Protein 8R4V (pdb70)

GO terms:
  GO:0005515 protein binding (F, IPI)
  GO:0004674 protein serine/threonine kinase activity (F, IDA)
  GO:0005737 cytoplasm (C, EXP)
  GO:0106310 protein serine kinase activity (F, EXP)
  GO:1904263 positive regulation of TORC1 signaling (P, IMP)
  GO:1904515 positive regulation of TORC2 signaling (P, IMP)
  GO:0000287 magnesium ion binding (F, IDA)
  GO:0005524 ATP binding (F, IDA)
  GO:0006468 protein phosphorylation (P, IDA)

B-factor: mean 41.08, std 14.3, range [10.78, 119.15]

InterPro domains:
  IPR000719 Protein kinase domain [PF00069] (66-317)
  IPR000719 Protein kinase domain [PS50011] (66-317)
  IPR000719 Protein kinase domain [SM00220] (66-317)
  IPR008271 Serine/threonine-protein kinase, active site [PS00108] (184-196)
  IPR011009 Protein kinase-like domain superfamily [SSF56112] (63-751)
  IPR015940 Ubiquitin-associated domain [PS50030] (344-384)
  IPR017441 Protein kinase, ATP binding site [PS00107] (72-95)
  IPR034672 Salt-Inducible kinase, catalytic domain [cd14071] (65-317)
  IPR057380 Protein kinase SIK1/2/3, UBA domain [PF23312] (348-385)

Structure (mmCIF, N/CA/C/O backbone):
data_8R4V
#
_entry.id   8R4V
#
_cell.length_a   104.251
_cell.length_b   104.251
_cell.length_c   95.618
_cell.angle_alpha   90.000
_cell.angle_beta   90.000
_cell.angle_gamma   120.000
#
_symmetry.space_group_name_H-M   'P 31'
#
loop_
_entity.id
_entity.type
_entity.pdbx_description
1 polymer 'Serine/threonine-protein kinase SIK3'
2 non-polymer 1-(2,4-dimethoxyphenyl)-3-(2,6-dimethylphenyl)-1-[6-[[4-(4-methylpiperazin-1-yl)phenyl]amino]pyrimidin-4-yl]urea
3 water water
#
loop_
_atom_site.group_PDB
_atom_site.id
_atom_site.type_symbol
_atom_site.label_atom_id
_atom_site.label_alt_id
_atom_site.label_comp_id
_atom_site.label_asym_id
_atom_site.label_entity_id
_atom_site.label_seq_id
_atom_site.pdbx_PDB_ins_code
_atom_site.Cartn_x
_atom_site.Cartn_y
_atom_site.Cartn_z
_atom_site.occupancy
_atom_site.B_iso_or_equiv
_atom_site.auth_seq_id
_atom_site.auth_comp_id
_atom_site.auth_asym_id
_atom_site.auth_atom_id
_atom_site.pdbx_PDB_model_num
ATOM 1 N N . ARG A 1 5 ? -2.093 -74.842 -16.240 1.000 55.535 62 ARG A N 1
ATOM 2 C CA . ARG A 1 5 ? -2.908 -74.141 -17.270 1.000 57.789 62 ARG A CA 1
ATOM 3 C C . ARG A 1 5 ? -4.388 -74.332 -16.951 1.000 58.157 62 ARG A C 1
ATOM 4 O O . ARG A 1 5 ? -4.806 -75.417 -16.556 1.000 61.863 62 ARG A O 1
ATOM 12 N N . ILE A 1 6 ? -5.170 -73.261 -17.113 1.000 59.395 63 ILE A N 1
ATOM 13 C CA . ILE A 1 6 ? -6.575 -73.243 -16.725 1.000 57.593 63 ILE A CA 1
ATOM 14 C C . ILE A 1 6 ? -7.323 -72.417 -17.763 1.000 54.964 63 ILE A C 1
ATOM 15 O O . ILE A 1 6 ? -7.283 -71.190 -17.730 1.000 57.672 63 ILE A O 1
ATOM 20 N N . GLY A 1 7 ? -8.027 -73.109 -18.662 1.000 52.929 64 GLY A N 1
ATOM 21 C CA . GLY A 1 7 ? -8.654 -72.458 -19.798 1.000 51.851 64 GLY A CA 1
ATOM 22 C C . GLY A 1 7 ? -7.588 -71.825 -20.685 1.000 47.674 64 GLY A C 1
ATOM 23 O O . GLY A 1 7 ? -6.697 -72.526 -21.153 1.000 45.673 64 GLY A O 1
ATOM 24 N N . TYR A 1 8 ? -7.652 -70.497 -20.833 1.000 46.395 65 TYR A N 1
ATOM 25 C CA . TYR A 1 8 ? -6.730 -69.740 -21.663 1.000 47.150 65 TYR A CA 1
ATOM 26 C C . TYR A 1 8 ? -5.560 -69.187 -20.842 1.000 44.572 65 TYR A C 1
ATOM 27 O O . TYR A 1 8 ? -4.803 -68.369 -21.352 1.000 44.794 65 TYR A O 1
ATOM 36 N N . TYR A 1 9 ? -5.386 -69.659 -19.600 1.000 42.938 66 TYR A N 1
ATOM 37 C CA . TYR A 1 9 ? -4.407 -69.070 -18.698 1.000 39.337 66 TYR A CA 1
ATOM 38 C C . TYR A 1 9 ? -3.293 -70.068 -18.395 1.000 37.770 66 TYR A C 1
ATOM 39 O O . TYR A 1 9 ? -3.565 -71.234 -18.130 1.000 35.943 66 TYR A O 1
ATOM 48 N N . GLU A 1 10 ? -2.045 -69.585 -18.410 1.000 40.134 67 GLU A N 1
ATOM 49 C CA . GLU A 1 10 ? -0.917 -70.351 -17.904 1.000 44.588 67 GLU A CA 1
ATOM 50 C C . GLU A 1 10 ? -0.459 -69.757 -16.573 1.000 42.571 67 GLU A C 1
ATOM 51 O O . GLU A 1 10 ? -0.002 -68.616 -16.535 1.000 40.636 67 GLU A O 1
ATOM 57 N N . ILE A 1 11 ? -0.551 -70.553 -15.500 1.000 45.249 68 ILE A N 1
ATOM 58 C CA . ILE A 1 11 ? -0.153 -70.133 -14.163 1.000 45.226 68 ILE A CA 1
ATOM 59 C C . ILE A 1 11 ? 1.370 -70.184 -14.036 1.000 47.638 68 ILE A C 1
ATOM 60 O O . ILE A 1 11 ? 2.000 -71.128 -14.501 1.000 44.611 68 ILE A O 1
ATOM 62 N N . ASP A 1 12 ? 1.961 -69.165 -13.395 1.000 51.235 69 ASP A N 1
ATOM 63 C CA . ASP A 1 12 ? 3.412 -69.041 -13.353 1.000 55.061 69 ASP A CA 1
ATOM 64 C C . ASP A 1 12 ? 3.928 -68.486 -12.022 1.000 54.663 69 ASP A C 1
ATOM 65 O O . ASP A 1 12 ? 5.087 -68.082 -11.953 1.000 59.872 69 ASP A O 1
ATOM 70 N N . ARG A 1 13 ? 3.100 -68.464 -10.969 1.000 48.134 70 ARG A N 1
ATOM 71 C CA . ARG A 1 13 ? 3.543 -68.005 -9.661 1.000 44.277 70 ARG A CA 1
ATOM 72 C C . ARG A 1 13 ? 2.365 -68.029 -8.695 1.000 41.181 70 ARG A C 1
ATOM 73 O O . ARG A 1 13 ? 1.247 -67.732 -9.102 1.000 38.759 70 ARG A O 1
ATOM 81 N N . THR A 1 14 ? 2.646 -68.368 -7.429 1.000 38.556 71 THR A N 1
ATOM 82 C CA . THR A 1 14 ? 1.691 -68.266 -6.336 1.000 36.261 71 THR A CA 1
ATOM 83 C C . THR A 1 14 ? 2.092 -67.088 -5.451 1.000 33.815 71 THR A C 1
ATOM 84 O O . THR A 1 14 ? 3.199 -67.070 -4.913 1.000 31.808 71 THR A O 1
ATOM 88 N N . ILE A 1 15 ? 1.187 -66.113 -5.302 1.000 33.309 72 ILE A N 1
ATOM 89 C CA . ILE A 1 15 ? 1.508 -64.856 -4.639 1.000 32.957 72 ILE A CA 1
ATOM 90 C C . ILE A 1 15 ? 0.656 -64.648 -3.385 1.000 34.504 72 ILE A C 1
ATOM 91 O O . ILE A 1 15 ? 0.935 -63.736 -2.608 1.000 35.884 72 ILE A O 1
ATOM 96 N N . GLY A 1 16 ? -0.383 -65.471 -3.205 1.000 34.872 73 GLY A N 1
ATOM 97 C CA . GLY A 1 16 ? -1.324 -65.303 -2.108 1.000 37.325 73 GLY A CA 1
ATOM 98 C C . GLY A 1 16 ? -1.809 -66.649 -1.584 1.000 38.629 73 GLY A C 1
ATOM 99 O O . GLY A 1 16 ? -1.982 -67.582 -2.361 1.000 37.878 73 GLY A O 1
ATOM 100 N N . LYS A 1 17 ? -2.024 -66.732 -0.268 1.000 39.589 74 LYS A N 1
ATOM 101 C CA . LYS A 1 17 ? -2.521 -67.938 0.378 1.000 44.747 74 LYS A CA 1
ATOM 102 C C . LYS A 1 17 ? -3.204 -67.537 1.682 1.000 47.596 74 LYS A C 1
ATOM 103 O O . LYS A 1 17 ? -2.535 -67.238 2.672 1.000 50.547 74 LYS A O 1
ATOM 105 N N . GLY A 1 18 ? -4.537 -67.491 1.660 1.000 54.280 75 GLY A N 1
ATOM 106 C CA . GLY A 1 18 ? -5.298 -67.101 2.835 1.000 64.338 75 GLY A CA 1
ATOM 107 C C . GLY A 1 18 ? -6.798 -67.234 2.606 1.000 68.532 75 GLY A C 1
ATOM 108 O O . GLY A 1 18 ? -7.245 -67.219 1.463 1.000 73.583 75 GLY A O 1
ATOM 109 N N . ASN A 1 19 ? -7.552 -67.285 3.713 1.000 73.857 76 ASN A N 1
ATOM 110 C CA . ASN A 1 19 ? -8.956 -67.674 3.710 1.000 76.786 76 ASN A CA 1
ATOM 111 C C . ASN A 1 19 ? -9.058 -69.092 3.138 1.000 71.337 76 ASN A C 1
ATOM 112 O O . ASN A 1 19 ? -8.300 -69.977 3.537 1.000 69.121 76 ASN A O 1
ATOM 117 N N . PHE A 1 20 ? -10.006 -69.320 2.224 1.000 68.565 77 PHE A N 1
ATOM 118 C CA . PHE A 1 20 ? -10.138 -70.598 1.543 1.000 68.778 77 PHE A CA 1
ATOM 119 C C . PHE A 1 20 ? -9.658 -70.462 0.097 1.000 64.181 77 PHE A C 1
ATOM 120 O O . PHE A 1 20 ? -10.226 -71.074 -0.811 1.000 62.998 77 PHE A O 1
ATOM 122 N N . ALA A 1 21 ? -8.595 -69.667 -0.107 1.000 54.362 78 ALA A N 1
ATOM 123 C CA . ALA A 1 21 ? -8.208 -69.221 -1.439 1.000 52.635 78 ALA A CA 1
ATOM 124 C C . ALA A 1 21 ? -6.690 -69.216 -1.597 1.000 50.068 78 ALA A C 1
ATOM 125 O O . ALA A 1 21 ? -5.949 -69.046 -0.624 1.000 44.970 78 ALA A O 1
ATOM 127 N N . VAL A 1 22 ? -6.268 -69.385 -2.859 1.000 50.078 79 VAL A N 1
ATOM 128 C CA . VAL A 1 22 ? -4.898 -69.174 -3.290 1.000 45.855 79 VAL A CA 1
ATOM 129 C C . VAL A 1 22 ? -4.931 -68.299 -4.542 1.000 40.549 79 VAL A C 1
ATOM 130 O O . VAL A 1 22 ? -5.749 -68.497 -5.438 1.000 39.771 79 VAL A O 1
ATOM 134 N N . VAL A 1 23 ? -4.032 -67.310 -4.577 1.000 37.475 80 VAL A N 1
ATOM 135 C CA . VAL A 1 23 ? -3.900 -66.411 -5.708 1.000 37.989 80 VAL A CA 1
ATOM 136 C C . VAL A 1 23 ? -2.591 -66.718 -6.434 1.000 37.326 80 VAL A C 1
ATOM 137 O O . VAL A 1 23 ? -1.558 -66.958 -5.807 1.000 37.268 80 VAL A O 1
ATOM 141 N N . LYS A 1 24 ? -2.667 -66.691 -7.768 1.000 36.892 81 LYS A N 1
ATOM 142 C CA . LYS A 1 24 ? -1.541 -66.996 -8.633 1.000 36.679 81 LYS A CA 1
ATOM 143 C C . LYS A 1 24 ? -1.408 -65.914 -9.698 1.000 36.335 81 LYS A C 1
ATOM 144 O O . LYS A 1 24 ? -2.386 -65.264 -10.068 1.000 37.144 81 LYS A O 1
ATOM 150 N N . ARG A 1 25 ? -0.178 -65.709 -10.171 1.000 35.242 82 ARG A N 1
ATOM 151 C CA . ARG A 1 25 ? 0.007 -64.954 -11.392 1.000 36.364 82 ARG A CA 1
ATOM 152 C C . ARG A 1 25 ? -0.135 -65.918 -12.562 1.000 35.634 82 ARG A C 1
ATOM 153 O O . ARG A 1 25 ? 0.274 -67.072 -12.456 1.000 35.562 82 ARG A O 1
ATOM 161 N N . ALA A 1 26 ? -0.757 -65.426 -13.644 1.000 36.180 83 ALA A N 1
ATOM 162 C CA . ALA A 1 26 ? -0.941 -66.172 -14.876 1.000 32.930 83 ALA A CA 1
ATOM 163 C C . ALA A 1 26 ? -0.776 -65.234 -16.067 1.000 33.379 83 ALA A C 1
ATOM 164 O O . ALA A 1 26 ? -0.797 -64.018 -15.905 1.000 31.576 83 ALA A O 1
ATOM 166 N N . THR A 1 27 ? -0.594 -65.846 -17.243 1.000 33.687 84 THR A N 1
ATOM 167 C CA . THR A 1 27 ? -0.531 -65.174 -18.527 1.000 33.463 84 THR A CA 1
ATOM 168 C C . THR A 1 27 ? -1.721 -65.640 -19.363 1.000 32.881 84 THR A C 1
ATOM 169 O O . THR A 1 27 ? -1.936 -66.848 -19.470 1.000 32.107 84 THR A O 1
ATOM 173 N N . HIS A 1 28 ? -2.500 -64.696 -19.915 1.000 31.586 85 HIS A N 1
ATOM 174 C CA . HIS A 1 28 ? -3.514 -65.047 -20.894 1.000 34.083 85 HIS A CA 1
ATOM 175 C C . HIS A 1 28 ? -2.809 -65.438 -22.190 1.000 37.170 85 HIS A C 1
ATOM 176 O O . HIS A 1 28 ? -2.013 -64.674 -22.734 1.000 38.908 85 HIS A O 1
ATOM 183 N N . LEU A 1 29 ? -3.119 -66.649 -22.664 1.000 39.960 86 LEU A N 1
ATOM 184 C CA . LEU A 1 29 ? -2.336 -67.288 -23.701 1.000 42.189 86 LEU A CA 1
ATOM 185 C C . LEU A 1 29 ? -2.676 -66.701 -25.064 1.000 42.193 86 LEU A C 1
ATOM 186 O O . LEU A 1 29 ? -1.961 -66.985 -26.019 1.000 42.375 86 LEU A O 1
ATOM 191 N N . VAL A 1 30 ? -3.729 -65.873 -25.146 1.000 42.991 87 VAL A N 1
ATOM 192 C CA . VAL A 1 30 ? -4.069 -65.207 -26.396 1.000 41.086 87 VAL A CA 1
ATOM 193 C C . VAL A 1 30 ? -3.560 -63.762 -26.385 1.000 39.918 87 VAL A C 1
ATOM 194 O O . VAL A 1 30 ? -2.870 -63.356 -27.321 1.000 35.429 87 VAL A O 1
ATOM 198 N N . THR A 1 31 ? -3.899 -62.989 -25.336 1.000 37.189 88 THR A N 1
ATOM 199 C CA . THR A 1 31 ? -3.673 -61.547 -25.326 1.000 35.552 88 THR A CA 1
ATOM 200 C C . THR A 1 31 ? -2.305 -61.216 -24.734 1.000 33.422 88 THR A C 1
ATOM 201 O O . THR A 1 31 ? -1.846 -60.077 -24.865 1.000 29.916 88 THR A O 1
ATOM 205 N N . LYS A 1 32 ? -1.701 -62.189 -24.033 1.000 33.726 89 LYS A N 1
ATOM 206 C CA . LYS A 1 32 ? -0.379 -62.064 -23.426 1.000 34.499 89 LYS A CA 1
ATOM 207 C C . LYS A 1 32 ? -0.433 -61.292 -22.106 1.000 32.980 89 LYS A C 1
ATOM 208 O O . LYS A 1 32 ? 0.600 -61.078 -21.473 1.000 31.281 89 LYS A O 1
ATOM 214 N N . ALA A 1 33 ? -1.629 -60.881 -21.672 1.000 32.275 90 ALA A N 1
ATOM 215 C CA . ALA A 1 33 ? -1.778 -60.076 -20.475 1.000 33.441 90 ALA A CA 1
ATOM 216 C C . ALA A 1 33 ? -1.416 -60.893 -19.235 1.000 33.641 90 ALA A C 1
ATOM 217 O O . ALA A 1 33 ? -1.734 -62.074 -19.133 1.000 36.163 90 ALA A O 1
ATOM 219 N N . LYS A 1 34 ? -0.733 -60.243 -18.286 1.000 36.243 91 LYS A N 1
ATOM 220 C CA . LYS A 1 34 ? -0.550 -60.787 -16.951 1.000 35.002 91 LYS A CA 1
ATOM 221 C C . LYS A 1 34 ? -1.824 -60.538 -16.140 1.000 35.485 91 LYS A C 1
ATOM 222 O O . LYS A 1 34 ? -2.415 -59.455 -16.182 1.000 32.797 91 LYS A O 1
ATOM 228 N N . VAL A 1 35 ? -2.247 -61.574 -15.408 1.000 35.073 92 VAL A N 1
ATOM 229 C CA . VAL A 1 35 ? -3.436 -61.509 -14.579 1.000 34.971 92 VAL A CA 1
ATOM 230 C C . VAL A 1 35 ? -3.127 -62.158 -13.237 1.000 34.521 92 VAL A C 1
ATOM 231 O O . VAL A 1 35 ? -2.133 -62.871 -13.107 1.000 38.360 92 VAL A O 1
ATOM 235 N N . ALA A 1 36 ? -3.981 -61.864 -12.253 1.000 34.159 93 ALA A N 1
ATOM 236 C CA . ALA A 1 36 ? -4.065 -62.596 -11.000 1.000 32.448 93 ALA A CA 1
ATOM 237 C C . ALA A 1 36 ? -5.298 -63.491 -11.061 1.000 31.598 93 ALA A C 1
ATOM 238 O O . ALA A 1 36 ? -6.354 -63.051 -11.502 1.000 32.345 93 ALA A O 1
ATOM 240 N N . ILE A 1 37 ? -5.140 -64.752 -10.654 1.000 33.581 94 ILE A N 1
ATOM 241 C CA . ILE A 1 37 ? -6.254 -65.681 -10.538 1.000 34.188 94 ILE A CA 1
ATOM 242 C C . ILE A 1 37 ? -6.383 -66.109 -9.078 1.000 34.534 94 ILE A C 1
ATOM 243 O O . ILE A 1 37 ? -5.438 -66.649 -8.503 1.000 34.240 94 ILE A O 1
ATOM 248 N N . LYS A 1 38 ? -7.555 -65.853 -8.484 1.000 34.770 95 LYS A N 1
ATOM 249 C CA . LYS A 1 38 ? -7.876 -66.358 -7.158 1.000 33.053 95 LYS A CA 1
ATOM 250 C C . LYS A 1 38 ? -8.720 -67.623 -7.297 1.000 34.548 95 LYS A C 1
ATOM 251 O O . LYS A 1 38 ? -9.734 -67.634 -8.004 1.000 32.705 95 LYS A O 1
ATOM 257 N N . ILE A 1 39 ? -8.268 -68.686 -6.624 1.000 37.038 96 ILE A N 1
ATOM 258 C CA . ILE A 1 39 ? -8.840 -70.012 -6.754 1.000 40.463 96 ILE A CA 1
ATOM 259 C C . ILE A 1 39 ? -9.464 -70.358 -5.406 1.000 42.560 96 ILE A C 1
ATOM 260 O O . ILE A 1 39 ? -8.756 -70.407 -4.403 1.000 41.513 96 ILE A O 1
ATOM 265 N N . ILE A 1 40 ? -10.789 -70.545 -5.391 1.000 44.470 97 ILE A N 1
ATOM 266 C CA . ILE A 1 40 ? -11.543 -70.732 -4.163 1.000 46.265 97 ILE A CA 1
ATOM 267 C C . ILE A 1 40 ? -12.149 -72.131 -4.208 1.000 47.975 97 ILE A C 1
ATOM 268 O O . ILE A 1 40 ? -12.834 -72.473 -5.174 1.000 46.502 97 ILE A O 1
ATOM 273 N N . ASP A 1 41 ? -11.856 -72.934 -3.177 1.000 51.279 98 ASP A N 1
ATOM 274 C CA . ASP A 1 41 ? -12.452 -74.251 -3.027 1.000 55.235 98 ASP A CA 1
ATOM 275 C C . ASP A 1 41 ? -13.773 -74.083 -2.284 1.000 55.891 98 ASP A C 1
ATOM 276 O O . ASP A 1 41 ? -13.785 -73.646 -1.133 1.000 50.501 98 ASP A O 1
ATOM 281 N N . LYS A 1 42 ? -14.876 -74.408 -2.969 1.000 56.432 99 LYS A N 1
ATOM 282 C CA . LYS A 1 42 ? -16.221 -74.245 -2.430 1.000 57.851 99 LYS A CA 1
ATOM 283 C C . LYS A 1 42 ? -16.532 -75.356 -1.427 1.000 61.129 99 LYS A C 1
ATOM 284 O O . LYS A 1 42 ? -17.436 -75.211 -0.608 1.000 60.628 99 LYS A O 1
ATOM 290 N N . THR A 1 43 ? -15.773 -76.456 -1.492 1.000 66.148 100 THR A N 1
ATOM 291 C CA . THR A 1 43 ? -15.934 -77.571 -0.570 1.000 73.035 100 THR A CA 1
ATOM 292 C C . THR A 1 43 ? -15.364 -77.230 0.809 1.000 79.493 100 THR A C 1
ATOM 293 O O . THR A 1 43 ? -15.554 -77.993 1.752 1.000 85.708 100 THR A O 1
ATOM 297 N N . GLN A 1 44 ? -14.649 -76.104 0.922 1.000 87.604 101 GLN A N 1
ATOM 298 C CA . GLN A 1 44 ? -14.243 -75.567 2.214 1.000 93.020 101 GLN A CA 1
ATOM 299 C C . GLN A 1 44 ? -15.282 -74.570 2.733 1.000 93.014 101 GLN A C 1
ATOM 300 O O . GLN A 1 44 ? -15.352 -74.316 3.932 1.000 99.166 101 GLN A O 1
ATOM 306 N N . LEU A 1 45 ? -16.084 -74.008 1.823 1.000 91.057 102 LEU A N 1
ATOM 307 C CA . LEU A 1 45 ? -16.831 -72.792 2.095 1.000 93.078 102 LEU A CA 1
ATOM 308 C C . LEU A 1 45 ? -18.121 -73.112 2.840 1.000 94.661 102 LEU A C 1
ATOM 309 O O . LEU A 1 45 ? -18.827 -74.065 2.511 1.000 89.804 102 LEU A O 1
ATOM 311 N N . ASP A 1 46 ? -18.417 -72.258 3.826 1.000 98.433 103 ASP A N 1
ATOM 312 C CA . ASP A 1 46 ? -19.679 -72.271 4.545 1.000 103.641 103 ASP A CA 1
ATOM 313 C C . ASP A 1 46 ? -20.748 -71.614 3.673 1.000 106.157 103 ASP A C 1
ATOM 314 O O . ASP A 1 46 ? -20.435 -71.039 2.633 1.000 114.897 103 ASP A O 1
ATOM 319 N N . GLU A 1 47 ? -22.011 -71.716 4.106 1.000 104.826 104 GLU A N 1
ATOM 320 C CA . GLU A 1 47 ? -23.151 -71.325 3.292 1.000 102.332 104 GLU A CA 1
ATOM 321 C C . GLU A 1 47 ? -23.172 -69.808 3.123 1.000 101.132 104 GLU A C 1
ATOM 322 O O . GLU A 1 47 ? -23.425 -69.318 2.024 1.000 99.669 104 GLU A O 1
ATOM 324 N N . GLU A 1 48 ? -22.908 -69.077 4.213 1.000 96.560 105 GLU A N 1
ATOM 325 C CA . GLU A 1 48 ? -22.977 -67.625 4.211 1.000 91.966 105 GLU A CA 1
ATOM 326 C C . GLU A 1 48 ? -21.728 -67.049 3.549 1.000 85.355 105 GLU A C 1
ATOM 327 O O . GLU A 1 48 ? -21.752 -65.915 3.079 1.000 86.187 105 GLU A O 1
ATOM 329 N N . ASN A 1 49 ? -20.629 -67.818 3.590 1.000 79.024 106 ASN A N 1
ATOM 330 C CA . ASN A 1 49 ? -19.375 -67.425 2.966 1.000 74.617 106 ASN A CA 1
ATOM 331 C C . ASN A 1 49 ? -19.529 -67.437 1.446 1.000 70.594 106 ASN A C 1
ATOM 332 O O . ASN A 1 49 ? -18.914 -66.632 0.758 1.000 68.718 106 ASN A O 1
ATOM 334 N N . LEU A 1 50 ? -20.352 -68.358 0.935 1.000 69.658 107 LEU A N 1
ATOM 335 C CA . LEU A 1 50 ? -20.656 -68.438 -0.485 1.000 70.395 107 LEU A CA 1
ATOM 336 C C . LEU A 1 50 ? -21.516 -67.248 -0.903 1.000 68.579 107 LEU A C 1
ATOM 337 O O . LEU A 1 50 ? -21.360 -66.734 -2.009 1.000 61.569 107 LEU A O 1
ATOM 342 N N . LYS A 1 51 ? -22.431 -66.834 -0.017 1.000 66.015 108 LYS A N 1
ATOM 343 C CA . LYS A 1 51 ? -23.295 -65.690 -0.272 1.000 68.013 108 LYS A CA 1
ATOM 344 C C . LYS A 1 51 ? -22.468 -64.403 -0.206 1.000 64.592 108 LYS A C 1
ATOM 345 O O . LYS A 1 51 ? -22.808 -63.413 -0.860 1.000 60.075 108 LYS A O 1
ATOM 351 N N . LYS A 1 52 ? -21.377 -64.430 0.578 1.000 61.036 109 LYS A N 1
ATOM 352 C CA . LYS A 1 52 ? -20.453 -63.309 0.686 1.000 58.474 109 LYS A CA 1
ATOM 353 C C . LYS A 1 52 ? -19.652 -63.166 -0.609 1.000 53.458 109 LYS A C 1
ATOM 354 O O . LYS A 1 52 ? -19.651 -62.096 -1.211 1.000 50.543 109 LYS A O 1
ATOM 360 N N . ILE A 1 53 ? -18.973 -64.250 -1.014 1.000 49.896 110 ILE A N 1
ATOM 361 C CA . ILE A 1 53 ? -18.156 -64.271 -2.219 1.000 49.215 110 ILE A CA 1
ATOM 362 C C . ILE A 1 53 ? -19.013 -63.834 -3.404 1.000 50.418 110 ILE A C 1
ATOM 363 O O . ILE A 1 53 ? -18.528 -63.128 -4.279 1.000 48.768 110 ILE A O 1
ATOM 368 N N . PHE A 1 54 ? -20.286 -64.246 -3.422 1.000 55.091 111 PHE A N 1
ATOM 369 C CA . PHE A 1 54 ? -21.183 -63.914 -4.517 1.000 56.690 111 PHE A CA 1
ATOM 370 C C . PHE A 1 54 ? -21.438 -62.404 -4.567 1.000 56.457 111 PHE A C 1
ATOM 371 O O . PHE A 1 54 ? -21.524 -61.835 -5.654 1.000 57.887 111 PHE A O 1
ATOM 379 N N . ARG A 1 55 ? -21.566 -61.755 -3.400 1.000 55.862 112 ARG A N 1
ATOM 380 C CA . ARG A 1 55 ? -21.785 -60.314 -3.362 1.000 55.081 112 ARG A CA 1
ATOM 381 C C . ARG A 1 55 ? -20.498 -59.557 -3.708 1.000 48.806 112 ARG A C 1
ATOM 382 O O . ARG A 1 55 ? -20.551 -58.541 -4.386 1.000 42.825 112 ARG A O 1
ATOM 390 N N . GLU A 1 56 ? -19.355 -60.033 -3.204 1.000 44.699 113 GLU A N 1
ATOM 391 C CA . GLU A 1 56 ? -18.050 -59.474 -3.520 1.000 43.595 113 GLU A CA 1
ATOM 392 C C . GLU A 1 56 ? -17.871 -59.380 -5.035 1.000 44.341 113 GLU A C 1
ATOM 393 O O . GLU A 1 56 ? -17.516 -58.323 -5.555 1.000 46.699 113 GLU A O 1
ATOM 399 N N . VAL A 1 57 ? -18.151 -60.493 -5.726 1.000 43.315 114 VAL A N 1
ATOM 400 C CA . VAL A 1 57 ? -17.927 -60.618 -7.157 1.000 46.612 114 VAL A CA 1
ATOM 401 C C . VAL A 1 57 ? -18.854 -59.672 -7.914 1.000 46.997 114 VAL A C 1
ATOM 402 O O . VAL A 1 57 ? -18.416 -59.025 -8.860 1.000 47.204 114 VAL A O 1
ATOM 406 N N . GLN A 1 58 ? -20.116 -59.587 -7.468 1.000 43.678 115 GLN A N 1
ATOM 407 C CA . GLN A 1 58 ? -21.119 -58.712 -8.056 1.000 43.284 115 GLN A CA 1
ATOM 408 C C . GLN A 1 58 ? -20.691 -57.247 -7.945 1.000 39.045 115 GLN A C 1
ATOM 409 O O . GLN A 1 58 ? -20.895 -56.477 -8.876 1.000 37.807 115 GLN A O 1
ATOM 415 N N . ILE A 1 59 ? -20.096 -56.862 -6.809 1.000 37.829 116 ILE A N 1
ATOM 416 C CA . ILE A 1 59 ? -19.643 -55.488 -6.598 1.000 36.195 116 ILE A CA 1
ATOM 417 C C . ILE A 1 59 ? -18.442 -55.164 -7.495 1.000 34.411 116 ILE A C 1
ATOM 418 O O . ILE A 1 59 ? -18.401 -54.090 -8.105 1.000 32.919 116 ILE A O 1
ATOM 423 N N . MET A 1 60 ? -17.482 -56.095 -7.591 1.000 33.845 117 MET A N 1
ATOM 424 C CA . MET A 1 60 ? -16.300 -55.916 -8.426 1.000 34.205 117 MET A CA 1
ATOM 425 C C . MET A 1 60 ? -16.677 -55.686 -9.892 1.000 34.960 117 MET A C 1
ATOM 426 O O . MET A 1 60 ? -15.970 -54.962 -10.597 1.000 34.342 117 MET A O 1
ATOM 431 N N . LYS A 1 61 ? -17.780 -56.311 -10.345 1.000 36.503 118 LYS A N 1
ATOM 432 C CA . LYS A 1 61 ? -18.252 -56.187 -11.718 1.000 36.991 118 LYS A CA 1
ATOM 433 C C . LYS A 1 61 ? -18.800 -54.793 -11.985 1.000 36.589 118 LYS A C 1
ATOM 434 O O . LYS A 1 61 ? -18.799 -54.351 -13.126 1.000 37.015 118 LYS A O 1
ATOM 440 N N . MET A 1 62 ? -19.273 -54.118 -10.939 1.000 36.923 119 MET A N 1
ATOM 441 C CA . MET A 1 62 ? -19.801 -52.769 -11.064 1.000 39.179 119 MET A CA 1
ATOM 442 C C . MET A 1 62 ? -18.681 -51.731 -11.196 1.000 40.543 119 MET A C 1
ATOM 443 O O . MET A 1 62 ? -18.959 -50.578 -11.523 1.000 43.223 119 MET A O 1
ATOM 448 N N . LEU A 1 63 ? -17.421 -52.122 -10.958 1.000 39.053 120 LEU A N 1
ATOM 449 C CA . LEU A 1 63 ? -16.364 -51.138 -10.772 1.000 38.979 120 LEU A CA 1
ATOM 450 C C . LEU A 1 63 ? -15.283 -51.290 -11.833 1.000 36.448 120 LEU A C 1
ATOM 451 O O . LEU A 1 63 ? -14.448 -52.192 -11.733 1.000 38.926 120 LEU A O 1
ATOM 456 N N . SER A 1 64 ? -15.338 -50.401 -12.836 1.000 35.852 121 SER A N 1
ATOM 457 C CA . SER A 1 64 ? -14.268 -50.180 -13.796 1.000 35.564 121 SER A CA 1
ATOM 458 C C . SER A 1 64 ? -13.662 -48.805 -13.554 1.000 34.751 121 SER A C 1
ATOM 459 O O . SER A 1 64 ? -14.311 -47.802 -13.823 1.000 35.706 121 SER A O 1
ATOM 462 N N . HIS A 1 65 ? -12.413 -48.765 -13.083 1.000 31.282 122 HIS A N 1
ATOM 463 C CA . HIS A 1 65 ? -11.789 -47.508 -12.709 1.000 29.091 122 HIS A CA 1
ATOM 464 C C . HIS A 1 65 ? -10.275 -47.696 -12.707 1.000 29.607 122 HIS A C 1
ATOM 465 O O . HIS A 1 65 ? -9.783 -48.807 -12.467 1.000 28.570 122 HIS A O 1
ATOM 472 N N . PRO A 1 66 ? -9.496 -46.640 -13.042 1.000 28.306 123 PRO A N 1
ATOM 473 C CA . PRO A 1 66 ? -8.035 -46.734 -13.040 1.000 27.829 123 PRO A CA 1
ATOM 474 C C . PRO A 1 66 ? -7.352 -47.097 -11.726 1.000 28.507 123 PRO A C 1
ATOM 475 O O . PRO A 1 66 ? -6.259 -47.658 -11.772 1.000 28.864 123 PRO A O 1
ATOM 479 N N . HIS A 1 67 ? -7.980 -46.788 -10.577 1.000 28.000 124 HIS A N 1
ATOM 480 C CA . HIS A 1 67 ? -7.400 -47.067 -9.275 1.000 28.408 124 HIS A CA 1
ATOM 481 C C . HIS A 1 67 ? -8.227 -48.087 -8.501 1.000 28.950 124 HIS A C 1
ATOM 482 O O . HIS A 1 67 ? -8.195 -48.089 -7.283 1.000 29.041 124 HIS A O 1
ATOM 489 N N . ILE A 1 68 ? -8.878 -49.002 -9.228 1.000 30.683 125 ILE A N 1
ATOM 490 C CA . ILE A 1 68 ? -9.588 -50.141 -8.664 1.000 29.218 125 ILE A CA 1
ATOM 491 C C . ILE A 1 68 ? -9.194 -51.368 -9.479 1.000 30.199 125 ILE A C 1
ATOM 492 O O . ILE A 1 68 ? -9.214 -51.313 -10.699 1.000 28.875 125 ILE A O 1
ATOM 497 N N . ILE A 1 69 ? -8.826 -52.470 -8.817 1.000 33.038 126 ILE A N 1
ATOM 498 C CA . ILE A 1 69 ? -8.493 -53.688 -9.539 1.000 32.805 126 ILE A CA 1
ATOM 499 C C . ILE A 1 69 ? -9.674 -54.091 -10.423 1.000 34.234 126 ILE A C 1
ATOM 500 O O . ILE A 1 69 ? -10.813 -54.095 -9.965 1.000 35.710 126 ILE A O 1
ATOM 505 N N . ARG A 1 70 ? -9.361 -54.444 -11.679 1.000 31.982 127 ARG A N 1
ATOM 506 C CA . ARG A 1 70 ? -10.360 -54.759 -12.689 1.000 32.222 127 ARG A CA 1
ATOM 507 C C . ARG A 1 70 ? -10.561 -56.273 -12.788 1.000 28.739 127 ARG A C 1
ATOM 508 O O . ARG A 1 70 ? -9.612 -57.019 -13.003 1.000 22.015 127 ARG A O 1
ATOM 516 N N . LEU A 1 71 ? -11.813 -56.714 -12.647 1.000 28.821 128 LEU A N 1
ATOM 517 C CA . LEU A 1 71 ? -12.172 -58.111 -12.849 1.000 30.989 128 LEU A CA 1
ATOM 518 C C . LEU A 1 71 ? -12.421 -58.375 -14.333 1.000 32.984 128 LEU A C 1
ATOM 519 O O . LEU A 1 71 ? -13.130 -57.619 -14.991 1.000 31.443 128 LEU A O 1
ATOM 524 N N . TYR A 1 72 ? -11.845 -59.471 -14.843 1.000 34.095 129 TYR A N 1
ATOM 525 C CA . TYR A 1 72 ? -11.893 -59.802 -16.260 1.000 34.829 129 TYR A CA 1
ATOM 526 C C . TYR A 1 72 ? -12.699 -61.074 -16.528 1.000 38.026 129 TYR A C 1
ATOM 527 O O . TYR A 1 72 ? -13.332 -61.183 -17.581 1.000 37.415 129 TYR A O 1
ATOM 536 N N . GLN A 1 73 ? -12.679 -62.035 -15.593 1.000 38.546 130 GLN A N 1
ATOM 537 C CA . GLN A 1 73 ? -13.318 -63.309 -15.855 1.000 38.175 130 GLN A CA 1
ATOM 538 C C . GLN A 1 73 ? -13.648 -64.053 -14.568 1.000 39.200 130 GLN A C 1
ATOM 539 O O . GLN A 1 73 ? -12.885 -64.035 -13.607 1.000 37.096 130 GLN A O 1
ATOM 545 N N . VAL A 1 74 ? -14.793 -64.736 -14.614 1.000 40.692 131 VAL A N 1
ATOM 546 C CA . VAL A 1 74 ? -15.207 -65.696 -13.608 1.000 43.503 131 VAL A CA 1
ATOM 547 C C . VAL A 1 74 ? -15.291 -67.063 -14.287 1.000 45.084 131 VAL A C 1
ATOM 548 O O . VAL A 1 74 ? -15.951 -67.221 -15.317 1.000 44.486 131 VAL A O 1
ATOM 552 N N . MET A 1 75 ? -14.596 -68.046 -13.719 1.000 46.542 132 MET A N 1
ATOM 553 C CA . MET A 1 75 ? -14.768 -69.432 -14.119 1.000 50.503 132 MET A CA 1
ATOM 554 C C . MET A 1 75 ? -15.258 -70.195 -12.893 1.000 52.368 132 MET A C 1
ATOM 555 O O . MET A 1 75 ? -14.812 -69.925 -11.778 1.000 52.619 132 MET A O 1
ATOM 560 N N . GLU A 1 76 ? -16.201 -71.118 -13.092 1.000 56.289 133 GLU A N 1
ATOM 561 C CA . GLU A 1 76 ? -16.791 -71.845 -11.977 1.000 59.755 133 GLU A CA 1
ATOM 562 C C . GLU A 1 76 ? -16.889 -73.324 -12.349 1.000 60.756 133 GLU A C 1
ATOM 563 O O . GLU A 1 76 ? -17.368 -73.661 -13.432 1.000 62.664 133 GLU A O 1
ATOM 569 N N . THR A 1 77 ? -16.393 -74.192 -11.459 1.000 62.322 134 THR A N 1
ATOM 570 C CA . THR A 1 77 ? -16.622 -75.624 -11.559 1.000 65.574 134 THR A CA 1
ATOM 571 C C . THR A 1 77 ? -17.460 -76.050 -10.355 1.000 71.131 134 THR A C 1
ATOM 572 O O . THR A 1 77 ? -17.755 -75.230 -9.485 1.000 76.340 134 THR A O 1
ATOM 576 N N . GLU A 1 78 ? -17.862 -77.328 -10.323 1.000 72.399 135 GLU A N 1
ATOM 577 C CA . GLU A 1 78 ? -18.638 -77.860 -9.212 1.000 72.835 135 GLU A CA 1
ATOM 578 C C . GLU A 1 78 ? -17.874 -77.643 -7.906 1.000 70.326 135 GLU A C 1
ATOM 579 O O . GLU A 1 78 ? -18.475 -77.320 -6.882 1.000 72.815 135 GLU A O 1
ATOM 581 N N . ARG A 1 79 ? -16.545 -77.797 -7.974 1.000 66.123 136 ARG A N 1
ATOM 582 C CA . ARG A 1 79 ? -15.683 -77.749 -6.807 1.000 66.064 136 ARG A CA 1
ATOM 583 C C . ARG A 1 79 ? -15.119 -76.341 -6.591 1.000 67.256 136 ARG A C 1
ATOM 584 O O . ARG A 1 79 ? -15.056 -75.888 -5.446 1.000 71.011 136 ARG A O 1
ATOM 592 N N . MET A 1 80 ? -14.717 -75.651 -7.676 1.000 62.956 137 MET A N 1
ATOM 593 C CA . MET A 1 80 ? -13.831 -74.493 -7.572 1.000 58.166 137 MET A CA 1
ATOM 594 C C . MET A 1 80 ? -14.454 -73.242 -8.199 1.000 52.344 137 MET A C 1
ATOM 595 O O . MET A 1 80 ? -15.202 -73.350 -9.172 1.000 53.133 137 MET A O 1
ATOM 600 N N . ILE A 1 81 ? -14.100 -72.066 -7.645 1.000 48.852 138 ILE A N 1
ATOM 601 C CA . ILE A 1 81 ? -14.331 -70.756 -8.253 1.000 45.304 138 ILE A CA 1
ATOM 602 C C . ILE A 1 81 ? -12.988 -70.131 -8.636 1.000 42.900 138 ILE A C 1
ATOM 603 O O . ILE A 1 81 ? -12.052 -70.171 -7.838 1.000 40.255 138 ILE A O 1
ATOM 608 N N . TYR A 1 82 ? -12.913 -69.522 -9.835 1.000 38.631 139 TYR A N 1
ATOM 609 C CA . TYR A 1 82 ? -11.719 -68.839 -10.310 1.000 36.846 139 TYR A CA 1
ATOM 610 C C . TYR A 1 82 ? -12.033 -67.385 -10.666 1.000 35.494 139 TYR A C 1
ATOM 611 O O . TYR A 1 82 ? -12.881 -67.136 -11.518 1.000 35.080 139 TYR A O 1
ATOM 620 N N . LEU A 1 83 ? -11.346 -66.424 -10.025 1.000 35.065 140 LEU A N 1
ATOM 621 C CA . LEU A 1 83 ? -11.553 -65.006 -10.299 1.000 33.544 140 LEU A CA 1
ATOM 622 C C . LEU A 1 83 ? -10.303 -64.403 -10.934 1.000 31.486 140 LEU A C 1
ATOM 623 O O . LEU A 1 83 ? -9.260 -64.363 -10.296 1.000 29.309 140 LEU A O 1
ATOM 628 N N . VAL A 1 84 ? -10.424 -63.958 -12.194 1.000 31.346 141 VAL A N 1
ATOM 629 C CA . VAL A 1 84 ? -9.303 -63.436 -12.962 1.000 30.454 141 VAL A CA 1
ATOM 630 C C . VAL A 1 84 ? -9.336 -61.910 -12.950 1.000 28.151 141 VAL A C 1
ATOM 631 O O . VAL A 1 84 ? -10.307 -61.313 -13.397 1.000 28.887 141 VAL A O 1
ATOM 635 N N . THR A 1 85 ? -8.264 -61.271 -12.473 1.000 29.751 142 THR A N 1
ATOM 636 C CA . THR A 1 85 ? -8.243 -59.817 -12.364 1.000 29.543 142 THR A CA 1
ATOM 637 C C . THR A 1 85 ? -6.966 -59.259 -12.985 1.000 27.838 142 THR A C 1
ATOM 638 O O . THR A 1 85 ? -5.992 -59.975 -13.198 1.000 26.732 142 THR A O 1
ATOM 642 N N . GLU A 1 86 ? -6.986 -57.947 -13.213 1.000 27.734 143 GLU A N 1
ATOM 643 C CA . GLU A 1 86 ? -5.805 -57.145 -13.487 1.000 27.463 143 GLU A CA 1
ATOM 644 C C . GLU A 1 86 ? -4.720 -57.408 -12.445 1.000 25.554 143 GLU A C 1
ATOM 645 O O . GLU A 1 86 ? -5.017 -57.523 -11.249 1.000 26.299 143 GLU A O 1
ATOM 651 N N . TYR A 1 87 ? -3.465 -57.517 -12.904 1.000 23.609 144 TYR A N 1
ATOM 652 C CA . TYR A 1 87 ? -2.336 -57.792 -12.037 1.000 22.046 144 TYR A CA 1
ATOM 653 C C . TYR A 1 87 ? -1.668 -56.474 -11.679 1.000 22.586 144 TYR A C 1
ATOM 654 O O . TYR A 1 87 ? -1.364 -55.660 -12.564 1.000 22.269 144 TYR A O 1
ATOM 663 N N . ALA A 1 88 ? -1.426 -56.282 -10.378 1.000 22.040 145 ALA A N 1
ATOM 664 C CA . ALA A 1 88 ? -0.757 -55.099 -9.878 1.000 22.741 145 ALA A CA 1
ATOM 665 C C . ALA A 1 88 ? 0.691 -55.454 -9.570 1.000 23.312 145 ALA A C 1
ATOM 666 O O . ALA A 1 88 ? 0.986 -56.085 -8.559 1.000 24.476 145 ALA A O 1
ATOM 668 N N . SER A 1 89 ? 1.596 -55.025 -10.448 1.000 25.972 146 SER A N 1
ATOM 669 C CA . SER A 1 89 ? 2.944 -55.553 -10.483 1.000 29.246 146 SER A CA 1
ATOM 670 C C . SER A 1 89 ? 3.823 -54.878 -9.433 1.000 30.547 146 SER A C 1
ATOM 671 O O . SER A 1 89 ? 5.002 -55.182 -9.324 1.000 35.394 146 SER A O 1
ATOM 674 N N . GLY A 1 90 ? 3.243 -53.977 -8.637 1.000 29.539 147 GLY A N 1
ATOM 675 C CA . GLY A 1 90 ? 3.983 -53.285 -7.599 1.000 32.485 147 GLY A CA 1
ATOM 676 C C . GLY A 1 90 ? 3.820 -53.966 -6.240 1.000 30.685 147 GLY A C 1
ATOM 677 O O . GLY A 1 90 ? 4.568 -53.696 -5.313 1.000 34.327 147 GLY A O 1
ATOM 678 N N . GLY A 1 91 ? 2.830 -54.848 -6.129 1.000 29.352 148 GLY A N 1
ATOM 679 C CA . GLY A 1 91 ? 2.580 -55.550 -4.887 1.000 29.526 148 GLY A CA 1
ATOM 680 C C . GLY A 1 91 ? 1.668 -54.757 -3.958 1.000 29.199 148 GLY A C 1
ATOM 681 O O . GLY A 1 91 ? 0.859 -53.964 -4.421 1.000 29.184 148 GLY A O 1
ATOM 682 N N . GLU A 1 92 ? 1.803 -55.027 -2.658 1.000 31.955 149 GLU A N 1
ATOM 683 C CA . GLU A 1 92 ? 0.995 -54.408 -1.623 1.000 33.920 149 GLU A CA 1
ATOM 684 C C . GLU A 1 92 ? 1.760 -53.271 -0.971 1.000 35.715 149 GLU A C 1
ATOM 685 O O . GLU A 1 92 ? 2.985 -53.311 -0.898 1.000 36.765 149 GLU A O 1
ATOM 691 N N . ILE A 1 93 ? 1.003 -52.304 -0.446 1.000 36.992 150 ILE A N 1
ATOM 692 C CA . ILE A 1 93 ? 1.567 -51.171 0.264 1.000 37.235 150 ILE A CA 1
ATOM 693 C C . ILE A 1 93 ? 2.310 -51.632 1.518 1.000 37.222 150 ILE A C 1
ATOM 694 O O . ILE A 1 93 ? 3.294 -51.003 1.895 1.000 33.857 150 ILE A O 1
ATOM 699 N N . PHE A 1 94 ? 1.837 -52.703 2.170 1.000 38.045 151 PHE A N 1
ATOM 700 C CA . PHE A 1 94 ? 2.508 -53.244 3.340 1.000 38.227 151 PHE A CA 1
ATOM 701 C C . PHE A 1 94 ? 4.004 -53.429 3.083 1.000 37.511 151 PHE A C 1
ATOM 702 O O . PHE A 1 94 ? 4.828 -53.043 3.909 1.000 37.523 151 PHE A O 1
ATOM 710 N N . ASP A 1 95 ? 4.338 -54.063 1.958 1.000 39.405 152 ASP A N 1
ATOM 711 C CA . ASP A 1 95 ? 5.705 -54.489 1.693 1.000 39.116 152 ASP A CA 1
ATOM 712 C C . ASP A 1 95 ? 6.573 -53.267 1.378 1.000 40.661 152 ASP A C 1
ATOM 713 O O . ASP A 1 95 ? 7.780 -53.266 1.641 1.000 43.302 152 ASP A O 1
ATOM 718 N N . HIS A 1 96 ? 5.928 -52.233 0.820 1.000 37.523 153 HIS A N 1
ATOM 719 C CA . HIS A 1 96 ? 6.557 -50.975 0.466 1.000 37.432 153 HIS A CA 1
ATOM 720 C C . HIS A 1 96 ? 6.899 -50.194 1.729 1.000 37.580 153 HIS A C 1
ATOM 721 O O . HIS A 1 96 ? 7.931 -49.525 1.774 1.000 39.693 153 HIS A O 1
ATOM 728 N N . LEU A 1 97 ? 6.021 -50.269 2.743 1.000 37.051 154 LEU A N 1
ATOM 729 C CA . LEU A 1 97 ? 6.255 -49.603 4.019 1.000 36.405 154 LEU A CA 1
ATOM 730 C C . LEU A 1 97 ? 7.321 -50.345 4.818 1.000 36.263 154 LEU A C 1
ATOM 731 O O . LEU A 1 97 ? 8.108 -49.705 5.504 1.000 36.320 154 LEU A O 1
ATOM 736 N N . VAL A 1 98 ? 7.313 -51.687 4.782 1.000 36.983 155 VAL A N 1
ATOM 737 C CA . VAL A 1 98 ? 8.358 -52.469 5.437 1.000 38.347 155 VAL A CA 1
ATOM 738 C C . VAL A 1 98 ? 9.707 -52.113 4.811 1.000 38.924 155 VAL A C 1
ATOM 739 O O . VAL A 1 98 ? 10.691 -51.956 5.529 1.000 38.339 155 VAL A O 1
ATOM 743 N N . ALA A 1 99 ? 9.735 -51.968 3.481 1.000 40.368 156 ALA A N 1
ATOM 744 C CA . ALA A 1 99 ? 10.968 -51.723 2.754 1.000 42.319 156 ALA A CA 1
ATOM 745 C C . ALA A 1 99 ? 11.480 -50.300 2.983 1.000 44.914 156 ALA A C 1
ATOM 746 O O . ALA A 1 99 ? 12.668 -50.113 3.220 1.000 49.085 156 ALA A O 1
ATOM 748 N N . HIS A 1 100 ? 10.604 -49.292 2.904 1.000 45.900 157 HIS A N 1
ATOM 749 C CA . HIS A 1 100 ? 11.057 -47.912 2.776 1.000 48.883 157 HIS A CA 1
ATOM 750 C C . HIS A 1 100 ? 10.551 -46.997 3.891 1.000 48.358 157 HIS A C 1
ATOM 751 O O . HIS A 1 100 ? 10.961 -45.839 3.950 1.000 48.388 157 HIS A O 1
ATOM 758 N N . GLY A 1 101 ? 9.665 -47.492 4.762 1.000 47.566 158 GLY A N 1
ATOM 759 C CA . GLY A 1 101 ? 9.198 -46.724 5.902 1.000 47.250 158 GLY A CA 1
ATOM 760 C C . GLY A 1 101 ? 8.143 -45.694 5.515 1.000 44.871 158 GLY A C 1
ATOM 761 O O . GLY A 1 101 ? 7.589 -45.751 4.422 1.000 41.823 158 GLY A O 1
ATOM 762 N N . ARG A 1 102 ? 7.887 -44.751 6.431 1.000 44.801 159 ARG A N 1
ATOM 763 C CA . ARG A 1 102 ? 6.841 -43.753 6.257 1.000 45.787 159 ARG A CA 1
ATOM 764 C C . ARG A 1 102 ? 7.134 -42.936 5.003 1.000 44.543 159 ARG A C 1
ATOM 765 O O . ARG A 1 102 ? 8.296 -42.717 4.668 1.000 47.196 159 ARG A O 1
ATOM 773 N N . MET A 1 103 ? 6.065 -42.525 4.305 1.000 44.630 160 MET A N 1
ATOM 774 C CA . MET A 1 103 ? 6.180 -41.871 3.015 1.000 45.744 160 MET A CA 1
ATOM 775 C C . MET A 1 103 ? 6.346 -40.370 3.244 1.000 48.741 160 MET A C 1
ATOM 776 O O . MET A 1 103 ? 5.768 -39.817 4.179 1.000 53.202 160 MET A O 1
ATOM 781 N N . ALA A 1 104 ? 7.131 -39.718 2.381 1.000 49.904 161 ALA A N 1
ATOM 782 C CA . ALA A 1 104 ? 7.110 -38.269 2.286 1.000 51.126 161 ALA A CA 1
ATOM 783 C C . ALA A 1 104 ? 5.727 -37.831 1.813 1.000 53.399 161 ALA A C 1
ATOM 784 O O . ALA A 1 104 ? 5.084 -38.536 1.037 1.000 56.993 161 ALA A O 1
ATOM 786 N N . GLU A 1 105 ? 5.287 -36.659 2.282 1.000 52.435 162 GLU A N 1
ATOM 787 C CA . GLU A 1 105 ? 3.947 -36.176 2.009 1.000 50.485 162 GLU A CA 1
ATOM 788 C C . GLU A 1 105 ? 3.744 -35.998 0.505 1.000 49.045 162 GLU A C 1
ATOM 789 O O . GLU A 1 105 ? 2.615 -36.090 0.025 1.000 49.517 162 GLU A O 1
ATOM 795 N N . LYS A 1 106 ? 4.835 -35.735 -0.226 1.000 46.654 163 LYS A N 1
ATOM 796 C CA . LYS A 1 106 ? 4.792 -35.659 -1.677 1.000 44.918 163 LYS A CA 1
ATOM 797 C C . LYS A 1 106 ? 4.317 -37.001 -2.227 1.000 43.771 163 LYS A C 1
ATOM 798 O O . LYS A 1 106 ? 3.425 -37.038 -3.068 1.000 41.069 163 LYS A O 1
ATOM 800 N N . GLU A 1 107 ? 4.905 -38.097 -1.727 1.000 43.665 164 GLU A N 1
ATOM 801 C CA . GLU A 1 107 ? 4.506 -39.431 -2.137 1.000 43.064 164 GLU A CA 1
ATOM 802 C C . GLU A 1 107 ? 3.112 -39.729 -1.590 1.000 41.992 164 GLU A C 1
ATOM 803 O O . GLU A 1 107 ? 2.288 -40.286 -2.297 1.000 42.120 164 GLU A O 1
ATOM 809 N N . ALA A 1 108 ? 2.843 -39.346 -0.338 1.000 40.136 165 ALA A N 1
ATOM 810 C CA . ALA A 1 108 ? 1.582 -39.688 0.300 1.000 39.764 165 ALA A CA 1
ATOM 811 C C . ALA A 1 108 ? 0.411 -39.014 -0.404 1.000 39.367 165 ALA A C 1
ATOM 812 O O . ALA A 1 108 ? -0.660 -39.607 -0.484 1.000 36.496 165 ALA A O 1
ATOM 814 N N . ARG A 1 109 ? 0.633 -37.807 -0.937 1.000 43.169 166 ARG A N 1
ATOM 815 C CA . ARG A 1 109 ? -0.417 -37.021 -1.563 1.000 45.797 166 ARG A CA 1
ATOM 816 C C . ARG A 1 109 ? -0.813 -37.637 -2.902 1.000 47.292 166 ARG A C 1
ATOM 817 O O . ARG A 1 109 ? -1.994 -37.719 -3.218 1.000 46.957 166 ARG A O 1
ATOM 825 N N . ARG A 1 110 ? 0.189 -38.033 -3.698 1.000 51.457 167 ARG A N 1
ATOM 826 C CA . ARG A 1 110 ? -0.036 -38.714 -4.965 1.000 52.068 167 ARG A CA 1
ATOM 827 C C . ARG A 1 110 ? -0.943 -39.923 -4.743 1.000 48.345 167 ARG A C 1
ATOM 828 O O . ARG A 1 110 ? -1.956 -40.072 -5.420 1.000 44.518 167 ARG A O 1
ATOM 836 N N . LYS A 1 111 ? -0.578 -40.771 -3.772 1.000 46.753 168 LYS A N 1
ATOM 837 C CA . LYS A 1 111 ? -1.243 -42.047 -3.571 1.000 43.605 168 LYS A CA 1
ATOM 838 C C . LYS A 1 111 ? -2.625 -41.833 -2.962 1.000 41.139 168 LYS A C 1
ATOM 839 O O . LYS A 1 111 ? -3.586 -42.469 -3.379 1.000 42.543 168 LYS A O 1
ATOM 845 N N . PHE A 1 112 ? -2.723 -40.920 -1.992 1.000 38.111 169 PHE A N 1
ATOM 846 C CA . PHE A 1 112 ? -3.980 -40.642 -1.316 1.000 35.383 169 PHE A CA 1
ATOM 847 C C . PHE A 1 112 ? -4.991 -40.018 -2.281 1.000 36.156 169 PHE A C 1
ATOM 848 O O . PHE A 1 112 ? -6.184 -40.302 -2.213 1.000 37.190 169 PHE A O 1
ATOM 856 N N . LYS A 1 113 ? -4.524 -39.155 -3.180 1.000 35.550 170 LYS A N 1
ATOM 857 C CA . LYS A 1 113 ? -5.396 -38.594 -4.200 1.000 34.700 170 LYS A CA 1
ATOM 858 C C . LYS A 1 113 ? -5.972 -39.697 -5.085 1.000 31.411 170 LYS A C 1
ATOM 859 O O . LYS A 1 113 ? -7.130 -39.627 -5.490 1.000 29.162 170 LYS A O 1
ATOM 865 N N . GLN A 1 114 ? -5.162 -40.719 -5.379 1.000 30.508 171 GLN A N 1
ATOM 866 C CA . GLN A 1 114 ? -5.581 -41.868 -6.167 1.000 29.952 171 GLN A CA 1
ATOM 867 C C . GLN A 1 114 ? -6.579 -42.727 -5.393 1.000 31.241 171 GLN A C 1
ATOM 868 O O . GLN A 1 114 ? -7.575 -43.164 -5.971 1.000 34.059 171 GLN A O 1
ATOM 874 N N . ILE A 1 115 ? -6.311 -42.959 -4.098 1.000 30.940 172 ILE A N 1
ATOM 875 C CA . ILE A 1 115 ? -7.226 -43.683 -3.223 1.000 30.279 172 ILE A CA 1
ATOM 876 C C . ILE A 1 115 ? -8.576 -42.968 -3.215 1.000 32.541 172 ILE A C 1
ATOM 877 O O . ILE A 1 115 ? -9.618 -43.601 -3.341 1.000 36.655 172 ILE A O 1
ATOM 882 N N . VAL A 1 116 ? -8.557 -41.645 -3.046 1.000 35.459 173 VAL A N 1
ATOM 883 C CA . VAL A 1 116 ? -9.771 -40.851 -2.931 1.000 36.106 173 VAL A CA 1
ATOM 884 C C . VAL A 1 116 ? -10.600 -40.938 -4.212 1.000 34.965 173 VAL A C 1
ATOM 885 O O . VAL A 1 116 ? -11.821 -41.076 -4.119 1.000 35.909 173 VAL A O 1
ATOM 889 N N . THR A 1 117 ? -9.940 -40.856 -5.383 1.000 35.788 174 THR A N 1
ATOM 890 C CA . THR A 1 117 ? -10.620 -41.005 -6.668 1.000 35.203 174 THR A CA 1
ATOM 891 C C . THR A 1 117 ? -11.379 -42.329 -6.726 1.000 32.761 174 THR A C 1
ATOM 892 O O . THR A 1 117 ? -12.526 -42.358 -7.158 1.000 35.068 174 THR A O 1
ATOM 896 N N . ALA A 1 118 ? -10.734 -43.413 -6.297 1.000 29.278 175 ALA A N 1
ATOM 897 C CA . ALA A 1 118 ? -11.326 -44.737 -6.348 1.000 28.586 175 ALA A CA 1
ATOM 898 C C . ALA A 1 118 ? -12.527 -44.837 -5.406 1.000 27.923 175 ALA A C 1
ATOM 899 O O . ALA A 1 118 ? -13.571 -45.345 -5.800 1.000 25.704 175 ALA A O 1
ATOM 901 N N . VAL A 1 119 ? -12.387 -44.329 -4.170 1.000 28.823 176 VAL A N 1
ATOM 902 C CA . VAL A 1 119 ? -13.441 -44.435 -3.171 1.000 29.381 176 VAL A CA 1
ATOM 903 C C . VAL A 1 119 ? -14.624 -43.548 -3.568 1.000 32.739 176 VAL A C 1
ATOM 904 O O . VAL A 1 119 ? -15.782 -43.937 -3.367 1.000 31.542 176 VAL A O 1
ATOM 908 N N . TYR A 1 120 ? -14.318 -42.351 -4.096 1.000 33.599 177 TYR A N 1
ATOM 909 C CA . TYR A 1 120 ? -15.333 -41.412 -4.544 1.000 36.475 177 TYR A CA 1
ATOM 910 C C . TYR A 1 120 ? -16.188 -42.042 -5.641 1.000 38.996 177 TYR A C 1
ATOM 911 O O . TYR A 1 120 ? -17.389 -41.815 -5.692 1.000 45.048 177 TYR A O 1
ATOM 920 N N . PHE A 1 121 ? -15.542 -42.813 -6.526 1.000 37.214 178 PHE A N 1
ATOM 921 C CA . PHE A 1 121 ? -16.195 -43.522 -7.614 1.000 38.010 178 PHE A CA 1
ATOM 922 C C . PHE A 1 121 ? -17.109 -44.622 -7.083 1.000 38.631 178 PHE A C 1
ATOM 923 O O . PHE A 1 121 ? -18.216 -44.797 -7.579 1.000 39.987 178 PHE A O 1
ATOM 931 N N . CYS A 1 122 ? -16.642 -45.378 -6.084 1.000 41.240 179 CYS A N 1
ATOM 932 C CA . CYS A 1 122 ? -17.496 -46.351 -5.416 1.000 39.578 179 CYS A CA 1
ATOM 933 C C . CYS A 1 122 ? -18.766 -45.668 -4.911 1.000 38.958 179 CYS A C 1
ATOM 934 O O . CYS A 1 122 ? -19.872 -46.137 -5.169 1.000 37.890 179 CYS A O 1
ATOM 937 N N . HIS A 1 123 ? -18.605 -44.557 -4.182 1.000 38.292 180 HIS A N 1
ATOM 938 C CA . HIS A 1 123 ? -19.751 -43.876 -3.600 1.000 37.688 180 HIS A CA 1
ATOM 939 C C . HIS A 1 123 ? -20.711 -43.401 -4.698 1.000 39.383 180 HIS A C 1
ATOM 940 O O . HIS A 1 123 ? -21.918 -43.553 -4.555 1.000 43.793 180 HIS A O 1
ATOM 947 N N . SER A 1 124 ? -20.166 -42.907 -5.820 1.000 40.721 181 SER A N 1
ATOM 948 C CA . SER A 1 124 ? -20.952 -42.449 -6.959 1.000 39.574 181 SER A CA 1
ATOM 949 C C . SER A 1 124 ? -21.757 -43.589 -7.592 1.000 41.219 181 SER A C 1
ATOM 950 O O . SER A 1 124 ? -22.745 -43.338 -8.281 1.000 42.291 181 SER A O 1
ATOM 953 N N . ARG A 1 125 ? -21.292 -44.833 -7.413 1.000 44.119 182 ARG A N 1
ATOM 954 C CA . ARG A 1 125 ? -22.016 -46.012 -7.859 1.000 44.792 182 ARG A CA 1
ATOM 955 C C . ARG A 1 125 ? -22.712 -46.683 -6.674 1.000 47.030 182 ARG A C 1
ATOM 956 O O . ARG A 1 125 ? -23.015 -47.871 -6.749 1.000 52.005 182 ARG A O 1
ATOM 964 N N . ASN A 1 126 ? -22.949 -45.940 -5.581 1.000 47.354 183 ASN A N 1
ATOM 965 C CA . ASN A 1 126 ? -23.707 -46.438 -4.437 1.000 48.139 183 ASN A CA 1
ATOM 966 C C . ASN A 1 126 ? -23.041 -47.683 -3.848 1.000 44.568 183 ASN A C 1
ATOM 967 O O . ASN A 1 126 ? -23.736 -48.597 -3.420 1.000 40.585 183 ASN A O 1
ATOM 972 N N . ILE A 1 127 ? -21.697 -47.708 -3.825 1.000 42.917 184 ILE A N 1
ATOM 973 C CA . ILE A 1 127 ? -20.944 -48.771 -3.172 1.000 42.700 184 ILE A CA 1
ATOM 974 C C . ILE A 1 127 ? -20.122 -48.154 -2.042 1.000 41.731 184 ILE A C 1
ATOM 975 O O . ILE A 1 127 ? -19.485 -47.122 -2.236 1.000 43.106 184 ILE A O 1
ATOM 980 N N . VAL A 1 128 ? -20.190 -48.777 -0.859 1.000 43.289 185 VAL A N 1
ATOM 981 C CA . VAL A 1 128 ? -19.284 -48.495 0.243 1.000 38.171 185 VAL A CA 1
ATOM 982 C C . VAL A 1 128 ? -18.340 -49.687 0.404 1.000 36.598 185 VAL A C 1
ATOM 983 O O . VAL A 1 128 ? -18.764 -50.835 0.340 1.000 33.132 185 VAL A O 1
ATOM 987 N N . HIS A 1 129 ? -17.051 -49.399 0.611 1.000 34.824 186 HIS A N 1
ATOM 988 C CA . HIS A 1 129 ? -16.016 -50.416 0.729 1.000 33.066 186 HIS A CA 1
ATOM 989 C C . HIS A 1 129 ? -16.073 -51.070 2.110 1.000 32.944 186 HIS A C 1
ATOM 990 O O . HIS A 1 129 ? -16.088 -52.297 2.205 1.000 30.964 186 HIS A O 1
ATOM 997 N N . ARG A 1 130 ? -16.055 -50.228 3.160 1.000 33.519 187 ARG A N 1
ATOM 998 C CA . ARG A 1 130 ? -16.262 -50.592 4.558 1.000 36.335 187 ARG A CA 1
ATOM 999 C C . ARG A 1 130 ? -15.106 -51.417 5.131 1.000 36.901 187 ARG A C 1
ATOM 1000 O O . ARG A 1 130 ? -15.245 -52.015 6.199 1.000 35.845 187 ARG A O 1
ATOM 1008 N N . ASP A 1 131 ? -13.955 -51.410 4.459 1.000 35.870 188 ASP A N 1
ATOM 1009 C CA . ASP A 1 131 ? -12.797 -52.144 4.939 1.000 35.090 188 ASP A CA 1
ATOM 1010 C C . ASP A 1 131 ? -11.515 -51.535 4.380 1.000 33.207 188 ASP A C 1
ATOM 1011 O O . ASP A 1 131 ? -10.564 -52.259 4.121 1.000 32.322 188 ASP A O 1
ATOM 1016 N N . LEU A 1 132 ? -11.484 -50.211 4.197 1.000 32.383 189 LEU A N 1
ATOM 1017 C CA . LEU A 1 132 ? -10.307 -49.564 3.641 1.000 32.090 189 LEU A CA 1
ATOM 1018 C C . LEU A 1 132 ? -9.175 -49.699 4.652 1.000 32.731 189 LEU A C 1
ATOM 1019 O O . LEU A 1 132 ? -9.338 -49.295 5.799 1.000 38.898 189 LEU A O 1
ATOM 1024 N N . LYS A 1 133 ? -8.068 -50.332 4.239 1.000 34.314 190 LYS A N 1
ATOM 1025 C CA . LYS A 1 133 ? -6.855 -50.397 5.037 1.000 33.808 190 LYS A CA 1
ATOM 1026 C C . LYS A 1 133 ? -5.647 -50.087 4.155 1.000 32.162 190 LYS A C 1
ATOM 1027 O O . LYS A 1 133 ? -5.649 -50.424 2.982 1.000 32.792 190 LYS A O 1
ATOM 1033 N N . ALA A 1 134 ? -4.606 -49.474 4.728 1.000 32.393 191 ALA A N 1
ATOM 1034 C CA . ALA A 1 134 ? -3.401 -49.146 3.982 1.000 35.222 191 ALA A CA 1
ATOM 1035 C C . ALA A 1 134 ? -2.759 -50.406 3.414 1.000 36.941 191 ALA A C 1
ATOM 1036 O O . ALA A 1 134 ? -2.436 -50.477 2.235 1.000 38.515 191 ALA A O 1
ATOM 1038 N N . GLU A 1 135 ? -2.577 -51.395 4.285 1.000 40.220 192 GLU A N 1
ATOM 1039 C CA . GLU A 1 135 ? -1.622 -52.462 4.046 1.000 40.351 192 GLU A CA 1
ATOM 1040 C C . GLU A 1 135 ? -2.014 -53.270 2.814 1.000 39.991 192 GLU A C 1
ATOM 1041 O O . GLU A 1 135 ? -1.107 -53.755 2.136 1.000 38.951 192 GLU A O 1
ATOM 1043 N N . ASN A 1 136 ? -3.333 -53.375 2.544 1.000 40.830 193 ASN A N 1
ATOM 1044 C CA . ASN A 1 136 ? -3.917 -54.256 1.538 1.000 40.331 193 ASN A CA 1
ATOM 1045 C C . ASN A 1 136 ? -4.065 -53.554 0.181 1.000 36.656 193 ASN A C 1
ATOM 1046 O O . ASN A 1 136 ? -4.491 -54.188 -0.783 1.000 39.639 193 ASN A O 1
ATOM 1051 N N . LEU A 1 137 ? -3.767 -52.244 0.112 1.000 33.122 194 LEU A N 1
ATOM 1052 C CA . LEU A 1 137 ? -3.819 -51.518 -1.147 1.000 30.578 194 LEU A CA 1
ATOM 1053 C C . LEU A 1 137 ? -2.765 -52.087 -2.090 1.000 29.152 194 LEU A C 1
ATOM 1054 O O . LEU A 1 137 ? -1.659 -52.387 -1.654 1.000 26.600 194 LEU A O 1
ATOM 1059 N N . LEU A 1 138 ? -3.121 -52.191 -3.376 1.000 30.582 195 LEU A N 1
ATOM 1060 C CA . LEU A 1 138 ? -2.240 -52.735 -4.394 1.000 31.079 195 LEU A CA 1
ATOM 1061 C C . LEU A 1 138 ? -1.604 -51.591 -5.170 1.000 30.707 195 LEU A C 1
ATOM 1062 O O . LEU A 1 138 ? -2.112 -50.478 -5.141 1.000 28.888 195 LEU A O 1
ATOM 1067 N N . LEU A 1 139 ? -0.467 -51.888 -5.816 1.000 29.731 196 LEU A N 1
ATOM 1068 C CA . LEU A 1 139 ? 0.311 -50.910 -6.560 1.000 30.432 196 LEU A CA 1
ATOM 1069 C C . LEU A 1 139 ? 0.629 -51.466 -7.940 1.000 29.952 196 LEU A C 1
ATOM 1070 O O . LEU A 1 139 ? 1.047 -52.606 -8.041 1.000 33.376 196 LEU A O 1
ATOM 1075 N N . ASP A 1 140 ? 0.480 -50.659 -8.990 1.000 30.675 197 ASP A N 1
ATOM 1076 C CA . ASP A 1 140 ? 0.850 -51.083 -10.336 1.000 30.708 197 ASP A CA 1
ATOM 1077 C C . ASP A 1 140 ? 2.345 -50.851 -10.544 1.000 30.701 197 ASP A C 1
ATOM 1078 O O . ASP A 1 140 ? 3.035 -50.467 -9.609 1.000 28.716 197 ASP A O 1
ATOM 1083 N N . ALA A 1 141 ? 2.837 -51.067 -11.779 1.000 34.959 198 ALA A N 1
ATOM 1084 C CA . ALA A 1 141 ? 4.265 -51.047 -12.075 1.000 34.590 198 ALA A CA 1
ATOM 1085 C C . ALA A 1 141 ? 4.928 -49.711 -11.717 1.000 35.843 198 ALA A C 1
ATOM 1086 O O . ALA A 1 141 ? 6.132 -49.673 -11.476 1.000 39.292 198 ALA A O 1
ATOM 1088 N N . ASN A 1 142 ? 4.153 -48.615 -11.684 1.000 35.534 199 ASN A N 1
ATOM 1089 C CA . ASN A 1 142 ? 4.674 -47.300 -11.349 1.000 35.884 199 ASN A CA 1
ATOM 1090 C C . ASN A 1 142 ? 4.298 -46.898 -9.928 1.000 34.029 199 ASN A C 1
ATOM 1091 O O . ASN A 1 142 ? 4.426 -45.729 -9.569 1.000 33.963 199 ASN A O 1
ATOM 1096 N N . LEU A 1 143 ? 3.878 -47.883 -9.125 1.000 32.136 200 LEU A N 1
ATOM 1097 C CA . LEU A 1 143 ? 3.447 -47.700 -7.744 1.000 32.659 200 LEU A CA 1
ATOM 1098 C C . LEU A 1 143 ? 2.239 -46.771 -7.690 1.000 32.781 200 LEU A C 1
ATOM 1099 O O . LEU A 1 143 ? 2.089 -46.005 -6.743 1.000 35.848 200 LEU A O 1
ATOM 1104 N N . ASN A 1 144 ? 1.366 -46.891 -8.695 1.000 31.990 201 ASN A N 1
ATOM 1105 C CA . ASN A 1 144 ? 0.055 -46.264 -8.701 1.000 32.591 201 ASN A CA 1
ATOM 1106 C C . ASN A 1 144 ? -0.945 -47.201 -8.027 1.000 30.362 201 ASN A C 1
ATOM 1107 O O . ASN A 1 144 ? -0.905 -48.408 -8.233 1.000 31.071 201 ASN A O 1
ATOM 1112 N N . ILE A 1 145 ? -1.876 -46.602 -7.291 1.000 29.168 202 ILE A N 1
ATOM 1113 C CA . ILE A 1 145 ? -2.802 -47.311 -6.415 1.000 30.300 202 ILE A CA 1
ATOM 1114 C C . ILE A 1 145 ? -3.839 -48.082 -7.228 1.000 28.853 202 ILE A C 1
ATOM 1115 O O . ILE A 1 145 ? -4.363 -47.568 -8.219 1.000 27.747 202 ILE A O 1
ATOM 1120 N N . LYS A 1 146 ? -4.131 -49.300 -6.752 1.000 27.359 203 LYS A N 1
ATOM 1121 C CA . LYS A 1 146 ? -5.345 -50.031 -7.082 1.000 28.521 203 LYS A CA 1
ATOM 1122 C C . LYS A 1 146 ? -5.971 -50.579 -5.804 1.000 27.593 203 LYS A C 1
ATOM 1123 O O . LYS A 1 146 ? -5.320 -51.309 -5.071 1.000 26.834 203 LYS A O 1
ATOM 1129 N N . ILE A 1 147 ? -7.232 -50.217 -5.567 1.000 28.774 20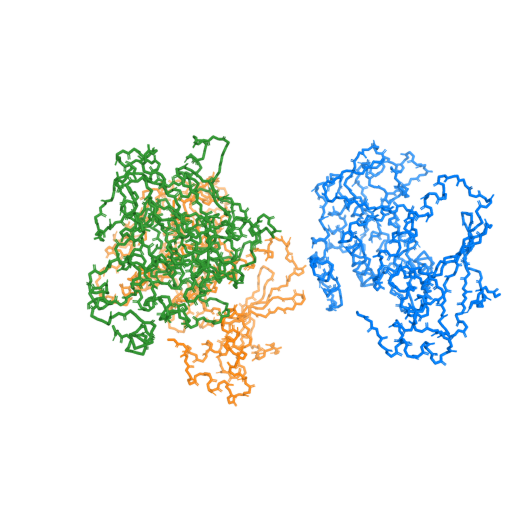4 ILE A N 1
ATOM 1130 C CA . ILE A 1 147 ? -7.975 -50.664 -4.399 1.000 29.744 204 ILE A CA 1
ATOM 1131 C C . ILE A 1 147 ? -8.565 -52.036 -4.714 1.000 30.898 204 ILE A C 1
ATOM 1132 O O . ILE A 1 147 ? -9.126 -52.212 -5.800 1.000 28.947 204 ILE A O 1
ATOM 1137 N N . ALA A 1 148 ? -8.448 -52.955 -3.727 1.000 31.106 205 ALA A N 1
ATOM 1138 C CA . ALA A 1 148 ? -8.923 -54.324 -3.812 1.000 32.410 205 ALA A CA 1
ATOM 1139 C C . ALA A 1 148 ? -9.691 -54.690 -2.535 1.000 33.337 205 ALA A C 1
ATOM 1140 O O . ALA A 1 148 ? -10.202 -53.835 -1.822 1.000 32.952 205 ALA A O 1
ATOM 1142 N N . ASP A 1 149 ? -9.703 -55.987 -2.191 1.000 35.545 206 ASP A N 1
ATOM 1143 C CA . ASP A 1 149 ? -10.655 -56.595 -1.270 1.000 36.699 206 ASP A CA 1
ATOM 1144 C C . ASP A 1 149 ? -11.917 -55.749 -1.115 1.000 36.808 206 ASP A C 1
ATOM 1145 O O . ASP A 1 149 ? -11.969 -54.810 -0.313 1.000 39.161 206 ASP A O 1
ATOM 1150 N N . PHE A 1 150 ? -12.968 -56.204 -1.815 1.000 34.807 207 PHE A N 1
ATOM 1151 C CA . PHE A 1 150 ? -14.323 -55.702 -1.687 1.000 33.115 207 PHE A CA 1
ATOM 1152 C C . PHE A 1 150 ? -15.189 -56.717 -0.949 1.000 34.864 207 PHE A C 1
ATOM 1153 O O . PHE A 1 150 ? -16.406 -56.708 -1.094 1.000 38.977 207 PHE A O 1
ATOM 1161 N N . GLY A 1 151 ? -14.563 -57.516 -0.081 1.000 38.410 208 GLY A N 1
ATOM 1162 C CA . GLY A 1 151 ? -15.228 -58.603 0.618 1.000 40.675 208 GLY A CA 1
ATOM 1163 C C . GLY A 1 151 ? -16.199 -58.122 1.698 1.000 43.726 208 GLY A C 1
ATOM 1164 O O . GLY A 1 151 ? -17.066 -58.893 2.116 1.000 46.807 208 GLY A O 1
ATOM 1165 N N . PHE A 1 152 ? -16.043 -56.863 2.147 1.000 45.418 209 PHE A N 1
ATOM 1166 C CA . PHE A 1 152 ? -16.908 -56.262 3.153 1.000 42.975 209 PHE A CA 1
ATOM 1167 C C . PHE A 1 152 ? -17.785 -55.156 2.575 1.000 40.269 209 PHE A C 1
ATOM 1168 O O . PHE A 1 152 ? -18.524 -54.509 3.314 1.000 36.152 209 PHE A O 1
ATOM 1176 N N . SER A 1 153 ? -17.713 -54.972 1.255 1.000 39.007 210 SER A N 1
ATOM 1177 C CA . SER A 1 153 ? -18.394 -53.887 0.575 1.000 42.141 210 SER A CA 1
ATOM 1178 C C . SER A 1 153 ? -19.875 -54.213 0.434 1.000 42.117 210 SER A C 1
ATOM 1179 O O . SER A 1 153 ? -20.287 -55.357 0.617 1.000 44.099 210 SER A O 1
ATOM 1182 N N . ASN A 1 154 ? -20.662 -53.192 0.088 1.000 43.230 211 ASN A N 1
ATOM 1183 C CA . ASN A 1 154 ? -22.096 -53.356 -0.053 1.000 45.978 211 ASN A CA 1
ATOM 1184 C C . ASN A 1 154 ? -22.655 -52.182 -0.849 1.000 44.294 211 ASN A C 1
ATOM 1185 O O . ASN A 1 154 ? -22.017 -51.147 -0.968 1.000 40.560 211 ASN A O 1
ATOM 1190 N N . LEU A 1 155 ? -23.851 -52.372 -1.405 1.000 47.055 212 LEU A N 1
ATOM 1191 C CA . LEU A 1 155 ? -24.633 -51.281 -1.960 1.000 45.058 212 LEU A CA 1
ATOM 1192 C C . LEU A 1 155 ? -25.212 -50.467 -0.810 1.000 44.096 212 LEU A C 1
ATOM 1193 O O . LEU A 1 155 ? -25.525 -51.022 0.236 1.000 48.213 212 LEU A O 1
ATOM 1195 N N . PHE A 1 156 ? -25.309 -49.147 -0.988 1.000 44.044 213 PHE A N 1
ATOM 1196 C CA . PHE A 1 156 ? -26.003 -48.304 -0.028 1.000 43.849 213 PHE A CA 1
ATOM 1197 C C . PHE A 1 156 ? -26.935 -47.352 -0.779 1.000 48.503 213 PHE A C 1
ATOM 1198 O O . PHE A 1 156 ? -26.664 -46.998 -1.927 1.000 50.425 213 PHE A O 1
ATOM 1206 N N . THR A 1 157 ? -28.039 -46.986 -0.117 1.000 54.466 214 THR A N 1
ATOM 1207 C CA . THR A 1 157 ? -28.893 -45.897 -0.554 1.000 56.803 214 THR A CA 1
ATOM 1208 C C . THR A 1 157 ? -28.504 -44.653 0.241 1.000 55.941 214 THR A C 1
ATOM 1209 O O . THR A 1 157 ? -28.547 -44.674 1.471 1.000 57.154 214 THR A O 1
ATOM 1213 N N . PRO A 1 158 ? -28.096 -43.540 -0.415 1.000 52.922 215 PRO A N 1
ATOM 1214 C CA . PRO A 1 158 ? -27.770 -42.299 0.291 1.000 52.481 215 PRO A CA 1
ATOM 1215 C C . PRO A 1 158 ? -28.863 -41.887 1.275 1.000 51.267 215 PRO A C 1
ATOM 1216 O O . PRO A 1 158 ? -30.016 -41.707 0.880 1.000 53.472 215 PRO A O 1
ATOM 1220 N N . GLY A 1 159 ? -28.485 -41.762 2.552 1.000 50.107 216 GLY A N 1
ATOM 1221 C CA . GLY A 1 159 ? -29.422 -41.458 3.621 1.000 52.945 216 GLY A CA 1
ATOM 1222 C C . GLY A 1 159 ? -29.781 -42.697 4.445 1.000 52.692 216 GLY A C 1
ATOM 1223 O O . GLY A 1 159 ? -30.046 -42.589 5.637 1.000 52.014 216 GLY A O 1
ATOM 1224 N N . GLN A 1 160 ? -29.805 -43.870 3.801 1.000 55.125 217 GLN A N 1
ATOM 1225 C CA . GLN A 1 160 ? -30.112 -45.101 4.503 1.000 54.999 217 GLN A CA 1
ATOM 1226 C C . GLN A 1 160 ? -28.966 -45.427 5.455 1.000 52.521 217 GLN A C 1
ATOM 1227 O O . GLN A 1 160 ? -27.814 -45.072 5.206 1.000 54.920 217 GLN A O 1
ATOM 1229 N N . LEU A 1 161 ? -29.323 -46.084 6.564 1.000 52.483 218 LEU A N 1
ATOM 1230 C CA . LEU A 1 161 ? -28.364 -46.591 7.527 1.000 51.683 218 LEU A CA 1
ATOM 1231 C C . LEU A 1 161 ? -28.077 -48.055 7.225 1.000 51.163 218 LEU A C 1
ATOM 1232 O O . LEU A 1 161 ? -28.970 -48.786 6.817 1.000 53.792 218 LEU A O 1
ATOM 1237 N N . LEU A 1 162 ? -26.814 -48.450 7.421 1.000 51.383 219 LEU A N 1
ATOM 1238 C CA . LEU A 1 162 ? -26.378 -49.832 7.309 1.000 50.322 219 LEU A CA 1
ATOM 1239 C C . LEU A 1 162 ? -26.299 -50.399 8.722 1.000 52.218 219 LEU A C 1
ATOM 1240 O O . LEU A 1 162 ? -26.256 -49.646 9.697 1.000 54.353 219 LEU A O 1
ATOM 1245 N N . LYS A 1 163 ? -26.303 -51.732 8.813 1.000 54.414 220 LYS A N 1
ATOM 1246 C CA . LYS A 1 163 ? -26.403 -52.412 10.091 1.000 55.199 220 LYS A CA 1
ATOM 1247 C C . LYS A 1 163 ? -25.588 -53.703 10.078 1.000 56.064 220 LYS A C 1
ATOM 1248 O O . LYS A 1 163 ? -25.986 -54.671 10.727 1.000 57.625 220 LYS A O 1
ATOM 1261 N N . TRP A 1 165 ? -21.708 -54.754 11.156 1.000 52.053 222 TRP A N 1
ATOM 1262 C CA . TRP A 1 165 ? -20.510 -54.218 11.788 1.000 50.154 222 TRP A CA 1
ATOM 1263 C C . TRP A 1 165 ? -19.317 -54.997 11.256 1.000 49.359 222 TRP A C 1
ATOM 1264 O O . TRP A 1 165 ? -19.211 -56.186 11.524 1.000 47.510 222 TRP A O 1
ATOM 1266 N N . CYS A 1 166 ? -18.440 -54.339 10.477 1.000 51.575 223 CYS A N 1
ATOM 1267 C CA . CYS A 1 166 ? -17.430 -55.062 9.730 1.000 53.280 223 CYS A CA 1
ATOM 1268 C C . CYS A 1 166 ? -16.141 -54.253 9.603 1.000 54.369 223 CYS A C 1
ATOM 1269 O O . CYS A 1 166 ? -16.054 -53.079 9.982 1.000 48.479 223 CYS A O 1
ATOM 1272 N N . GLY A 1 167 ? -15.110 -54.949 9.094 1.000 56.923 224 GLY A N 1
ATOM 1273 C CA . GLY A 1 167 ? -13.805 -54.366 8.833 1.000 59.810 224 GLY A CA 1
ATOM 1274 C C . GLY A 1 167 ? -12.819 -54.618 9.970 1.000 56.604 224 GLY A C 1
ATOM 1275 O O . GLY A 1 167 ? -13.117 -55.349 10.915 1.000 61.182 224 GLY A O 1
ATOM 1276 N N . SER A 1 168 ? -11.636 -54.012 9.840 1.000 49.429 225 SER A N 1
ATOM 1277 C CA . SER A 1 168 ? -10.540 -54.249 10.760 1.000 46.939 225 SER A CA 1
ATOM 1278 C C . SER A 1 168 ? -10.587 -53.204 11.865 1.000 41.600 225 SER A C 1
ATOM 1279 O O . SER A 1 168 ? -10.693 -52.019 11.580 1.000 39.875 225 SER A O 1
ATOM 1282 N N . PRO A 1 169 ? -10.536 -53.606 13.153 1.000 40.389 226 PRO A N 1
ATOM 1283 C CA . PRO A 1 169 ? -10.671 -52.659 14.260 1.000 38.182 226 PRO A CA 1
ATOM 1284 C C . PRO A 1 169 ? -9.806 -51.400 14.180 1.000 36.483 226 PRO A C 1
ATOM 1285 O O . PRO A 1 169 ? -10.290 -50.318 14.499 1.000 36.538 226 PRO A O 1
ATOM 1289 N N . PRO A 1 170 ? -8.522 -51.454 13.745 1.000 36.272 227 PRO A N 1
ATOM 1290 C CA . PRO A 1 170 ? -7.699 -50.241 13.672 1.000 33.392 227 PRO A CA 1
ATOM 1291 C C . PRO A 1 170 ? -8.226 -49.146 12.744 1.000 32.900 227 PRO A C 1
ATOM 1292 O O . PRO A 1 170 ? -7.899 -47.971 12.952 1.000 30.058 227 PRO A O 1
ATOM 1296 N N . TYR A 1 171 ? -9.055 -49.544 11.752 1.000 31.357 228 TYR A N 1
ATOM 1297 C CA . TYR A 1 171 ? -9.605 -48.651 10.753 1.000 31.310 228 TYR A CA 1
ATOM 1298 C C . TYR A 1 171 ? -11.095 -48.380 10.980 1.000 34.038 228 TYR A C 1
ATOM 1299 O O . TYR A 1 171 ? -11.687 -47.575 10.263 1.000 39.448 228 TYR A O 1
ATOM 1308 N N . ALA A 1 172 ? -11.708 -49.039 11.965 1.000 34.078 229 ALA A N 1
ATOM 1309 C CA . ALA A 1 172 ? -13.154 -48.999 12.122 1.000 34.870 229 ALA A CA 1
ATOM 1310 C C . ALA A 1 172 ? -13.569 -47.748 12.900 1.000 35.423 229 ALA A C 1
ATOM 1311 O O . ALA A 1 172 ? -12.967 -47.414 13.924 1.000 33.861 229 ALA A O 1
ATOM 1313 N N . ALA A 1 173 ? -14.612 -47.073 12.394 1.000 34.073 230 ALA A N 1
ATOM 1314 C CA . ALA A 1 173 ? -15.137 -45.854 12.986 1.000 34.747 230 ALA A CA 1
ATOM 1315 C C . ALA A 1 173 ? -15.756 -46.175 14.344 1.000 36.565 230 ALA A C 1
ATOM 1316 O O . ALA A 1 173 ? -16.207 -47.297 14.576 1.000 37.323 230 ALA A O 1
ATOM 1318 N N . PRO A 1 174 ? -15.796 -45.210 15.290 1.000 37.225 231 PRO A N 1
ATOM 1319 C CA . PRO A 1 174 ? -16.262 -45.494 16.648 1.000 37.701 231 PRO A CA 1
ATOM 1320 C C . PRO A 1 174 ? -17.663 -46.109 16.690 1.000 38.875 231 PRO A C 1
ATOM 1321 O O . PRO A 1 174 ? -17.936 -47.005 17.484 1.000 42.988 231 PRO A O 1
ATOM 1325 N N . GLU A 1 175 ? -18.553 -45.640 15.815 1.000 41.190 232 GLU A N 1
ATOM 1326 C CA . GLU A 1 175 ? -19.944 -46.060 15.820 1.000 40.446 232 GLU A CA 1
ATOM 1327 C C . GLU A 1 175 ? -20.079 -47.530 15.420 1.000 43.486 232 GLU A C 1
ATOM 1328 O O . GLU A 1 175 ? -21.132 -48.120 15.652 1.000 42.454 232 GLU A O 1
ATOM 1334 N N . LEU A 1 176 ? -19.038 -48.106 14.796 1.000 44.010 233 LEU A N 1
ATOM 1335 C CA . LEU A 1 176 ? -19.033 -49.517 14.435 1.000 43.649 233 LEU A CA 1
ATOM 1336 C C . LEU A 1 176 ? -18.723 -50.365 15.670 1.000 45.035 233 LEU A C 1
ATOM 1337 O O . LEU A 1 176 ? -19.318 -51.428 15.858 1.000 46.971 233 LEU A O 1
ATOM 1342 N N . PHE A 1 177 ? -17.775 -49.889 16.489 1.000 44.969 234 PHE A N 1
ATOM 1343 C CA . PHE A 1 177 ? -17.451 -50.492 17.774 1.000 47.524 234 PHE A CA 1
ATOM 1344 C C . PHE A 1 177 ? -18.671 -50.470 18.691 1.000 49.642 234 PHE A C 1
ATOM 1345 O O . PHE A 1 177 ? -18.893 -51.422 19.435 1.000 51.939 234 PHE A O 1
ATOM 1353 N N . GLU A 1 178 ? -19.440 -49.370 18.626 1.000 52.967 235 GLU A N 1
ATOM 1354 C CA . GLU A 1 178 ? -20.568 -49.129 19.514 1.000 52.502 235 GLU A CA 1
ATOM 1355 C C . GLU A 1 178 ? -21.796 -49.919 19.068 1.000 53.523 235 GLU A C 1
ATOM 1356 O O . GLU A 1 178 ? -22.772 -49.977 19.810 1.000 57.569 235 GLU A O 1
ATOM 1362 N N . GLY A 1 179 ? -21.752 -50.502 17.861 1.000 51.640 236 GLY A N 1
ATOM 1363 C CA . GLY A 1 179 ? -22.836 -51.337 17.370 1.000 48.849 236 GLY A CA 1
ATOM 1364 C C . GLY A 1 179 ? -24.022 -50.507 16.885 1.000 48.220 236 GLY A C 1
ATOM 1365 O O . GLY A 1 179 ? -25.156 -50.982 16.870 1.000 47.385 236 GLY A O 1
ATOM 1366 N N . LYS A 1 180 ? -23.740 -49.270 16.452 1.000 47.869 237 LYS A N 1
ATOM 1367 C CA . LYS A 1 180 ? -24.767 -48.372 15.952 1.000 48.166 237 LYS A CA 1
ATOM 1368 C C . LYS A 1 180 ? -25.007 -48.649 14.473 1.000 49.624 237 LYS A C 1
ATOM 1369 O O . LYS A 1 180 ? -24.127 -49.158 13.776 1.000 52.716 237 LYS A O 1
ATOM 1375 N N . GLU A 1 181 ? -26.228 -48.331 14.026 1.000 49.307 238 GLU A N 1
ATOM 1376 C CA . GLU A 1 181 ? -26.536 -48.195 12.613 1.000 49.075 238 GLU A CA 1
ATOM 1377 C C . GLU A 1 181 ? -25.782 -46.971 12.096 1.000 45.311 238 GLU A C 1
ATOM 1378 O O . GLU A 1 181 ? -25.621 -45.987 12.817 1.000 44.242 238 GLU A O 1
ATOM 1380 N N . TYR A 1 182 ? -25.296 -47.043 10.856 1.000 43.661 239 TYR A N 1
ATOM 1381 C CA . TYR A 1 182 ? -24.269 -46.110 10.424 1.000 41.369 239 TYR A CA 1
ATOM 1382 C C . TYR A 1 182 ? -24.493 -45.681 8.979 1.000 41.680 239 TYR A C 1
ATOM 1383 O O . TYR A 1 182 ? -25.057 -46.416 8.175 1.000 40.983 239 TYR A O 1
ATOM 1392 N N . ASP A 1 183 ? -24.058 -44.455 8.688 1.000 42.752 240 ASP A N 1
ATOM 1393 C CA . ASP A 1 183 ? -23.907 -43.956 7.334 1.000 45.255 240 ASP A CA 1
ATOM 1394 C C . ASP A 1 183 ? -22.700 -44.639 6.690 1.000 44.552 240 ASP A C 1
ATOM 1395 O O . ASP A 1 183 ? -21.614 -44.623 7.259 1.000 41.501 240 ASP A O 1
ATOM 1400 N N . GLY A 1 184 ? -22.906 -45.231 5.508 1.000 41.397 241 GLY A N 1
ATOM 1401 C CA . GLY A 1 184 ? -21.864 -45.966 4.810 1.000 41.314 241 GLY A CA 1
ATOM 1402 C C . GLY A 1 184 ? -20.640 -45.106 4.500 1.000 40.969 241 GLY A C 1
ATOM 1403 O O . GLY A 1 184 ? -19.541 -45.413 4.947 1.000 44.113 241 GLY A O 1
ATOM 1404 N N . PRO A 1 185 ? -20.778 -44.033 3.690 1.000 40.510 242 PRO A N 1
ATOM 1405 C CA . PRO A 1 185 ? -19.654 -43.151 3.350 1.000 41.027 242 PRO A CA 1
ATOM 1406 C C . PRO A 1 185 ? -18.847 -42.568 4.509 1.000 43.874 242 PRO A C 1
ATOM 1407 O O . PRO A 1 185 ? -17.634 -42.399 4.409 1.000 47.222 242 PRO A O 1
ATOM 1411 N N . LYS A 1 186 ? -19.530 -42.253 5.611 1.000 45.270 243 LYS A N 1
ATOM 1412 C CA . LYS A 1 186 ? -18.874 -41.623 6.746 1.000 44.546 243 LYS A CA 1
ATOM 1413 C C . LYS A 1 186 ? -17.956 -42.628 7.430 1.000 42.650 243 LYS A C 1
ATOM 1414 O O . LYS A 1 186 ? -16.939 -42.248 7.994 1.000 43.966 243 LYS A O 1
ATOM 1420 N N . VAL A 1 187 ? -18.306 -43.911 7.338 1.000 41.728 244 VAL A N 1
ATOM 1421 C CA . VAL A 1 187 ? -17.457 -44.997 7.802 1.000 41.647 244 VAL A CA 1
ATOM 1422 C C . VAL A 1 187 ? -16.191 -45.065 6.949 1.000 39.075 244 VAL A C 1
ATOM 1423 O O . VAL A 1 187 ? -15.092 -45.228 7.484 1.000 36.861 244 VAL A O 1
ATOM 1427 N N . ASP A 1 188 ? -16.356 -44.967 5.623 1.000 35.690 245 ASP A N 1
ATOM 1428 C CA . ASP A 1 188 ? -15.236 -44.985 4.693 1.000 33.666 245 ASP A CA 1
ATOM 1429 C C . ASP A 1 188 ? -14.346 -43.758 4.895 1.000 33.868 245 ASP A C 1
ATOM 1430 O O . ASP A 1 188 ? -13.133 -43.849 4.770 1.000 34.887 245 ASP A O 1
ATOM 1435 N N . ILE A 1 189 ? -14.948 -42.604 5.192 1.000 34.111 246 ILE A N 1
ATOM 1436 C CA . ILE A 1 189 ? -14.178 -41.387 5.416 1.000 34.945 246 ILE A CA 1
ATOM 1437 C C . ILE A 1 189 ? -13.340 -41.487 6.694 1.000 34.827 246 ILE A C 1
ATOM 1438 O O . ILE A 1 189 ? -12.206 -41.011 6.710 1.000 39.546 246 ILE A O 1
ATOM 1443 N N . TRP A 1 190 ? -13.867 -42.120 7.749 1.000 33.448 247 TRP A N 1
ATOM 1444 C CA . TRP A 1 190 ? -13.071 -42.417 8.931 1.000 32.218 247 TRP A CA 1
ATOM 1445 C C . TRP A 1 190 ? -11.878 -43.308 8.571 1.000 32.160 247 TRP A C 1
ATOM 1446 O O . TRP A 1 190 ? -10.746 -42.992 8.939 1.000 29.781 247 TRP A O 1
ATOM 1457 N N . SER A 1 191 ? -12.128 -44.403 7.840 1.000 31.198 248 SER A N 1
ATOM 1458 C CA . SER A 1 191 ? -11.077 -45.347 7.480 1.000 31.727 248 SER A CA 1
ATOM 1459 C C . SER A 1 191 ? -9.975 -44.653 6.676 1.000 33.877 248 SER A C 1
ATOM 1460 O O . SER A 1 191 ? -8.787 -44.917 6.898 1.000 35.228 248 SER A O 1
ATOM 1463 N N . LEU A 1 192 ? -10.378 -43.725 5.788 1.000 33.138 249 LEU A N 1
ATOM 1464 C CA . LEU A 1 192 ? -9.474 -42.936 4.961 1.000 32.152 249 LEU A CA 1
ATOM 1465 C C . LEU A 1 192 ? -8.542 -42.077 5.812 1.000 33.564 249 LEU A C 1
ATOM 1466 O O . LEU A 1 192 ? -7.414 -41.784 5.397 1.000 36.533 249 LEU A O 1
ATOM 1471 N N . GLY A 1 193 ? -9.042 -41.638 6.969 1.000 35.204 250 GLY A N 1
ATOM 1472 C CA . GLY A 1 193 ? -8.266 -40.827 7.888 1.000 34.159 250 GLY A CA 1
ATOM 1473 C C . GLY A 1 193 ? -7.120 -41.621 8.501 1.000 35.153 250 GLY A C 1
ATOM 1474 O O . GLY A 1 193 ? -6.024 -41.095 8.667 1.000 31.807 250 GLY A O 1
ATOM 1475 N N . VAL A 1 194 ? -7.400 -42.893 8.808 1.000 35.574 251 VAL A N 1
ATOM 1476 C CA . VAL A 1 194 ? -6.417 -43.790 9.392 1.000 37.759 251 VAL A CA 1
ATOM 1477 C C . VAL A 1 194 ? -5.412 -44.230 8.334 1.000 39.065 251 VAL A C 1
ATOM 1478 O O . VAL A 1 194 ? -4.215 -44.319 8.624 1.000 43.898 251 VAL A O 1
ATOM 1482 N N . VAL A 1 195 ? -5.901 -44.498 7.119 1.000 38.548 252 VAL A N 1
ATOM 1483 C CA . VAL A 1 195 ? -5.030 -44.832 6.004 1.000 36.140 252 VAL A CA 1
ATOM 1484 C C . VAL A 1 195 ? -4.086 -43.667 5.689 1.000 35.011 252 VAL A C 1
ATOM 1485 O O . VAL A 1 195 ? -2.904 -43.911 5.463 1.000 34.714 252 VAL A O 1
ATOM 1489 N N . LEU A 1 196 ? -4.581 -42.416 5.689 1.000 34.612 253 LEU A N 1
ATOM 1490 C CA . LEU A 1 196 ? -3.709 -41.282 5.396 1.000 36.065 253 LEU A CA 1
ATOM 1491 C C . LEU A 1 196 ? -2.639 -41.158 6.480 1.000 36.018 253 LEU A C 1
ATOM 1492 O O . LEU A 1 196 ? -1.467 -40.903 6.183 1.000 36.385 253 LEU A O 1
ATOM 1497 N N . TYR A 1 197 ? -3.054 -41.356 7.732 1.000 36.864 254 TYR A N 1
ATOM 1498 C CA . TYR A 1 197 ? -2.156 -41.248 8.867 1.000 37.074 254 TYR A CA 1
ATOM 1499 C C . TYR A 1 197 ? -1.048 -42.290 8.740 1.000 39.070 254 TYR A C 1
ATOM 1500 O O . TYR A 1 197 ? 0.125 -41.975 8.935 1.000 45.782 254 TYR A O 1
ATOM 1509 N N . VAL A 1 198 ? -1.426 -43.524 8.390 1.000 38.917 255 VAL A N 1
ATOM 1510 C CA . VAL A 1 198 ? -0.488 -44.631 8.291 1.000 36.434 255 VAL A CA 1
ATOM 1511 C C . VAL A 1 198 ? 0.542 -44.349 7.193 1.000 40.905 255 VAL A C 1
ATOM 1512 O O . VAL A 1 198 ? 1.733 -44.626 7.360 1.000 43.369 255 VAL A O 1
ATOM 1516 N N . LEU A 1 199 ? 0.074 -43.811 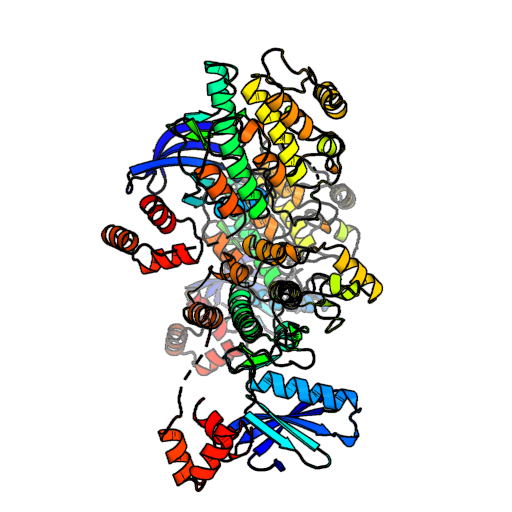6.061 1.000 42.304 256 LEU A N 1
ATOM 1517 C CA . LEU A 1 199 ? 0.934 -43.568 4.918 1.000 42.839 256 LEU A CA 1
ATOM 1518 C C . LEU A 1 199 ? 2.015 -42.558 5.284 1.000 44.098 256 LEU A C 1
ATOM 1519 O O . LEU A 1 199 ? 3.181 -42.766 4.954 1.000 43.673 256 LEU A O 1
ATOM 1524 N N . VAL A 1 200 ? 1.615 -41.471 5.962 1.000 45.784 257 VAL A N 1
ATOM 1525 C CA . VAL A 1 200 ? 2.525 -40.386 6.298 1.000 44.240 257 VAL A CA 1
ATOM 1526 C C . VAL A 1 200 ? 3.352 -40.714 7.546 1.000 46.434 257 VAL A C 1
ATOM 1527 O O . VAL A 1 200 ? 4.484 -40.239 7.658 1.000 44.924 257 VAL A O 1
ATOM 1531 N N . CYS A 1 201 ? 2.793 -41.487 8.490 1.000 46.200 258 CYS A N 1
ATOM 1532 C CA . CYS A 1 201 ? 3.434 -41.711 9.781 1.000 45.783 258 CYS A CA 1
ATOM 1533 C C . CYS A 1 201 ? 4.091 -43.085 9.875 1.000 45.283 258 CYS A C 1
ATOM 1534 O O . CYS A 1 201 ? 4.935 -43.295 10.748 1.000 42.875 258 CYS A O 1
ATOM 1537 N N . GLY A 1 202 ? 3.661 -44.030 9.032 1.000 38.600 259 GLY A N 1
ATOM 1538 C CA . GLY A 1 202 ? 4.158 -45.391 9.117 1.000 38.525 259 GLY A CA 1
ATOM 1539 C C . GLY A 1 202 ? 3.734 -46.085 10.407 1.000 40.793 259 GLY A C 1
ATOM 1540 O O . GLY A 1 202 ? 4.367 -47.042 10.844 1.000 44.301 259 GLY A O 1
ATOM 1541 N N . ALA A 1 203 ? 2.637 -45.623 11.011 1.000 43.487 260 ALA A N 1
ATOM 1542 C CA . ALA A 1 203 ? 2.124 -46.234 12.226 1.000 42.514 260 ALA A CA 1
ATOM 1543 C C . ALA A 1 203 ? 0.652 -45.872 12.379 1.000 42.284 260 ALA A C 1
ATOM 1544 O O . ALA A 1 203 ? 0.186 -44.944 11.735 1.000 40.620 260 ALA A O 1
ATOM 1546 N N . LEU A 1 204 ? -0.056 -46.613 13.236 1.000 44.835 261 LEU A N 1
ATOM 1547 C CA . LEU A 1 204 ? -1.483 -46.435 13.448 1.000 45.099 261 LEU A CA 1
ATOM 1548 C C . LEU A 1 204 ? -1.746 -45.277 14.405 1.000 44.917 261 LEU A C 1
ATOM 1549 O O . LEU A 1 204 ? -0.991 -45.080 15.360 1.000 47.854 261 LEU A O 1
ATOM 1554 N N . PRO A 1 205 ? -2.840 -44.502 14.196 1.000 44.022 262 PRO A N 1
ATOM 1555 C CA . PRO A 1 205 ? -3.260 -43.470 15.151 1.000 41.806 262 PRO A CA 1
ATOM 1556 C C . PRO A 1 205 ? -3.891 -44.036 16.422 1.000 40.430 262 PRO A C 1
ATOM 1557 O O . PRO A 1 205 ? -3.783 -43.438 17.490 1.000 39.512 262 PRO A O 1
ATOM 1561 N N . PHE A 1 206 ? -4.573 -45.176 16.280 1.000 37.837 263 PHE A N 1
ATOM 1562 C CA . PHE A 1 206 ? -5.208 -45.864 17.384 1.000 38.687 263 PHE A CA 1
ATOM 1563 C C . PHE A 1 206 ? -4.704 -47.301 17.425 1.000 41.665 263 PHE A C 1
ATOM 1564 O O . PHE A 1 206 ? -4.862 -48.048 16.467 1.000 35.627 263 PHE A O 1
ATOM 1572 N N . ASP A 1 207 ? -4.122 -47.688 18.565 1.000 42.990 264 ASP A N 1
ATOM 1573 C CA . ASP A 1 207 ? -3.525 -49.005 18.704 1.000 44.990 264 ASP A CA 1
ATOM 1574 C C . ASP A 1 207 ? -3.561 -49.374 20.181 1.000 45.726 264 ASP A C 1
ATOM 1575 O O . ASP A 1 207 ? -3.936 -48.553 21.015 1.000 46.908 264 ASP A O 1
ATOM 1580 N N . GLY A 1 208 ? -3.191 -50.619 20.495 1.000 45.279 265 GLY A N 1
ATOM 1581 C CA . GLY A 1 208 ? -3.363 -51.142 21.839 1.000 43.689 265 GLY A CA 1
ATOM 1582 C C . GLY A 1 208 ? -2.960 -52.610 21.893 1.000 44.461 265 GLY A C 1
ATOM 1583 O O . GLY A 1 208 ? -3.004 -53.292 20.871 1.000 44.503 265 GLY A O 1
ATOM 1584 N N . SER A 1 209 ? -2.595 -53.073 23.094 1.000 43.434 266 SER A N 1
ATOM 1585 C CA . SER A 1 209 ? -2.078 -54.417 23.296 1.000 44.654 266 SER A CA 1
ATOM 1586 C C . SER A 1 209 ? -3.202 -55.450 23.271 1.000 42.267 266 SER A C 1
ATOM 1587 O O . SER A 1 209 ? -2.957 -56.636 23.067 1.000 41.224 266 SER A O 1
ATOM 1590 N N . THR A 1 210 ? -4.429 -54.981 23.490 1.000 42.736 267 THR A N 1
ATOM 1591 C CA . THR A 1 210 ? -5.625 -55.795 23.347 1.000 42.948 267 THR A CA 1
ATOM 1592 C C . THR A 1 210 ? -6.649 -55.020 22.520 1.000 39.629 267 THR A C 1
ATOM 1593 O O . THR A 1 210 ? -6.511 -53.810 22.347 1.000 37.091 267 THR A O 1
ATOM 1597 N N . LEU A 1 211 ? -7.697 -55.716 22.059 1.000 38.779 268 LEU A N 1
ATOM 1598 C CA . LEU A 1 211 ? -8.773 -55.087 21.308 1.000 40.006 268 LEU A CA 1
ATOM 1599 C C . LEU A 1 211 ? -9.565 -54.148 22.222 1.000 38.681 268 LEU A C 1
ATOM 1600 O O . LEU A 1 211 ? -10.089 -53.143 21.753 1.000 38.508 268 LEU A O 1
ATOM 1605 N N . GLN A 1 212 ? -9.661 -54.482 23.515 1.000 39.664 269 GLN A N 1
ATOM 1606 C CA . GLN A 1 212 ? -10.371 -53.649 24.472 1.000 40.405 269 GLN A CA 1
ATOM 1607 C C . GLN A 1 212 ? -9.660 -52.302 24.594 1.000 42.099 269 GLN A C 1
ATOM 1608 O O . GLN A 1 212 ? -10.313 -51.256 24.588 1.000 43.450 269 GLN A O 1
ATOM 1614 N N . ASN A 1 213 ? -8.322 -52.330 24.691 1.000 43.488 270 ASN A N 1
ATOM 1615 C CA . ASN A 1 213 ? -7.517 -51.120 24.769 1.000 43.766 270 ASN A CA 1
ATOM 1616 C C . ASN A 1 213 ? -7.706 -50.276 23.511 1.000 44.818 270 ASN A C 1
ATOM 1617 O O . ASN A 1 213 ? -7.913 -49.063 23.593 1.000 48.611 270 ASN A O 1
ATOM 1622 N N . LEU A 1 214 ? -7.602 -50.933 22.347 1.000 42.521 271 LEU A N 1
ATOM 1623 C CA . LEU A 1 214 ? -7.727 -50.281 21.055 1.000 41.147 271 LEU A CA 1
ATOM 1624 C C . LEU A 1 214 ? -9.092 -49.605 20.954 1.000 40.738 271 LEU A C 1
ATOM 1625 O O . LEU A 1 214 ? -9.181 -48.454 20.543 1.000 37.094 271 LEU A O 1
ATOM 1630 N N . ARG A 1 215 ? -10.146 -50.338 21.324 1.000 43.028 272 ARG A N 1
ATOM 1631 C CA . ARG A 1 215 ? -11.509 -49.830 21.289 1.000 46.172 272 ARG A CA 1
ATOM 1632 C C . ARG A 1 215 ? -11.596 -48.511 22.061 1.000 45.971 272 ARG A C 1
ATOM 1633 O O . ARG A 1 215 ? -12.178 -47.548 21.577 1.000 43.399 272 ARG A O 1
ATOM 1641 N N . ALA A 1 216 ? -11.001 -48.466 23.259 1.000 45.805 273 ALA A N 1
ATOM 1642 C CA . ALA A 1 216 ? -11.060 -47.275 24.092 1.000 45.723 273 ALA A CA 1
ATOM 1643 C C . ALA A 1 216 ? -10.325 -46.107 23.428 1.000 46.784 273 ALA A C 1
ATOM 1644 O O . ALA A 1 216 ? -10.772 -44.961 23.509 1.000 47.271 273 ALA A O 1
ATOM 1646 N N . ARG A 1 217 ? -9.200 -46.413 22.771 1.000 45.320 274 ARG A N 1
ATOM 1647 C CA . ARG A 1 217 ? -8.431 -45.430 22.023 1.000 45.162 274 ARG A CA 1
ATOM 1648 C C . ARG A 1 217 ? -9.273 -44.775 20.925 1.000 45.135 274 ARG A C 1
ATOM 1649 O O . ARG A 1 217 ? -9.210 -43.560 20.750 1.000 47.350 274 ARG A O 1
ATOM 1657 N N . VAL A 1 218 ? -10.038 -45.576 20.166 1.000 42.372 275 VAL A N 1
ATOM 1658 C CA . VAL A 1 218 ? -10.808 -45.062 19.037 1.000 41.476 275 VAL A CA 1
ATOM 1659 C C . VAL A 1 218 ? -11.923 -44.146 19.547 1.000 45.714 275 VAL A C 1
ATOM 1660 O O . VAL A 1 218 ? -12.111 -43.043 19.033 1.000 47.226 275 VAL A O 1
ATOM 1664 N N . LEU A 1 219 ? -12.634 -44.596 20.590 1.000 48.706 276 LEU A N 1
ATOM 1665 C CA . LEU A 1 219 ? -13.772 -43.865 21.120 1.000 49.321 276 LEU A CA 1
ATOM 1666 C C . LEU A 1 219 ? -13.317 -42.546 21.741 1.000 50.848 276 LEU A C 1
ATOM 1667 O O . LEU A 1 219 ? -14.085 -41.588 21.758 1.000 51.619 276 LEU A O 1
ATOM 1672 N N . SER A 1 220 ? -12.074 -42.506 22.237 1.000 50.958 277 SER A N 1
ATOM 1673 C CA . SER A 1 220 ? -11.489 -41.292 22.790 1.000 51.497 277 SER A CA 1
ATOM 1674 C C . SER A 1 220 ? -11.327 -40.231 21.705 1.000 49.838 277 SER A C 1
ATOM 1675 O O . SER A 1 220 ? -11.529 -39.049 21.959 1.000 54.210 277 SER A O 1
ATOM 1678 N N . GLY A 1 221 ? -10.908 -40.666 20.512 1.000 51.144 278 GLY A N 1
ATOM 1679 C CA . GLY A 1 221 ? -10.737 -39.776 19.376 1.000 48.416 278 GLY A CA 1
ATOM 1680 C C . GLY A 1 221 ? -9.452 -38.950 19.450 1.000 46.934 278 GLY A C 1
ATOM 1681 O O . GLY A 1 221 ? -9.291 -38.001 18.688 1.000 45.079 278 GLY A O 1
ATOM 1682 N N . LYS A 1 222 ? -8.544 -39.312 20.369 1.000 45.407 279 LYS A N 1
ATOM 1683 C CA . LYS A 1 222 ? -7.277 -38.612 20.520 1.000 46.277 279 LYS A CA 1
ATOM 1684 C C . LYS A 1 222 ? -6.177 -39.445 19.863 1.000 45.951 279 LYS A C 1
ATOM 1685 O O . LYS A 1 222 ? -6.160 -40.670 19.981 1.000 49.408 279 LYS A O 1
ATOM 1687 N N . PHE A 1 223 ? -5.273 -38.755 19.158 1.000 44.841 280 PHE A N 1
ATOM 1688 C CA . PHE A 1 223 ? -4.108 -39.375 18.548 1.000 45.323 280 PHE A CA 1
ATOM 1689 C C . PHE A 1 223 ? -2.971 -38.356 18.463 1.000 47.045 280 PHE A C 1
ATOM 1690 O O . PHE A 1 223 ? -3.190 -37.152 18.571 1.000 48.755 280 PHE A O 1
ATOM 1698 N N . ARG A 1 224 ? -1.756 -38.871 18.260 1.000 51.917 281 ARG A N 1
ATOM 1699 C CA . ARG A 1 224 ? -0.543 -38.072 18.265 1.000 55.846 281 ARG A CA 1
ATOM 1700 C C . ARG A 1 224 ? -0.255 -37.558 16.858 1.000 52.652 281 ARG A C 1
ATOM 1701 O O . ARG A 1 224 ? -0.233 -38.318 15.902 1.000 53.606 281 ARG A O 1
ATOM 1709 N N . ILE A 1 225 ? -0.003 -36.256 16.752 1.000 52.916 282 ILE A N 1
ATOM 1710 C CA . ILE A 1 225 ? 0.537 -35.685 15.535 1.000 54.525 282 ILE A CA 1
ATOM 1711 C C . ILE A 1 225 ? 2.057 -35.659 15.663 1.000 54.920 282 ILE A C 1
ATOM 1712 O O . ILE A 1 225 ? 2.587 -34.954 16.509 1.000 57.764 282 ILE A O 1
ATOM 1717 N N . PRO A 1 226 ? 2.811 -36.439 14.857 1.000 59.692 283 PRO A N 1
ATOM 1718 C CA . PRO A 1 226 ? 4.272 -36.430 14.930 1.000 61.569 283 PRO A CA 1
ATOM 1719 C C . PRO A 1 226 ? 4.855 -35.110 14.437 1.000 62.140 283 PRO A C 1
ATOM 1720 O O . PRO A 1 226 ? 4.227 -34.414 13.641 1.000 62.948 283 PRO A O 1
ATOM 1724 N N . PHE A 1 227 ? 6.069 -34.796 14.910 1.000 67.475 284 PHE A N 1
ATOM 1725 C CA . PHE A 1 227 ? 6.694 -33.502 14.673 1.000 71.853 284 PHE A CA 1
ATOM 1726 C C . PHE A 1 227 ? 6.858 -33.246 13.176 1.000 68.695 284 PHE A C 1
ATOM 1727 O O . PHE A 1 227 ? 6.815 -32.099 12.733 1.000 67.233 284 PHE A O 1
ATOM 1735 N N . PHE A 1 228 ? 7.030 -34.333 12.414 1.000 67.683 285 PHE A N 1
ATOM 1736 C CA . PHE A 1 228 ? 7.335 -34.266 10.994 1.000 64.718 285 PHE A CA 1
ATOM 1737 C C . PHE A 1 228 ? 6.084 -33.999 10.151 1.000 63.449 285 PHE A C 1
ATOM 1738 O O . PHE A 1 228 ? 6.218 -33.688 8.969 1.000 61.220 285 PHE A O 1
ATOM 1746 N N . MET A 1 229 ? 4.884 -34.118 10.743 1.000 61.308 286 MET A N 1
ATOM 1747 C CA . MET A 1 229 ? 3.644 -33.975 9.989 1.000 61.057 286 MET A CA 1
ATOM 1748 C C . MET A 1 229 ? 3.311 -32.490 9.819 1.000 62.643 286 MET A C 1
ATOM 1749 O O . MET A 1 229 ? 3.297 -31.741 10.795 1.000 68.370 286 MET A O 1
ATOM 1754 N N . SER A 1 230 ? 3.024 -32.085 8.571 1.000 60.603 287 SER A N 1
ATOM 1755 C CA . SER A 1 230 ? 2.727 -30.700 8.234 1.000 58.497 287 SER A CA 1
ATOM 1756 C C . SER A 1 230 ? 1.404 -30.279 8.867 1.000 57.331 287 SER A C 1
ATOM 1757 O O . SER A 1 230 ? 0.593 -31.115 9.256 1.000 53.386 287 SER A O 1
ATOM 1760 N N . THR A 1 231 ? 1.192 -28.964 8.960 1.000 61.135 288 THR A N 1
ATOM 1761 C CA . THR A 1 231 ? -0.007 -28.415 9.568 1.000 62.916 288 THR A CA 1
ATOM 1762 C C . THR A 1 231 ? -1.229 -28.765 8.723 1.000 63.656 288 THR A C 1
ATOM 1763 O O . THR A 1 231 ? -2.301 -29.027 9.265 1.000 63.062 288 THR A O 1
ATOM 1767 N N . GLU A 1 232 ? -1.051 -28.773 7.397 1.000 64.660 289 GLU A N 1
ATOM 1768 C CA . GLU A 1 232 ? -2.137 -28.975 6.448 1.000 62.698 289 GLU A CA 1
ATOM 1769 C C . GLU A 1 232 ? -2.579 -30.441 6.462 1.000 54.709 289 GLU A C 1
ATOM 1770 O O . GLU A 1 232 ? -3.767 -30.745 6.421 1.000 50.280 289 GLU A O 1
ATOM 1776 N N . CYS A 1 233 ? -1.602 -31.349 6.494 1.000 52.607 290 CYS A N 1
ATOM 1777 C CA . CYS A 1 233 ? -1.855 -32.778 6.588 1.000 50.925 290 CYS A CA 1
ATOM 1778 C C . CYS A 1 233 ? -2.579 -33.098 7.894 1.000 49.332 290 CYS A C 1
ATOM 1779 O O . CYS A 1 233 ? -3.560 -33.840 7.886 1.000 51.561 290 CYS A O 1
ATOM 1782 N N . GLU A 1 234 ? -2.084 -32.522 9.005 1.000 48.179 291 GLU A N 1
ATOM 1783 C CA . GLU A 1 234 ? -2.681 -32.672 10.322 1.000 44.865 291 GLU A CA 1
ATOM 1784 C C . GLU A 1 234 ? -4.154 -32.276 10.288 1.000 45.604 291 GLU A C 1
ATOM 1785 O O . GLU A 1 234 ? -5.003 -32.937 10.887 1.000 45.590 291 GLU A O 1
ATOM 1791 N N . HIS A 1 235 ? -4.427 -31.153 9.624 1.000 47.926 292 HIS A N 1
ATOM 1792 C CA . HIS A 1 235 ? -5.757 -30.575 9.565 1.000 50.814 292 HIS A CA 1
ATOM 1793 C C . HIS A 1 235 ? -6.707 -31.507 8.813 1.000 51.302 292 HIS A C 1
ATOM 1794 O O . HIS A 1 235 ? -7.854 -31.675 9.231 1.000 53.975 292 HIS A O 1
ATOM 1801 N N . LEU A 1 236 ? -6.221 -32.106 7.713 1.000 53.027 293 LEU A N 1
ATOM 1802 C CA . LEU A 1 236 ? -7.039 -32.988 6.893 1.000 47.750 293 LEU A CA 1
ATOM 1803 C C . LEU A 1 236 ? -7.498 -34.179 7.732 1.000 44.643 293 LEU A C 1
ATOM 1804 O O . LEU A 1 236 ? -8.696 -34.444 7.828 1.000 45.901 293 LEU A O 1
ATOM 1809 N N . ILE A 1 237 ? -6.528 -34.850 8.364 1.000 43.982 294 ILE A N 1
ATOM 1810 C CA . ILE A 1 237 ? -6.751 -36.058 9.142 1.000 42.623 294 ILE A CA 1
ATOM 1811 C C . ILE A 1 237 ? -7.688 -35.763 10.309 1.000 45.738 294 ILE A C 1
ATOM 1812 O O . ILE A 1 237 ? -8.576 -36.563 10.605 1.000 44.866 294 ILE A O 1
ATOM 1817 N N . ARG A 1 238 ? -7.474 -34.620 10.978 1.000 45.697 295 ARG A N 1
ATOM 1818 C CA . ARG A 1 238 ? -8.282 -34.243 12.128 1.000 46.472 295 ARG A CA 1
ATOM 1819 C C . ARG A 1 238 ? -9.714 -33.931 11.694 1.000 44.898 295 ARG A C 1
ATOM 1820 O O . ARG A 1 238 ? -10.622 -33.986 12.514 1.000 48.171 295 ARG A O 1
ATOM 1822 N N . HIS A 1 239 ? -9.927 -33.623 10.411 1.000 49.641 296 HIS A N 1
ATOM 1823 C CA . HIS A 1 239 ? -11.266 -33.332 9.917 1.000 48.685 296 HIS A CA 1
ATOM 1824 C C . HIS A 1 239 ? -11.942 -34.574 9.336 1.000 45.555 296 HIS A C 1
ATOM 1825 O O . HIS A 1 239 ? -13.121 -34.525 8.995 1.000 43.289 296 HIS A O 1
ATOM 1832 N N . MET A 1 240 ? -11.204 -35.690 9.289 1.000 42.517 297 MET A N 1
ATOM 1833 C CA . MET A 1 240 ? -11.739 -36.981 8.883 1.000 41.340 297 MET A CA 1
ATOM 1834 C C . MET A 1 240 ? -11.988 -37.858 10.115 1.000 40.682 297 MET A C 1
ATOM 1835 O O . MET A 1 240 ? -13.013 -38.529 10.209 1.000 40.262 297 MET A O 1
ATOM 1840 N N . LEU A 1 241 ? -11.030 -37.853 11.053 1.000 42.119 298 LEU A N 1
ATOM 1841 C CA . LEU A 1 241 ? -11.110 -38.632 12.281 1.000 40.723 298 LEU A CA 1
ATOM 1842 C C . LEU A 1 241 ? -11.850 -37.848 13.366 1.000 40.758 298 LEU A C 1
ATOM 1843 O O . LEU A 1 241 ? -11.271 -37.535 14.405 1.000 39.423 298 LEU A O 1
ATOM 1848 N N . VAL A 1 242 ? -13.135 -37.557 13.106 1.000 43.470 299 VAL A N 1
ATOM 1849 C CA . VAL A 1 242 ? -14.020 -36.866 14.038 1.000 42.343 299 VAL A CA 1
ATOM 1850 C C . VAL A 1 242 ? -15.045 -37.877 14.553 1.000 42.569 299 VAL A C 1
ATOM 1851 O O . VAL A 1 242 ? -15.572 -38.661 13.769 1.000 41.133 299 VAL A O 1
ATOM 1855 N N . LEU A 1 243 ? -15.340 -37.842 15.860 1.000 40.962 300 LEU A N 1
ATOM 1856 C CA . LEU A 1 243 ? -16.181 -38.858 16.478 1.000 43.298 300 LEU A CA 1
ATOM 1857 C C . LEU A 1 243 ? -17.611 -38.776 15.942 1.000 42.890 300 LEU A C 1
ATOM 1858 O O . LEU A 1 243 ? -18.184 -39.806 15.590 1.000 38.484 300 LEU A O 1
ATOM 1863 N N . ASP A 1 244 ? -18.190 -37.567 15.892 1.000 44.602 301 ASP A N 1
ATOM 1864 C CA . ASP A 1 244 ? -19.502 -37.372 15.289 1.000 46.025 301 ASP A CA 1
ATOM 1865 C C . ASP A 1 244 ? -19.386 -37.590 13.781 1.000 46.991 301 ASP A C 1
ATOM 1866 O O . ASP A 1 244 ? -18.684 -36.844 13.095 1.000 51.558 301 ASP A O 1
ATOM 1871 N N . PRO A 1 245 ? -20.082 -38.599 13.209 1.000 47.227 302 PRO A N 1
ATOM 1872 C CA . PRO A 1 245 ? -20.044 -38.831 11.766 1.000 47.018 302 PRO A CA 1
ATOM 1873 C C . PRO A 1 245 ? -20.427 -37.599 10.953 1.000 49.005 302 PRO A C 1
ATOM 1874 O O . PRO A 1 245 ? -20.004 -37.453 9.813 1.000 50.682 302 PRO A O 1
ATOM 1878 N N . ASN A 1 246 ? -21.259 -36.738 11.546 1.000 53.179 303 ASN A N 1
ATOM 1879 C CA . ASN A 1 246 ? -21.877 -35.622 10.847 1.000 55.213 303 ASN A CA 1
ATOM 1880 C C . ASN A 1 246 ? -20.910 -34.445 10.758 1.000 52.064 303 ASN A C 1
ATOM 1881 O O . ASN A 1 246 ? -21.124 -33.561 9.938 1.000 49.258 303 ASN A O 1
ATOM 1886 N N . LYS A 1 247 ? -19.849 -34.451 11.577 1.000 52.012 304 LYS A N 1
ATOM 1887 C CA . LYS A 1 247 ? -18.842 -33.397 11.560 1.000 54.779 304 LYS A CA 1
ATOM 1888 C C . LYS A 1 247 ? -17.594 -33.813 10.775 1.000 52.847 304 LYS A C 1
ATOM 1889 O O . LYS A 1 247 ? -16.606 -33.075 10.754 1.000 55.008 304 LYS A O 1
ATOM 1895 N N . ARG A 1 248 ? -17.638 -34.977 10.111 1.000 50.282 305 ARG A N 1
ATOM 1896 C CA . ARG A 1 248 ? -16.557 -35.410 9.239 1.000 44.571 305 ARG A CA 1
ATOM 1897 C C . ARG A 1 248 ? -16.692 -34.716 7.886 1.000 43.379 305 ARG A C 1
ATOM 1898 O O . ARG A 1 248 ? -17.798 -34.405 7.456 1.000 43.284 305 ARG A O 1
ATOM 1906 N N . LEU A 1 249 ? -15.556 -34.476 7.219 1.000 41.577 306 LEU A N 1
ATOM 1907 C CA . LEU A 1 249 ? -15.559 -33.970 5.855 1.000 42.019 306 LEU A CA 1
ATOM 1908 C C . LEU A 1 249 ? -16.340 -34.914 4.944 1.000 42.240 306 LEU A C 1
ATOM 1909 O O . LEU A 1 249 ? -16.303 -36.133 5.111 1.000 40.490 306 LEU A O 1
ATOM 1914 N N . SER A 1 250 ? -17.041 -34.316 3.970 1.000 45.297 307 SER A N 1
ATOM 1915 C CA . SER A 1 250 ? -17.560 -35.023 2.811 1.000 44.790 307 SER A CA 1
ATOM 1916 C C . SER A 1 250 ? -16.401 -35.408 1.894 1.000 43.539 307 SER A C 1
ATOM 1917 O O . SER A 1 250 ? -15.287 -34.909 2.045 1.000 45.027 307 SER A O 1
ATOM 1920 N N . MET A 1 251 ? -16.701 -36.257 0.908 1.000 41.350 308 MET A N 1
ATOM 1921 C CA . MET A 1 251 ? -15.743 -36.605 -0.125 1.000 41.153 308 MET A CA 1
ATOM 1922 C C . MET A 1 251 ? -15.441 -35.372 -0.977 1.000 41.606 308 MET A C 1
ATOM 1923 O O . MET A 1 251 ? -14.294 -35.156 -1.372 1.000 44.230 308 MET A O 1
ATOM 1928 N N . GLU A 1 252 ? -16.473 -34.554 -1.223 1.000 43.054 309 GLU A N 1
ATOM 1929 C CA . GLU A 1 252 ? -16.333 -33.336 -2.007 1.000 44.319 309 GLU A CA 1
ATOM 1930 C C . GLU A 1 252 ? -15.392 -32.358 -1.301 1.000 44.699 309 GLU A C 1
ATOM 1931 O O . GLU A 1 252 ? -14.598 -31.692 -1.958 1.000 45.700 309 GLU A O 1
ATOM 1937 N N . GLN A 1 253 ? -15.486 -32.278 0.035 1.000 44.887 310 GLN A N 1
ATOM 1938 C CA . GLN A 1 253 ? -14.662 -31.375 0.825 1.000 43.870 310 GLN A CA 1
ATOM 1939 C C . GLN A 1 253 ? -13.225 -31.891 0.891 1.000 42.550 310 GLN A C 1
ATOM 1940 O O . GLN A 1 253 ? -12.279 -31.105 0.863 1.000 43.495 310 GLN A O 1
ATOM 1946 N N . ILE A 1 254 ? -13.071 -33.217 0.970 1.000 41.124 311 ILE A N 1
ATOM 1947 C CA . ILE A 1 254 ? -11.759 -33.850 1.004 1.000 41.471 311 ILE A CA 1
ATOM 1948 C C . ILE A 1 254 ? -10.966 -33.539 -0.267 1.000 42.551 311 ILE A C 1
ATOM 1949 O O . ILE A 1 254 ? -9.762 -33.300 -0.202 1.000 43.272 311 ILE A O 1
ATOM 1954 N N . CYS A 1 255 ? -11.629 -33.577 -1.427 1.000 44.159 312 CYS A N 1
ATOM 1955 C CA . CYS A 1 255 ? -10.962 -33.316 -2.692 1.000 46.284 312 CYS A CA 1
ATOM 1956 C C . CYS A 1 255 ? -10.493 -31.858 -2.770 1.000 49.463 312 CYS A C 1
ATOM 1957 O O . CYS A 1 255 ? -9.526 -31.559 -3.479 1.000 46.906 312 CYS A O 1
ATOM 1960 N N . LYS A 1 256 ? -11.156 -30.970 -2.008 1.000 53.047 313 LYS A N 1
ATOM 1961 C CA . LYS A 1 256 ? -10.929 -29.533 -2.071 1.000 53.968 313 LYS A CA 1
ATOM 1962 C C . LYS A 1 256 ? -9.914 -29.058 -1.026 1.000 56.166 313 LYS A C 1
ATOM 1963 O O . LYS A 1 256 ? -9.523 -27.891 -1.045 1.000 55.944 313 LYS A O 1
ATOM 1969 N N . HIS A 1 257 ? -9.493 -29.939 -0.109 1.000 56.732 314 HIS A N 1
ATOM 1970 C CA . HIS A 1 257 ? -8.640 -29.527 0.995 1.000 51.624 314 HIS A CA 1
ATOM 1971 C C . HIS A 1 257 ? -7.332 -28.943 0.471 1.000 52.939 314 HIS A C 1
ATOM 1972 O O . HIS A 1 257 ? -6.891 -29.308 -0.612 1.000 53.607 314 HIS A O 1
ATOM 1979 N N . LYS A 1 258 ? -6.720 -28.046 1.260 1.000 55.288 315 LYS A N 1
ATOM 1980 C CA . LYS A 1 258 ? -5.517 -27.317 0.879 1.000 56.942 315 LYS A CA 1
ATOM 1981 C C . LYS A 1 258 ? -4.295 -28.231 0.801 1.000 58.539 315 LYS A C 1
ATOM 1982 O O . LYS A 1 258 ? -3.346 -27.907 0.093 1.000 63.367 315 LYS A O 1
ATOM 1984 N N . TRP A 1 259 ? -4.303 -29.352 1.533 1.000 60.930 316 TRP A N 1
ATOM 1985 C CA . TRP A 1 259 ? -3.231 -30.338 1.444 1.000 62.632 316 TRP A CA 1
ATOM 1986 C C . TRP A 1 259 ? -3.222 -31.021 0.075 1.000 64.876 316 TRP A C 1
ATOM 1987 O O . TRP A 1 259 ? -2.166 -31.352 -0.463 1.000 67.172 316 TRP A O 1
ATOM 1998 N N . MET A 1 260 ? -4.418 -31.233 -0.473 1.000 63.158 317 MET A N 1
ATOM 1999 C CA . MET A 1 260 ? -4.586 -31.823 -1.790 1.000 62.187 317 MET A CA 1
ATOM 2000 C C . MET A 1 260 ? -4.045 -30.876 -2.861 1.000 66.574 317 MET A C 1
ATOM 2001 O O . MET A 1 260 ? -3.358 -31.312 -3.780 1.000 65.780 317 MET A O 1
ATOM 2006 N N . LYS A 1 261 ? -4.342 -29.580 -2.696 1.000 74.963 318 LYS A N 1
ATOM 2007 C CA . LYS A 1 261 ? -4.143 -28.561 -3.711 1.000 78.863 318 LYS A CA 1
ATOM 2008 C C . LYS A 1 261 ? -2.676 -28.137 -3.803 1.000 78.699 318 LYS A C 1
ATOM 2009 O O . LYS A 1 261 ? -2.207 -27.879 -4.910 1.000 78.108 318 LYS A O 1
ATOM 2011 N N . LEU A 1 262 ? -1.937 -28.085 -2.685 1.000 78.588 319 LEU A N 1
ATOM 2012 C CA . LEU A 1 262 ? -0.522 -27.730 -2.791 1.000 81.755 319 LEU A CA 1
ATOM 2013 C C . LEU A 1 262 ? 0.209 -28.831 -3.568 1.000 91.318 319 LEU A C 1
ATOM 2014 O O . LEU A 1 262 ? -0.320 -29.930 -3.754 1.000 96.533 319 LEU A O 1
ATOM 2019 N N . GLY A 1 263 ? 1.415 -28.515 -4.070 1.000 94.693 320 GLY A N 1
ATOM 2020 C CA . GLY A 1 263 ? 2.183 -29.438 -4.896 1.000 95.036 320 GLY A CA 1
ATOM 2021 C C . GLY A 1 263 ? 1.738 -29.431 -6.361 1.000 97.095 320 GLY A C 1
ATOM 2022 O O . GLY A 1 263 ? 0.912 -28.612 -6.760 1.000 100.061 320 GLY A O 1
ATOM 2023 N N . ASP A 1 264 ? 2.292 -30.364 -7.146 1.000 95.801 321 ASP A N 1
ATOM 2024 C CA . ASP A 1 264 ? 2.196 -30.328 -8.597 1.000 95.755 321 ASP A CA 1
ATOM 2025 C C . ASP A 1 264 ? 0.736 -30.403 -9.026 1.000 95.600 321 ASP A C 1
ATOM 2026 O O . ASP A 1 264 ? -0.066 -31.079 -8.391 1.000 98.524 321 ASP A O 1
ATOM 2028 N N . ALA A 1 265 ? 0.418 -29.711 -10.129 1.000 97.621 322 ALA A N 1
ATOM 2029 C CA . ALA A 1 265 ? -0.886 -29.775 -10.775 1.000 93.729 322 ALA A CA 1
ATOM 2030 C C . ALA A 1 265 ? -1.207 -31.214 -11.176 1.000 91.275 322 ALA A C 1
ATOM 2031 O O . ALA A 1 265 ? -0.312 -32.047 -11.281 1.000 95.014 322 ALA A O 1
ATOM 2033 N N . ASP A 1 266 ? -2.496 -31.499 -11.384 1.000 88.597 323 ASP A N 1
ATOM 2034 C CA . ASP A 1 266 ? -2.987 -32.869 -11.349 1.000 85.936 323 ASP A CA 1
ATOM 2035 C C . ASP A 1 266 ? -4.246 -33.019 -12.199 1.000 80.799 323 ASP A C 1
ATOM 2036 O O . ASP A 1 266 ? -5.334 -33.191 -11.655 1.000 87.311 323 ASP A O 1
ATOM 2041 N N . PRO A 1 267 ? -4.152 -32.979 -13.544 1.000 71.884 324 PRO A N 1
ATOM 2042 C CA . PRO A 1 267 ? -5.353 -32.948 -14.382 1.000 68.619 324 PRO A CA 1
ATOM 2043 C C . PRO A 1 267 ? -6.199 -34.219 -14.279 1.000 62.902 324 PRO A C 1
ATOM 2044 O O . PRO A 1 267 ? -7.429 -34.154 -14.375 1.000 63.714 324 PRO A O 1
ATOM 2048 N N . ASN A 1 268 ? -5.527 -35.356 -14.040 1.000 60.224 325 ASN A N 1
ATOM 2049 C CA . ASN A 1 268 ? -6.160 -36.667 -14.005 1.000 56.845 325 ASN A CA 1
ATOM 2050 C C . ASN A 1 268 ? -7.071 -36.776 -12.784 1.000 54.337 325 ASN A C 1
ATOM 2051 O O . ASN A 1 268 ? -8.188 -37.289 -12.885 1.000 53.335 325 ASN A O 1
ATOM 2056 N N . PHE A 1 269 ? -6.557 -36.319 -11.630 1.000 52.354 326 PHE A N 1
ATOM 2057 C CA . PHE A 1 269 ? -7.314 -36.291 -10.390 1.000 51.118 326 PHE A CA 1
ATOM 2058 C C . PHE A 1 269 ? -8.646 -35.590 -10.639 1.000 52.595 326 PHE A C 1
ATOM 2059 O O . PHE A 1 269 ? -9.708 -36.170 -10.431 1.000 50.784 326 PHE A O 1
ATOM 2067 N N . ASP A 1 270 ? -8.568 -34.348 -11.130 1.000 56.700 327 ASP A N 1
ATOM 2068 C CA . ASP A 1 270 ? -9.724 -33.481 -11.262 1.000 56.664 327 ASP A CA 1
ATOM 2069 C C . ASP A 1 270 ? -10.696 -34.053 -12.287 1.000 55.682 327 ASP A C 1
ATOM 2070 O O . ASP A 1 270 ? -11.906 -33.920 -12.121 1.000 60.846 327 ASP A O 1
ATOM 2075 N N . ARG A 1 271 ? -10.153 -34.676 -13.338 1.000 56.837 328 ARG A N 1
ATOM 2076 C CA . ARG A 1 271 ? -10.952 -35.286 -14.394 1.000 54.613 328 ARG A CA 1
ATOM 2077 C C . ARG A 1 271 ? -11.723 -36.482 -13.831 1.000 48.888 328 ARG A C 1
ATOM 2078 O O . ARG A 1 271 ? -12.919 -36.636 -14.076 1.000 44.977 328 ARG A O 1
ATOM 2086 N N . LEU A 1 272 ? -11.019 -37.310 -13.049 1.000 48.589 329 LEU A N 1
ATOM 2087 C CA . LEU A 1 272 ? -11.593 -38.515 -12.469 1.000 46.973 329 LEU A CA 1
ATOM 2088 C C . LEU A 1 272 ? -12.645 -38.166 -11.417 1.000 50.361 329 LEU A C 1
ATOM 2089 O O . LEU A 1 272 ? -13.683 -38.830 -11.334 1.000 50.475 329 LEU A O 1
ATOM 2094 N N . ILE A 1 273 ? -12.359 -37.137 -10.604 1.000 52.292 330 ILE A N 1
ATOM 2095 C CA . ILE A 1 273 ? -13.281 -36.686 -9.572 1.000 50.117 330 ILE A CA 1
ATOM 2096 C C . ILE A 1 273 ? -14.485 -36.037 -10.248 1.000 46.541 330 ILE A C 1
ATOM 2097 O O . ILE A 1 273 ? -15.587 -36.096 -9.726 1.000 42.672 330 ILE A O 1
ATOM 2102 N N . ALA A 1 274 ? -14.263 -35.421 -11.414 1.000 47.197 331 ALA A N 1
ATOM 2103 C CA . ALA A 1 274 ? -15.337 -34.774 -12.145 1.000 50.362 331 ALA A CA 1
ATOM 2104 C C . ALA A 1 274 ? -16.265 -35.830 -12.733 1.000 51.662 331 ALA A C 1
ATOM 2105 O O . ALA A 1 274 ? -17.481 -35.652 -12.736 1.000 52.826 331 ALA A O 1
ATOM 2107 N N . GLU A 1 275 ? -15.666 -36.918 -13.234 1.000 53.306 332 GLU A N 1
ATOM 2108 C CA . GLU A 1 275 ? -16.405 -38.012 -13.849 1.000 51.828 332 GLU A CA 1
ATOM 2109 C C . GLU A 1 275 ? -17.278 -38.698 -12.796 1.000 52.935 332 GLU A C 1
ATOM 2110 O O . GLU A 1 275 ? -18.416 -39.067 -13.065 1.000 50.721 332 GLU A O 1
ATOM 2112 N N . SER A 1 276 ? -16.733 -38.856 -11.586 1.000 57.301 333 SER A N 1
ATOM 2113 C CA . SER A 1 276 ? -17.467 -39.434 -10.471 1.000 62.350 333 SER A CA 1
ATOM 2114 C C . SER A 1 276 ? -18.657 -38.549 -10.077 1.000 64.293 333 SER A C 1
ATOM 2115 O O . SER A 1 276 ? -19.636 -39.056 -9.537 1.000 64.898 333 SER A O 1
ATOM 2118 N N . GLN A 1 277 ? -18.571 -37.239 -10.358 1.000 70.294 334 GLN A N 1
ATOM 2119 C CA . GLN A 1 277 ? -19.598 -36.272 -9.995 1.000 76.541 334 GLN A CA 1
ATOM 2120 C C . GLN A 1 277 ? -20.760 -36.214 -10.999 1.000 81.154 334 GLN A C 1
ATOM 2121 O O . GLN A 1 277 ? -21.792 -35.621 -10.684 1.000 85.021 334 GLN A O 1
ATOM 2127 N N . GLN A 1 278 ? -20.606 -36.801 -12.195 1.000 78.600 335 GLN A N 1
ATOM 2128 C CA . GLN A 1 278 ? -21.659 -36.818 -13.203 1.000 77.749 335 GLN A CA 1
ATOM 2129 C C . GLN A 1 278 ? -22.879 -37.620 -12.741 1.000 82.960 335 GLN A C 1
ATOM 2130 O O . GLN A 1 278 ? -22.749 -38.553 -11.947 1.000 87.959 335 GLN A O 1
ATOM 2136 N N . LEU A 1 279 ? -24.052 -37.253 -13.287 1.000 83.690 336 LEU A N 1
ATOM 2137 C CA . LEU A 1 279 ? -25.318 -37.938 -13.047 1.000 80.394 336 LEU A CA 1
ATOM 2138 C C . LEU A 1 279 ? -25.625 -38.899 -14.201 1.000 80.772 336 LEU A C 1
ATOM 2139 O O . LEU A 1 279 ? -25.827 -40.099 -13.986 1.000 79.734 336 LEU A O 1
ATOM 2141 N N . LYS A 1 280 ? -25.695 -38.352 -15.427 1.000 75.263 337 LYS A N 1
ATOM 2142 C CA . LYS A 1 280 ? -25.830 -39.144 -16.643 1.000 70.353 337 LYS A CA 1
ATOM 2143 C C . LYS A 1 280 ? -24.573 -38.968 -17.506 1.000 68.331 337 LYS A C 1
ATOM 2144 O O . LYS A 1 280 ? -23.830 -39.968 -17.662 1.000 61.836 337 LYS A O 1
ATOM 2146 N N . PRO A 1 287 ? -18.642 -47.623 -25.705 1.000 61.958 344 PRO A N 1
ATOM 2147 C CA . PRO A 1 287 ? -19.317 -48.242 -26.851 1.000 59.830 344 PRO A CA 1
ATOM 2148 C C . PRO A 1 287 ? -18.621 -49.534 -27.277 1.000 60.458 344 PRO A C 1
ATOM 2149 O O . PRO A 1 287 ? -17.584 -49.898 -26.718 1.000 63.600 344 PRO A O 1
ATOM 2153 N N . LEU A 1 288 ? -19.222 -50.210 -28.265 1.000 59.485 345 LEU A N 1
ATOM 2154 C CA . LEU A 1 288 ? -18.646 -51.380 -28.917 1.000 59.587 345 LEU A CA 1
ATOM 2155 C C . LEU A 1 288 ? -17.425 -50.964 -29.733 1.000 61.152 345 LEU A C 1
ATOM 2156 O O . LEU A 1 288 ? -17.525 -50.088 -30.593 1.000 69.055 345 LEU A O 1
ATOM 2161 N N . ASN A 1 289 ? -16.286 -51.627 -29.483 1.000 55.182 346 ASN A N 1
ATOM 2162 C CA . ASN A 1 289 ? -15.084 -51.453 -30.283 1.000 52.053 346 ASN A CA 1
ATOM 2163 C C . ASN A 1 289 ? -15.074 -52.475 -31.419 1.000 51.523 346 ASN A C 1
ATOM 2164 O O . ASN A 1 289 ? -14.855 -53.660 -31.179 1.000 49.225 346 ASN A O 1
ATOM 2169 N N . GLU A 1 290 ? -15.305 -52.001 -32.656 1.000 54.096 347 GLU A N 1
ATOM 2170 C CA . GLU A 1 290 ? -15.526 -52.880 -33.797 1.000 50.422 347 GLU A CA 1
ATOM 2171 C C . GLU A 1 290 ? -14.234 -53.618 -34.147 1.000 45.308 347 GLU A C 1
ATOM 2172 O O . GLU A 1 290 ? -14.265 -54.783 -34.517 1.000 48.260 347 GLU A O 1
ATOM 2178 N N . ASP A 1 291 ? -13.085 -52.942 -34.021 1.000 44.601 348 ASP A N 1
ATOM 2179 C CA . ASP A 1 291 ? -11.818 -53.544 -34.391 1.000 44.330 348 ASP A CA 1
ATOM 2180 C C . ASP A 1 291 ? -11.415 -54.626 -33.399 1.000 41.580 348 ASP A C 1
ATOM 2181 O O . ASP A 1 291 ? -10.717 -55.559 -33.771 1.000 39.882 348 ASP A O 1
ATOM 2186 N N . VAL A 1 292 ? -11.869 -54.512 -32.151 1.000 40.881 349 VAL A N 1
ATOM 2187 C CA . VAL A 1 292 ? -11.676 -55.581 -31.189 1.000 40.376 349 VAL A CA 1
ATOM 2188 C C . VAL A 1 292 ? -12.515 -56.784 -31.614 1.000 40.012 349 VAL A C 1
ATOM 2189 O O . VAL A 1 292 ? -12.024 -57.906 -31.607 1.000 41.741 349 VAL A O 1
ATOM 2193 N N . LEU A 1 293 ? -13.782 -56.539 -31.964 1.000 42.913 350 LEU A N 1
ATOM 2194 C CA . LEU A 1 293 ? -14.708 -57.595 -32.359 1.000 43.792 350 LEU A CA 1
ATOM 2195 C C . LEU A 1 293 ? -14.181 -58.342 -33.582 1.000 46.180 350 LEU A C 1
ATOM 2196 O O . LEU A 1 293 ? -14.350 -59.559 -33.684 1.000 48.804 350 LEU A O 1
ATOM 2201 N N . LEU A 1 294 ? -13.571 -57.591 -34.513 1.000 43.665 351 LEU A N 1
ATOM 2202 C CA . LEU A 1 294 ? -13.016 -58.135 -35.746 1.000 42.988 351 LEU A CA 1
ATOM 2203 C C . LEU A 1 294 ? -11.745 -58.931 -35.460 1.000 42.616 351 LEU A C 1
ATOM 2204 O O . LEU A 1 294 ? -11.546 -60.005 -36.026 1.000 40.392 351 LEU A O 1
ATOM 2209 N N . ALA A 1 295 ? -10.888 -58.394 -34.581 1.000 42.123 352 ALA A N 1
ATOM 2210 C CA . ALA A 1 295 ? -9.670 -59.074 -34.167 1.000 41.403 352 ALA A CA 1
ATOM 2211 C C . ALA A 1 295 ? -10.021 -60.409 -33.521 1.000 40.789 352 ALA A C 1
ATOM 2212 O O . ALA A 1 295 ? -9.331 -61.397 -33.748 1.000 37.937 352 ALA A O 1
ATOM 2214 N N . MET A 1 296 ? -11.105 -60.414 -32.734 1.000 39.974 353 MET A N 1
ATOM 2215 C CA . MET A 1 296 ? -11.576 -61.600 -32.039 1.000 42.040 353 MET A CA 1
ATOM 2216 C C . MET A 1 296 ? -12.126 -62.627 -33.030 1.000 45.722 353 MET A C 1
ATOM 2217 O O . MET A 1 296 ? -11.895 -63.827 -32.886 1.000 46.868 353 MET A O 1
ATOM 2222 N N . GLU A 1 297 ? -12.854 -62.136 -34.036 1.000 47.443 354 GLU A N 1
ATOM 2223 C CA . GLU A 1 297 ? -13.447 -62.973 -35.065 1.000 52.470 354 GLU A CA 1
ATOM 2224 C C . GLU A 1 297 ? -12.344 -63.693 -35.846 1.000 54.860 354 GLU A C 1
ATOM 2225 O O . GLU A 1 297 ? -12.459 -64.881 -36.134 1.000 49.080 354 GLU A O 1
ATOM 2231 N N . ASP A 1 298 ? -11.244 -62.983 -36.128 1.000 60.500 355 ASP A N 1
ATOM 2232 C CA . ASP A 1 298 ? -10.142 -63.533 -36.902 1.000 66.230 355 ASP A CA 1
ATOM 2233 C C . ASP A 1 298 ? -9.309 -64.499 -36.065 1.000 68.038 355 ASP A C 1
ATOM 2234 O O . ASP A 1 298 ? -8.509 -65.236 -36.628 1.000 71.579 355 ASP A O 1
ATOM 2239 N N . MET A 1 299 ? -9.471 -64.473 -34.734 1.000 72.321 356 MET A N 1
ATOM 2240 C CA . MET A 1 299 ? -8.898 -65.479 -33.846 1.000 71.842 356 MET A CA 1
ATOM 2241 C C . MET A 1 299 ? -9.642 -66.800 -34.023 1.000 74.360 356 MET A C 1
ATOM 2242 O O . MET A 1 299 ? -9.027 -67.864 -33.989 1.000 81.551 356 MET A O 1
ATOM 2247 N N . GLY A 1 300 ? -10.968 -66.715 -34.186 1.000 74.922 357 GLY A N 1
ATOM 2248 C CA . GLY A 1 300 ? -11.822 -67.890 -34.247 1.000 77.444 357 GLY A CA 1
ATOM 2249 C C . GLY A 1 300 ? -12.975 -67.827 -33.248 1.000 81.547 357 GLY A C 1
ATOM 2250 O O . GLY A 1 300 ? -13.665 -68.825 -33.050 1.000 86.116 357 GLY A O 1
ATOM 2251 N N . LEU A 1 301 ? -13.176 -66.652 -32.632 1.000 83.597 358 LEU A N 1
ATOM 2252 C CA . LEU A 1 301 ? -14.319 -66.401 -31.767 1.000 82.231 358 LEU A CA 1
ATOM 2253 C C . LEU A 1 301 ? -15.435 -65.758 -32.587 1.000 83.416 358 LEU A C 1
ATOM 2254 O O . LEU A 1 301 ? -15.296 -64.618 -33.043 1.000 88.669 358 LEU A O 1
ATOM 2259 N N . ASP A 1 302 ? -16.543 -66.496 -32.737 1.000 80.402 359 ASP A N 1
ATOM 2260 C CA . ASP A 1 302 ? -17.715 -66.035 -33.467 1.000 79.301 359 ASP A CA 1
ATOM 2261 C C . ASP A 1 302 ? -18.233 -64.750 -32.827 1.000 72.090 359 ASP A C 1
ATOM 2262 O O . ASP A 1 302 ? -18.437 -64.706 -31.617 1.000 68.675 359 ASP A O 1
ATOM 2267 N N . LYS A 1 303 ? -18.490 -63.736 -33.664 1.000 69.001 360 LYS A N 1
ATOM 2268 C CA . LYS A 1 303 ? -18.831 -62.403 -33.190 1.000 71.513 360 LYS A CA 1
ATOM 2269 C C . LYS A 1 303 ? -20.228 -62.393 -32.566 1.000 73.521 360 LYS A C 1
ATOM 2270 O O . LYS A 1 303 ? -20.555 -61.485 -31.802 1.000 76.120 360 LYS A O 1
ATOM 2272 N N . GLU A 1 304 ? -21.048 -63.404 -32.890 1.000 71.281 361 GLU A N 1
ATOM 2273 C CA . GLU A 1 304 ? -22.396 -63.514 -32.350 1.000 71.173 361 GLU A CA 1
ATOM 2274 C C . GLU A 1 304 ? -22.343 -63.876 -30.865 1.000 69.120 361 GLU A C 1
ATOM 2275 O O . GLU A 1 304 ? -23.049 -63.275 -30.057 1.000 70.810 361 GLU A O 1
ATOM 2277 N N . GLN A 1 305 ? -21.508 -64.867 -30.525 1.000 67.910 362 GLN A N 1
ATOM 2278 C CA . GLN A 1 305 ? -21.362 -65.361 -29.160 1.000 67.647 362 GLN A CA 1
ATOM 2279 C C . GLN A 1 305 ? -20.638 -64.316 -28.303 1.000 63.734 362 GLN A C 1
ATOM 2280 O O . GLN A 1 305 ? -20.896 -64.216 -27.101 1.000 62.124 362 GLN A O 1
ATOM 2286 N N . THR A 1 306 ? -19.714 -63.566 -28.930 1.000 60.191 363 THR A N 1
ATOM 2287 C CA . THR A 1 306 ? -19.009 -62.463 -28.293 1.000 55.652 363 THR A CA 1
ATOM 2288 C C . THR A 1 306 ? -19.997 -61.378 -27.869 1.000 56.481 363 THR A C 1
ATOM 2289 O O . THR A 1 306 ? -19.911 -60.874 -26.751 1.000 55.211 363 THR A O 1
ATOM 2293 N N . LEU A 1 307 ? -20.914 -61.017 -28.779 1.000 54.951 364 LEU A N 1
ATOM 2294 C CA . LEU A 1 307 ? -21.917 -59.998 -28.513 1.000 54.663 364 LEU A CA 1
ATOM 2295 C C . LEU A 1 307 ? -22.889 -60.482 -27.441 1.000 54.033 364 LEU A C 1
ATOM 2296 O O . LEU A 1 307 ? -23.363 -59.683 -26.637 1.000 55.981 364 LEU A O 1
ATOM 2301 N N . GLN A 1 308 ? -23.190 -61.788 -27.442 1.000 57.713 365 GLN A N 1
ATOM 2302 C CA . GLN A 1 308 ? -24.084 -62.370 -26.455 1.000 58.329 365 GLN A CA 1
ATOM 2303 C C . GLN A 1 308 ? -23.413 -62.345 -25.086 1.000 54.875 365 GLN A C 1
ATOM 2304 O O . GLN A 1 308 ? -24.052 -62.018 -24.084 1.000 57.493 365 GLN A O 1
ATOM 2310 N N . SER A 1 309 ? -22.121 -62.698 -25.066 1.000 52.754 366 SER A N 1
ATOM 2311 C CA . SER A 1 309 ? -21.317 -62.673 -23.854 1.000 50.554 366 SER A CA 1
ATOM 2312 C C . SER A 1 309 ? -21.216 -61.261 -23.289 1.000 50.275 366 SER A C 1
ATOM 2313 O O . SER A 1 309 ? -21.248 -61.082 -22.076 1.000 49.614 366 SER A O 1
ATOM 2316 N N . LEU A 1 310 ? -21.082 -60.271 -24.176 1.000 52.532 367 LEU A N 1
ATOM 2317 C CA . LEU A 1 310 ? -20.999 -58.876 -23.769 1.000 54.422 367 LEU A CA 1
ATOM 2318 C C . LEU A 1 310 ? -22.346 -58.387 -23.246 1.000 55.587 367 LEU A C 1
ATOM 2319 O O . LEU A 1 310 ? -22.395 -57.766 -22.186 1.000 54.179 367 LEU A O 1
ATOM 2324 N N . ARG A 1 311 ? -23.428 -58.679 -23.984 1.000 59.756 368 ARG A N 1
ATOM 2325 C CA . ARG A 1 311 ? -24.756 -58.186 -23.643 1.000 62.622 368 ARG A CA 1
ATOM 2326 C C . ARG A 1 311 ? -25.231 -58.760 -22.306 1.000 65.283 368 ARG A C 1
ATOM 2327 O O . ARG A 1 311 ? -25.944 -58.079 -21.568 1.000 68.655 368 ARG A O 1
ATOM 2329 N N . SER A 1 312 ? -24.840 -60.004 -21.996 1.000 64.536 369 SER A N 1
ATOM 2330 C CA . SER A 1 312 ? -25.321 -60.677 -20.801 1.000 61.510 369 SER A CA 1
ATOM 2331 C C . SER A 1 312 ? -24.428 -60.388 -19.593 1.000 61.508 369 SER A C 1
ATOM 2332 O O . SER A 1 312 ? -24.775 -60.802 -18.492 1.000 61.793 369 SER A O 1
ATOM 2335 N N . ASP A 1 313 ? -23.289 -59.700 -19.797 1.000 59.531 370 ASP A N 1
ATOM 2336 C CA . ASP A 1 313 ? -22.360 -59.357 -18.724 1.000 61.989 370 ASP A CA 1
ATOM 2337 C C . ASP A 1 313 ? -21.814 -60.646 -18.098 1.000 55.925 370 ASP A C 1
ATOM 2338 O O . ASP A 1 313 ? -21.809 -60.812 -16.880 1.000 59.296 370 ASP A O 1
ATOM 2343 N N . ALA A 1 314 ? -21.330 -61.546 -18.960 1.000 55.310 371 ALA A N 1
ATOM 2344 C CA . ALA A 1 314 ? -21.069 -62.933 -18.597 1.000 53.090 371 ALA A CA 1
ATOM 2345 C C . ALA A 1 314 ? -19.777 -63.093 -17.794 1.000 52.581 371 ALA A C 1
ATOM 2346 O O . ALA A 1 314 ? -19.679 -64.007 -16.981 1.000 55.603 371 ALA A O 1
ATOM 2348 N N . TYR A 1 315 ? -18.786 -62.224 -18.040 1.000 49.014 372 TYR A N 1
ATOM 2349 C CA . TYR A 1 315 ? -17.444 -62.372 -17.492 1.000 42.785 372 TYR A CA 1
ATOM 2350 C C . TYR A 1 315 ? -16.909 -63.765 -17.811 1.000 42.219 372 TYR A C 1
ATOM 2351 O O . TYR A 1 315 ? -16.333 -64.428 -16.955 1.000 42.925 372 TYR A O 1
ATOM 2360 N N . ASP A 1 316 ? -17.077 -64.174 -19.073 1.000 44.224 373 ASP A N 1
ATOM 2361 C CA . ASP A 1 316 ? -16.661 -65.481 -19.558 1.000 44.060 373 ASP A CA 1
ATOM 2362 C C . ASP A 1 316 ? -15.451 -65.312 -20.479 1.000 43.494 373 ASP A C 1
ATOM 2363 O O . ASP A 1 316 ? -14.834 -64.249 -20.502 1.000 43.052 373 ASP A O 1
ATOM 2368 N N . HIS A 1 317 ? -15.128 -66.378 -21.229 1.000 44.106 374 HIS A N 1
ATOM 2369 C CA . HIS A 1 317 ? -13.988 -66.404 -22.133 1.000 45.181 374 HIS A CA 1
ATOM 2370 C C . HIS A 1 317 ? -14.037 -65.246 -23.129 1.000 45.084 374 HIS A C 1
ATOM 2371 O O . HIS A 1 317 ? -13.007 -64.654 -23.415 1.000 47.566 374 HIS A O 1
ATOM 2373 N N . TYR A 1 318 ? -15.222 -64.922 -23.655 1.000 45.009 375 TYR A N 1
ATOM 2374 C CA . TYR A 1 318 ? -15.335 -63.908 -24.696 1.000 48.033 375 TYR A CA 1
ATOM 2375 C C . TYR A 1 318 ? -15.310 -62.496 -24.100 1.000 46.706 375 TYR A C 1
ATOM 2376 O O . TYR A 1 318 ? -14.743 -61.589 -24.707 1.000 45.830 375 TYR A O 1
ATOM 2385 N N . SER A 1 319 ? -15.951 -62.306 -22.935 1.000 44.689 376 SER A N 1
ATOM 2386 C CA . SER A 1 319 ? -15.932 -61.027 -22.231 1.000 42.345 376 SER A CA 1
ATOM 2387 C C . SER A 1 319 ? -14.501 -60.628 -21.868 1.000 39.869 376 SER A C 1
ATOM 2388 O O . SER A 1 319 ? -14.083 -59.490 -22.100 1.000 39.491 376 SER A O 1
ATOM 2391 N N . ALA A 1 320 ? -13.775 -61.592 -21.284 1.000 38.903 377 ALA A N 1
ATOM 2392 C CA . ALA A 1 320 ? -12.400 -61.417 -20.845 1.000 37.690 377 ALA A CA 1
ATOM 2393 C C . ALA A 1 320 ? -11.538 -60.903 -21.994 1.000 36.536 377 ALA A C 1
ATOM 2394 O O . ALA A 1 320 ? -10.816 -59.927 -21.836 1.000 36.001 377 ALA A O 1
ATOM 2396 N N . ILE A 1 321 ? -11.601 -61.595 -23.135 1.000 38.625 378 ILE A N 1
ATOM 2397 C CA . ILE A 1 321 ? -10.773 -61.270 -24.287 1.000 38.653 378 ILE A CA 1
ATOM 2398 C C . ILE A 1 321 ? -11.219 -59.931 -24.877 1.000 38.237 378 ILE A C 1
ATOM 2399 O O . ILE A 1 321 ? -10.381 -59.143 -25.309 1.000 41.305 378 ILE A O 1
ATOM 2404 N N . TYR A 1 322 ? -12.525 -59.637 -24.869 1.000 39.060 379 TYR A N 1
ATOM 2405 C CA . TYR A 1 322 ? -12.958 -58.334 -25.344 1.000 38.742 379 TYR A CA 1
ATOM 2406 C C . TYR A 1 322 ? -12.330 -57.243 -24.480 1.000 38.542 379 TYR A C 1
ATOM 2407 O O . TYR A 1 322 ? -11.714 -56.310 -24.998 1.000 38.489 379 TYR A O 1
ATOM 2416 N N . SER A 1 323 ? -12.496 -57.379 -23.160 1.000 39.526 380 SER A N 1
ATOM 2417 C CA . SER A 1 323 ? -12.034 -56.379 -22.210 1.000 36.265 380 SER A CA 1
ATOM 2418 C C . SER A 1 323 ? -10.511 -56.252 -22.224 1.000 33.872 380 SER A C 1
ATOM 2419 O O . SER A 1 323 ? -9.987 -55.151 -22.242 1.000 33.130 380 SER A O 1
ATOM 2422 N N . LEU A 1 324 ? -9.809 -57.384 -22.196 1.000 31.641 381 LEU A N 1
ATOM 2423 C CA . LEU A 1 324 ? -8.353 -57.391 -22.162 1.000 30.603 381 LEU A CA 1
ATOM 2424 C C . LEU A 1 324 ? -7.765 -56.696 -23.389 1.000 33.213 381 LEU A C 1
ATOM 2425 O O . LEU A 1 324 ? -6.733 -56.049 -23.287 1.000 34.752 381 LEU A O 1
ATOM 2430 N N . LEU A 1 325 ? -8.415 -56.822 -24.551 1.000 34.879 382 LEU A N 1
ATOM 2431 C CA . LEU A 1 325 ? -7.963 -56.150 -25.763 1.000 35.574 382 LEU A CA 1
ATOM 2432 C C . LEU A 1 325 ? -8.249 -54.647 -25.702 1.000 37.945 382 LEU A C 1
ATOM 2433 O O . LEU A 1 325 ? -7.422 -53.859 -26.149 1.000 40.233 382 LEU A O 1
ATOM 2438 N N . CYS A 1 326 ? -9.419 -54.252 -25.178 1.000 38.314 383 CYS A N 1
ATOM 2439 C CA . CYS A 1 326 ? -9.795 -52.844 -25.092 1.000 41.797 383 CYS A CA 1
ATOM 2440 C C . CYS A 1 326 ? -8.878 -52.054 -24.154 1.000 46.104 383 CYS A C 1
ATOM 2441 O O . CYS A 1 326 ? -8.656 -50.867 -24.371 1.000 46.830 383 CYS A O 1
ATOM 2444 N N . ASP A 1 327 ? -8.364 -52.706 -23.100 1.000 48.551 384 ASP A N 1
ATOM 2445 C CA . ASP A 1 327 ? -7.459 -52.077 -22.148 1.000 51.599 384 ASP A CA 1
ATOM 2446 C C . ASP A 1 327 ? -5.996 -52.225 -22.585 1.000 54.056 384 ASP A C 1
ATOM 2447 O O . ASP A 1 327 ? -5.108 -52.340 -21.745 1.000 52.392 384 ASP A O 1
ATOM 2452 N N . ARG A 1 328 ? -5.750 -52.154 -23.900 1.000 56.508 385 ARG A N 1
ATOM 2453 C CA . ARG A 1 328 ? -4.440 -52.444 -24.458 1.000 59.502 385 ARG A CA 1
ATOM 2454 C C . ARG A 1 328 ? -4.121 -51.420 -25.553 1.000 62.139 385 ARG A C 1
ATOM 2455 O O . ARG A 1 328 ? -4.026 -50.222 -25.214 1.000 65.906 385 ARG A O 1
ATOM 2463 N N . ALA B 1 4 ? 9.641 -10.503 -14.091 1.000 48.333 61 ALA B N 1
ATOM 2464 C CA . ALA B 1 4 ? 8.792 -11.721 -14.135 1.000 47.750 61 ALA B CA 1
ATOM 2465 C C . ALA B 1 4 ? 7.637 -11.507 -15.108 1.000 44.937 61 ALA B C 1
ATOM 2466 O O . ALA B 1 4 ? 7.254 -10.363 -15.340 1.000 43.650 61 ALA B O 1
ATOM 2468 N N . ARG B 1 5 ? 7.100 -12.606 -15.654 1.000 45.733 62 ARG B N 1
ATOM 2469 C CA . ARG B 1 5 ? 5.946 -12.561 -16.539 1.000 48.999 62 ARG B CA 1
ATOM 2470 C C . ARG B 1 5 ? 4.851 -13.495 -16.027 1.000 49.647 62 ARG B C 1
ATOM 2471 O O . ARG B 1 5 ? 5.146 -14.580 -15.537 1.000 54.347 62 ARG B O 1
ATOM 2479 N N . ILE B 1 6 ? 3.589 -13.076 -16.187 1.000 48.308 63 ILE B N 1
ATOM 2480 C CA . ILE B 1 6 ? 2.442 -13.907 -15.853 1.000 48.880 63 ILE B CA 1
ATOM 2481 C C . ILE B 1 6 ? 1.390 -13.722 -16.942 1.000 45.788 63 ILE B C 1
ATOM 2482 O O . ILE B 1 6 ? 0.689 -12.728 -16.943 1.000 47.025 63 ILE B O 1
ATOM 2487 N N . GLY B 1 7 ? 1.314 -14.634 -17.904 1.000 47.145 64 GLY B N 1
ATOM 2488 C CA . GLY B 1 7 ? 0.237 -14.633 -18.892 1.000 48.700 64 GLY B CA 1
ATOM 2489 C C . GLY B 1 7 ? -0.162 -13.248 -19.421 1.000 49.464 64 GLY B C 1
ATOM 2490 O O . GLY B 1 7 ? -1.262 -12.759 -19.149 1.000 53.045 64 GLY B O 1
ATOM 2491 N N . TYR B 1 8 ? 0.746 -12.646 -20.197 1.000 44.610 65 TYR B N 1
ATOM 2492 C CA . TYR B 1 8 ? 0.549 -11.402 -20.945 1.000 40.782 65 TYR B CA 1
ATOM 2493 C C . TYR B 1 8 ? 1.028 -10.201 -20.128 1.000 35.455 65 TYR B C 1
ATOM 2494 O O . TYR B 1 8 ? 1.150 -9.106 -20.653 1.000 34.640 65 TYR B O 1
ATOM 2503 N N . TYR B 1 9 ? 1.387 -10.421 -18.861 1.000 31.207 66 TYR B N 1
ATOM 2504 C CA . TYR B 1 9 ? 1.763 -9.335 -17.970 1.000 30.926 66 TYR B CA 1
ATOM 2505 C C . TYR B 1 9 ? 3.240 -9.451 -17.610 1.000 30.357 66 TYR B C 1
ATOM 2506 O O . TYR B 1 9 ? 3.720 -10.542 -17.294 1.000 32.556 66 TYR B O 1
ATOM 2515 N N . GLU B 1 10 ? 3.940 -8.309 -17.656 1.000 32.544 67 GLU B N 1
ATOM 2516 C CA . GLU B 1 10 ? 5.288 -8.208 -17.122 1.000 33.247 67 GLU B CA 1
ATOM 2517 C C . GLU B 1 10 ? 5.252 -7.436 -15.807 1.000 31.250 67 GLU B C 1
ATOM 2518 O O . GLU B 1 10 ? 4.899 -6.260 -15.788 1.000 28.433 67 GLU B O 1
ATOM 2524 N N . ILE B 1 11 ? 5.657 -8.108 -14.723 1.000 32.593 68 ILE B N 1
ATOM 2525 C CA . ILE B 1 11 ? 5.673 -7.535 -13.391 1.000 37.350 68 ILE B CA 1
ATOM 2526 C C . ILE B 1 11 ? 6.892 -6.624 -13.240 1.000 39.484 68 ILE B C 1
ATOM 2527 O O . ILE B 1 11 ? 7.992 -6.968 -13.662 1.000 37.252 68 ILE B O 1
ATOM 2532 N N . ASP B 1 12 ? 6.688 -5.465 -12.600 1.000 41.911 69 ASP B N 1
ATOM 2533 C CA . ASP B 1 12 ? 7.735 -4.458 -12.510 1.000 44.148 69 ASP B CA 1
ATOM 2534 C C . ASP B 1 12 ? 7.731 -3.719 -11.168 1.000 41.485 69 ASP B C 1
ATOM 2535 O O . ASP B 1 12 ? 8.358 -2.667 -11.053 1.000 43.897 69 ASP B O 1
ATOM 2540 N N . ARG B 1 13 ? 7.033 -4.249 -10.157 1.000 34.603 70 ARG B N 1
ATOM 2541 C CA . ARG B 1 13 ? 7.070 -3.679 -8.821 1.000 33.694 70 ARG B CA 1
ATOM 2542 C C . ARG B 1 13 ? 6.166 -4.500 -7.912 1.000 32.003 70 ARG B C 1
ATOM 2543 O O . ARG B 1 13 ? 5.104 -4.958 -8.352 1.000 28.112 70 ARG B O 1
ATOM 2551 N N . THR B 1 14 ? 6.591 -4.676 -6.644 1.000 30.000 71 THR B N 1
ATOM 2552 C CA . THR B 1 14 ? 5.681 -5.179 -5.622 1.000 29.648 71 THR B CA 1
ATOM 2553 C C . THR B 1 14 ? 5.374 -4.038 -4.656 1.000 27.249 71 THR B C 1
ATOM 2554 O O . THR B 1 14 ? 6.259 -3.404 -4.088 1.000 29.323 71 THR B O 1
ATOM 2558 N N . ILE B 1 15 ? 4.073 -3.761 -4.514 1.000 24.603 72 ILE B N 1
ATOM 2559 C CA . ILE B 1 15 ? 3.595 -2.559 -3.840 1.000 20.907 72 ILE B CA 1
ATOM 2560 C C . ILE B 1 15 ? 2.769 -2.903 -2.601 1.000 22.091 72 ILE B C 1
ATOM 2561 O O . ILE B 1 15 ? 2.441 -2.016 -1.804 1.000 17.962 72 ILE B O 1
ATOM 2566 N N . GLY B 1 16 ? 2.424 -4.189 -2.447 1.000 23.512 73 GLY B N 1
ATOM 2567 C CA . GLY B 1 16 ? 1.559 -4.650 -1.372 1.000 24.250 73 GLY B CA 1
ATOM 2568 C C . GLY B 1 16 ? 2.003 -6.022 -0.879 1.000 26.581 73 GLY B C 1
ATOM 2569 O O . GLY B 1 16 ? 2.393 -6.856 -1.686 1.000 26.536 73 GLY B O 1
ATOM 2570 N N . LYS B 1 17 ? 1.936 -6.226 0.444 1.000 32.239 74 LYS B N 1
ATOM 2571 C CA . LYS B 1 17 ? 2.271 -7.500 1.070 1.000 34.735 74 LYS B CA 1
ATOM 2572 C C . LYS B 1 17 ? 1.518 -7.596 2.397 1.000 37.568 74 LYS B C 1
ATOM 2573 O O . LYS B 1 17 ? 1.924 -7.003 3.400 1.000 41.038 74 LYS B O 1
ATOM 2579 N N . GLY B 1 18 ? 0.405 -8.333 2.394 1.000 38.471 75 GLY B N 1
ATOM 2580 C CA . GLY B 1 18 ? -0.403 -8.481 3.590 1.000 40.006 75 GLY B CA 1
ATOM 2581 C C . GLY B 1 18 ? -1.537 -9.475 3.381 1.000 41.374 75 GLY B C 1
ATOM 2582 O O . GLY B 1 18 ? -1.971 -9.669 2.253 1.000 41.346 75 GLY B O 1
ATOM 2583 N N . ASN B 1 19 ? -2.033 -10.034 4.494 1.000 44.734 76 ASN B N 1
ATOM 2584 C CA . ASN B 1 19 ? -2.908 -11.196 4.479 1.000 44.952 76 ASN B CA 1
ATOM 2585 C C . ASN B 1 19 ? -2.167 -12.351 3.806 1.000 44.334 76 ASN B C 1
ATOM 2586 O O . ASN B 1 19 ? -0.996 -12.616 4.087 1.0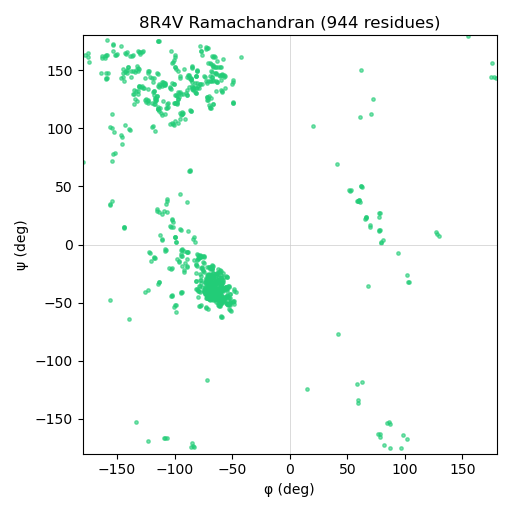00 53.165 76 ASN B O 1
ATOM 2591 N N . PHE B 1 20 ? -2.873 -13.068 2.933 1.000 42.570 77 PHE B N 1
ATOM 2592 C CA . PHE B 1 20 ? -2.289 -14.128 2.130 1.000 40.497 77 PHE B CA 1
ATOM 2593 C C . PHE B 1 20 ? -2.167 -13.630 0.694 1.000 35.528 77 PHE B C 1
ATOM 2594 O O . PHE B 1 20 ? -2.389 -14.398 -0.234 1.000 36.256 77 PHE B O 1
ATOM 2596 N N . ALA B 1 21 ? -1.788 -12.353 0.529 1.000 32.591 78 ALA B N 1
ATOM 2597 C CA . ALA B 1 21 ? -1.754 -11.705 -0.780 1.000 31.685 78 ALA B CA 1
ATOM 2598 C C . ALA B 1 21 ? -0.501 -10.849 -0.951 1.000 27.756 78 ALA B C 1
ATOM 2599 O O . ALA B 1 21 ? 0.030 -10.289 0.013 1.000 27.758 78 ALA B O 1
ATOM 2601 N N . VAL B 1 22 ? -0.070 -10.761 -2.214 1.000 28.645 79 VAL B N 1
ATOM 2602 C CA . VAL B 1 22 ? 0.928 -9.809 -2.667 1.000 28.449 79 VAL B CA 1
ATOM 2603 C C . VAL B 1 22 ? 0.365 -9.094 -3.895 1.000 28.038 79 VAL B C 1
ATOM 2604 O O . VAL B 1 22 ? -0.204 -9.734 -4.776 1.000 28.043 79 VAL B O 1
ATOM 2608 N N . VAL B 1 23 ? 0.532 -7.763 -3.923 1.000 25.184 80 VAL B N 1
ATOM 2609 C CA . VAL B 1 23 ? 0.124 -6.950 -5.052 1.000 25.244 80 VAL B CA 1
ATOM 2610 C C . VAL B 1 23 ? 1.373 -6.422 -5.755 1.000 23.054 80 VAL B C 1
ATOM 2611 O O . VAL B 1 23 ? 2.330 -6.024 -5.104 1.000 20.768 80 VAL B O 1
ATOM 2615 N N . LYS B 1 24 ? 1.318 -6.420 -7.096 1.000 24.610 81 LYS B N 1
ATOM 2616 C CA . LYS B 1 24 ? 2.412 -6.008 -7.959 1.000 24.371 81 LYS B CA 1
ATOM 2617 C C . LYS B 1 24 ? 1.899 -5.018 -9.000 1.000 24.273 81 LYS B C 1
ATOM 2618 O O . LYS B 1 24 ? 0.739 -5.078 -9.395 1.000 23.782 81 LYS B O 1
ATOM 2624 N N . ARG B 1 25 ? 2.769 -4.115 -9.450 1.000 23.013 82 ARG B N 1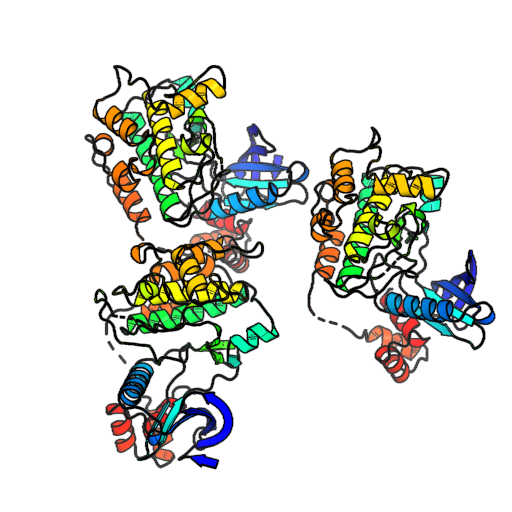
ATOM 2625 C CA . ARG B 1 25 ? 2.492 -3.409 -10.684 1.000 24.274 82 ARG B CA 1
ATOM 2626 C C . ARG B 1 25 ? 3.000 -4.254 -11.846 1.000 22.979 82 ARG B C 1
ATOM 2627 O O . ARG B 1 25 ? 4.030 -4.907 -11.715 1.000 21.161 82 ARG B O 1
ATOM 2635 N N . ALA B 1 26 ? 2.232 -4.255 -12.945 1.000 21.880 83 ALA B N 1
ATOM 2636 C CA . ALA B 1 26 ? 2.586 -4.942 -14.170 1.000 21.934 83 ALA B CA 1
ATOM 2637 C C . ALA B 1 26 ? 2.142 -4.110 -15.367 1.000 23.323 83 ALA B C 1
ATOM 2638 O O . ALA B 1 26 ? 1.360 -3.169 -15.215 1.000 24.225 83 ALA B O 1
ATOM 2640 N N . THR B 1 27 ? 2.690 -4.482 -16.532 1.000 21.977 84 THR B N 1
ATOM 2641 C CA . THR B 1 27 ? 2.373 -3.910 -17.825 1.000 23.722 84 THR B CA 1
ATOM 2642 C C . THR B 1 27 ? 1.784 -5.019 -18.692 1.000 25.110 84 THR B C 1
ATOM 2643 O O . THR B 1 27 ? 2.374 -6.092 -18.772 1.000 26.694 84 THR B O 1
ATOM 2647 N N . HIS B 1 28 ? 0.613 -4.774 -19.301 1.000 26.651 85 HIS B N 1
ATOM 2648 C CA . HIS B 1 28 ? 0.074 -5.691 -20.290 1.000 26.819 85 HIS B CA 1
ATOM 2649 C C . HIS B 1 28 ? 0.921 -5.586 -21.550 1.000 27.737 85 HIS B C 1
ATOM 2650 O O . HIS B 1 28 ? 1.096 -4.501 -22.099 1.000 22.744 85 HIS B O 1
ATOM 2657 N N . LEU B 1 29 ? 1.429 -6.735 -22.009 1.000 31.677 86 LEU B N 1
ATOM 2658 C CA . LEU B 1 29 ? 2.455 -6.765 -23.035 1.000 32.358 86 LEU B CA 1
ATOM 2659 C C . LEU B 1 29 ? 1.860 -6.515 -24.412 1.000 34.288 86 LEU B C 1
ATOM 2660 O O . LEU B 1 29 ? 2.604 -6.292 -25.358 1.000 32.782 86 LEU B O 1
ATOM 2665 N N . VAL B 1 30 ? 0.523 -6.530 -24.511 1.000 36.877 87 VAL B N 1
ATOM 2666 C CA . VAL B 1 30 ? -0.148 -6.232 -25.767 1.000 35.004 87 VAL B CA 1
ATOM 2667 C C . VAL B 1 30 ? -0.662 -4.791 -25.759 1.000 32.060 87 VAL B C 1
ATOM 2668 O O . VAL B 1 30 ? -0.373 -4.037 -26.690 1.000 28.441 87 VAL B O 1
ATOM 2672 N N . THR B 1 31 ? -1.449 -4.429 -24.730 1.000 29.746 88 THR B N 1
ATOM 2673 C CA . THR B 1 31 ? -2.179 -3.168 -24.723 1.000 27.188 88 THR B CA 1
ATOM 2674 C C . THR B 1 31 ? -1.315 -2.064 -24.118 1.000 25.366 88 THR B C 1
ATOM 2675 O O . THR B 1 31 ? -1.597 -0.897 -24.323 1.000 25.292 88 THR B O 1
ATOM 2679 N N . LYS B 1 32 ? -0.282 -2.440 -23.354 1.000 27.173 89 LYS B N 1
ATOM 2680 C CA . LYS B 1 32 ? 0.663 -1.504 -22.747 1.000 26.283 89 LYS B CA 1
ATOM 2681 C C . LYS B 1 32 ? 0.101 -0.891 -21.469 1.000 26.231 89 LYS B C 1
ATOM 2682 O O . LYS B 1 32 ? 0.767 -0.065 -20.849 1.000 27.399 89 LYS B O 1
ATOM 2688 N N . ALA B 1 33 ? -1.087 -1.337 -21.052 1.000 26.911 90 ALA B N 1
ATOM 2689 C CA . ALA B 1 33 ? -1.735 -0.783 -19.872 1.000 26.135 90 ALA B CA 1
ATOM 2690 C C . ALA B 1 33 ? -0.976 -1.165 -18.604 1.000 24.841 90 ALA B C 1
ATOM 2691 O O . ALA B 1 33 ? -0.482 -2.280 -18.459 1.000 23.644 90 ALA B O 1
ATOM 2693 N N . LYS B 1 34 ? -0.895 -0.205 -17.682 1.000 24.872 91 LYS B N 1
ATOM 2694 C CA . LYS B 1 34 ? -0.432 -0.453 -16.331 1.000 27.702 91 LYS B CA 1
ATOM 2695 C C . LYS B 1 34 ? -1.582 -1.043 -15.518 1.000 24.348 91 LYS B C 1
ATOM 2696 O O . LYS B 1 34 ? -2.712 -0.559 -15.602 1.000 23.761 91 LYS B O 1
ATOM 2702 N N . VAL B 1 35 ? -1.275 -2.098 -14.752 1.000 21.721 92 VAL B N 1
ATOM 2703 C CA . VAL B 1 35 ? -2.275 -2.785 -13.950 1.000 20.444 92 VAL B CA 1
ATOM 2704 C C . VAL B 1 35 ? -1.669 -3.110 -12.591 1.000 20.667 92 VAL B C 1
ATOM 2705 O O . VAL B 1 35 ? -0.445 -3.072 -12.437 1.000 21.213 92 VAL B O 1
ATOM 2709 N N . ALA B 1 36 ? -2.553 -3.395 -11.623 1.000 21.154 93 ALA B N 1
ATOM 2710 C CA . ALA B 1 36 ? -2.214 -4.024 -10.359 1.000 21.425 93 ALA B CA 1
ATOM 2711 C C . ALA B 1 36 ? -2.627 -5.492 -10.422 1.000 23.048 93 ALA B C 1
ATOM 2712 O O . ALA B 1 36 ? -3.718 -5.807 -10.887 1.000 23.233 93 ALA B O 1
ATOM 2714 N N . ILE B 1 37 ? -1.737 -6.395 -9.994 1.000 24.343 94 ILE B N 1
ATOM 2715 C CA . ILE B 1 37 ? -2.055 -7.815 -9.901 1.000 22.325 94 ILE B CA 1
ATOM 2716 C C . ILE B 1 37 ? -1.959 -8.249 -8.440 1.000 21.820 94 ILE B C 1
ATOM 2717 O O . ILE B 1 37 ? -0.909 -8.097 -7.828 1.000 20.888 94 ILE B O 1
ATOM 2722 N N . LYS B 1 38 ? -3.063 -8.766 -7.887 1.000 21.358 95 LYS B N 1
ATOM 2723 C CA . LYS B 1 38 ? -3.073 -9.358 -6.560 1.000 22.343 95 LYS B CA 1
ATOM 2724 C C . LYS B 1 38 ? -2.983 -10.877 -6.693 1.000 23.092 95 LYS B C 1
ATOM 2725 O O . LYS B 1 38 ? -3.718 -11.505 -7.445 1.000 24.354 95 LYS B O 1
ATOM 2731 N N . ILE B 1 39 ? -2.036 -11.455 -5.964 1.000 22.185 96 ILE B N 1
ATOM 2732 C CA . ILE B 1 39 ? -1.693 -12.862 -6.045 1.000 22.759 96 ILE B CA 1
ATOM 2733 C C . ILE B 1 39 ? -2.067 -13.475 -4.701 1.000 23.082 96 ILE B C 1
ATOM 2734 O O . ILE B 1 39 ? -1.546 -13.040 -3.688 1.000 22.161 96 ILE B O 1
ATOM 2739 N N . ILE B 1 40 ? -2.992 -14.438 -4.717 1.000 25.039 97 ILE B N 1
ATOM 2740 C CA . ILE B 1 40 ? -3.521 -15.058 -3.516 1.000 28.931 97 ILE B CA 1
ATOM 2741 C C . ILE B 1 40 ? -3.142 -16.535 -3.545 1.000 30.484 97 ILE B C 1
ATOM 2742 O O . ILE B 1 40 ? -3.452 -17.218 -4.513 1.000 29.503 97 ILE B O 1
ATOM 2747 N N . ASP B 1 41 ? -2.445 -17.003 -2.499 1.000 34.777 98 ASP B N 1
ATOM 2748 C CA . ASP B 1 41 ? -2.128 -18.417 -2.349 1.000 39.460 98 ASP B CA 1
ATOM 2749 C C . ASP B 1 41 ? -3.314 -19.085 -1.658 1.000 40.069 98 ASP B C 1
ATOM 2750 O O . ASP B 1 41 ? -3.615 -18.763 -0.510 1.000 49.831 98 ASP B O 1
ATOM 2755 N N . LYS B 1 42 ? -3.981 -19.995 -2.382 1.000 44.670 99 LYS B N 1
ATOM 2756 C CA . LYS B 1 42 ? -5.186 -20.671 -1.921 1.000 47.255 99 LYS B CA 1
ATOM 2757 C C . LYS B 1 42 ? -4.829 -21.742 -0.890 1.000 52.991 99 LYS B C 1
ATOM 2758 O O . LYS B 1 42 ? -5.678 -22.153 -0.095 1.000 53.467 99 LYS B O 1
ATOM 2764 N N . THR B 1 43 ? -3.564 -22.194 -0.920 1.000 54.763 100 THR B N 1
ATOM 2765 C CA . THR B 1 43 ? -3.079 -23.222 -0.014 1.000 55.064 100 THR B CA 1
ATOM 2766 C C . THR B 1 43 ? -2.857 -22.642 1.382 1.000 55.573 100 THR B C 1
ATOM 2767 O O . THR B 1 43 ? -2.597 -23.403 2.312 1.000 56.528 100 THR B O 1
ATOM 2771 N N . GLN B 1 44 ? -2.926 -21.308 1.515 1.000 54.261 101 GLN B N 1
ATOM 2772 C CA . GLN B 1 44 ? -2.917 -20.661 2.819 1.000 56.894 101 GLN B CA 1
ATOM 2773 C C . GLN B 1 44 ? -4.343 -20.462 3.327 1.000 57.528 101 GLN B C 1
ATOM 2774 O O . GLN B 1 44 ? -4.561 -20.350 4.532 1.000 55.443 101 GLN B O 1
ATOM 2780 N N . LEU B 1 45 ? -5.309 -20.416 2.401 1.000 60.208 102 LEU B N 1
ATOM 2781 C CA . LEU B 1 45 ? -6.619 -19.883 2.739 1.000 61.625 102 LEU B CA 1
ATOM 2782 C C . LEU B 1 45 ? -7.484 -20.975 3.360 1.000 62.895 102 LEU B C 1
ATOM 2783 O O . LEU B 1 45 ? -7.486 -22.105 2.891 1.000 61.801 102 LEU B O 1
ATOM 2788 N N . ASP B 1 46 ? -8.246 -20.583 4.386 1.000 67.146 103 ASP B N 1
ATOM 2789 C CA . ASP B 1 46 ? -8.768 -21.509 5.380 1.000 72.475 103 ASP B CA 1
ATOM 2790 C C . ASP B 1 46 ? -10.045 -22.167 4.861 1.000 73.977 103 ASP B C 1
ATOM 2791 O O . ASP B 1 46 ? -10.704 -22.894 5.601 1.000 76.330 103 ASP B O 1
ATOM 2796 N N . GLU B 1 47 ? -10.389 -21.910 3.591 1.000 73.339 104 GLU B N 1
ATOM 2797 C CA . GLU B 1 47 ? -11.591 -22.427 2.954 1.000 73.308 104 GLU B CA 1
ATOM 2798 C C . GLU B 1 47 ? -12.835 -21.917 3.683 1.000 71.587 104 GLU B C 1
ATOM 2799 O O . GLU B 1 47 ? -12.800 -21.641 4.879 1.000 75.621 104 GLU B O 1
ATOM 2805 N N . GLU B 1 48 ? -13.942 -21.763 2.949 1.000 67.998 105 GLU B N 1
ATOM 2806 C CA . GLU B 1 48 ? -15.009 -20.848 3.353 1.000 65.668 105 GLU B CA 1
ATOM 2807 C C . GLU B 1 48 ? -14.491 -19.408 3.244 1.000 63.008 105 GLU B C 1
ATOM 2808 O O . GLU B 1 48 ? -15.212 -18.518 2.789 1.000 58.283 105 GLU B O 1
ATOM 2810 N N . ASN B 1 49 ? -13.202 -19.207 3.559 1.000 61.877 106 ASN B N 1
ATOM 2811 C CA . ASN B 1 49 ? -12.464 -18.016 3.165 1.000 59.748 106 ASN B CA 1
ATOM 2812 C C . ASN B 1 49 ? -12.302 -17.990 1.647 1.000 56.482 106 ASN B C 1
ATOM 2813 O O . ASN B 1 49 ? -12.295 -16.922 1.045 1.000 58.599 106 ASN B O 1
ATOM 2818 N N . LEU B 1 50 ? -12.169 -19.166 1.029 1.000 54.239 107 LEU B N 1
ATOM 2819 C CA . LEU B 1 50 ? -12.087 -19.252 -0.421 1.000 56.153 107 LEU B CA 1
ATOM 2820 C C . LEU B 1 50 ? -13.453 -18.969 -1.043 1.000 56.239 107 LEU B C 1
ATOM 2821 O O . LEU B 1 50 ? -13.522 -18.391 -2.123 1.000 57.524 107 LEU B O 1
ATOM 2826 N N . LYS B 1 51 ? -14.529 -19.380 -0.361 1.000 53.302 108 LYS B N 1
ATOM 2827 C CA . LYS B 1 51 ? -15.884 -19.093 -0.811 1.000 50.851 108 LYS B CA 1
ATOM 2828 C C . LYS B 1 51 ? -16.184 -17.603 -0.634 1.000 48.492 108 LYS B C 1
ATOM 2829 O O . LYS B 1 51 ? -16.998 -17.054 -1.363 1.000 50.287 108 LYS B O 1
ATOM 2831 N N . LYS B 1 52 ? -15.515 -16.956 0.327 1.000 45.785 109 LYS B N 1
ATOM 2832 C CA . LYS B 1 52 ? -15.639 -15.523 0.557 1.000 44.258 109 LYS B CA 1
ATOM 2833 C C . LYS B 1 52 ? -14.935 -14.747 -0.557 1.000 43.643 109 LYS B C 1
ATOM 2834 O O . LYS B 1 52 ? -15.552 -13.892 -1.181 1.000 43.499 109 LYS B O 1
ATOM 2836 N N . ILE B 1 53 ? -13.651 -15.054 -0.807 1.000 41.452 110 ILE B N 1
ATOM 2837 C CA . ILE B 1 53 ? -12.871 -14.421 -1.868 1.000 39.708 110 ILE B CA 1
ATOM 2838 C C . ILE B 1 53 ? -13.618 -14.567 -3.198 1.000 37.089 110 ILE B C 1
ATOM 2839 O O . ILE B 1 53 ? -13.624 -13.655 -4.014 1.000 35.777 110 ILE B O 1
ATOM 2844 N N . PHE B 1 54 ? -14.259 -15.716 -3.416 1.000 37.423 111 PHE B N 1
ATOM 2845 C CA . PHE B 1 54 ? -14.978 -15.951 -4.655 1.000 41.965 111 PHE B CA 1
ATOM 2846 C C . PHE B 1 54 ? -16.213 -15.049 -4.762 1.000 37.955 111 PHE B C 1
ATOM 2847 O O . PHE B 1 54 ? -16.544 -14.603 -5.854 1.000 40.739 111 PHE B O 1
ATOM 2855 N N . ARG B 1 55 ? -16.883 -14.745 -3.647 1.000 36.575 112 ARG B N 1
ATOM 2856 C CA . ARG B 1 55 ? -18.024 -13.828 -3.664 1.000 34.720 112 ARG B CA 1
ATOM 2857 C C . ARG B 1 55 ? -17.554 -12.382 -3.833 1.000 30.643 112 ARG B C 1
ATOM 2858 O O . ARG B 1 55 ? -18.204 -11.614 -4.525 1.000 28.282 112 ARG B O 1
ATOM 2860 N N . GLU B 1 56 ? -16.453 -12.012 -3.166 1.000 30.334 113 GLU B N 1
ATOM 2861 C CA . GLU B 1 56 ? -15.818 -10.705 -3.312 1.000 29.472 113 GLU B CA 1
ATOM 2862 C C . GLU B 1 56 ? -15.580 -10.413 -4.790 1.000 25.256 113 GLU B C 1
ATOM 2863 O O . GLU B 1 56 ? -15.913 -9.349 -5.277 1.000 23.117 113 GLU B O 1
ATOM 2869 N N . VAL B 1 57 ? -14.991 -11.370 -5.500 1.000 25.761 114 VAL B N 1
ATOM 2870 C CA . VAL B 1 57 ? -14.589 -11.210 -6.889 1.000 23.152 114 VAL B CA 1
ATOM 2871 C C . VAL B 1 57 ? -15.820 -11.041 -7.782 1.000 22.492 114 VAL B C 1
ATOM 2872 O O . VAL B 1 57 ? -15.827 -10.203 -8.659 1.000 18.715 114 VAL B O 1
ATOM 2876 N N . GLN B 1 58 ? -16.871 -11.817 -7.518 1.000 24.701 115 GLN B N 1
ATOM 2877 C CA . GLN B 1 58 ? -18.128 -11.718 -8.240 1.000 25.231 115 GLN B CA 1
ATOM 2878 C C . GLN B 1 58 ? -18.778 -10.339 -8.041 1.000 25.075 115 GLN B C 1
ATOM 2879 O O . GLN B 1 58 ? -19.382 -9.794 -8.959 1.000 28.209 115 GLN B O 1
ATOM 2885 N N . ILE B 1 59 ? -18.684 -9.775 -6.840 1.000 26.240 116 ILE B N 1
ATOM 2886 C CA . ILE B 1 59 ? -19.219 -8.444 -6.538 1.000 26.303 116 ILE B CA 1
ATOM 2887 C C . ILE B 1 59 ? -18.421 -7.361 -7.279 1.000 26.245 116 ILE B C 1
ATOM 2888 O O . ILE B 1 59 ? -19.007 -6.440 -7.825 1.000 25.401 116 ILE B O 1
ATOM 2893 N N . MET B 1 60 ? -17.084 -7.461 -7.298 1.000 28.447 117 MET B N 1
ATOM 2894 C CA . MET B 1 60 ? -16.221 -6.514 -8.000 1.000 31.451 117 MET B CA 1
ATOM 2895 C C . MET B 1 60 ? -16.559 -6.453 -9.494 1.000 31.394 117 MET B C 1
ATOM 2896 O O . MET B 1 60 ? -16.402 -5.404 -10.123 1.000 32.408 117 MET B O 1
ATOM 2901 N N . LYS B 1 61 ? -16.995 -7.583 -10.073 1.000 33.168 118 LYS B N 1
ATOM 2902 C CA . LYS B 1 61 ? -17.369 -7.676 -11.482 1.000 32.401 118 LYS B CA 1
ATOM 2903 C C . LYS B 1 61 ? -18.653 -6.895 -11.754 1.000 33.737 118 LYS B C 1
ATOM 2904 O O . LYS B 1 61 ? -18.882 -6.460 -12.866 1.000 37.460 118 LYS B O 1
ATOM 2910 N N . MET B 1 62 ? -19.498 -6.732 -10.730 1.000 37.165 119 MET B N 1
ATOM 2911 C CA . MET B 1 62 ? -20.746 -5.993 -10.846 1.000 37.021 119 MET B CA 1
ATOM 2912 C C . MET B 1 62 ? -20.514 -4.481 -10.808 1.000 35.407 119 MET B C 1
ATOM 2913 O O . MET B 1 62 ? -21.440 -3.710 -11.049 1.000 39.776 119 MET B O 1
ATOM 2918 N N . LEU B 1 63 ? -19.295 -4.037 -10.500 1.000 34.195 120 LEU B N 1
ATOM 2919 C CA . LEU B 1 63 ? -19.054 -2.633 -10.190 1.000 33.179 120 LEU B CA 1
ATOM 2920 C C . LEU B 1 63 ? -18.102 -2.044 -11.233 1.000 35.981 120 LEU B C 1
ATOM 2921 O O . LEU B 1 63 ? -16.895 -2.246 -11.171 1.000 37.880 120 LEU B O 1
ATOM 2926 N N . SER B 1 64 ? -18.713 -1.368 -12.221 1.000 32.982 121 SER B N 1
ATOM 2927 C CA . SER B 1 64 ? -18.057 -0.527 -13.207 1.000 34.071 121 SER B CA 1
ATOM 2928 C C . SER B 1 64 ? -18.456 0.916 -12.929 1.000 31.884 121 SER B C 1
ATOM 2929 O O . SER B 1 64 ? -19.633 1.263 -13.058 1.000 31.583 121 SER B O 1
ATOM 2932 N N . HIS B 1 65 ? -17.476 1.735 -12.516 1.000 31.624 122 HIS B N 1
ATOM 2933 C CA . HIS B 1 65 ? -17.738 3.082 -12.032 1.000 29.907 122 HIS B CA 1
ATOM 2934 C C . HIS B 1 65 ? -16.425 3.863 -12.021 1.000 26.953 122 HIS B C 1
ATOM 2935 O O . HIS B 1 65 ? -15.362 3.266 -11.829 1.000 26.215 122 HIS B O 1
ATOM 2942 N N . PRO B 1 66 ? -16.450 5.193 -12.264 1.000 24.875 123 PRO B N 1
ATOM 2943 C CA . PRO B 1 66 ? -15.237 6.013 -12.227 1.000 25.704 123 PRO B CA 1
ATOM 2944 C C . PRO B 1 66 ? -14.446 6.060 -10.921 1.000 22.851 123 PRO B C 1
ATOM 2945 O O . PRO B 1 66 ? -13.230 6.269 -10.969 1.000 24.846 123 PRO B O 1
ATOM 2949 N N . HIS B 1 67 ? -15.117 5.868 -9.778 1.000 23.056 124 HIS B N 1
ATOM 2950 C CA . HIS B 1 67 ? -14.471 5.960 -8.474 1.000 21.412 124 HIS B CA 1
ATOM 2951 C C . HIS B 1 67 ? -14.451 4.610 -7.775 1.000 19.722 124 HIS B C 1
ATOM 2952 O O . HIS B 1 67 ? -14.392 4.557 -6.555 1.000 19.617 124 HIS B O 1
ATOM 2959 N N . ILE B 1 68 ? -14.441 3.536 -8.585 1.000 19.574 125 ILE B N 1
ATOM 2960 C CA . ILE B 1 68 ? -14.261 2.173 -8.109 1.000 20.053 125 ILE B CA 1
ATOM 2961 C C . ILE B 1 68 ? -13.198 1.519 -8.995 1.000 20.824 125 ILE B C 1
ATOM 2962 O O . ILE B 1 68 ? -13.270 1.621 -10.225 1.000 23.023 125 ILE B O 1
ATOM 2967 N N . ILE B 1 69 ? -12.206 0.860 -8.380 1.000 22.585 126 ILE B N 1
ATOM 2968 C CA . ILE B 1 69 ? -11.182 0.202 -9.174 1.000 23.217 126 ILE B CA 1
ATOM 2969 C C . ILE B 1 69 ? -11.867 -0.831 -10.050 1.000 22.955 126 ILE B C 1
ATOM 2970 O O . ILE B 1 69 ? -12.759 -1.554 -9.611 1.000 22.270 126 ILE B O 1
ATOM 2975 N N . ARG B 1 70 ? -11.357 -0.917 -11.279 1.000 22.777 127 ARG B N 1
ATOM 2976 C CA . ARG B 1 70 ? -11.922 -1.772 -12.306 1.000 22.790 127 ARG B CA 1
ATOM 2977 C C . ARG B 1 70 ? -11.161 -3.092 -12.369 1.000 20.716 127 ARG B C 1
ATOM 2978 O O . ARG B 1 70 ? -9.944 -3.105 -12.531 1.000 19.170 127 ARG B O 1
ATOM 2986 N N . LEU B 1 71 ? -11.898 -4.202 -12.254 1.000 20.636 128 LEU B N 1
ATOM 2987 C CA . LEU B 1 71 ? -11.346 -5.534 -12.435 1.000 22.648 128 LEU B CA 1
ATOM 2988 C C . LEU B 1 71 ? -11.322 -5.880 -13.915 1.000 22.799 128 LEU B C 1
ATOM 2989 O O . LEU B 1 71 ? -12.333 -5.707 -14.612 1.000 20.534 128 LEU B O 1
ATOM 2994 N N . TYR B 1 72 ? -10.171 -6.405 -14.371 1.000 23.824 129 TYR B N 1
ATOM 2995 C CA . TYR B 1 72 ? -9.950 -6.680 -15.787 1.000 23.421 129 TYR B CA 1
ATOM 2996 C C . TYR B 1 72 ? -9.803 -8.170 -16.073 1.000 23.998 129 TYR B C 1
ATOM 2997 O O . TYR B 1 72 ? -10.231 -8.639 -17.126 1.000 26.530 129 TYR B O 1
ATOM 3006 N N . GLN B 1 73 ? -9.206 -8.921 -15.135 1.000 26.515 130 GLN B N 1
ATOM 3007 C CA . GLN B 1 73 ? -8.910 -10.312 -15.414 1.000 23.981 130 GLN B CA 1
ATOM 3008 C C . GLN B 1 73 ? -8.720 -11.106 -14.141 1.000 24.672 130 GLN B C 1
ATOM 3009 O O . GLN B 1 73 ? -8.148 -10.614 -13.175 1.000 25.341 130 GLN B O 1
ATOM 3015 N N . VAL B 1 74 ? -9.204 -12.348 -14.191 1.000 28.126 131 VAL B N 1
ATOM 3016 C CA . VAL B 1 74 ? -8.952 -13.344 -13.171 1.000 30.411 131 VAL B CA 1
ATOM 3017 C C . VAL B 1 74 ? -8.178 -14.488 -13.828 1.000 30.137 131 VAL B C 1
ATOM 3018 O O . VAL B 1 74 ? -8.597 -15.034 -14.841 1.000 34.591 131 VAL B O 1
ATOM 3022 N N . MET B 1 75 ? -7.026 -14.825 -13.252 1.000 30.312 132 MET B N 1
ATOM 3023 C CA . MET B 1 75 ? -6.280 -16.001 -13.659 1.000 31.361 132 MET B CA 1
ATOM 3024 C C . MET B 1 75 ? -6.203 -16.937 -12.460 1.000 31.496 132 MET B C 1
ATOM 3025 O O . MET B 1 75 ? -6.096 -16.481 -11.325 1.000 27.689 132 MET B O 1
ATOM 3030 N N . GLU B 1 76 ? -6.287 -18.246 -12.722 1.000 36.372 133 GLU B N 1
ATOM 3031 C CA . GLU B 1 76 ? -6.325 -19.215 -11.638 1.000 37.709 133 GLU B CA 1
ATOM 3032 C C . GLU B 1 76 ? -5.383 -20.371 -11.958 1.000 38.426 133 GLU B C 1
ATOM 3033 O O . GLU B 1 76 ? -5.416 -20.903 -13.061 1.000 37.009 133 GLU B O 1
ATOM 3039 N N . THR B 1 77 ? -4.516 -20.710 -10.999 1.000 40.233 134 THR B N 1
ATOM 3040 C CA . THR B 1 77 ? -3.746 -21.939 -11.046 1.000 46.149 134 THR B CA 1
ATOM 3041 C C . THR B 1 77 ? -4.202 -22.829 -9.889 1.000 47.367 134 THR B C 1
ATOM 3042 O O . THR B 1 77 ? -5.045 -22.429 -9.083 1.000 45.824 134 THR B O 1
ATOM 3046 N N . GLU B 1 78 ? -3.659 -24.051 -9.844 1.000 50.237 135 GLU B N 1
ATOM 3047 C CA . GLU B 1 78 ? -3.981 -25.004 -8.797 1.000 51.718 135 GLU B CA 1
ATOM 3048 C C . GLU B 1 78 ? -3.677 -24.385 -7.437 1.000 50.184 135 GLU B C 1
ATOM 3049 O O . GLU B 1 78 ? -4.433 -24.591 -6.489 1.000 51.028 135 GLU B O 1
ATOM 3051 N N . ARG B 1 79 ? -2.580 -23.615 -7.365 1.000 49.382 136 ARG B N 1
ATOM 3052 C CA . ARG B 1 79 ? -2.113 -23.038 -6.110 1.000 48.623 136 ARG B CA 1
ATOM 3053 C C . ARG B 1 79 ? -2.654 -21.616 -5.931 1.000 48.414 136 ARG B C 1
ATOM 3054 O O . ARG B 1 79 ? -3.067 -21.264 -4.827 1.000 50.377 136 ARG B O 1
ATOM 3056 N N . MET B 1 80 ? -2.663 -20.812 -7.009 1.000 49.002 137 MET B N 1
ATOM 3057 C CA . MET B 1 80 ? -2.740 -19.362 -6.890 1.000 47.048 137 MET B CA 1
ATOM 3058 C C . MET B 1 80 ? -3.949 -18.792 -7.634 1.000 44.844 137 MET B C 1
ATOM 3059 O O . MET B 1 80 ? -4.368 -19.325 -8.664 1.000 44.932 137 MET B O 1
ATOM 3064 N N . ILE B 1 81 ? -4.467 -17.678 -7.085 1.000 40.332 138 ILE B N 1
ATOM 3065 C CA . ILE B 1 81 ? -5.449 -16.806 -7.726 1.000 38.221 138 ILE B CA 1
ATOM 3066 C C . ILE B 1 81 ? -4.762 -15.482 -8.076 1.000 33.712 138 ILE B C 1
ATOM 3067 O O . ILE B 1 81 ? -4.063 -14.924 -7.232 1.000 32.172 138 ILE B O 1
ATOM 3072 N N . TYR B 1 82 ? -5.054 -14.958 -9.278 1.000 27.812 139 TYR B N 1
ATOM 3073 C CA . TYR B 1 82 ? -4.512 -13.686 -9.735 1.000 27.669 139 TYR B CA 1
ATOM 3074 C C . TYR B 1 82 ? -5.647 -12.735 -10.099 1.000 24.795 139 TYR B C 1
ATOM 3075 O O . TYR B 1 82 ? -6.410 -13.056 -10.989 1.000 22.792 139 TYR B O 1
ATOM 3084 N N . LEU B 1 83 ? -5.685 -11.546 -9.476 1.000 24.146 140 LEU B N 1
ATOM 3085 C CA . LEU B 1 83 ? -6.684 -10.537 -9.796 1.000 24.429 140 LEU B CA 1
ATOM 3086 C C . LEU B 1 83 ? -5.993 -9.338 -10.444 1.000 22.095 140 LEU B C 1
ATOM 3087 O O . LEU B 1 83 ? -5.209 -8.665 -9.786 1.000 21.845 140 LEU B O 1
ATOM 3092 N N . VAL B 1 84 ? -6.333 -9.043 -11.707 1.000 22.129 141 VAL B N 1
ATOM 3093 C CA . VAL B 1 84 ? -5.761 -7.918 -12.436 1.000 23.251 141 VAL B CA 1
ATOM 3094 C C . VAL B 1 84 ? -6.741 -6.748 -12.405 1.000 24.453 141 VAL B C 1
ATOM 3095 O O . VAL B 1 84 ? -7.868 -6.872 -12.866 1.000 29.664 141 VAL B O 1
ATOM 3099 N N . THR B 1 85 ? -6.306 -5.594 -11.881 1.000 24.961 142 THR B N 1
ATOM 3100 C CA . THR B 1 85 ? -7.173 -4.431 -11.796 1.000 22.216 142 THR B CA 1
ATOM 3101 C C . THR B 1 85 ? -6.485 -3.218 -12.422 1.000 23.139 142 THR B C 1
ATOM 3102 O O . THR B 1 85 ? -5.286 -3.221 -12.685 1.000 22.856 142 THR B O 1
ATOM 3106 N N . GLU B 1 86 ? -7.286 -2.180 -12.653 1.000 22.049 143 GLU B N 1
ATOM 3107 C CA . GLU B 1 86 ? -6.823 -0.830 -12.924 1.000 22.465 143 GLU B CA 1
ATOM 3108 C C . GLU B 1 86 ? -5.778 -0.404 -11.883 1.000 21.919 143 GLU B C 1
ATOM 3109 O O . GLU B 1 86 ? -5.919 -0.705 -10.698 1.000 20.662 143 GLU B O 1
ATOM 3115 N N . TYR B 1 87 ? -4.739 0.320 -12.325 1.000 20.034 144 TYR B N 1
ATOM 3116 C CA . TYR B 1 87 ? -3.693 0.803 -11.437 1.000 19.853 144 TYR B CA 1
ATOM 3117 C C . TYR B 1 87 ? -4.002 2.228 -10.988 1.000 19.577 144 TYR B C 1
ATOM 3118 O O . TYR B 1 87 ? -4.280 3.081 -11.820 1.000 19.949 144 TYR B O 1
ATOM 3127 N N . ALA B 1 88 ? -3.947 2.475 -9.676 1.000 20.562 145 ALA B N 1
ATOM 3128 C CA . ALA B 1 88 ? -4.147 3.806 -9.126 1.000 19.818 145 ALA B CA 1
ATOM 3129 C C . ALA B 1 88 ? -2.790 4.427 -8.800 1.000 19.185 145 ALA B C 1
ATOM 3130 O O . ALA B 1 88 ? -2.197 4.100 -7.787 1.000 17.972 145 ALA B O 1
ATOM 3132 N N . SER B 1 89 ? -2.319 5.338 -9.642 1.000 19.473 146 SER B N 1
ATOM 3133 C CA . SER B 1 89 ? -0.920 5.751 -9.595 1.000 20.906 146 SER B CA 1
ATOM 3134 C C . SER B 1 89 ? -0.736 6.908 -8.616 1.000 21.265 146 SER B C 1
ATOM 3135 O O . SER B 1 89 ? 0.317 7.540 -8.534 1.000 20.947 146 SER B O 1
ATOM 3138 N N . GLY B 1 90 ? -1.760 7.180 -7.813 1.000 20.491 147 GLY B N 1
ATOM 3139 C CA . GLY B 1 90 ? -1.632 8.169 -6.755 1.000 20.747 147 GLY B CA 1
ATOM 3140 C C . GLY B 1 90 ? -1.335 7.522 -5.407 1.000 20.535 147 GLY B C 1
ATOM 3141 O O . GLY B 1 90 ? -1.064 8.210 -4.437 1.000 20.582 147 GLY B O 1
ATOM 3142 N N . GLY B 1 91 ? -1.486 6.198 -5.338 1.000 21.394 148 GLY B N 1
ATOM 3143 C CA . GLY B 1 91 ? -1.261 5.463 -4.113 1.000 22.510 148 GLY B CA 1
ATOM 3144 C C . GLY B 1 91 ? -2.493 5.466 -3.210 1.000 23.859 148 GLY B C 1
ATOM 3145 O O . GLY B 1 91 ? -3.627 5.599 -3.671 1.000 24.761 148 GLY B O 1
ATOM 3146 N N . GLU B 1 92 ? -2.215 5.314 -1.914 1.000 26.157 149 GLU B N 1
ATOM 3147 C CA . GLU B 1 92 ? -3.217 5.281 -0.872 1.000 26.983 149 GLU B CA 1
ATOM 3148 C C . GLU B 1 92 ? -3.328 6.641 -0.206 1.000 26.139 149 GLU B C 1
ATOM 3149 O O . GLU B 1 92 ? -2.350 7.379 -0.124 1.000 24.223 149 GLU B O 1
ATOM 3155 N N . ILE B 1 93 ? -4.524 6.923 0.300 1.000 25.595 150 ILE B N 1
ATOM 3156 C CA . ILE B 1 93 ? -4.790 8.141 1.043 1.000 28.233 150 ILE B CA 1
ATOM 3157 C C . ILE B 1 93 ? -3.927 8.219 2.301 1.000 28.148 150 ILE B C 1
ATOM 3158 O O . ILE B 1 93 ? -3.551 9.322 2.691 1.000 26.014 150 ILE B O 1
ATOM 3163 N N . PHE B 1 94 ? -3.641 7.077 2.941 1.000 27.515 151 PHE B N 1
ATOM 3164 C CA . PHE B 1 94 ? -2.795 7.047 4.127 1.000 27.587 151 PHE B CA 1
ATOM 3165 C C . PHE B 1 94 ? -1.508 7.838 3.897 1.000 28.469 151 PHE B C 1
ATOM 3166 O O . PHE B 1 94 ? -1.116 8.632 4.753 1.000 26.020 151 PHE B O 1
ATOM 3174 N N . ASP B 1 95 ? -0.845 7.584 2.764 1.000 27.520 152 ASP B N 1
ATOM 3175 C CA . ASP B 1 95 ? 0.482 8.117 2.505 1.000 27.691 152 ASP B CA 1
ATOM 3176 C C . ASP B 1 95 ? 0.402 9.610 2.220 1.000 30.214 152 ASP B C 1
ATOM 3177 O O . ASP B 1 95 ? 1.342 10.337 2.524 1.000 29.957 152 ASP B O 1
ATOM 3182 N N . HIS B 1 96 ? -0.736 10.028 1.649 1.000 31.963 153 HIS B N 1
ATOM 3183 C CA . HIS B 1 96 ? -1.021 11.413 1.329 1.000 33.201 153 HIS B CA 1
ATOM 3184 C C . HIS B 1 96 ? -1.249 12.211 2.614 1.000 34.236 153 HIS B C 1
ATOM 3185 O O . HIS B 1 96 ? -0.842 13.372 2.692 1.000 38.375 153 HIS B O 1
ATOM 3192 N N . LEU B 1 97 ? -1.915 11.586 3.603 1.000 32.099 154 LEU B N 1
ATOM 3193 C CA . LEU B 1 97 ? -2.153 12.219 4.892 1.000 31.192 154 LEU B CA 1
ATOM 3194 C C . LEU B 1 97 ? -0.868 12.270 5.715 1.000 30.925 154 LEU B C 1
ATOM 3195 O O . LEU B 1 97 ? -0.660 13.245 6.437 1.000 33.595 154 LEU B O 1
ATOM 3200 N N . VAL B 1 98 ? -0.041 11.216 5.663 1.000 29.650 155 VAL B N 1
ATOM 3201 C CA . VAL B 1 98 ? 1.232 11.246 6.370 1.000 34.491 155 VAL B CA 1
ATOM 3202 C C . VAL B 1 98 ? 2.100 12.347 5.765 1.000 37.608 155 VAL B C 1
ATOM 3203 O O . VAL B 1 98 ? 2.772 13.070 6.502 1.000 43.173 155 VAL B O 1
ATOM 3207 N N . ALA B 1 99 ? 2.056 12.490 4.432 1.000 39.762 156 ALA B N 1
ATOM 3208 C CA . ALA B 1 99 ? 2.889 13.459 3.735 1.000 40.201 156 ALA B CA 1
ATOM 3209 C C . ALA B 1 99 ? 2.422 14.890 3.999 1.000 40.402 156 ALA B C 1
ATOM 3210 O O . ALA B 1 99 ? 3.251 15.751 4.268 1.000 43.437 156 ALA B O 1
ATOM 3212 N N . HIS B 1 100 ? 1.110 15.155 3.907 1.000 39.070 157 HIS B N 1
ATOM 3213 C CA . HIS B 1 100 ? 0.637 16.531 3.831 1.000 39.048 157 HIS B CA 1
ATOM 3214 C C . HIS B 1 100 ? -0.321 16.916 4.959 1.000 41.660 157 HIS B C 1
ATOM 3215 O O . HIS B 1 100 ? -0.673 18.087 5.062 1.000 48.893 157 HIS B O 1
ATOM 3222 N N . GLY B 1 101 ? -0.748 15.960 5.799 1.000 39.876 158 GLY B N 1
ATOM 3223 C CA . GLY B 1 101 ? -1.591 16.271 6.947 1.000 41.000 158 GLY B CA 1
ATOM 3224 C C . GLY B 1 101 ? -3.049 16.496 6.551 1.000 40.843 158 GLY B C 1
ATOM 3225 O O . GLY B 1 101 ? -3.449 16.104 5.459 1.000 40.357 158 GLY B O 1
ATOM 3226 N N . ARG B 1 102 ? -3.829 17.123 7.445 1.000 42.390 159 ARG B N 1
ATOM 3227 C CA . ARG B 1 102 ? -5.266 17.290 7.257 1.000 44.765 159 ARG B CA 1
ATOM 3228 C C . ARG B 1 102 ? -5.518 18.057 5.956 1.000 45.509 159 ARG B C 1
ATOM 3229 O O . ARG B 1 102 ? -4.733 18.919 5.568 1.000 42.026 159 ARG B O 1
ATOM 3237 N N . MET B 1 103 ? -6.627 17.719 5.293 1.000 45.863 160 MET B N 1
ATOM 3238 C CA . MET B 1 103 ? -6.992 18.314 4.023 1.000 47.682 160 MET B CA 1
ATOM 3239 C C . MET B 1 103 ? -7.796 19.582 4.291 1.000 50.369 160 MET B C 1
ATOM 3240 O O . MET B 1 103 ? -8.548 19.654 5.258 1.000 53.977 160 MET B O 1
ATOM 3245 N N . ALA B 1 104 ? -7.632 20.586 3.425 1.000 52.299 161 ALA B N 1
ATOM 3246 C CA . ALA B 1 104 ? -8.555 21.708 3.386 1.000 52.023 161 ALA B CA 1
ATOM 3247 C C . ALA B 1 104 ? -9.920 21.187 2.950 1.000 51.058 161 ALA B C 1
ATOM 3248 O O . ALA B 1 104 ? -9.988 20.246 2.159 1.000 49.585 161 ALA B O 1
ATOM 3250 N N . GLU B 1 105 ? -10.989 21.816 3.455 1.000 50.776 162 GLU B N 1
ATOM 3251 C CA . GLU B 1 105 ? -12.350 21.376 3.186 1.000 52.236 162 GLU B CA 1
ATOM 3252 C C . GLU B 1 105 ? -12.624 21.408 1.680 1.000 54.594 162 GLU B C 1
ATOM 3253 O O . GLU B 1 105 ? -13.448 20.636 1.186 1.000 53.402 162 GLU B O 1
ATOM 3259 N N . LYS B 1 106 ? -11.942 22.317 0.962 1.000 56.650 163 LYS B N 1
ATOM 3260 C CA . LYS B 1 106 ? -12.002 22.381 -0.493 1.000 56.100 163 LYS B CA 1
ATOM 3261 C C . LYS B 1 106 ? -11.552 21.044 -1.070 1.000 50.404 163 LYS B C 1
ATOM 3262 O O . LYS B 1 106 ? -12.241 20.483 -1.921 1.000 48.466 163 LYS B O 1
ATOM 3268 N N . GLU B 1 107 ? -10.405 20.541 -0.585 1.000 45.033 164 GLU B N 1
ATOM 3269 C CA . GLU B 1 107 ? -9.888 19.257 -1.028 1.000 41.327 164 GLU B CA 1
ATOM 3270 C C . GLU B 1 107 ? -10.801 18.151 -0.513 1.000 38.124 164 GLU B C 1
ATOM 3271 O O . GLU B 1 107 ? -11.099 17.218 -1.241 1.000 37.393 164 GLU B O 1
ATOM 3277 N N . ALA B 1 108 ? -11.242 18.253 0.746 1.000 44.166 165 ALA B N 1
ATOM 3278 C CA . ALA B 1 108 ? -12.004 17.177 1.364 1.000 42.966 165 ALA B CA 1
ATOM 3279 C C . ALA B 1 108 ? -13.343 16.989 0.660 1.000 43.004 165 ALA B C 1
ATOM 3280 O O . ALA B 1 108 ? -13.813 15.861 0.551 1.000 42.121 165 ALA B O 1
ATOM 3282 N N . ARG B 1 109 ? -13.924 18.085 0.153 1.000 40.034 166 ARG B N 1
ATOM 3283 C CA . ARG B 1 109 ? -15.241 18.060 -0.457 1.000 37.814 166 ARG B CA 1
ATOM 3284 C C . ARG B 1 109 ? -15.181 17.358 -1.812 1.000 35.712 166 ARG B C 1
ATOM 3285 O O . ARG B 1 109 ? -16.053 16.547 -2.134 1.000 36.068 166 ARG B O 1
ATOM 3287 N N . ARG B 1 110 ? -14.161 17.701 -2.609 1.000 36.295 167 ARG B N 1
ATOM 3288 C CA . ARG B 1 110 ? -13.911 17.046 -3.887 1.000 35.773 167 ARG B CA 1
ATOM 3289 C C . ARG B 1 110 ? -13.855 15.530 -3.698 1.000 33.523 167 ARG B C 1
ATOM 3290 O O . ARG B 1 110 ? -14.556 14.790 -4.382 1.000 30.330 167 ARG B O 1
ATOM 3298 N N . LYS B 1 111 ? -13.031 15.076 -2.741 1.000 32.812 168 LYS B N 1
ATOM 3299 C CA . LYS B 1 111 ? -12.737 13.657 -2.592 1.000 31.932 168 LYS B CA 1
ATOM 3300 C C . LYS B 1 111 ? -13.929 12.942 -1.967 1.000 32.320 168 LYS B C 1
ATOM 3301 O O . LYS B 1 111 ? -14.266 11.845 -2.399 1.000 30.604 168 LYS B O 1
ATOM 3307 N N . PHE B 1 112 ? -14.568 13.570 -0.969 1.000 31.711 169 PHE B N 1
ATOM 3308 C CA . PHE B 1 112 ? -15.720 12.985 -0.304 1.000 29.630 169 PHE B CA 1
ATOM 3309 C C . PHE B 1 112 ? -16.912 12.854 -1.255 1.000 29.055 169 PHE B C 1
ATOM 3310 O O . PHE B 1 112 ? -17.660 11.872 -1.198 1.000 26.848 169 PHE B O 1
ATOM 3318 N N . LYS B 1 113 ? -17.098 13.837 -2.137 1.000 30.312 170 LYS B N 1
ATOM 3319 C CA . LYS B 1 113 ? -18.127 13.734 -3.161 1.000 32.145 170 LYS B CA 1
ATOM 3320 C C . LYS B 1 113 ? -17.886 12.515 -4.059 1.000 30.609 170 LYS B C 1
ATOM 3321 O O . LYS B 1 113 ? -18.840 11.841 -4.453 1.000 28.955 170 LYS B O 1
ATOM 3327 N N . GLN B 1 114 ? -16.609 12.243 -4.367 1.000 28.666 171 GLN B N 1
ATOM 3328 C CA . GLN B 1 114 ? -16.215 11.104 -5.185 1.000 26.495 171 GLN B CA 1
ATOM 3329 C C . GLN B 1 114 ? -16.453 9.793 -4.424 1.000 25.070 171 GLN B C 1
ATOM 3330 O O . GLN B 1 114 ? -16.943 8.817 -4.999 1.000 23.204 171 GLN B O 1
ATOM 3336 N N . ILE B 1 115 ? -16.097 9.772 -3.132 1.000 25.887 172 ILE B N 1
ATOM 3337 C CA . ILE B 1 115 ? -16.335 8.619 -2.277 1.000 24.675 172 ILE B CA 1
ATOM 3338 C C . ILE B 1 115 ? -17.836 8.302 -2.254 1.000 26.825 172 ILE B C 1
ATOM 3339 O O . ILE B 1 115 ? -18.252 7.146 -2.434 1.000 21.530 172 ILE B O 1
ATOM 3344 N N . VAL B 1 116 ? -18.649 9.340 -2.026 1.000 30.285 173 VAL B N 1
ATOM 3345 C CA . VAL B 1 116 ? -20.084 9.145 -1.849 1.000 31.602 173 VAL B CA 1
ATOM 3346 C C . VAL B 1 116 ? -20.719 8.636 -3.147 1.000 31.546 173 VAL B C 1
ATOM 3347 O O . VAL B 1 116 ? -21.584 7.777 -3.102 1.000 30.237 173 VAL B O 1
ATOM 3351 N N . THR B 1 117 ? -20.280 9.168 -4.292 1.000 31.149 174 THR B N 1
ATOM 3352 C CA . THR B 1 117 ? -20.636 8.718 -5.632 1.000 30.332 174 THR B CA 1
ATOM 3353 C C . THR B 1 117 ? -20.481 7.194 -5.760 1.000 30.698 174 THR B C 1
ATOM 3354 O O . THR B 1 117 ? -21.389 6.472 -6.200 1.000 33.861 174 THR B O 1
ATOM 3358 N N . ALA B 1 118 ? -19.302 6.704 -5.358 1.000 29.133 175 ALA B N 1
ATOM 3359 C CA . ALA B 1 118 ? -18.955 5.299 -5.490 1.000 27.263 175 ALA B CA 1
ATOM 3360 C C . ALA B 1 118 ? -19.830 4.439 -4.579 1.000 26.688 175 ALA B C 1
ATOM 3361 O O . ALA B 1 118 ? -20.352 3.405 -5.010 1.000 25.398 175 ALA B O 1
ATOM 3363 N N . VAL B 1 119 ? -19.995 4.873 -3.327 1.000 25.885 176 VAL B N 1
ATOM 3364 C CA . VAL B 1 119 ? -20.740 4.117 -2.330 1.000 28.750 176 VAL B CA 1
ATOM 3365 C C . VAL B 1 119 ? -22.227 4.112 -2.675 1.000 30.326 176 VAL B C 1
ATOM 3366 O O . VAL B 1 119 ? -22.889 3.099 -2.487 1.000 32.478 176 VAL B O 1
ATOM 3370 N N . TYR B 1 120 ? -22.742 5.247 -3.164 1.000 32.854 177 TYR B N 1
ATOM 3371 C CA . TYR B 1 120 ? -24.129 5.372 -3.577 1.000 34.421 177 TYR B CA 1
ATOM 3372 C C . TYR B 1 120 ? -24.438 4.382 -4.699 1.000 34.455 177 TYR B C 1
ATOM 3373 O O . TYR B 1 120 ? -25.535 3.817 -4.727 1.000 36.684 177 TYR B O 1
ATOM 3382 N N . PHE B 1 121 ? -23.469 4.199 -5.614 1.000 30.732 178 PHE B N 1
ATOM 3383 C CA . PHE B 1 121 ? -23.580 3.256 -6.719 1.000 28.344 178 PHE B CA 1
ATOM 3384 C C . PHE B 1 121 ? -23.634 1.811 -6.205 1.000 27.643 178 PHE B C 1
ATOM 3385 O O . PHE B 1 121 ? -24.416 0.988 -6.688 1.000 28.849 178 PHE B O 1
ATOM 3393 N N . CYS B 1 122 ? -22.777 1.488 -5.235 1.000 27.605 179 CYS B N 1
ATOM 3394 C CA . CYS B 1 122 ? -22.833 0.181 -4.598 1.000 26.395 179 CYS B CA 1
ATOM 3395 C C . CYS B 1 122 ? -24.225 -0.080 -4.033 1.000 28.219 179 CYS B C 1
ATOM 3396 O O . CYS B 1 122 ? -24.810 -1.129 -4.282 1.000 28.043 179 CYS B O 1
ATOM 3399 N N . HIS B 1 123 ? -24.751 0.882 -3.270 1.000 29.264 180 HIS B N 1
ATOM 3400 C CA . HIS B 1 123 ? -26.048 0.709 -2.637 1.000 31.817 180 HIS B CA 1
ATOM 3401 C C . HIS B 1 123 ? -27.127 0.510 -3.699 1.000 32.494 180 HIS B C 1
ATOM 3402 O O . HIS B 1 123 ? -27.987 -0.353 -3.523 1.000 34.776 180 HIS B O 1
ATOM 3409 N N . SER B 1 124 ? -27.038 1.245 -4.814 1.000 34.261 181 SER B N 1
ATOM 3410 C CA . SER B 1 124 ? -27.987 1.138 -5.919 1.000 36.739 181 SER B CA 1
ATOM 3411 C C . SER B 1 124 ? -27.965 -0.252 -6.559 1.000 36.419 181 SER B C 1
ATOM 3412 O O . SER B 1 124 ? -28.939 -0.657 -7.203 1.000 35.705 181 SER B O 1
ATOM 3415 N N . ARG B 1 125 ? -26.830 -0.954 -6.430 1.000 36.559 182 ARG B N 1
ATOM 3416 C CA . ARG B 1 125 ? -26.702 -2.330 -6.885 1.000 37.746 182 ARG B CA 1
ATOM 3417 C C . ARG B 1 125 ? -26.807 -3.291 -5.700 1.000 34.554 182 ARG B C 1
ATOM 3418 O O . ARG B 1 125 ? -26.345 -4.415 -5.806 1.000 34.305 182 ARG B O 1
ATOM 3426 N N . ASN B 1 126 ? -27.374 -2.849 -4.572 1.000 31.782 183 ASN B N 1
ATOM 3427 C CA . ASN B 1 126 ? -27.617 -3.713 -3.429 1.000 33.977 183 ASN B CA 1
ATOM 3428 C C . ASN B 1 126 ? -26.310 -4.311 -2.904 1.000 31.549 183 ASN B C 1
ATOM 3429 O O . ASN B 1 126 ? -26.278 -5.470 -2.491 1.000 28.900 183 ASN B O 1
ATOM 3434 N N . ILE B 1 127 ? -25.242 -3.503 -2.915 1.000 30.672 184 ILE B N 1
ATOM 3435 C CA . ILE B 1 127 ? -23.967 -3.886 -2.327 1.000 29.548 184 ILE B CA 1
ATOM 3436 C C . ILE B 1 127 ? -23.658 -2.901 -1.206 1.000 28.044 184 ILE B C 1
ATOM 3437 O O . ILE B 1 127 ? -23.781 -1.693 -1.393 1.000 27.573 184 ILE B O 1
ATOM 3442 N N . VAL B 1 128 ? -23.296 -3.448 -0.037 1.000 28.126 185 VAL B N 1
ATOM 3443 C CA . VAL B 1 128 ? -22.728 -2.666 1.051 1.000 27.917 185 VAL B CA 1
ATOM 3444 C C . VAL B 1 128 ? -21.248 -3.013 1.163 1.000 27.566 185 VAL B C 1
ATOM 3445 O O . VAL B 1 128 ? -20.871 -4.181 1.067 1.000 27.481 185 VAL B O 1
ATOM 3449 N N . HIS B 1 129 ? -20.423 -1.986 1.377 1.000 25.096 186 HIS B N 1
ATOM 3450 C CA . HIS B 1 129 ? -18.980 -2.133 1.405 1.000 25.339 186 HIS B CA 1
ATOM 3451 C C . HIS B 1 129 ? -18.542 -2.705 2.755 1.000 27.390 186 HIS B C 1
ATOM 3452 O O . HIS B 1 129 ? -17.804 -3.678 2.773 1.000 30.419 186 HIS B O 1
ATOM 3459 N N . ARG B 1 130 ? -18.983 -2.067 3.856 1.000 26.778 187 ARG B N 1
ATOM 3460 C CA . ARG B 1 130 ? -18.817 -2.519 5.236 1.000 27.326 187 ARG B CA 1
ATOM 3461 C C . ARG B 1 130 ? -17.352 -2.555 5.700 1.000 26.850 187 ARG B C 1
ATOM 3462 O O . ARG B 1 130 ? -16.992 -3.223 6.665 1.000 26.874 187 ARG B O 1
ATOM 3470 N N . ASP B 1 131 ? -16.509 -1.785 5.028 1.000 26.575 188 ASP B N 1
ATOM 3471 C CA . ASP B 1 131 ? -15.123 -1.622 5.415 1.000 25.702 188 ASP B CA 1
ATOM 3472 C C . ASP B 1 131 ? -14.595 -0.300 4.878 1.000 24.481 188 ASP B C 1
ATOM 3473 O O . ASP B 1 131 ? -13.420 -0.198 4.524 1.000 22.357 188 ASP B O 1
ATOM 3478 N N . LEU B 1 132 ? -15.458 0.723 4.835 1.000 24.318 189 LEU B N 1
ATOM 3479 C CA . LEU B 1 132 ? -15.033 2.016 4.319 1.000 24.108 189 LEU B CA 1
ATOM 3480 C C . LEU B 1 132 ? -14.070 2.599 5.331 1.000 24.464 189 LEU B C 1
ATOM 3481 O O . LEU B 1 132 ? -14.424 2.719 6.502 1.000 27.473 189 LEU B O 1
ATOM 3486 N N . LYS B 1 133 ? -12.833 2.858 4.893 1.000 24.267 190 LYS B N 1
ATOM 3487 C CA . LYS B 1 133 ? -11.864 3.520 5.751 1.000 23.960 190 LYS B CA 1
ATOM 3488 C C . LYS B 1 133 ? -11.011 4.413 4.873 1.000 22.589 190 LYS B C 1
ATOM 3489 O O . LYS B 1 133 ? -10.801 4.133 3.685 1.000 21.683 190 LYS B O 1
ATOM 3495 N N . ALA B 1 134 ? -10.578 5.534 5.473 1.000 25.650 191 ALA B N 1
ATOM 3496 C CA . ALA B 1 134 ? -9.837 6.559 4.750 1.000 26.279 191 ALA B CA 1
ATOM 3497 C C . ALA B 1 134 ? -8.564 5.959 4.168 1.000 27.032 191 ALA B C 1
ATOM 3498 O O . ALA B 1 134 ? -8.265 6.120 2.994 1.000 26.178 191 ALA B O 1
ATOM 3500 N N . GLU B 1 135 ? -7.822 5.272 5.030 1.000 28.845 192 GLU B N 1
ATOM 3501 C CA . GLU B 1 135 ? -6.423 4.980 4.785 1.000 32.949 192 GLU B CA 1
ATOM 3502 C C . GLU B 1 135 ? -6.232 4.174 3.503 1.000 32.346 192 GLU B C 1
ATOM 3503 O O . GLU B 1 135 ? -5.241 4.404 2.816 1.000 34.988 192 GLU B O 1
ATOM 3509 N N . ASN B 1 136 ? -7.178 3.269 3.190 1.000 31.367 193 ASN B N 1
ATOM 3510 C CA . ASN B 1 136 ? -7.002 2.294 2.118 1.000 28.253 193 ASN B CA 1
ATOM 3511 C C . ASN B 1 136 ? -7.694 2.746 0.826 1.000 27.415 193 ASN B C 1
ATOM 3512 O O . ASN B 1 136 ? -7.677 2.024 -0.163 1.000 23.723 193 ASN B O 1
ATOM 3517 N N . LEU B 1 137 ? -8.297 3.942 0.822 1.000 26.169 194 LEU B N 1
ATOM 3518 C CA . LEU B 1 137 ? -8.806 4.546 -0.402 1.000 25.764 194 LEU B CA 1
ATOM 3519 C C . LEU B 1 137 ? -7.649 4.812 -1.349 1.000 22.761 194 LEU B C 1
ATOM 3520 O O . LEU B 1 137 ? -6.579 5.229 -0.921 1.000 24.192 194 LEU B O 1
ATOM 3525 N N . LEU B 1 138 ? -7.885 4.557 -2.647 1.000 22.426 195 LEU B N 1
ATOM 3526 C CA . LEU B 1 138 ? -6.842 4.663 -3.655 1.000 20.628 195 LEU B CA 1
ATOM 3527 C C . LEU B 1 138 ? -7.049 5.969 -4.399 1.000 22.649 195 LEU B C 1
ATOM 3528 O O . LEU B 1 138 ? -8.146 6.528 -4.370 1.000 23.898 195 LEU B O 1
ATOM 3533 N N . LEU B 1 139 ? -5.957 6.463 -4.993 1.000 22.880 196 LEU B N 1
ATOM 3534 C CA . LEU B 1 139 ? -5.968 7.716 -5.734 1.000 22.681 196 LEU B CA 1
ATOM 3535 C C . LEU B 1 139 ? -5.376 7.478 -7.115 1.000 22.261 196 LEU B C 1
ATOM 3536 O O . LEU B 1 139 ? -4.332 6.837 -7.225 1.000 21.952 196 LEU B O 1
ATOM 3541 N N . ASP B 1 140 ? -6.026 8.004 -8.156 1.000 23.282 197 ASP B N 1
ATOM 3542 C CA . ASP B 1 140 ? -5.466 7.916 -9.500 1.000 24.879 197 ASP B CA 1
ATOM 3543 C C . ASP B 1 140 ? -4.454 9.045 -9.693 1.000 25.007 197 ASP B C 1
ATOM 3544 O O . ASP B 1 140 ? -4.158 9.781 -8.752 1.000 22.532 197 ASP B O 1
ATOM 3549 N N . ALA B 1 141 ? -3.922 9.185 -10.918 1.000 26.349 198 ALA B N 1
ATOM 3550 C CA . ALA B 1 141 ? -2.810 10.102 -11.158 1.000 29.008 198 ALA B CA 1
ATOM 3551 C C . ALA B 1 141 ? -3.156 11.567 -10.833 1.000 31.040 198 ALA B C 1
ATOM 3552 O O . ALA B 1 141 ? -2.253 12.366 -10.585 1.000 33.908 198 ALA B O 1
ATOM 3554 N N . ASN B 1 142 ? -4.449 11.924 -10.823 1.000 31.288 199 ASN B N 1
ATOM 3555 C CA . ASN B 1 142 ? -4.881 13.272 -10.486 1.000 31.484 199 ASN B CA 1
ATOM 3556 C C . ASN B 1 142 ? -5.412 13.360 -9.058 1.000 32.229 199 ASN B C 1
ATOM 3557 O O . ASN B 1 142 ? -6.035 14.357 -8.704 1.000 35.195 199 ASN B O 1
ATOM 3562 N N . LEU B 1 143 ? -5.129 12.328 -8.250 1.000 29.335 200 LEU B N 1
ATOM 3563 C CA . LEU B 1 143 ? -5.600 12.214 -6.881 1.000 26.939 200 LEU B CA 1
ATOM 3564 C C . LEU B 1 143 ? -7.124 12.208 -6.837 1.000 27.198 200 LEU B C 1
ATOM 3565 O O . LEU B 1 143 ? -7.724 12.722 -5.888 1.000 28.895 200 LEU B O 1
ATOM 3570 N N . ASN B 1 144 ? -7.711 11.532 -7.835 1.000 27.379 201 ASN B N 1
ATOM 3571 C CA . ASN B 1 144 ? -9.124 11.196 -7.831 1.000 25.838 201 ASN B CA 1
ATOM 3572 C C . ASN B 1 144 ? -9.295 9.847 -7.145 1.000 24.406 201 ASN B C 1
ATOM 3573 O O . ASN B 1 144 ? -8.502 8.933 -7.365 1.000 23.298 201 ASN B O 1
ATOM 3578 N N . ILE B 1 145 ? -10.400 9.731 -6.411 1.000 23.178 202 ILE B N 1
ATOM 3579 C CA . ILE B 1 145 ? -10.671 8.595 -5.548 1.000 23.330 202 ILE B CA 1
ATOM 3580 C C . ILE B 1 145 ? -11.024 7.373 -6.387 1.000 22.946 202 ILE B C 1
ATOM 3581 O O . ILE B 1 145 ? -11.748 7.454 -7.388 1.000 22.782 202 ILE B O 1
ATOM 3586 N N . LYS B 1 146 ? -10.507 6.229 -5.919 1.000 23.646 203 LYS B N 1
ATOM 3587 C CA . LYS B 1 146 ? -10.949 4.910 -6.339 1.000 24.525 203 LYS B CA 1
ATOM 3588 C C . LYS B 1 146 ? -11.115 4.060 -5.082 1.000 24.339 203 LYS B C 1
ATOM 3589 O O . LYS B 1 146 ? -10.197 3.942 -4.272 1.000 26.858 203 LYS B O 1
ATOM 3595 N N . ILE B 1 147 ? -12.307 3.483 -4.894 1.000 25.132 204 ILE B N 1
ATOM 3596 C CA . ILE B 1 147 ? -12.508 2.550 -3.795 1.000 26.191 204 ILE B CA 1
ATOM 3597 C C . ILE B 1 147 ? -12.105 1.170 -4.303 1.000 25.613 204 ILE B C 1
ATOM 3598 O O . ILE B 1 147 ? -12.534 0.808 -5.387 1.000 21.441 204 ILE B O 1
ATOM 3603 N N . ALA B 1 148 ? -11.344 0.385 -3.513 1.000 27.334 205 ALA B N 1
ATOM 3604 C CA . ALA B 1 148 ? -10.661 -0.791 -4.065 1.000 27.956 205 ALA B CA 1
ATOM 3605 C C . ALA B 1 148 ? -10.965 -2.103 -3.324 1.000 28.438 205 ALA B C 1
ATOM 3606 O O . ALA B 1 148 ? -11.168 -3.127 -3.975 1.000 25.273 205 ALA B O 1
ATOM 3608 N N . ASP B 1 149 ? -11.020 -2.069 -1.986 1.000 29.478 206 ASP B N 1
ATOM 3609 C CA . ASP B 1 149 ? -11.057 -3.279 -1.176 1.000 29.772 206 ASP B CA 1
ATOM 3610 C C . ASP B 1 149 ? -12.487 -3.590 -0.731 1.000 28.144 206 ASP B C 1
ATOM 3611 O O . ASP B 1 149 ? -13.035 -2.934 0.165 1.000 27.335 206 ASP B O 1
ATOM 3616 N N . PHE B 1 150 ? -13.062 -4.625 -1.372 1.000 25.925 207 PHE B N 1
ATOM 3617 C CA . PHE B 1 150 ? -14.436 -5.053 -1.168 1.000 22.939 207 PHE B CA 1
ATOM 3618 C C . PHE B 1 150 ? -14.468 -6.385 -0.426 1.000 21.707 207 PHE B C 1
ATOM 3619 O O . PHE B 1 150 ? -15.410 -7.162 -0.577 1.000 19.575 207 PHE B O 1
ATOM 3627 N N . GLY B 1 151 ? -13.448 -6.638 0.401 1.000 23.151 208 GLY B N 1
ATOM 3628 C CA . GLY B 1 151 ? -13.263 -7.908 1.091 1.000 22.201 208 GLY B CA 1
ATOM 3629 C C . GLY B 1 151 ? -14.319 -8.202 2.157 1.000 23.828 208 GLY B C 1
ATOM 3630 O O . GLY B 1 151 ? -14.501 -9.357 2.539 1.000 26.175 208 GLY B O 1
ATOM 3631 N N . PHE B 1 152 ? -14.987 -7.152 2.648 1.000 24.966 209 PHE B N 1
ATOM 3632 C CA . PHE B 1 152 ? -16.012 -7.246 3.677 1.000 25.331 209 PHE B CA 1
ATOM 3633 C C . PHE B 1 152 ? -17.400 -6.930 3.123 1.000 25.279 209 PHE B C 1
ATOM 3634 O O . PHE B 1 152 ? -18.362 -6.924 3.874 1.000 26.111 209 PHE B O 1
ATOM 3642 N N . SER B 1 153 ? -17.481 -6.702 1.806 1.000 26.745 210 SER B N 1
ATOM 3643 C CA . SER B 1 153 ? -18.706 -6.308 1.141 1.000 26.882 210 SER B CA 1
ATOM 3644 C C . SER B 1 153 ? -19.618 -7.515 1.000 1.000 28.033 210 SER B C 1
ATOM 3645 O O . SER B 1 153 ? -19.181 -8.659 1.129 1.000 28.958 210 SER B O 1
ATOM 3648 N N . ASN B 1 154 ? -20.894 -7.231 0.731 1.000 27.621 211 ASN B N 1
ATOM 3649 C CA . ASN B 1 154 ? -21.887 -8.272 0.581 1.000 28.154 211 ASN B CA 1
ATOM 3650 C C . ASN B 1 154 ? -23.098 -7.669 -0.128 1.000 27.801 211 ASN B C 1
ATOM 3651 O O . ASN B 1 154 ? -23.253 -6.448 -0.172 1.000 24.398 211 ASN B O 1
ATOM 3656 N N . LEU B 1 155 ? -23.947 -8.548 -0.670 1.000 29.259 212 LEU B N 1
ATOM 3657 C CA . LEU B 1 155 ? -25.277 -8.177 -1.108 1.000 31.928 212 LEU B CA 1
ATOM 3658 C C . LEU B 1 155 ? -26.125 -7.866 0.126 1.000 33.362 212 LEU B C 1
ATOM 3659 O O . LEU B 1 155 ? -25.959 -8.474 1.187 1.000 35.360 212 LEU B O 1
ATOM 3664 N N . PHE B 1 156 ? -27.030 -6.895 -0.016 1.000 32.438 213 PHE B N 1
ATOM 3665 C CA . PHE B 1 156 ? -28.099 -6.710 0.947 1.000 33.201 213 PHE B CA 1
ATOM 3666 C C . PHE B 1 156 ? -29.409 -6.579 0.170 1.000 38.247 213 PHE B C 1
ATOM 3667 O O . PHE B 1 156 ? -29.410 -6.140 -0.975 1.000 42.853 213 PHE B O 1
ATOM 3675 N N . THR B 1 157 ? -30.514 -7.021 0.782 1.000 42.279 214 THR B N 1
ATOM 3676 C CA . THR B 1 157 ? -31.854 -6.729 0.294 1.000 41.811 214 THR B CA 1
ATOM 3677 C C . THR B 1 157 ? -32.378 -5.550 1.107 1.000 39.732 214 THR B C 1
ATOM 3678 O O . THR B 1 157 ? -32.449 -5.658 2.326 1.000 40.907 214 THR B O 1
ATOM 3682 N N . PRO B 1 158 ? -32.744 -4.406 0.476 1.000 38.286 215 PRO B N 1
ATOM 3683 C CA . PRO B 1 158 ? -33.298 -3.264 1.203 1.000 38.969 215 PRO B CA 1
ATOM 3684 C C . PRO B 1 158 ? -34.433 -3.674 2.147 1.000 39.151 215 PRO B C 1
ATOM 3685 O O . PRO B 1 158 ? -35.423 -4.270 1.718 1.000 40.452 215 PRO B O 1
ATOM 3689 N N . GLY B 1 159 ? -34.259 -3.357 3.435 1.000 40.420 216 GLY B N 1
ATOM 3690 C CA . GLY B 1 159 ? -35.181 -3.757 4.481 1.000 40.299 216 GLY B CA 1
ATOM 3691 C C . GLY B 1 159 ? -34.671 -4.945 5.292 1.000 40.094 216 GLY B C 1
ATOM 3692 O O . GLY B 1 159 ? -35.065 -5.118 6.434 1.000 46.412 216 GLY B O 1
ATOM 3693 N N . GLN B 1 160 ? -33.817 -5.785 4.693 1.000 41.530 217 GLN B N 1
ATOM 3694 C CA . GLN B 1 160 ? -33.308 -6.972 5.367 1.000 39.538 217 GLN B CA 1
ATOM 3695 C C . GLN B 1 160 ? -31.996 -6.641 6.083 1.000 38.807 217 GLN B C 1
ATOM 3696 O O . GLN B 1 160 ? -31.233 -5.786 5.625 1.000 39.292 217 GLN B O 1
ATOM 3702 N N . LEU B 1 161 ? -31.744 -7.381 7.169 1.000 36.549 218 LEU B N 1
ATOM 3703 C CA . LEU B 1 161 ? -30.653 -7.140 8.099 1.000 37.262 218 LEU B CA 1
ATOM 3704 C C . LEU B 1 161 ? -29.471 -8.046 7.755 1.000 36.861 218 LEU B C 1
ATOM 3705 O O . LEU B 1 161 ? -29.669 -9.154 7.258 1.000 39.126 218 LEU B O 1
ATOM 3710 N N . LEU B 1 162 ? -28.250 -7.564 8.038 1.000 35.061 219 LEU B N 1
ATOM 3711 C CA . LEU B 1 162 ? -27.036 -8.371 7.965 1.000 32.677 219 LEU B CA 1
ATOM 3712 C C . LEU B 1 162 ? -26.649 -8.741 9.392 1.000 31.346 219 LEU B C 1
ATOM 3713 O O . LEU B 1 162 ? -27.154 -8.132 10.313 1.000 29.547 219 LEU B O 1
ATOM 3718 N N . LYS B 1 163 ? -25.737 -9.702 9.584 1.000 32.367 220 LYS B N 1
ATOM 3719 C CA . LYS B 1 163 ? -25.385 -10.162 10.921 1.000 37.281 220 LYS B CA 1
ATOM 3720 C C . LYS B 1 163 ? -23.907 -10.537 11.006 1.000 43.062 220 LYS B C 1
ATOM 3721 O O . LYS B 1 163 ? -23.540 -11.440 11.758 1.000 47.078 220 LYS B O 1
ATOM 3734 N N . TRP B 1 165 ? -20.110 -8.945 11.702 1.000 47.712 222 TRP B N 1
ATOM 3735 C CA . TRP B 1 165 ? -19.249 -7.852 12.112 1.000 49.538 222 TRP B CA 1
ATOM 3736 C C . TRP B 1 165 ? -18.216 -7.600 11.023 1.000 51.124 222 TRP B C 1
ATOM 3737 O O . TRP B 1 165 ? -17.599 -8.543 10.521 1.000 53.254 222 TRP B O 1
ATOM 3748 N N . CYS B 1 166 ? -18.014 -6.326 10.692 1.000 47.155 223 CYS B N 1
ATOM 3749 C CA . CYS B 1 166 ? -17.045 -6.000 9.670 1.000 45.667 223 CYS B CA 1
ATOM 3750 C C . CYS B 1 166 ? -16.261 -4.742 9.996 1.000 47.675 223 CYS B C 1
ATOM 3751 O O . CYS B 1 166 ? -16.760 -3.819 10.626 1.000 45.756 223 CYS B O 1
ATOM 3754 N N . GLY B 1 167 ? -15.013 -4.775 9.544 1.000 48.814 224 GLY B N 1
ATOM 3755 C CA . GLY B 1 167 ? -14.229 -3.583 9.303 1.000 48.225 224 GLY B CA 1
ATOM 3756 C C . GLY B 1 167 ? -13.235 -3.345 10.424 1.000 45.622 224 GLY B C 1
ATOM 3757 O O . GLY B 1 167 ? -13.029 -4.195 11.294 1.000 48.750 224 GLY B O 1
ATOM 3758 N N . SER B 1 168 ? -12.675 -2.136 10.405 1.000 39.511 225 SER B N 1
ATOM 3759 C CA . SER B 1 168 ? -11.753 -1.700 11.427 1.000 37.226 225 SER B CA 1
ATOM 3760 C C . SER B 1 168 ? -12.544 -1.037 12.556 1.000 32.136 225 SER B C 1
ATOM 3761 O O . SER B 1 168 ? -13.422 -0.210 12.311 1.000 28.196 225 SER B O 1
ATOM 3764 N N . PRO B 1 169 ? -12.269 -1.387 13.831 1.000 28.796 226 PRO B N 1
ATOM 3765 C CA . PRO B 1 169 ? -12.975 -0.796 14.971 1.000 27.137 226 PRO B CA 1
ATOM 3766 C C . PRO B 1 169 ? -13.117 0.727 14.943 1.000 25.994 226 PRO B C 1
ATOM 3767 O O . PRO B 1 169 ? -14.175 1.237 15.303 1.000 24.741 226 PRO B O 1
ATOM 3771 N N . PRO B 1 170 ? -12.097 1.523 14.529 1.000 25.498 227 PRO B N 1
ATOM 3772 C CA . PRO B 1 170 ? -12.241 2.986 14.537 1.000 24.114 227 PRO B CA 1
ATOM 3773 C C . PRO B 1 170 ? -13.340 3.527 13.619 1.000 24.559 227 PRO B C 1
ATOM 3774 O O . PRO B 1 170 ? -13.814 4.639 13.833 1.000 26.890 227 PRO B O 1
ATOM 3778 N N . TYR B 1 171 ? -13.743 2.726 12.617 1.000 22.777 228 TYR B N 1
ATOM 3779 C CA . TYR B 1 171 ? -14.746 3.096 11.629 1.000 23.770 228 TYR B CA 1
ATOM 3780 C C . TYR B 1 171 ? -16.070 2.353 11.827 1.000 24.276 228 TYR B C 1
ATOM 3781 O O . TYR B 1 171 ? -17.047 2.628 11.128 1.000 25.791 228 TYR B O 1
ATOM 3790 N N . ALA B 1 172 ? -16.114 1.428 12.787 1.000 26.283 229 ALA B N 1
ATOM 3791 C CA . ALA B 1 172 ? -17.262 0.544 12.931 1.000 27.747 229 ALA B CA 1
ATOM 3792 C C . ALA B 1 172 ? -18.366 1.237 13.738 1.000 27.684 229 ALA B C 1
ATOM 3793 O O . ALA B 1 172 ? -18.096 1.857 14.771 1.000 26.670 229 ALA B O 1
ATOM 3795 N N . ALA B 1 173 ? -19.609 1.117 13.248 1.000 28.105 230 ALA B N 1
ATOM 3796 C CA . ALA B 1 173 ? -20.771 1.717 13.886 1.000 30.231 230 ALA B CA 1
ATOM 3797 C C . ALA B 1 173 ? -21.030 1.049 15.231 1.000 29.447 230 ALA B C 1
ATOM 3798 O O . ALA B 1 173 ? -20.682 -0.115 15.421 1.000 27.627 230 ALA B O 1
ATOM 3800 N N . PRO B 1 174 ? -21.674 1.746 16.197 1.000 31.715 231 PRO B N 1
ATOM 3801 C CA . PRO B 1 174 ? -21.905 1.188 17.527 1.000 33.046 231 PRO B CA 1
ATOM 3802 C C . PRO B 1 174 ? -22.634 -0.151 17.488 1.000 36.713 231 PRO B C 1
ATOM 3803 O O . PRO B 1 174 ? -22.302 -1.024 18.283 1.000 44.390 231 PRO B O 1
ATOM 3807 N N . GLU B 1 175 ? -23.583 -0.327 16.549 1.000 33.757 232 GLU B N 1
ATOM 3808 C CA . GLU B 1 175 ? -24.390 -1.543 16.509 1.000 32.831 232 GLU B CA 1
ATOM 3809 C C . GLU B 1 175 ? -23.546 -2.769 16.159 1.000 30.897 232 GLU B C 1
ATOM 3810 O O . GLU B 1 175 ? -23.988 -3.895 16.373 1.000 28.036 232 GLU B O 1
ATOM 3816 N N . LEU B 1 176 ? -22.359 -2.546 15.576 1.000 31.086 233 LEU B N 1
ATOM 3817 C CA . LEU B 1 176 ? -21.454 -3.627 15.228 1.000 29.629 233 LEU B CA 1
ATOM 3818 C C . LEU B 1 176 ? -20.703 -4.081 16.481 1.000 30.286 233 LEU B C 1
ATOM 3819 O O . LEU B 1 176 ? -20.471 -5.274 16.678 1.000 31.417 233 LEU B O 1
ATOM 3824 N N . PHE B 1 177 ? -20.309 -3.114 17.316 1.000 29.395 234 PHE B N 1
ATOM 3825 C CA . PHE B 1 177 ? -19.718 -3.383 18.618 1.000 32.067 234 PHE B CA 1
ATOM 3826 C C . PHE B 1 177 ? -20.696 -4.132 19.519 1.000 32.861 234 PHE B C 1
ATOM 3827 O O . PHE B 1 177 ? -20.288 -5.002 20.276 1.000 34.219 234 PHE B O 1
ATOM 3835 N N . GLU B 1 178 ? -21.986 -3.787 19.419 1.000 37.582 235 GLU B N 1
ATOM 3836 C CA . GLU B 1 178 ? -23.041 -4.333 20.267 1.000 37.521 235 GLU B CA 1
ATOM 3837 C C . GLU B 1 178 ? -23.492 -5.709 19.776 1.000 35.604 235 GLU B C 1
ATOM 3838 O O . GLU B 1 178 ? -24.315 -6.350 20.425 1.000 37.964 235 GLU B O 1
ATOM 3844 N N . GLY B 1 179 ? -23.010 -6.132 18.603 1.000 36.044 236 GLY B N 1
ATOM 3845 C CA . GLY B 1 179 ? -23.279 -7.462 18.080 1.000 37.525 236 GLY B CA 1
ATOM 3846 C C . GLY B 1 179 ? -24.682 -7.600 17.483 1.000 37.959 236 GLY B C 1
ATOM 3847 O O . GLY B 1 179 ? -25.192 -8.712 17.380 1.000 35.598 236 GLY B O 1
ATOM 3848 N N . LYS B 1 180 ? -25.265 -6.469 17.061 1.000 39.047 237 LYS B N 1
ATOM 3849 C CA . LYS B 1 180 ? -26.636 -6.425 16.584 1.000 39.168 237 LYS B CA 1
ATOM 3850 C C . LYS B 1 180 ? -26.685 -6.785 15.105 1.000 39.981 237 LYS B C 1
ATOM 3851 O O . LYS B 1 180 ? -25.708 -6.581 14.381 1.000 41.634 237 LYS B O 1
ATOM 3857 N N . GLU B 1 181 ? -27.828 -7.348 14.690 1.000 36.999 238 GLU B N 1
ATOM 3858 C CA . GLU B 1 181 ? -28.221 -7.384 13.293 1.000 38.669 238 GLU B CA 1
ATOM 3859 C C . GLU B 1 181 ? -28.486 -5.949 12.844 1.000 35.789 238 GLU B C 1
ATOM 3860 O O . GLU B 1 181 ? -29.006 -5.145 13.604 1.000 40.310 238 GLU B O 1
ATOM 3866 N N . TYR B 1 182 ? -28.097 -5.621 11.611 1.000 33.243 239 TYR B N 1
ATOM 3867 C CA . TYR B 1 182 ? -27.933 -4.224 11.250 1.000 31.806 239 TYR B CA 1
ATOM 3868 C C . TYR B 1 182 ? -28.352 -4.013 9.800 1.000 31.204 239 TYR B C 1
ATOM 3869 O O . TYR B 1 182 ? -28.260 -4.913 8.954 1.000 31.915 239 TYR B O 1
ATOM 3878 N N . ASP B 1 183 ? -28.815 -2.781 9.551 1.000 33.083 240 ASP B N 1
ATOM 3879 C CA . ASP B 1 183 ? -29.003 -2.241 8.220 1.000 33.757 240 ASP B CA 1
ATOM 3880 C C . ASP B 1 183 ? -27.633 -1.999 7.592 1.000 32.443 240 ASP B C 1
ATOM 3881 O O . ASP B 1 183 ? -26.777 -1.332 8.181 1.000 37.480 240 ASP B O 1
ATOM 3886 N N . GLY B 1 184 ? -27.438 -2.537 6.381 1.000 32.934 241 GLY B N 1
ATOM 3887 C CA . GLY B 1 184 ? -26.167 -2.437 5.684 1.000 29.687 241 GLY B CA 1
ATOM 3888 C C . GLY B 1 184 ? -25.758 -0.989 5.428 1.000 28.189 241 GLY B C 1
ATOM 3889 O O . GLY B 1 184 ? -24.708 -0.559 5.894 1.000 27.579 241 GLY B O 1
ATOM 3890 N N . PRO B 1 185 ? -26.552 -0.212 4.650 1.000 28.524 242 PRO B N 1
ATOM 3891 C CA . PRO B 1 185 ? -26.231 1.186 4.354 1.000 27.518 242 PRO B CA 1
ATOM 3892 C C . PRO B 1 185 ? -25.964 2.091 5.551 1.000 27.929 242 PRO B C 1
ATOM 3893 O O . PRO B 1 185 ? -25.140 2.985 5.458 1.000 33.221 242 PRO B O 1
ATOM 3897 N N . LYS B 1 186 ? -26.669 1.879 6.660 1.000 31.048 243 LYS B N 1
ATOM 3898 C CA . LYS B 1 186 ? -26.535 2.738 7.827 1.000 29.362 243 LYS B CA 1
ATOM 3899 C C . LYS B 1 186 ? -25.164 2.532 8.465 1.000 30.065 243 LYS B C 1
ATOM 3900 O O . LYS B 1 186 ? -24.598 3.449 9.043 1.000 31.288 243 LYS B O 1
ATOM 3902 N N . VAL B 1 187 ? -24.625 1.319 8.335 1.000 32.870 244 VAL B N 1
ATOM 3903 C CA . VAL B 1 187 ? -23.265 1.014 8.756 1.000 31.365 244 VAL B CA 1
ATOM 3904 C C . VAL B 1 187 ? -22.265 1.766 7.877 1.000 29.318 244 VAL B C 1
ATOM 3905 O O . VAL B 1 187 ? -21.300 2.320 8.387 1.000 29.720 244 VAL B O 1
ATOM 3909 N N . ASP B 1 188 ? -22.497 1.773 6.562 1.000 28.920 245 ASP B N 1
ATOM 3910 C CA . ASP B 1 188 ? -21.642 2.483 5.620 1.000 28.114 245 ASP B CA 1
ATOM 3911 C C . ASP B 1 188 ? -21.717 3.993 5.840 1.000 26.673 245 ASP B C 1
ATOM 3912 O O . ASP B 1 188 ? -20.722 4.701 5.687 1.000 26.514 245 ASP B O 1
ATOM 3917 N N . ILE B 1 189 ? -22.903 4.496 6.190 1.000 26.879 246 ILE B N 1
ATOM 3918 C CA . ILE B 1 189 ? -23.074 5.920 6.453 1.000 28.600 246 ILE B CA 1
ATOM 3919 C C . ILE B 1 189 ? -22.298 6.334 7.707 1.000 28.427 246 ILE B C 1
ATOM 3920 O O . ILE B 1 189 ? -21.727 7.424 7.723 1.000 33.920 246 ILE B O 1
ATOM 3925 N N . TRP B 1 190 ? -22.285 5.488 8.752 1.000 26.716 247 TRP B N 1
ATOM 3926 C CA . TRP B 1 190 ? -21.472 5.748 9.930 1.000 25.476 247 TRP B CA 1
ATOM 3927 C C . TRP B 1 190 ? -19.998 5.809 9.529 1.000 24.993 247 TRP B C 1
ATOM 3928 O O . TRP B 1 190 ? -19.310 6.756 9.899 1.000 24.182 247 TRP B O 1
ATOM 3939 N N . SER B 1 191 ? -19.520 4.809 8.770 1.000 24.780 248 SER B N 1
ATOM 3940 C CA . SER B 1 191 ? -18.117 4.743 8.381 1.000 24.521 248 SER B CA 1
ATOM 3941 C C . SER B 1 191 ? -17.712 5.992 7.608 1.000 24.637 248 SER B C 1
ATOM 3942 O O . SER B 1 191 ? -16.632 6.520 7.852 1.000 25.987 248 SER B O 1
ATOM 3945 N N . LEU B 1 192 ? -18.615 6.482 6.741 1.000 25.220 249 LEU B N 1
ATOM 3946 C CA . LEU B 1 192 ? -18.403 7.686 5.939 1.000 24.640 249 LEU B CA 1
ATOM 3947 C C . LEU B 1 192 ? -18.237 8.916 6.824 1.000 24.370 249 LEU B C 1
ATOM 3948 O O . LEU B 1 192 ? -17.590 9.881 6.430 1.000 25.802 249 LEU B O 1
ATOM 3953 N N . GLY B 1 193 ? -18.894 8.908 7.981 1.000 24.949 250 GLY B N 1
ATOM 3954 C CA . GLY B 1 193 ? -18.801 10.004 8.940 1.000 25.789 250 GLY B CA 1
ATOM 3955 C C . GLY B 1 193 ? -17.405 10.109 9.535 1.000 24.507 250 GLY B C 1
ATOM 3956 O O . GLY B 1 193 ? -16.891 11.209 9.718 1.000 25.685 250 GLY B O 1
ATOM 3957 N N . VAL B 1 194 ? -16.807 8.937 9.790 1.000 23.565 251 VAL B N 1
ATOM 3958 C CA . VAL B 1 194 ? -15.467 8.819 10.338 1.000 24.116 251 VAL B CA 1
ATOM 3959 C C . VAL B 1 194 ? -14.445 9.175 9.265 1.000 25.020 251 VAL B C 1
ATOM 3960 O O . VAL B 1 194 ? -13.473 9.860 9.563 1.000 28.754 251 VAL B O 1
ATOM 3964 N N . VAL B 1 195 ? -14.665 8.684 8.041 1.000 26.119 252 VAL B N 1
ATOM 3965 C CA . VAL B 1 195 ? -13.863 9.027 6.869 1.000 26.947 252 VAL B CA 1
ATOM 3966 C C . VAL B 1 195 ? -13.848 10.539 6.657 1.000 27.390 252 VAL B C 1
ATOM 3967 O O . VAL B 1 195 ? -12.788 11.096 6.416 1.000 29.179 252 VAL B O 1
ATOM 3971 N N . LEU B 1 196 ? -15.011 11.205 6.706 1.000 28.853 253 LEU B N 1
ATOM 3972 C CA . LEU B 1 196 ? -15.057 12.638 6.462 1.000 30.016 253 LEU B CA 1
ATOM 3973 C C . LEU B 1 196 ? -14.272 13.366 7.546 1.000 32.213 253 LEU B C 1
ATOM 3974 O O . LEU B 1 196 ? -13.523 14.297 7.251 1.000 37.621 253 LEU B O 1
ATOM 3979 N N . TYR B 1 197 ? -14.453 12.923 8.794 1.000 35.254 254 TYR B N 1
ATOM 3980 C CA . TYR B 1 197 ? -13.797 13.538 9.935 1.000 36.078 254 TYR B CA 1
ATOM 3981 C C . TYR B 1 197 ? -12.282 13.417 9.769 1.000 35.408 254 TYR B C 1
ATOM 3982 O O . TYR B 1 197 ? -11.561 14.400 9.965 1.000 33.486 254 TYR B O 1
ATOM 3991 N N . VAL B 1 198 ? -11.817 12.219 9.379 1.000 34.197 255 VAL B N 1
ATOM 3992 C CA . VAL B 1 198 ? -10.396 11.947 9.230 1.000 35.897 255 VAL B CA 1
ATOM 3993 C C . VAL B 1 198 ? -9.793 12.840 8.141 1.000 35.973 255 VAL B C 1
ATOM 3994 O O . VAL B 1 198 ? -8.695 13.375 8.307 1.000 34.871 255 VAL B O 1
ATOM 3998 N N . LEU B 1 199 ? -10.515 12.990 7.026 1.000 38.260 256 LEU B N 1
ATOM 3999 C CA . LEU B 1 199 ? -10.029 13.759 5.889 1.000 42.916 256 LEU B CA 1
ATOM 4000 C C . LEU B 1 199 ? -9.806 15.213 6.303 1.000 43.625 256 LEU B C 1
ATOM 4001 O O . LEU B 1 199 ? -8.756 15.775 5.997 1.000 40.796 256 LEU B O 1
ATOM 4006 N N . VAL B 1 200 ? -10.794 15.791 7.010 1.000 47.344 257 VAL B N 1
ATOM 4007 C CA . VAL B 1 200 ? -10.774 17.206 7.362 1.000 48.377 257 VAL B CA 1
ATOM 4008 C C . VAL B 1 200 ? -9.906 17.458 8.597 1.000 46.311 257 VAL B C 1
ATOM 4009 O O . VAL B 1 200 ? -9.332 18.541 8.726 1.000 47.267 257 VAL B O 1
ATOM 4013 N N . CYS B 1 201 ? -9.839 16.484 9.520 1.000 44.608 258 CYS B N 1
ATOM 4014 C CA . CYS B 1 201 ? -9.162 16.691 10.795 1.000 43.341 258 CYS B CA 1
ATOM 4015 C C . CYS B 1 201 ? -7.785 16.042 10.831 1.000 42.278 258 CYS B C 1
ATOM 4016 O O . CYS B 1 201 ? -6.973 16.407 11.675 1.000 41.323 258 CYS B O 1
ATOM 4019 N N . GLY B 1 202 ? -7.537 15.065 9.951 1.000 39.800 259 GLY B N 1
ATOM 4020 C CA . GLY B 1 202 ? -6.286 14.330 9.978 1.000 39.869 259 GLY B CA 1
ATOM 4021 C C . GLY B 1 202 ? -6.140 13.486 11.246 1.000 37.946 259 GLY B C 1
ATOM 4022 O O . GLY B 1 202 ? -5.028 13.150 11.646 1.000 39.901 259 GLY B O 1
ATOM 4023 N N . ALA B 1 203 ? -7.267 13.129 11.874 1.000 35.690 260 ALA B N 1
ATOM 4024 C CA . ALA B 1 203 ? -7.235 12.315 13.076 1.000 33.680 260 ALA B CA 1
ATOM 4025 C C . ALA B 1 203 ? -8.598 11.664 13.267 1.000 32.496 260 ALA B C 1
ATOM 4026 O O . ALA B 1 203 ? -9.563 12.094 12.652 1.000 32.307 260 ALA B O 1
ATOM 4028 N N . LEU B 1 204 ? -8.650 10.623 14.111 1.000 32.399 261 LEU B N 1
ATOM 4029 C CA . LEU B 1 204 ? -9.858 9.847 14.337 1.000 31.612 261 LEU B CA 1
ATOM 4030 C C . LEU B 1 204 ? -10.763 10.567 15.340 1.000 32.335 261 LEU B C 1
ATOM 4031 O O . LEU B 1 204 ? -10.275 11.188 16.287 1.000 30.409 261 LEU B O 1
ATOM 4036 N N . PRO B 1 205 ? -12.107 10.482 15.178 1.000 31.873 262 PRO B N 1
ATOM 4037 C CA . PRO B 1 205 ? -13.045 10.991 16.179 1.000 32.377 262 PRO B CA 1
ATOM 4038 C C . PRO B 1 205 ? -13.141 10.130 17.439 1.000 32.721 262 PRO B C 1
ATOM 4039 O O . PRO B 1 205 ? -13.386 10.645 18.527 1.000 32.098 262 PRO B O 1
ATOM 4043 N N . PHE B 1 206 ? -12.963 8.815 17.270 1.000 33.382 263 PHE B N 1
ATOM 4044 C CA . PHE B 1 206 ? -13.012 7.861 18.363 1.000 34.152 263 PHE B CA 1
ATOM 4045 C C . PHE B 1 206 ? -11.724 7.043 18.382 1.000 31.300 263 PHE B C 1
ATOM 4046 O O . PHE B 1 206 ? -11.395 6.400 17.395 1.000 30.373 263 PHE B O 1
ATOM 4054 N N . ASP B 1 207 ? -11.037 7.020 19.523 1.000 32.271 264 ASP B N 1
ATOM 4055 C CA . ASP B 1 207 ? -9.790 6.282 19.637 1.000 33.524 264 ASP B CA 1
ATOM 4056 C C . ASP B 1 207 ? -9.597 5.893 21.095 1.000 29.846 264 ASP B C 1
ATOM 4057 O O . ASP B 1 207 ? -10.318 6.342 21.969 1.000 32.273 264 ASP B O 1
ATOM 4062 N N . GLY B 1 208 ? -8.593 5.057 21.355 1.000 30.194 265 GLY B N 1
ATOM 4063 C CA . GLY B 1 208 ? -8.259 4.636 22.703 1.000 28.767 265 GLY B CA 1
ATOM 4064 C C . GLY B 1 208 ? -7.037 3.727 22.676 1.000 27.396 265 GLY B C 1
ATOM 4065 O O . GLY B 1 208 ? -6.682 3.193 21.631 1.000 24.869 265 GLY B O 1
ATOM 4066 N N . SER B 1 209 ? -6.420 3.564 23.845 1.000 27.957 266 SER B N 1
ATOM 4067 C CA . SER B 1 209 ? -5.171 2.836 24.019 1.000 27.555 266 SER B CA 1
ATOM 4068 C C . SER B 1 209 ? -5.401 1.327 23.920 1.000 26.944 266 SER B C 1
ATOM 4069 O O . SER B 1 209 ? -4.483 0.548 23.656 1.000 27.377 266 SER B O 1
ATOM 4072 N N . THR B 1 210 ? -6.647 0.925 24.189 1.000 25.900 267 THR B N 1
ATOM 4073 C CA . THR B 1 210 ? -7.069 -0.457 24.080 1.000 25.444 267 THR B CA 1
ATOM 4074 C C . THR B 1 210 ? -8.347 -0.482 23.250 1.000 25.956 267 THR B C 1
ATOM 4075 O O . THR B 1 210 ? -9.012 0.546 23.091 1.000 24.530 267 THR B O 1
ATOM 4079 N N . LEU B 1 211 ? -8.703 -1.675 22.769 1.000 27.569 268 LEU B N 1
ATOM 4080 C CA . LEU B 1 211 ? -9.923 -1.848 21.995 1.000 29.653 268 LEU B CA 1
ATOM 4081 C C . LEU B 1 211 ? -11.147 -1.608 22.885 1.000 29.797 268 LEU B C 1
ATOM 4082 O O . LEU B 1 211 ? -12.180 -1.139 22.412 1.000 32.872 268 LEU B O 1
ATOM 4087 N N . GLN B 1 212 ? -11.022 -1.965 24.175 1.000 31.102 269 GLN B N 1
ATOM 4088 C CA . GLN B 1 212 ? -12.097 -1.801 25.139 1.000 29.290 269 GLN B CA 1
ATOM 4089 C C . GLN B 1 212 ? -12.385 -0.312 25.312 1.000 30.123 269 GLN B C 1
ATOM 4090 O O . GLN B 1 212 ? -13.542 0.086 25.317 1.000 31.953 269 GLN B O 1
ATOM 4092 N N . ASN B 1 213 ? -11.333 0.507 25.437 1.000 30.211 270 ASN B N 1
ATOM 4093 C CA . ASN B 1 213 ? -11.469 1.951 25.565 1.000 30.530 270 ASN B CA 1
ATOM 4094 C C . ASN B 1 213 ? -12.144 2.530 24.329 1.000 29.881 270 ASN B C 1
ATOM 4095 O O . ASN B 1 213 ? -13.050 3.350 24.448 1.000 28.019 270 ASN B O 1
ATOM 4100 N N . LEU B 1 214 ? -11.655 2.122 23.149 1.000 30.523 271 LEU B N 1
ATOM 4101 C CA . LEU B 1 214 ? -12.162 2.602 21.879 1.000 29.498 271 LEU B CA 1
ATOM 4102 C C . LEU B 1 214 ? -13.646 2.279 21.764 1.000 32.703 271 LEU B C 1
ATOM 4103 O O . LEU B 1 214 ? -14.436 3.145 21.395 1.000 36.569 271 LEU B O 1
ATOM 4108 N N . ARG B 1 215 ? -14.009 1.033 22.076 1.000 34.815 272 ARG B N 1
ATOM 4109 C CA . ARG B 1 215 ? -15.390 0.583 22.046 1.000 34.568 272 ARG B CA 1
ATOM 4110 C C . ARG B 1 215 ? -16.276 1.526 22.866 1.000 32.426 272 ARG B C 1
ATOM 4111 O O . ARG B 1 215 ? -17.339 1.942 22.412 1.000 32.561 272 ARG B O 1
ATOM 4119 N N . ALA B 1 216 ? -15.830 1.881 24.073 1.000 31.185 273 ALA B N 1
ATOM 4120 C CA . ALA B 1 216 ? -16.610 2.738 24.951 1.000 30.369 273 ALA B CA 1
ATOM 4121 C C . ALA B 1 216 ? -16.748 4.141 24.355 1.000 31.996 273 ALA B C 1
ATOM 4122 O O . ALA B 1 216 ? -17.794 4.765 24.492 1.000 34.794 273 ALA B O 1
ATOM 4124 N N . ARG B 1 217 ? -15.688 4.637 23.710 1.000 31.558 274 ARG B N 1
ATOM 4125 C CA . ARG B 1 217 ? -15.692 5.922 23.020 1.000 35.230 274 ARG B CA 1
ATOM 4126 C C . ARG B 1 217 ? -16.779 5.968 21.943 1.000 35.166 274 ARG B C 1
ATOM 4127 O O . ARG B 1 217 ? -17.482 6.973 21.833 1.000 35.336 274 ARG B O 1
ATOM 4135 N N . VAL B 1 218 ? -16.900 4.899 21.140 1.000 33.149 275 VAL B N 1
ATOM 4136 C CA . VAL B 1 218 ? -17.841 4.885 20.030 1.000 35.221 275 VAL B CA 1
ATOM 4137 C C . VAL B 1 218 ? -19.272 4.896 20.577 1.000 36.404 275 VAL B C 1
ATOM 4138 O O . VAL B 1 218 ? -20.108 5.674 20.119 1.000 37.558 275 VAL B O 1
ATOM 4142 N N . LEU B 1 219 ? -19.538 4.046 21.575 1.000 36.991 276 LEU B N 1
ATOM 4143 C CA . LEU B 1 219 ? -20.876 3.894 22.130 1.000 38.747 276 LEU B CA 1
ATOM 4144 C C . LEU B 1 219 ? -21.311 5.178 22.837 1.000 40.375 276 LEU B C 1
ATOM 4145 O O . LEU B 1 219 ? -22.505 5.463 22.895 1.000 40.629 276 LEU B O 1
ATOM 4150 N N . SER B 1 220 ? -20.340 5.950 23.350 1.000 43.400 277 SER B N 1
ATOM 4151 C CA . SER B 1 220 ? -20.604 7.236 23.980 1.000 47.815 277 SER B CA 1
ATOM 4152 C C . SER B 1 220 ? -21.167 8.227 22.967 1.000 47.646 277 SER B C 1
ATOM 4153 O O . SER B 1 220 ? -22.051 9.018 23.300 1.000 50.918 277 SER B O 1
ATOM 4156 N N . GLY B 1 221 ? -20.608 8.205 21.752 1.000 47.103 278 GLY B N 1
ATOM 4157 C CA . GLY B 1 221 ? -21.074 9.060 20.675 1.000 46.349 278 GLY B CA 1
ATOM 4158 C C . GLY B 1 221 ? -20.576 10.500 20.799 1.000 47.727 278 GLY B C 1
ATOM 4159 O O . GLY B 1 221 ? -21.054 11.372 20.074 1.000 51.992 278 GLY B O 1
ATOM 4160 N N . LYS B 1 222 ? -19.606 10.741 21.693 1.000 47.493 279 LYS B N 1
ATOM 4161 C CA . LYS B 1 222 ? -19.026 12.064 21.860 1.000 45.950 279 LYS B CA 1
ATOM 4162 C C . LYS B 1 222 ? -17.685 12.118 21.133 1.000 45.570 279 LYS B C 1
ATOM 4163 O O . LYS B 1 222 ? -16.909 11.168 21.191 1.000 48.372 279 LYS B O 1
ATOM 4169 N N . PHE B 1 223 ? -17.438 13.239 20.443 1.000 46.347 280 PHE B N 1
ATOM 4170 C CA . PHE B 1 223 ? -16.169 13.511 19.791 1.000 44.750 280 PHE B CA 1
ATOM 4171 C C . PHE B 1 223 ? -15.955 15.024 19.730 1.000 46.929 280 PHE B C 1
ATOM 4172 O O . PHE B 1 223 ? -16.894 15.807 19.880 1.000 47.590 280 PHE B O 1
ATOM 4180 N N . ARG B 1 224 ? -14.701 15.416 19.489 1.000 51.335 281 ARG B N 1
ATOM 4181 C CA . ARG B 1 224 ? -14.297 16.812 19.461 1.000 55.601 281 ARG B CA 1
ATOM 4182 C C . ARG B 1 224 ? -14.465 17.371 18.054 1.000 57.362 281 ARG B C 1
ATOM 4183 O O . ARG B 1 224 ? -13.965 16.804 17.089 1.000 59.358 281 ARG B O 1
ATOM 4191 N N . ILE B 1 225 ? -15.149 18.513 17.959 1.000 59.967 282 ILE B N 1
ATOM 4192 C CA . ILE B 1 225 ? -15.163 19.294 16.735 1.000 60.777 282 ILE B CA 1
ATOM 4193 C C . ILE B 1 225 ? -14.048 20.332 16.845 1.000 63.703 282 ILE B C 1
ATOM 4194 O O . ILE B 1 225 ? -14.101 21.207 17.708 1.000 63.178 282 ILE B O 1
ATOM 4199 N N . PRO B 1 226 ? -12.972 20.241 16.027 1.000 62.229 283 PRO B N 1
ATOM 4200 C CA . PRO B 1 226 ? -11.858 21.183 16.125 1.000 59.503 283 PRO B CA 1
ATOM 4201 C C . PRO B 1 226 ? -12.263 22.580 15.660 1.000 58.567 283 PRO B C 1
ATOM 4202 O O . PRO B 1 226 ? -13.187 22.731 14.859 1.000 55.847 283 PRO B O 1
ATOM 4206 N N . PHE B 1 227 ? -11.526 23.581 16.160 1.000 56.805 284 PHE B N 1
ATOM 4207 C CA . PHE B 1 227 ? -11.841 24.986 15.955 1.000 54.748 284 PHE B CA 1
ATOM 4208 C C . PHE B 1 227 ? -11.874 25.320 14.467 1.000 52.352 284 PHE B C 1
ATOM 4209 O O . PHE B 1 227 ? -12.628 26.200 14.054 1.000 53.957 284 PHE B O 1
ATOM 4211 N N . PHE B 1 228 ? -11.064 24.601 13.677 1.000 50.205 285 PHE B N 1
ATOM 4212 C CA . PHE B 1 228 ? -10.876 24.897 12.264 1.000 49.944 285 PHE B CA 1
ATOM 4213 C C . PHE B 1 228 ? -12.020 24.354 11.405 1.000 48.864 285 PHE B C 1
ATOM 4214 O O . PHE B 1 228 ? -12.117 24.703 10.227 1.000 47.028 285 PHE B O 1
ATOM 4222 N N . MET B 1 229 ? -12.881 23.500 11.979 1.000 50.683 286 MET B N 1
ATOM 4223 C CA . MET B 1 229 ? -13.935 22.849 11.209 1.000 50.096 286 MET B CA 1
ATOM 4224 C C . MET B 1 229 ? -15.126 23.801 11.060 1.000 53.191 286 MET B C 1
ATOM 4225 O O . MET B 1 229 ? -15.600 24.364 12.050 1.000 54.107 286 MET B O 1
ATOM 4230 N N . SER B 1 230 ? -15.611 23.943 9.814 1.000 53.418 287 SER B N 1
ATOM 4231 C CA . SER B 1 230 ? -16.741 24.803 9.494 1.000 53.480 287 SER B CA 1
ATOM 4232 C C . SER B 1 230 ? -18.017 24.285 10.154 1.000 55.832 287 SER B C 1
ATOM 4233 O O . SER B 1 230 ? -18.100 23.121 10.538 1.000 58.677 287 SER B O 1
ATOM 4236 N N . THR B 1 231 ? -19.012 25.171 10.270 1.000 57.980 288 THR B N 1
ATOM 4237 C CA . THR B 1 231 ? -20.286 24.844 10.892 1.000 56.195 288 THR B CA 1
ATOM 4238 C C . THR B 1 231 ? -21.013 23.775 10.079 1.000 55.239 288 THR B C 1
ATOM 4239 O O . THR B 1 231 ? -21.647 22.883 10.649 1.000 53.815 288 THR B O 1
ATOM 4243 N N . GLU B 1 232 ? -20.912 23.888 8.746 1.000 53.135 289 GLU B N 1
ATOM 4244 C CA . GLU B 1 232 ? -21.649 23.036 7.822 1.000 53.448 289 GLU B CA 1
ATOM 4245 C C . GLU B 1 232 ? -21.056 21.628 7.821 1.000 52.055 289 GLU B C 1
ATOM 4246 O O . GLU B 1 232 ? -21.790 20.645 7.806 1.000 57.619 289 GLU B O 1
ATOM 4248 N N . CYS B 1 233 ? -19.723 21.552 7.815 1.000 50.770 290 CYS B N 1
ATOM 4249 C CA . CYS B 1 233 ? -19.007 20.288 7.882 1.000 49.676 290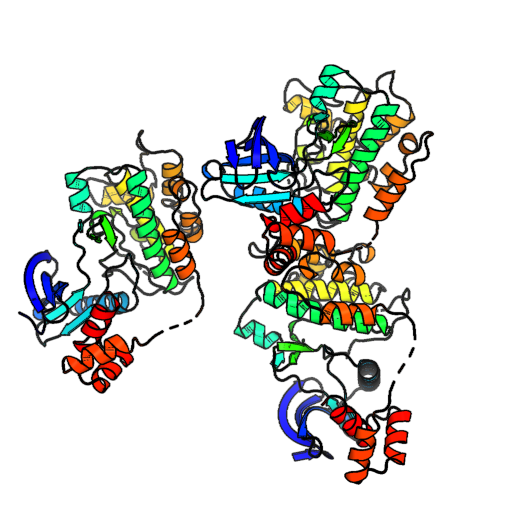 CYS B CA 1
ATOM 4250 C C . CYS B 1 233 ? -19.324 19.569 9.190 1.000 51.822 290 CYS B C 1
ATOM 4251 O O . CYS B 1 233 ? -19.623 18.380 9.183 1.000 54.769 290 CYS B O 1
ATOM 4254 N N . GLU B 1 234 ? -19.256 20.312 10.302 1.000 49.841 291 GLU B N 1
ATOM 4255 C CA . GLU B 1 234 ? -19.574 19.808 11.633 1.000 47.318 291 GLU B CA 1
ATOM 4256 C C . GLU B 1 234 ? -20.972 19.193 11.665 1.000 45.259 291 GLU B C 1
ATOM 4257 O O . GLU B 1 234 ? -21.192 18.141 12.267 1.000 43.518 291 GLU B O 1
ATOM 4263 N N . HIS B 1 235 ? -21.914 19.892 11.032 1.000 42.456 292 HIS B N 1
ATOM 4264 C CA . HIS B 1 235 ? -23.304 19.487 11.024 1.000 41.747 292 HIS B CA 1
ATOM 4265 C C . HIS B 1 235 ? -23.480 18.175 10.259 1.000 41.224 292 HIS B C 1
ATOM 4266 O O . HIS B 1 235 ? -24.254 17.316 10.671 1.000 44.127 292 HIS B O 1
ATOM 4273 N N . LEU B 1 236 ? -22.767 18.029 9.134 1.000 41.293 293 LEU B N 1
ATOM 4274 C CA . LEU B 1 236 ? -22.881 16.846 8.290 1.000 40.223 293 LEU B CA 1
ATOM 4275 C C . LEU B 1 236 ? -22.434 15.624 9.082 1.000 40.015 293 LEU B C 1
ATOM 4276 O O . LEU B 1 236 ? -23.179 14.654 9.170 1.000 38.908 293 LEU B O 1
ATOM 4281 N N . ILE B 1 237 ? -21.246 15.726 9.696 1.000 41.509 294 ILE B N 1
ATOM 4282 C CA . ILE B 1 237 ? -20.625 14.648 10.450 1.000 38.833 294 ILE B CA 1
ATOM 4283 C C . ILE B 1 237 ? -21.508 14.251 11.623 1.000 39.722 294 ILE B C 1
ATOM 4284 O O . ILE B 1 237 ? -21.681 13.067 11.882 1.000 40.594 294 ILE B O 1
ATOM 4289 N N . ARG B 1 238 ? -22.056 15.247 12.323 1.000 42.665 295 ARG B N 1
ATOM 4290 C CA . ARG B 1 238 ? -22.902 14.996 13.478 1.000 42.846 295 ARG B CA 1
ATOM 4291 C C . ARG B 1 238 ? -24.218 14.344 13.054 1.000 43.341 295 ARG B C 1
ATOM 4292 O O . ARG B 1 238 ? -24.876 13.718 13.872 1.000 44.907 295 ARG B O 1
ATOM 4300 N N . HIS B 1 239 ? -24.599 14.465 11.780 1.000 47.078 296 HIS B N 1
ATOM 4301 C CA . HIS B 1 239 ? -25.831 13.850 11.295 1.000 46.739 296 HIS B CA 1
ATOM 4302 C C . HIS B 1 239 ? -25.581 12.471 10.686 1.000 44.301 296 HIS B C 1
ATOM 4303 O O . HIS B 1 239 ? -26.530 11.757 10.351 1.000 43.789 296 HIS B O 1
ATOM 4310 N N . MET B 1 240 ? -24.301 12.087 10.600 1.000 40.487 297 MET B N 1
ATOM 4311 C CA . MET B 1 240 ? -23.896 10.761 10.158 1.000 38.161 297 MET B CA 1
ATOM 4312 C C . MET B 1 240 ? -23.509 9.910 11.366 1.000 35.363 297 MET B C 1
ATOM 4313 O O . MET B 1 240 ? -23.863 8.738 11.438 1.000 33.403 297 MET B O 1
ATOM 4318 N N . LEU B 1 241 ? -22.748 10.510 12.293 1.000 34.008 298 LEU B N 1
ATOM 4319 C CA . LEU B 1 241 ? -22.272 9.838 13.494 1.000 35.145 298 LEU B CA 1
ATOM 4320 C C . LEU B 1 241 ? -23.318 9.952 14.606 1.000 36.709 298 LEU B C 1
ATOM 4321 O O . LEU B 1 241 ? -23.053 10.538 15.656 1.000 37.284 298 LEU B O 1
ATOM 4326 N N . VAL B 1 242 ? -24.500 9.354 14.355 1.000 36.624 299 VAL B N 1
ATOM 4327 C CA . VAL B 1 242 ? -25.597 9.288 15.309 1.000 35.262 299 VAL B CA 1
ATOM 4328 C C . VAL B 1 242 ? -25.706 7.838 15.780 1.000 35.557 299 VAL B C 1
ATOM 4329 O O . VAL B 1 242 ? -25.632 6.914 14.975 1.000 34.096 299 VAL B O 1
ATOM 4333 N N . LEU B 1 243 ? -25.904 7.649 17.090 1.000 35.570 300 LEU B N 1
ATOM 4334 C CA . LEU B 1 243 ? -25.894 6.326 17.694 1.000 35.452 300 LEU B CA 1
ATOM 4335 C C . LEU B 1 243 ? -27.059 5.489 17.164 1.000 38.073 300 LEU B C 1
ATOM 4336 O O . LEU B 1 243 ? -26.855 4.342 16.765 1.000 41.611 300 LEU B O 1
ATOM 4341 N N . ASP B 1 244 ? -28.275 6.058 17.153 1.000 39.746 301 ASP B N 1
ATOM 4342 C CA . ASP B 1 244 ? -29.430 5.388 16.571 1.000 38.698 301 ASP B CA 1
ATOM 4343 C C . ASP B 1 244 ? -29.255 5.315 15.055 1.000 35.609 301 ASP B C 1
ATOM 4344 O O . ASP B 1 244 ? -29.225 6.342 14.381 1.000 32.408 301 ASP B O 1
ATOM 4349 N N . PRO B 1 245 ? -29.167 4.100 14.466 1.000 36.058 302 PRO B N 1
ATOM 4350 C CA . PRO B 1 245 ? -29.034 3.964 13.017 1.000 38.973 302 PRO B CA 1
ATOM 4351 C C . PRO B 1 245 ? -30.146 4.666 12.243 1.000 40.947 302 PRO B C 1
ATOM 4352 O O . PRO B 1 245 ? -29.930 5.072 11.103 1.000 44.528 302 PRO B O 1
ATOM 4356 N N . ASN B 1 246 ? -31.320 4.795 12.881 1.000 44.153 303 ASN B N 1
ATOM 4357 C CA . ASN B 1 246 ? -32.526 5.262 12.218 1.000 45.075 303 ASN B CA 1
ATOM 4358 C C . ASN B 1 246 ? -32.530 6.783 12.113 1.000 46.154 303 ASN B C 1
ATOM 4359 O O . ASN B 1 246 ? -33.253 7.321 11.274 1.000 46.234 303 ASN B O 1
ATOM 4364 N N . LYS B 1 247 ? -31.704 7.453 12.933 1.000 46.242 304 LYS B N 1
ATOM 4365 C CA . LYS B 1 247 ? -31.610 8.906 12.933 1.000 47.873 304 LYS B CA 1
ATOM 4366 C C . LYS B 1 247 ? -30.395 9.403 12.143 1.000 49.279 304 LYS B C 1
ATOM 4367 O O . LYS B 1 247 ? -30.097 10.599 12.154 1.000 51.253 304 LYS B O 1
ATOM 4373 N N . ARG B 1 248 ? -29.687 8.491 11.463 1.000 48.697 305 ARG B N 1
ATOM 4374 C CA . ARG B 1 248 ? -28.599 8.872 10.577 1.000 44.932 305 ARG B CA 1
ATOM 4375 C C . ARG B 1 248 ? -29.179 9.334 9.244 1.000 45.193 305 ARG B C 1
ATOM 4376 O O . ARG B 1 248 ? -30.237 8.858 8.833 1.000 45.198 305 ARG B O 1
ATOM 4384 N N . LEU B 1 249 ? -28.470 10.255 8.576 1.000 45.029 306 LEU B N 1
ATOM 4385 C CA . LEU B 1 249 ? -28.814 10.667 7.224 1.000 44.952 306 LEU B CA 1
ATOM 4386 C C . LEU B 1 249 ? -28.867 9.460 6.294 1.000 41.541 306 LEU B C 1
ATOM 4387 O O . LEU B 1 249 ? -28.089 8.530 6.439 1.000 43.413 306 LEU B O 1
ATOM 4392 N N . SER B 1 250 ? -29.790 9.505 5.336 1.000 42.585 307 SER B N 1
ATOM 4393 C CA . SER B 1 250 ? -29.767 8.636 4.172 1.000 41.837 307 SER B CA 1
ATOM 4394 C C . SER B 1 250 ? -28.643 9.076 3.236 1.000 40.366 307 SER B C 1
ATOM 4395 O O . SER B 1 250 ? -28.082 10.159 3.397 1.000 41.712 307 SER B O 1
ATOM 4398 N N . MET B 1 251 ? -28.338 8.232 2.243 1.000 38.837 308 MET B N 1
ATOM 4399 C CA . MET B 1 251 ? -27.361 8.584 1.227 1.000 39.096 308 MET B CA 1
ATOM 4400 C C . MET B 1 251 ? -27.914 9.720 0.365 1.000 42.290 308 MET B C 1
ATOM 4401 O O . MET B 1 251 ? -27.175 10.620 -0.023 1.000 43.958 308 MET B O 1
ATOM 4406 N N . GLU B 1 252 ? -29.226 9.683 0.117 1.000 42.992 309 GLU B N 1
ATOM 4407 C CA . GLU B 1 252 ? -29.908 10.711 -0.656 1.000 46.414 309 GLU B CA 1
ATOM 4408 C C . GLU B 1 252 ? -29.813 12.067 0.051 1.000 41.809 309 GLU B C 1
ATOM 4409 O O . GLU B 1 252 ? -29.626 13.092 -0.608 1.000 39.278 309 GLU B O 1
ATOM 4415 N N . GLN B 1 253 ? -29.932 12.062 1.387 1.000 37.586 310 GLN B N 1
ATOM 4416 C CA . GLN B 1 253 ? -29.869 13.275 2.186 1.000 38.243 310 GLN B CA 1
ATOM 4417 C C . GLN B 1 253 ? -28.434 13.798 2.243 1.000 39.028 310 GLN B C 1
ATOM 4418 O O . GLN B 1 253 ? -28.215 15.001 2.214 1.000 39.146 310 GLN B O 1
ATOM 4420 N N . ILE B 1 254 ? -27.464 12.881 2.332 1.000 41.793 311 ILE B N 1
ATOM 4421 C CA . ILE B 1 254 ? -26.050 13.228 2.362 1.000 44.479 311 ILE B CA 1
ATOM 4422 C C . ILE B 1 254 ? -25.643 13.985 1.099 1.000 45.754 311 ILE B C 1
ATOM 4423 O O . ILE B 1 254 ? -24.873 14.942 1.183 1.000 48.311 311 ILE B O 1
ATOM 4428 N N . CYS B 1 255 ? -26.131 13.538 -0.067 1.000 48.426 312 CYS B N 1
ATOM 4429 C CA . CYS B 1 255 ? -25.782 14.168 -1.329 1.000 49.419 312 CYS B CA 1
ATOM 4430 C C . CYS B 1 255 ? -26.337 15.594 -1.391 1.000 52.050 312 CYS B C 1
ATOM 4431 O O . CYS B 1 255 ? -25.786 16.441 -2.095 1.000 52.279 312 CYS B O 1
ATOM 4434 N N . LYS B 1 256 ? -27.412 15.859 -0.628 1.000 51.863 313 LYS B N 1
ATOM 4435 C CA . LYS B 1 256 ? -28.135 17.122 -0.682 1.000 48.642 313 LYS B CA 1
ATOM 4436 C C . LYS B 1 256 ? -27.647 18.118 0.371 1.000 48.607 313 LYS B C 1
ATOM 4437 O O . LYS B 1 256 ? -28.040 19.281 0.320 1.000 48.778 313 LYS B O 1
ATOM 4443 N N . HIS B 1 257 ? -26.809 17.683 1.323 1.000 44.685 314 HIS B N 1
ATOM 4444 C CA . HIS B 1 257 ? -26.412 18.539 2.431 1.000 43.933 314 HIS B CA 1
ATOM 4445 C C . HIS B 1 257 ? -25.693 19.779 1.895 1.000 44.380 314 HIS B C 1
ATOM 4446 O O . HIS B 1 257 ? -25.108 19.735 0.813 1.000 46.938 314 HIS B O 1
ATOM 4453 N N . LYS B 1 258 ? -25.771 20.878 2.662 1.000 43.824 315 LYS B N 1
ATOM 4454 C CA . LYS B 1 258 ? -25.312 22.200 2.255 1.000 47.501 315 LYS B CA 1
ATOM 4455 C C . LYS B 1 258 ? -23.790 22.264 2.128 1.000 49.350 315 LYS B C 1
ATOM 4456 O O . LYS B 1 258 ? -23.275 23.096 1.394 1.000 49.412 315 LYS B O 1
ATOM 4458 N N . TRP B 1 259 ? -23.072 21.414 2.869 1.000 51.595 316 TRP B N 1
ATOM 4459 C CA . TRP B 1 259 ? -21.624 21.315 2.775 1.000 53.246 316 TRP B CA 1
ATOM 4460 C C . TRP B 1 259 ? -21.207 20.785 1.403 1.000 53.798 316 TRP B C 1
ATOM 4461 O O . TRP B 1 259 ? -20.179 21.193 0.858 1.000 57.030 316 TRP B O 1
ATOM 4472 N N . MET B 1 260 ? -21.991 19.834 0.882 1.000 53.498 317 MET B N 1
ATOM 4473 C CA . MET B 1 260 ? -21.758 19.262 -0.431 1.000 55.205 317 MET B CA 1
ATOM 4474 C C . MET B 1 260 ? -21.918 20.329 -1.513 1.000 57.904 317 MET B C 1
ATOM 4475 O O . MET B 1 260 ? -21.078 20.422 -2.413 1.000 56.576 317 MET B O 1
ATOM 4480 N N . LYS B 1 261 ? -22.979 21.142 -1.398 1.000 61.881 318 LYS B N 1
ATOM 4481 C CA . LYS B 1 261 ? -23.292 22.155 -2.404 1.000 65.023 318 LYS B CA 1
ATOM 4482 C C . LYS B 1 261 ? -22.413 23.396 -2.214 1.000 64.264 318 LYS B C 1
ATOM 4483 O O . LYS B 1 261 ? -21.915 23.974 -3.179 1.000 64.141 318 LYS B O 1
ATOM 4489 N N . LEU B 1 262 ? -22.313 23.810 -0.946 1.000 66.247 319 LEU B N 1
ATOM 4490 C CA . LEU B 1 262 ? -21.459 24.874 -0.431 1.000 70.573 319 LEU B CA 1
ATOM 4491 C C . LEU B 1 262 ? -21.433 26.100 -1.338 1.000 78.676 319 LEU B C 1
ATOM 4492 O O . LEU B 1 262 ? -22.040 27.109 -1.002 1.000 86.955 319 LEU B O 1
ATOM 4494 N N . GLY B 1 263 ? -20.684 26.022 -2.445 1.000 85.030 320 GLY B N 1
ATOM 4495 C CA . GLY B 1 263 ? -20.539 27.131 -3.375 1.000 86.323 320 GLY B CA 1
ATOM 4496 C C . GLY B 1 263 ? -19.643 26.736 -4.546 1.000 87.920 320 GLY B C 1
ATOM 4497 O O . GLY B 1 263 ? -18.510 27.201 -4.656 1.000 89.002 320 GLY B O 1
ATOM 4498 N N . ASP B 1 264 ? -20.172 25.863 -5.412 1.000 87.398 321 ASP B N 1
ATOM 4499 C CA . ASP B 1 264 ? -19.372 25.178 -6.414 1.000 87.780 321 ASP B CA 1
ATOM 4500 C C . ASP B 1 264 ? -20.144 25.121 -7.735 1.000 85.505 321 ASP B C 1
ATOM 4501 O O . ASP B 1 264 ? -19.736 25.739 -8.715 1.000 80.827 321 ASP B O 1
ATOM 4506 N N . ALA B 1 265 ? -21.285 24.418 -7.725 1.000 83.006 322 ALA B N 1
ATOM 4507 C CA . ALA B 1 265 ? -21.916 23.885 -8.922 1.000 78.684 322 ALA B CA 1
ATOM 4508 C C . ALA B 1 265 ? -21.070 22.716 -9.419 1.000 80.870 322 ALA B C 1
ATOM 4509 O O . ALA B 1 265 ? -19.872 22.854 -9.657 1.000 88.989 322 ALA B O 1
ATOM 4511 N N . ASP B 1 266 ? -21.717 21.556 -9.590 1.000 78.937 323 ASP B N 1
ATOM 4512 C CA . ASP B 1 266 ? -21.020 20.311 -9.865 1.000 75.015 323 ASP B CA 1
ATOM 4513 C C . ASP B 1 266 ? -21.939 19.394 -10.665 1.000 70.831 323 ASP B C 1
ATOM 4514 O O . ASP B 1 266 ? -22.536 18.467 -10.120 1.000 68.748 323 ASP B O 1
ATOM 4519 N N . PRO B 1 267 ? -22.074 19.616 -11.992 1.000 68.308 324 PRO B N 1
ATOM 4520 C CA . PRO B 1 267 ? -23.004 18.838 -12.805 1.000 64.595 324 PRO B CA 1
ATOM 4521 C C . PRO B 1 267 ? -22.659 17.349 -12.851 1.000 58.450 324 PRO B C 1
ATOM 4522 O O . PRO B 1 267 ? -23.557 16.527 -12.968 1.000 56.857 324 PRO B O 1
ATOM 4526 N N . ASN B 1 268 ? -21.370 17.010 -12.731 1.000 56.155 325 ASN B N 1
ATOM 4527 C CA . ASN B 1 268 ? -20.913 15.629 -12.848 1.000 56.235 325 ASN B CA 1
ATOM 4528 C C . ASN B 1 268 ? -21.362 14.802 -11.639 1.000 55.347 325 ASN B C 1
ATOM 4529 O O . ASN B 1 268 ? -21.797 13.658 -11.777 1.000 49.791 325 ASN B O 1
ATOM 4534 N N . PHE B 1 269 ? -21.237 15.390 -10.446 1.000 53.253 326 PHE B N 1
ATOM 4535 C CA . PHE B 1 269 ? -21.722 14.774 -9.223 1.000 51.133 326 PHE B CA 1
ATOM 4536 C C . PHE B 1 269 ? -23.192 14.379 -9.386 1.000 52.215 326 PHE B C 1
ATOM 4537 O O . PHE B 1 269 ? -23.558 13.214 -9.235 1.000 52.225 326 PHE B O 1
ATOM 4545 N N . ASP B 1 270 ? -24.018 15.370 -9.746 1.000 53.836 327 ASP B N 1
ATOM 4546 C CA . ASP B 1 270 ? -25.461 15.209 -9.827 1.000 52.751 327 ASP B CA 1
ATOM 4547 C C . ASP B 1 270 ? -25.818 14.206 -10.923 1.000 51.742 327 ASP B C 1
ATOM 4548 O O . ASP B 1 270 ? -26.790 13.468 -10.799 1.000 55.989 327 ASP B O 1
ATOM 4553 N N . ARG B 1 271 ? -25.042 14.210 -12.013 1.000 46.281 328 ARG B N 1
ATOM 4554 C CA . ARG B 1 271 ? -25.247 13.308 -13.134 1.000 43.067 328 ARG B CA 1
ATOM 4555 C C . ARG B 1 271 ? -24.944 11.879 -12.697 1.000 41.144 328 ARG B C 1
ATOM 4556 O O . ARG B 1 271 ? -25.704 10.972 -13.009 1.000 37.791 328 ARG B O 1
ATOM 4558 N N . LEU B 1 272 ? -23.844 11.692 -11.959 1.000 41.110 329 LEU B N 1
ATOM 4559 C CA . LEU B 1 272 ? -23.434 10.377 -11.486 1.000 40.897 329 LEU B CA 1
ATOM 4560 C C . LEU B 1 272 ? -24.420 9.833 -10.454 1.000 41.136 329 LEU B C 1
ATOM 4561 O O . LEU B 1 272 ? -24.715 8.638 -10.470 1.000 43.681 329 LEU B O 1
ATOM 4566 N N . ILE B 1 273 ? -24.893 10.710 -9.558 1.000 42.133 330 ILE B N 1
ATOM 4567 C CA . ILE B 1 273 ? -25.870 10.341 -8.544 1.000 43.127 330 ILE B CA 1
ATOM 4568 C C . ILE B 1 273 ? -27.199 10.016 -9.232 1.000 46.030 330 ILE B C 1
ATOM 4569 O O . ILE B 1 273 ? -27.955 9.156 -8.779 1.000 51.867 330 ILE B O 1
ATOM 4574 N N . ALA B 1 274 ? -27.481 10.713 -10.341 1.000 49.366 331 ALA B N 1
ATOM 4575 C CA . ALA B 1 274 ? -28.716 10.510 -11.076 1.000 48.460 331 ALA B CA 1
ATOM 4576 C C . ALA B 1 274 ? -28.662 9.164 -11.794 1.000 48.733 331 ALA B C 1
ATOM 4577 O O . ALA B 1 274 ? -29.658 8.456 -11.852 1.000 46.971 331 ALA B O 1
ATOM 4579 N N . GLU B 1 275 ? -27.487 8.849 -12.353 1.000 46.802 332 GLU B N 1
ATOM 4580 C CA . GLU B 1 275 ? -27.263 7.626 -13.110 1.000 48.033 332 GLU B CA 1
ATOM 4581 C C . GLU B 1 275 ? -27.397 6.418 -12.188 1.000 48.338 332 GLU B C 1
ATOM 4582 O O . GLU B 1 275 ? -27.978 5.402 -12.575 1.000 43.903 332 GLU B O 1
ATOM 4584 N N . SER B 1 276 ? -26.888 6.558 -10.954 1.000 46.814 333 SER B N 1
ATOM 4585 C CA . SER B 1 276 ? -27.001 5.512 -9.955 1.000 52.784 333 SER B CA 1
ATOM 4586 C C . SER B 1 276 ? -28.464 5.291 -9.565 1.000 57.311 333 SER B C 1
ATOM 4587 O O . SER B 1 276 ? -28.818 4.188 -9.165 1.000 59.666 333 SER B O 1
ATOM 4589 N N . GLN B 1 277 ? -29.305 6.327 -9.699 1.000 67.763 334 GLN B N 1
ATOM 4590 C CA . GLN B 1 277 ? -30.716 6.257 -9.331 1.000 71.777 334 GLN B CA 1
ATOM 4591 C C . GLN B 1 277 ? -31.578 5.596 -10.418 1.000 72.801 334 GLN B C 1
ATOM 4592 O O . GLN B 1 277 ? -32.633 5.049 -10.113 1.000 73.651 334 GLN B O 1
ATOM 4598 N N . GLN B 1 278 ? -31.126 5.639 -11.675 1.000 73.373 335 GLN B N 1
ATOM 4599 C CA . GLN B 1 278 ? -31.900 5.116 -12.796 1.000 73.575 335 GLN B CA 1
ATOM 4600 C C . GLN B 1 278 ? -31.902 3.584 -12.733 1.000 71.509 335 GLN B C 1
ATOM 4601 O O . GLN B 1 278 ? -30.871 3.015 -12.313 1.000 64.006 335 GLN B O 1
ATOM 4603 N N . PRO B 1 287 ? -23.674 -0.862 -27.437 1.000 75.082 344 PRO B N 1
ATOM 4604 C CA . PRO B 1 287 ? -22.556 -1.681 -26.948 1.000 76.108 344 PRO B CA 1
ATOM 4605 C C . PRO B 1 287 ? -22.065 -2.662 -28.009 1.000 76.162 344 PRO B C 1
ATOM 4606 O O . PRO B 1 287 ? -22.592 -2.700 -29.118 1.000 78.024 344 PRO B O 1
ATOM 4610 N N . LEU B 1 288 ? -21.040 -3.445 -27.639 1.000 71.328 345 LEU B N 1
ATOM 4611 C CA . LEU B 1 288 ? -20.156 -4.163 -28.550 1.000 65.525 345 LEU B CA 1
ATOM 4612 C C . LEU B 1 288 ? -19.423 -3.163 -29.448 1.000 60.290 345 LEU B C 1
ATOM 4613 O O . LEU B 1 288 ? -20.023 -2.524 -30.312 1.000 62.680 345 LEU B O 1
ATOM 4618 N N . ASN B 1 289 ? -18.112 -3.030 -29.212 1.000 51.674 346 ASN B N 1
ATOM 4619 C CA . ASN B 1 289 ? -17.266 -2.114 -29.963 1.000 47.202 346 ASN B CA 1
ATOM 4620 C C . ASN B 1 289 ? -16.596 -2.896 -31.089 1.000 41.510 346 ASN B C 1
ATOM 4621 O O . ASN B 1 289 ? -15.715 -3.706 -30.826 1.000 35.982 346 ASN B O 1
ATOM 4626 N N . GLU B 1 290 ? -17.027 -2.652 -32.334 1.000 39.593 347 GLU B N 1
ATOM 4627 C CA . GLU B 1 290 ? -16.605 -3.477 -33.456 1.000 41.915 347 GLU B CA 1
ATOM 4628 C C . GLU B 1 290 ? -15.123 -3.255 -33.774 1.000 38.049 347 GLU B C 1
ATOM 4629 O O . GLU B 1 290 ? -14.417 -4.198 -34.122 1.000 37.361 347 GLU B O 1
ATOM 4635 N N . ASP B 1 291 ? -14.639 -2.018 -33.624 1.000 38.014 348 ASP B N 1
ATOM 4636 C CA . ASP B 1 291 ? -13.246 -1.708 -33.928 1.000 37.756 348 ASP B CA 1
ATOM 4637 C C . ASP B 1 291 ? -12.315 -2.358 -32.904 1.000 34.038 348 ASP B C 1
ATOM 4638 O O . ASP B 1 291 ? -11.177 -2.677 -33.231 1.000 32.350 348 ASP B O 1
ATOM 4643 N N . VAL B 1 292 ? -12.801 -2.557 -31.674 1.000 34.394 349 VAL B N 1
ATOM 4644 C CA . VAL B 1 292 ? -12.038 -3.289 -30.679 1.000 34.457 349 VAL B CA 1
ATOM 4645 C C . VAL B 1 292 ? -11.948 -4.754 -31.104 1.000 34.089 349 VAL B C 1
ATOM 4646 O O . VAL B 1 292 ? -10.862 -5.330 -31.068 1.000 31.990 349 VAL B O 1
ATOM 4650 N N . LEU B 1 293 ? -13.092 -5.336 -31.503 1.000 34.403 350 LEU B N 1
ATOM 4651 C CA . LEU B 1 293 ? -13.161 -6.729 -31.930 1.000 36.150 350 LEU B CA 1
ATOM 4652 C C . LEU B 1 293 ? -12.207 -6.978 -33.101 1.000 33.831 350 LEU B C 1
ATOM 4653 O O . LEU B 1 293 ? -11.600 -8.044 -33.191 1.000 32.559 350 LEU B O 1
ATOM 4658 N N . LEU B 1 294 ? -12.136 -6.008 -34.020 1.000 34.919 351 LEU B N 1
ATOM 4659 C CA . LEU B 1 294 ? -11.313 -6.101 -35.221 1.000 36.907 351 LEU B CA 1
ATOM 4660 C C . LEU B 1 294 ? -9.828 -5.946 -34.875 1.000 36.517 351 LEU B C 1
ATOM 4661 O O . LEU B 1 294 ? -8.974 -6.656 -35.413 1.000 36.291 351 LEU B O 1
ATOM 4666 N N . ALA B 1 295 ? -9.522 -5.008 -33.970 1.000 35.263 352 ALA B N 1
ATOM 4667 C CA . ALA B 1 295 ? -8.159 -4.813 -33.496 1.000 36.281 352 ALA B CA 1
ATOM 4668 C C . ALA B 1 295 ? -7.647 -6.092 -32.829 1.000 37.087 352 ALA B C 1
ATOM 4669 O O . ALA B 1 295 ? -6.490 -6.485 -32.997 1.000 37.173 352 ALA B O 1
ATOM 4671 N N . MET B 1 296 ? -8.545 -6.750 -32.087 1.000 37.317 353 MET B N 1
ATOM 4672 C CA . MET B 1 296 ? -8.249 -7.993 -31.394 1.000 36.341 353 MET B CA 1
ATOM 4673 C C . MET B 1 296 ? -8.031 -9.132 -32.388 1.000 36.575 353 MET B C 1
ATOM 4674 O O . MET B 1 296 ? -7.158 -9.968 -32.190 1.000 36.111 353 MET B O 1
ATOM 4679 N N . GLU B 1 297 ? -8.844 -9.161 -33.441 1.000 37.212 354 GLU B N 1
ATOM 4680 C CA . GLU B 1 297 ? -8.754 -10.170 -34.478 1.000 41.456 354 GLU B CA 1
ATOM 4681 C C . GLU B 1 297 ? -7.394 -10.085 -35.179 1.000 42.049 354 GLU B C 1
ATOM 4682 O O . GLU B 1 297 ? -6.773 -11.109 -35.455 1.000 42.758 354 GLU B O 1
ATOM 4688 N N . ASP B 1 298 ? -6.924 -8.860 -35.433 1.000 43.664 355 ASP B N 1
ATOM 4689 C CA . ASP B 1 298 ? -5.644 -8.611 -36.088 1.000 46.449 355 ASP B CA 1
ATOM 4690 C C . ASP B 1 298 ? -4.459 -9.003 -35.196 1.000 49.907 355 ASP B C 1
ATOM 4691 O O . ASP B 1 298 ? -3.345 -9.180 -35.693 1.000 48.114 355 ASP B O 1
ATOM 4696 N N . MET B 1 299 ? -4.695 -9.080 -33.879 1.000 51.874 356 MET B N 1
ATOM 4697 C CA . MET B 1 299 ? -3.714 -9.583 -32.930 1.000 54.750 356 MET B CA 1
ATOM 4698 C C . MET B 1 299 ? -3.554 -11.096 -33.091 1.000 56.007 356 MET B C 1
ATOM 4699 O O . MET B 1 299 ? -2.449 -11.620 -32.981 1.000 60.416 356 MET B O 1
ATOM 4704 N N . GLY B 1 300 ? -4.669 -11.789 -33.340 1.000 53.978 357 GLY B N 1
ATOM 4705 C CA . GLY B 1 300 ? -4.686 -13.240 -33.429 1.000 55.040 357 GLY B CA 1
ATOM 4706 C C . GLY B 1 300 ? -5.769 -13.872 -32.557 1.000 57.410 357 GLY B C 1
ATOM 4707 O O . GLY B 1 300 ? -5.802 -15.095 -32.412 1.000 56.156 357 GLY B O 1
ATOM 4708 N N . LEU B 1 301 ? -6.634 -13.029 -31.971 1.000 54.157 358 LEU B N 1
ATOM 4709 C CA . LEU B 1 301 ? -7.754 -13.479 -31.161 1.000 57.482 358 LEU B CA 1
ATOM 4710 C C . LEU B 1 301 ? -9.008 -13.557 -32.028 1.000 58.504 358 LEU B C 1
ATOM 4711 O O . LEU B 1 301 ? -9.527 -12.536 -32.461 1.000 58.194 358 LEU B O 1
ATOM 4716 N N . ASP B 1 302 ? -9.504 -14.779 -32.248 1.000 61.350 359 ASP B N 1
ATOM 4717 C CA . ASP B 1 302 ? -10.727 -15.015 -33.009 1.000 63.523 359 ASP B CA 1
ATOM 4718 C C . ASP B 1 302 ? -11.896 -14.303 -32.326 1.000 59.748 359 ASP B C 1
ATOM 4719 O O . ASP B 1 302 ? -12.086 -14.453 -31.121 1.000 59.441 359 ASP B O 1
ATOM 4724 N N . LYS B 1 303 ? -12.694 -13.576 -33.116 1.000 56.070 360 LYS B N 1
ATOM 4725 C CA . LYS B 1 303 ? -13.780 -12.749 -32.605 1.000 56.425 360 LYS B CA 1
ATOM 4726 C C . LYS B 1 303 ? -14.906 -13.606 -32.015 1.000 58.933 360 LYS B C 1
ATOM 4727 O O . LYS B 1 303 ? -15.707 -13.110 -31.224 1.000 61.138 360 LYS B O 1
ATOM 4729 N N . GLU B 1 304 ? -14.969 -14.886 -32.404 1.000 57.575 361 GLU B N 1
ATOM 4730 C CA . GLU B 1 304 ? -15.981 -15.801 -31.903 1.000 57.087 361 GLU B CA 1
ATOM 4731 C C . GLU B 1 304 ? -15.712 -16.144 -30.433 1.000 55.395 361 GLU B C 1
ATOM 4732 O O . GLU B 1 304 ? -16.635 -16.122 -29.618 1.000 51.191 361 GLU B O 1
ATOM 4734 N N . GLN B 1 305 ? -14.450 -16.466 -30.114 1.000 52.831 362 GLN B N 1
ATOM 4735 C CA . GLN B 1 305 ? -14.040 -16.821 -28.761 1.000 52.453 362 GLN B CA 1
ATOM 4736 C C . GLN B 1 305 ? -14.067 -15.590 -27.853 1.000 49.160 362 GLN B C 1
ATOM 4737 O O . GLN B 1 305 ? -14.318 -15.709 -26.651 1.000 43.199 362 GLN B O 1
ATOM 4743 N N . THR B 1 306 ? -13.789 -14.412 -28.434 1.000 42.902 363 THR B N 1
ATOM 4744 C CA . THR B 1 306 ? -13.881 -13.141 -27.729 1.000 43.408 363 THR B CA 1
ATOM 4745 C C . THR B 1 306 ? -15.319 -12.882 -27.282 1.000 42.296 363 THR B C 1
ATOM 4746 O O . THR B 1 306 ? -15.551 -12.478 -26.147 1.000 40.595 363 THR B O 1
ATOM 4750 N N . LEU B 1 307 ? -16.275 -13.099 -28.192 1.000 41.535 364 LEU B N 1
ATOM 4751 C CA . LEU B 1 307 ? -17.689 -12.916 -27.891 1.000 41.140 364 LEU B CA 1
ATOM 4752 C C . LEU B 1 307 ? -18.166 -13.957 -26.875 1.000 40.547 364 LEU B C 1
ATOM 4753 O O . LEU B 1 307 ? -19.015 -13.654 -26.052 1.000 38.593 364 LEU B O 1
ATOM 4758 N N . GLN B 1 308 ? -17.616 -15.174 -26.942 1.000 40.204 365 GLN B N 1
ATOM 4759 C CA . GLN B 1 308 ? -17.954 -16.226 -25.996 1.000 40.940 365 GLN B CA 1
ATOM 4760 C C . GLN B 1 308 ? -17.422 -15.861 -24.609 1.000 41.809 365 GLN B C 1
ATOM 4761 O O . GLN B 1 308 ? -18.117 -16.037 -23.604 1.000 42.256 365 GLN B O 1
ATOM 4763 N N . SER B 1 309 ? -16.181 -15.357 -24.575 1.000 40.522 366 SER B N 1
ATOM 4764 C CA . SER B 1 309 ? -15.548 -14.883 -23.357 1.000 38.351 366 SER B CA 1
ATOM 4765 C C . SER B 1 309 ? -16.330 -13.723 -22.746 1.000 37.417 366 SER B C 1
ATOM 4766 O O . SER B 1 309 ? -16.446 -13.634 -21.529 1.000 38.969 366 SER B O 1
ATOM 4769 N N . LEU B 1 310 ? -16.842 -12.823 -23.589 1.000 35.966 367 LEU B N 1
ATOM 4770 C CA . LEU B 1 310 ? -17.637 -11.690 -23.129 1.000 38.462 367 LEU B CA 1
ATOM 4771 C C . LEU B 1 310 ? -18.996 -12.161 -22.604 1.000 40.161 367 LEU B C 1
ATOM 4772 O O . LEU B 1 310 ? -19.416 -11.737 -21.532 1.000 38.873 367 LEU B O 1
ATOM 4777 N N . ARG B 1 311 ? -19.672 -13.033 -23.362 1.000 42.702 368 ARG B N 1
ATOM 4778 C CA . ARG B 1 311 ? -21.015 -13.473 -23.015 1.000 44.664 368 ARG B CA 1
ATOM 4779 C C . ARG B 1 311 ? -21.020 -14.279 -21.714 1.000 43.625 368 ARG B C 1
ATOM 4780 O O . ARG B 1 311 ? -21.996 -14.236 -20.972 1.000 43.045 368 ARG B O 1
ATOM 4788 N N . SER B 1 312 ? -19.940 -15.019 -21.444 1.000 40.166 369 SER B N 1
ATOM 4789 C CA . SER B 1 312 ? -19.875 -15.885 -20.279 1.000 40.448 369 SER B CA 1
ATOM 4790 C C . SER B 1 312 ? -19.347 -15.141 -19.050 1.000 41.485 369 SER B C 1
ATOM 4791 O O . SER B 1 312 ? -19.336 -15.710 -17.960 1.000 46.277 369 SER B O 1
ATOM 4794 N N . ASP B 1 313 ? -18.907 -13.884 -19.228 1.000 42.718 370 ASP B N 1
ATOM 4795 C CA . ASP B 1 313 ? -18.411 -13.040 -18.145 1.000 43.234 370 ASP B CA 1
ATOM 4796 C C . ASP B 1 313 ? -17.167 -13.691 -17.546 1.000 37.702 370 ASP B C 1
ATOM 4797 O O . ASP B 1 313 ? -17.030 -13.778 -16.339 1.000 33.498 370 ASP B O 1
ATOM 4802 N N . ALA B 1 314 ? -16.232 -14.082 -18.424 1.000 39.195 371 ALA B N 1
ATOM 4803 C CA . ALA B 1 314 ? -15.132 -14.972 -18.087 1.000 34.911 371 ALA B CA 1
ATOM 4804 C C . ALA B 1 314 ? -14.038 -14.237 -17.314 1.000 33.416 371 ALA B C 1
ATOM 4805 O O . ALA B 1 314 ? -13.362 -14.868 -16.500 1.000 26.189 371 ALA B O 1
ATOM 4807 N N . TYR B 1 315 ? -13.832 -12.936 -17.616 1.000 32.307 372 TYR B N 1
ATOM 4808 C CA . TYR B 1 315 ? -12.703 -12.183 -17.088 1.000 33.129 372 TYR B CA 1
ATOM 4809 C C . TYR B 1 315 ? -11.405 -12.934 -17.397 1.000 32.453 372 TYR B C 1
ATOM 4810 O O . TYR B 1 315 ? -10.540 -13.079 -16.537 1.000 36.200 372 TYR B O 1
ATOM 4819 N N . ASP B 1 316 ? -11.278 -13.386 -18.650 1.000 33.491 373 ASP B N 1
ATOM 4820 C CA . ASP B 1 316 ? -10.132 -14.146 -19.129 1.000 34.259 373 ASP B CA 1
ATOM 4821 C C . ASP B 1 316 ? -9.266 -13.256 -20.027 1.000 34.444 373 ASP B C 1
ATOM 4822 O O . ASP B 1 316 ? -9.445 -12.039 -20.050 1.000 33.532 373 ASP B O 1
ATOM 4827 N N . HIS B 1 317 ? -8.339 -13.887 -20.764 1.000 34.940 374 HIS B N 1
ATOM 4828 C CA . HIS B 1 317 ? -7.431 -13.216 -21.677 1.000 34.965 374 HIS B CA 1
ATOM 4829 C C . HIS B 1 317 ? -8.177 -12.312 -22.654 1.000 34.765 374 HIS B C 1
ATOM 4830 O O . HIS B 1 317 ? -7.727 -11.206 -22.924 1.000 40.048 374 HIS B O 1
ATOM 4837 N N . TYR B 1 318 ? -9.297 -12.786 -23.202 1.000 34.143 375 TYR B N 1
ATOM 4838 C CA . TYR B 1 318 ? -10.015 -12.069 -24.244 1.000 33.978 375 TYR B CA 1
ATOM 4839 C C . TYR B 1 318 ? -10.852 -10.933 -23.650 1.000 31.428 375 TYR B C 1
ATOM 4840 O O . TYR B 1 318 ? -10.944 -9.863 -24.250 1.000 28.967 375 TYR B O 1
ATOM 4849 N N . SER B 1 319 ? -11.486 -11.181 -22.492 1.000 29.136 376 SER B N 1
ATOM 4850 C CA . SER B 1 319 ? -12.269 -10.169 -21.797 1.000 29.748 376 SER B CA 1
ATOM 4851 C C . SER B 1 319 ? -11.386 -8.983 -21.407 1.000 27.896 376 SER B C 1
ATOM 4852 O O . SER B 1 319 ? -11.748 -7.828 -21.642 1.000 27.167 376 SER B O 1
ATOM 4855 N N . ALA B 1 320 ? -10.232 -9.298 -20.806 1.000 25.645 377 ALA B N 1
ATOM 4856 C CA . ALA B 1 320 ? -9.264 -8.316 -20.349 1.000 28.021 377 ALA B CA 1
ATOM 4857 C C . ALA B 1 320 ? -8.873 -7.362 -21.462 1.000 27.321 377 ALA B C 1
ATOM 4858 O O . ALA B 1 320 ? -8.898 -6.151 -21.280 1.000 27.725 377 ALA B O 1
ATOM 4860 N N . ILE B 1 321 ? -8.488 -7.933 -22.609 1.000 28.158 378 ILE B N 1
ATOM 4861 C CA . ILE B 1 321 ? -8.007 -7.149 -23.732 1.000 28.731 378 ILE B CA 1
ATOM 4862 C C . ILE B 1 321 ? -9.176 -6.389 -24.358 1.000 26.173 378 ILE B C 1
ATOM 4863 O O . ILE B 1 321 ? -9.011 -5.250 -24.772 1.000 23.482 378 ILE B O 1
ATOM 4868 N N . TYR B 1 322 ? -10.382 -6.959 -24.364 1.000 24.879 379 TYR B N 1
ATOM 4869 C CA . TYR B 1 322 ? -11.529 -6.203 -24.842 1.000 25.054 379 TYR B CA 1
ATOM 4870 C C . TYR B 1 322 ? -11.712 -4.961 -23.980 1.000 24.728 379 TYR B C 1
ATOM 4871 O O . TYR B 1 322 ? -11.803 -3.843 -24.491 1.000 24.115 379 TYR B O 1
ATOM 4880 N N . SER B 1 323 ? -11.770 -5.181 -22.658 1.000 26.462 380 SER B N 1
ATOM 4881 C CA . SER B 1 323 ? -12.046 -4.117 -21.710 1.000 26.595 380 SER B CA 1
ATOM 4882 C C . SER B 1 323 ? -10.934 -3.073 -21.718 1.000 27.588 380 SER B C 1
ATOM 4883 O O . SER B 1 323 ? -11.218 -1.876 -21.737 1.000 30.563 380 SER B O 1
ATOM 4886 N N . LEU B 1 324 ? -9.678 -3.530 -21.677 1.000 27.857 381 LEU B N 1
ATOM 4887 C CA . LEU B 1 324 ? -8.531 -2.633 -21.609 1.000 30.113 381 LEU B CA 1
ATOM 4888 C C . LEU B 1 324 ? -8.507 -1.692 -22.812 1.000 31.147 381 LEU B C 1
ATOM 4889 O O . LEU B 1 324 ? -8.129 -0.531 -22.669 1.000 35.590 381 LEU B O 1
ATOM 4894 N N . LEU B 1 325 ? -8.904 -2.194 -23.988 1.000 34.704 382 LEU B N 1
ATOM 4895 C CA . LEU B 1 325 ? -8.926 -1.398 -25.205 1.000 35.666 382 LEU B CA 1
ATOM 4896 C C . LEU B 1 325 ? -10.072 -0.386 -25.167 1.000 37.831 382 LEU B C 1
ATOM 4897 O O . LEU B 1 325 ? -9.894 0.749 -25.602 1.000 39.762 382 LEU B O 1
ATOM 4902 N N . CYS B 1 326 ? -11.247 -0.796 -24.669 1.000 39.391 383 CYS B N 1
ATOM 4903 C CA . CYS B 1 326 ? -12.413 0.072 -24.626 1.000 39.555 383 CYS B CA 1
ATOM 4904 C C . CYS B 1 326 ? -12.205 1.259 -23.686 1.000 41.115 383 CYS B C 1
ATOM 4905 O O . CYS B 1 326 ? -12.741 2.338 -23.952 1.000 43.700 383 CYS B O 1
ATOM 4908 N N . ASP B 1 327 ? -11.491 1.062 -22.572 1.000 41.217 384 ASP B N 1
ATOM 4909 C CA . ASP B 1 327 ? -11.339 2.166 -21.634 1.000 40.080 384 ASP B CA 1
ATOM 4910 C C . ASP B 1 327 ? -9.868 2.586 -21.644 1.000 42.093 384 ASP B C 1
ATOM 4911 O O . ASP B 1 327 ? -9.437 3.111 -22.699 1.000 37.256 384 ASP B O 1
ATOM 4916 N N . ALA C 1 4 ? -64.613 -38.450 -31.265 1.000 47.607 61 ALA C N 1
ATOM 4917 C CA . ALA C 1 4 ? -65.770 -37.556 -31.500 1.000 46.268 61 ALA C CA 1
ATOM 4918 C C . ALA C 1 4 ? -65.322 -36.351 -32.318 1.000 46.723 61 ALA C C 1
ATOM 4919 O O . ALA C 1 4 ? -64.143 -36.016 -32.319 1.000 50.895 61 ALA C O 1
ATOM 4921 N N . ARG C 1 5 ? -66.288 -35.693 -32.975 1.000 45.096 62 ARG C N 1
ATOM 4922 C CA . ARG C 1 5 ? -66.046 -34.490 -33.759 1.000 45.421 62 ARG C CA 1
ATOM 4923 C C . ARG C 1 5 ? -66.887 -33.338 -33.210 1.000 46.081 62 ARG C C 1
ATOM 4924 O O . ARG C 1 5 ? -68.005 -33.534 -32.759 1.000 48.993 62 ARG C O 1
ATOM 4932 N N . ILE C 1 6 ? -66.319 -32.130 -33.246 1.000 46.085 63 ILE C N 1
ATOM 4933 C CA . ILE C 1 6 ? -66.947 -30.928 -32.726 1.000 48.026 63 ILE C CA 1
ATOM 4934 C C . ILE C 1 6 ? -66.646 -29.797 -33.708 1.000 46.348 63 ILE C C 1
ATOM 4935 O O . ILE C 1 6 ? -65.557 -29.221 -33.704 1.000 48.742 63 ILE C O 1
ATOM 4940 N N . GLY C 1 7 ? -67.630 -29.499 -34.561 1.000 46.287 64 GLY C N 1
ATOM 4941 C CA . GLY C 1 7 ? -67.397 -28.719 -35.758 1.000 46.559 64 GLY C CA 1
ATOM 4942 C C . GLY C 1 7 ? -66.350 -29.406 -36.629 1.000 44.410 64 GLY C C 1
ATOM 4943 O O . GLY C 1 7 ? -66.520 -30.570 -37.009 1.000 45.759 64 GLY C O 1
ATOM 4944 N N . TYR C 1 8 ? -65.246 -28.680 -36.864 1.000 41.915 65 TYR C N 1
ATOM 4945 C CA . TYR C 1 8 ? -64.159 -29.128 -37.719 1.000 37.986 65 TYR C CA 1
ATOM 4946 C C . TYR C 1 8 ? -63.056 -29.789 -36.899 1.000 35.635 65 TYR C C 1
ATOM 4947 O O . TYR C 1 8 ? -61.977 -30.041 -37.420 1.000 35.872 65 TYR C O 1
ATOM 4956 N N . TYR C 1 9 ? -63.330 -30.116 -35.632 1.000 36.936 66 TYR C N 1
ATOM 4957 C CA . TYR C 1 9 ? -62.309 -30.667 -34.754 1.000 34.249 66 TYR C CA 1
ATOM 4958 C C . TYR C 1 9 ? -62.614 -32.124 -34.438 1.000 35.623 66 TYR C C 1
ATOM 4959 O O . TYR C 1 9 ? -63.754 -32.463 -34.166 1.000 35.684 66 TYR C O 1
ATOM 4968 N N . GLU C 1 10 ? -61.584 -32.975 -34.488 1.000 36.739 67 GLU C N 1
ATOM 4969 C CA . GLU C 1 10 ? -61.690 -34.346 -34.021 1.000 38.019 67 GLU C CA 1
ATOM 4970 C C . GLU C 1 10 ? -60.930 -34.472 -32.703 1.000 37.707 67 GLU C C 1
ATOM 4971 O O . GLU C 1 10 ? -59.714 -34.306 -32.671 1.000 35.996 67 GLU C O 1
ATOM 4977 N N . ILE C 1 11 ? -61.665 -34.799 -31.630 1.000 37.683 68 ILE C N 1
ATOM 4978 C CA . ILE C 1 11 ? -61.110 -34.966 -30.298 1.000 37.637 68 ILE C CA 1
ATOM 4979 C C . ILE C 1 11 ? -60.381 -36.305 -30.204 1.000 39.395 68 ILE C C 1
ATOM 4980 O O . ILE C 1 11 ? -60.887 -37.315 -30.683 1.000 39.356 68 ILE C O 1
ATOM 4985 N N . ASP C 1 12 ? -59.205 -36.314 -29.560 1.000 44.841 69 ASP C N 1
ATOM 4986 C CA . ASP C 1 12 ? -58.384 -37.515 -29.535 1.000 49.608 69 ASP C CA 1
ATOM 4987 C C . ASP C 1 12 ? -57.646 -37.717 -28.209 1.000 52.777 69 ASP C C 1
ATOM 4988 O O . ASP C 1 12 ? -56.744 -38.553 -28.172 1.000 60.663 69 ASP C O 1
ATOM 4993 N N . ARG C 1 13 ? -58.022 -37.002 -27.136 1.000 47.794 70 ARG C N 1
ATOM 4994 C CA . ARG C 1 13 ? -57.433 -37.220 -25.819 1.000 44.536 70 ARG C CA 1
ATOM 4995 C C . ARG C 1 13 ? -57.956 -36.183 -24.832 1.000 41.558 70 ARG C C 1
ATOM 4996 O O . ARG C 1 13 ? -58.194 -35.049 -25.228 1.000 42.659 70 ARG C O 1
ATOM 5004 N N . THR C 1 14 ? -58.146 -36.600 -23.571 1.000 39.141 71 THR C N 1
ATOM 5005 C CA . THR C 1 14 ? -58.507 -35.723 -22.466 1.000 36.419 71 THR C CA 1
ATOM 5006 C C . THR C 1 14 ? -57.290 -35.517 -21.568 1.000 34.435 71 THR C C 1
ATOM 5007 O O . THR C 1 14 ? -56.743 -36.485 -21.040 1.000 34.309 71 THR C O 1
ATOM 5011 N N . ILE C 1 15 ? -56.880 -34.253 -21.397 1.000 31.702 72 ILE C N 1
ATOM 5012 C CA . ILE C 1 15 ? -55.629 -33.933 -20.720 1.000 29.996 72 ILE C CA 1
ATOM 5013 C C . ILE C 1 15 ? -55.861 -33.134 -19.433 1.000 30.308 72 ILE C C 1
ATOM 5014 O O . ILE C 1 15 ? -54.928 -32.950 -18.644 1.000 27.840 72 ILE C O 1
ATOM 5019 N N . GLY C 1 16 ? -57.089 -32.639 -19.238 1.000 30.443 73 GLY C N 1
ATOM 5020 C CA . GLY C 1 16 ? -57.398 -31.765 -18.120 1.000 31.087 73 GLY C CA 1
ATOM 5021 C C . GLY C 1 16 ? -58.825 -31.975 -17.628 1.000 32.372 73 GLY C C 1
ATOM 5022 O O . GLY C 1 16 ? -59.717 -32.230 -18.421 1.000 32.510 73 GLY C O 1
ATOM 5023 N N . LYS C 1 17 ? -59.016 -31.883 -16.308 1.000 38.677 74 LYS C N 1
ATOM 5024 C CA . LYS C 1 17 ? -60.332 -31.943 -15.696 1.000 42.750 74 LYS C CA 1
ATOM 5025 C C . LYS C 1 17 ? -60.295 -31.168 -14.380 1.000 44.694 74 LYS C C 1
ATOM 5026 O O . LYS C 1 17 ? -59.865 -31.685 -13.358 1.000 43.806 74 LYS C O 1
ATOM 5032 N N . GLY C 1 18 ? -60.735 -29.908 -14.429 1.000 48.653 75 GLY C N 1
ATOM 5033 C CA . GLY C 1 18 ? -60.822 -29.081 -13.239 1.000 54.138 75 GLY C CA 1
ATOM 5034 C C . GLY C 1 18 ? -62.241 -28.558 -13.037 1.000 57.825 75 GLY C C 1
ATOM 5035 O O . GLY C 1 18 ? -63.187 -29.029 -13.673 1.000 53.935 75 GLY C O 1
ATOM 5036 N N . ASN C 1 19 ? -62.367 -27.610 -12.103 1.000 60.760 76 ASN C N 1
ATOM 5037 C CA . ASN C 1 19 ? -63.509 -26.716 -11.953 1.000 64.207 76 ASN C CA 1
ATOM 5038 C C . ASN C 1 19 ? -64.725 -27.200 -12.750 1.000 60.458 76 ASN C C 1
ATOM 5039 O O . ASN C 1 19 ? -65.181 -28.319 -12.513 1.000 61.458 76 ASN C O 1
ATOM 5044 N N . PHE C 1 20 ? -65.271 -26.353 -13.638 1.000 54.841 77 PHE C N 1
ATOM 5045 C CA . PHE C 1 20 ? -66.425 -26.744 -14.430 1.000 56.801 77 PHE C CA 1
ATOM 5046 C C . PHE C 1 20 ? -65.996 -26.973 -15.880 1.000 56.169 77 PHE C C 1
ATOM 5047 O O . PHE C 1 20 ? -66.777 -26.697 -16.796 1.000 58.934 77 PHE C O 1
ATOM 5049 N N . ALA C 1 21 ? -64.770 -27.501 -16.076 1.000 49.706 78 ALA C N 1
ATOM 5050 C CA . ALA C 1 21 ? -64.187 -27.585 -17.413 1.000 45.104 78 ALA C CA 1
ATOM 5051 C C . ALA C 1 21 ? -63.433 -28.899 -17.601 1.000 42.917 78 ALA C C 1
ATOM 5052 O O . ALA C 1 21 ? -62.924 -29.478 -16.643 1.000 40.236 78 ALA C O 1
ATOM 5054 N N . VAL C 1 22 ? -63.365 -29.333 -18.870 1.000 39.881 79 VAL C N 1
ATOM 5055 C CA . VAL C 1 22 ? -62.510 -30.422 -19.314 1.000 36.774 79 VAL C CA 1
ATOM 5056 C C . VAL C 1 22 ? -61.752 -29.944 -20.556 1.000 35.484 79 VAL C C 1
ATOM 5057 O O . VAL C 1 22 ? -62.333 -29.316 -21.442 1.000 36.452 79 VAL C O 1
ATOM 5061 N N . VAL C 1 23 ? -60.450 -30.250 -20.609 1.000 34.278 80 VAL C N 1
ATOM 5062 C CA . VAL C 1 23 ? -59.616 -29.931 -21.754 1.000 34.327 80 VAL C CA 1
ATOM 5063 C C . VAL C 1 23 ? -59.239 -31.226 -22.476 1.000 34.146 80 VAL C C 1
ATOM 5064 O O . VAL C 1 23 ? -58.936 -32.245 -21.855 1.000 34.285 80 VAL C O 1
ATOM 5068 N N . LYS C 1 24 ? -59.250 -31.150 -23.813 1.000 33.354 81 LYS C N 1
ATOM 5069 C CA . LYS C 1 24 ? -58.953 -32.273 -24.686 1.000 31.169 81 LYS C CA 1
ATOM 5070 C C . LYS C 1 24 ? -57.964 -31.837 -25.761 1.000 27.876 81 LYS C C 1
ATOM 5071 O O . LYS C 1 24 ? -57.888 -30.666 -26.121 1.000 28.413 81 LYS C O 1
ATOM 5077 N N . ARG C 1 25 ? -57.190 -32.790 -26.278 1.000 27.428 82 ARG C N 1
ATOM 5078 C CA . ARG C 1 25 ? -56.481 -32.546 -27.520 1.000 28.096 82 ARG C CA 1
ATOM 5079 C C . ARG C 1 25 ? -57.410 -32.888 -28.680 1.000 26.513 82 ARG C C 1
ATOM 5080 O O . ARG C 1 25 ? -58.207 -33.821 -28.572 1.000 25.082 82 ARG C O 1
ATOM 5088 N N . ALA C 1 26 ? -57.311 -32.087 -29.754 1.000 27.942 83 ALA C N 1
ATOM 5089 C CA . ALA C 1 26 ? -58.043 -32.297 -30.990 1.000 26.408 83 ALA C CA 1
ATOM 5090 C C . ALA C 1 26 ? -57.149 -31.969 -32.185 1.000 28.619 83 ALA C C 1
ATOM 5091 O O . ALA C 1 26 ? -56.096 -31.349 -32.032 1.000 27.055 83 ALA C O 1
ATOM 5093 N N . THR C 1 27 ? -57.611 -32.411 -33.363 1.000 27.117 84 THR C N 1
ATOM 5094 C CA . THR C 1 27 ? -57.020 -32.129 -34.658 1.000 28.460 84 THR C CA 1
ATOM 5095 C C . THR C 1 27 ? -58.022 -31.312 -35.468 1.000 27.184 84 THR C C 1
ATOM 5096 O O . THR C 1 27 ? -59.174 -31.707 -35.547 1.000 26.005 84 THR C O 1
ATOM 5100 N N . HIS C 1 28 ? -57.604 -30.170 -36.021 1.000 26.210 85 HIS C N 1
ATOM 5101 C CA . HIS C 1 28 ? -58.428 -29.457 -36.987 1.000 28.116 85 HIS C CA 1
ATOM 5102 C C . HIS C 1 28 ? -58.457 -30.262 -38.281 1.000 28.838 85 HIS C C 1
ATOM 5103 O O . HIS C 1 28 ? -57.420 -30.575 -38.854 1.000 27.835 85 HIS C O 1
ATOM 5110 N N . LEU C 1 29 ? -59.663 -30.590 -38.744 1.000 31.147 86 LEU C N 1
ATOM 5111 C CA . LEU C 1 29 ? -59.838 -31.565 -39.805 1.000 30.624 86 LEU C CA 1
ATOM 5112 C C . LEU C 1 29 ? -59.556 -30.940 -41.161 1.000 31.496 86 LEU C C 1
ATOM 5113 O O . LEU C 1 29 ? -59.466 -31.662 -42.147 1.000 33.652 86 LEU C O 1
ATOM 5118 N N . VAL C 1 30 ? -59.386 -29.614 -41.208 1.000 31.823 87 VAL C N 1
ATOM 5119 C CA . VAL C 1 30 ? -59.010 -28.932 -42.439 1.000 31.193 87 VAL C CA 1
ATOM 5120 C C . VAL C 1 30 ? -57.507 -28.646 -42.455 1.000 31.291 87 VAL C C 1
ATOM 5121 O O . VAL C 1 30 ? -56.839 -28.984 -43.423 1.000 29.427 87 VAL C O 1
ATOM 5125 N N . THR C 1 31 ? -56.988 -28.009 -41.391 1.000 28.521 88 THR C N 1
ATOM 5126 C CA . THR C 1 31 ? -55.633 -27.479 -41.358 1.000 27.797 88 THR C CA 1
ATOM 5127 C C . THR C 1 31 ? -54.653 -28.531 -40.849 1.000 26.848 88 THR C C 1
ATOM 5128 O O . THR C 1 31 ? -53.450 -28.365 -41.020 1.000 28.016 88 THR C O 1
ATOM 5132 N N . LYS C 1 32 ? -55.164 -29.567 -40.173 1.000 27.035 89 LYS C N 1
ATOM 5133 C CA . LYS C 1 32 ? -54.367 -30.655 -39.610 1.000 27.143 89 LYS C CA 1
ATOM 5134 C C . LYS C 1 32 ? -53.704 -30.254 -38.288 1.000 25.825 89 LYS C C 1
ATOM 5135 O O . LYS C 1 32 ? -52.994 -31.052 -37.687 1.000 21.994 89 LYS C O 1
ATOM 5141 N N . ALA C 1 33 ? -53.943 -29.027 -37.825 1.000 26.134 90 ALA C N 1
ATOM 5142 C CA . ALA C 1 33 ? -53.303 -28.501 -36.638 1.000 27.596 90 ALA C CA 1
ATOM 5143 C C . ALA C 1 33 ? -53.760 -29.255 -35.389 1.000 27.236 90 ALA C C 1
ATOM 5144 O O . ALA C 1 33 ? -54.933 -29.584 -35.252 1.000 30.425 90 ALA C O 1
ATOM 5146 N N . LYS C 1 34 ? -52.825 -29.512 -34.471 1.000 27.763 91 LYS C N 1
ATOM 5147 C CA . LYS C 1 34 ? -53.153 -29.931 -33.115 1.000 26.883 91 LYS C CA 1
ATOM 5148 C C . LYS C 1 34 ? -53.580 -28.713 -32.296 1.000 25.835 91 LYS C C 1
ATOM 5149 O O . LYS C 1 34 ? -52.947 -27.655 -32.357 1.000 24.646 91 LYS C O 1
ATOM 5155 N N . VAL C 1 35 ? -54.674 -28.877 -31.544 1.000 25.105 92 VAL C N 1
ATOM 5156 C CA . VAL C 1 35 ? -55.209 -27.821 -30.708 1.000 25.290 92 VAL C CA 1
ATOM 5157 C C . VAL C 1 35 ? -55.609 -28.425 -29.366 1.000 24.725 92 VAL C C 1
ATOM 5158 O O . VAL C 1 35 ? -55.737 -29.644 -29.249 1.000 27.919 92 VAL C O 1
ATOM 5162 N N . ALA C 1 36 ? -55.774 -27.550 -28.365 1.000 24.073 93 ALA C N 1
ATOM 5163 C CA . ALA C 1 36 ? -56.420 -27.869 -27.103 1.000 23.743 93 ALA C CA 1
ATOM 5164 C C . ALA C 1 36 ? -57.814 -27.253 -27.125 1.000 24.835 93 ALA C C 1
ATOM 5165 O O . ALA C 1 36 ? -57.977 -26.117 -27.577 1.000 23.509 93 ALA C O 1
ATOM 5167 N N . ILE C 1 37 ? -58.812 -28.030 -26.688 1.000 26.346 94 ILE C N 1
ATOM 5168 C CA . ILE C 1 37 ? -60.182 -27.545 -26.593 1.000 26.493 94 ILE C CA 1
ATOM 5169 C C . ILE C 1 37 ? -60.631 -27.645 -25.141 1.000 27.670 94 ILE C C 1
ATOM 5170 O O . ILE C 1 37 ? -60.605 -28.719 -24.548 1.000 27.611 94 ILE C O 1
ATOM 5175 N N . LYS C 1 38 ? -61.028 -26.500 -24.573 1.000 31.033 95 LYS C N 1
ATOM 5176 C CA . LYS C 1 38 ? -61.606 -26.454 -23.241 1.000 30.121 95 LYS C CA 1
ATOM 5177 C C . LYS C 1 38 ? -63.124 -26.369 -23.363 1.000 31.809 95 LYS C C 1
ATOM 5178 O O . LYS C 1 38 ? -63.651 -25.536 -24.100 1.000 32.999 95 LYS C O 1
ATOM 5184 N N . ILE C 1 39 ? -63.799 -27.274 -22.647 1.000 32.797 96 ILE C N 1
ATOM 5185 C CA . ILE C 1 39 ? -65.235 -27.462 -22.747 1.000 34.084 96 ILE C CA 1
ATOM 5186 C C . ILE C 1 39 ? -65.827 -27.066 -21.401 1.000 36.247 96 ILE C C 1
ATOM 5187 O O . ILE C 1 39 ? -65.494 -27.676 -20.387 1.000 32.727 96 ILE C O 1
ATOM 5192 N N . ILE C 1 40 ? -66.655 -26.016 -21.393 1.000 39.679 97 ILE C N 1
ATOM 5193 C CA . ILE C 1 40 ? -67.188 -25.450 -20.161 1.000 42.289 97 ILE C CA 1
ATOM 5194 C C . ILE C 1 40 ? -68.703 -25.636 -20.188 1.000 46.161 97 ILE C C 1
ATOM 5195 O O . ILE C 1 40 ? -69.345 -25.232 -21.153 1.000 41.605 97 ILE C O 1
ATOM 5200 N N . ASP C 1 41 ? -69.258 -26.281 -19.151 1.000 53.560 98 ASP C N 1
ATOM 5201 C CA . ASP C 1 41 ? -70.704 -26.367 -18.985 1.000 58.921 98 ASP C CA 1
ATOM 5202 C C . ASP C 1 41 ? -71.167 -25.110 -18.249 1.000 59.992 98 ASP C C 1
ATOM 5203 O O . ASP C 1 41 ? -70.784 -24.892 -17.101 1.000 59.359 98 ASP C O 1
ATOM 5208 N N . LYS C 1 42 ? -71.963 -24.281 -18.943 1.000 62.395 99 LYS C N 1
ATOM 5209 C CA . LYS C 1 42 ? -72.415 -22.995 -18.433 1.000 64.366 99 LYS C CA 1
ATOM 5210 C C . LYS C 1 42 ? -73.536 -23.191 -17.411 1.000 67.457 99 LYS C C 1
ATOM 5211 O O . LYS C 1 42 ? -73.796 -22.305 -16.596 1.000 64.401 99 LYS C O 1
ATOM 5213 N N . THR C 1 43 ? -74.187 -24.362 -17.457 1.000 69.319 100 THR C N 1
ATOM 5214 C CA . THR C 1 43 ? -75.262 -24.698 -16.537 1.000 70.471 100 THR C CA 1
ATOM 5215 C C . THR C 1 43 ? -74.705 -25.034 -15.152 1.000 70.190 100 THR C C 1
ATOM 5216 O O . THR C 1 43 ? -75.470 -25.179 -14.207 1.000 70.214 100 THR C O 1
ATOM 5220 N N . GLN C 1 44 ? -73.379 -25.193 -15.045 1.000 73.661 101 GLN C N 1
ATOM 5221 C CA . GLN C 1 44 ? -72.703 -25.351 -13.766 1.000 73.370 101 GLN C CA 1
ATOM 5222 C C . GLN C 1 44 ? -72.217 -23.998 -13.251 1.000 73.478 101 GLN C C 1
ATOM 5223 O O . GLN C 1 44 ? -71.918 -23.855 -12.065 1.000 75.143 101 GLN C O 1
ATOM 5225 N N . LEU C 1 45 ? -72.120 -23.010 -14.145 1.000 70.869 102 LEU C N 1
ATOM 5226 C CA . LEU C 1 45 ? -71.444 -21.759 -13.854 1.000 71.516 102 LEU C CA 1
ATOM 5227 C C . LEU C 1 45 ? -72.353 -20.833 -13.055 1.000 75.554 102 LEU C C 1
ATOM 5228 O O . LEU C 1 45 ? -73.544 -20.702 -13.340 1.000 78.702 102 LEU C O 1
ATOM 5233 N N . ASP C 1 46 ? -71.734 -20.167 -12.072 1.000 79.164 103 ASP C N 1
ATOM 5234 C CA . ASP C 1 46 ? -72.320 -19.063 -11.333 1.000 80.764 103 ASP C CA 1
ATOM 5235 C C . ASP C 1 46 ? -72.362 -17.827 -12.235 1.000 80.353 103 ASP C C 1
ATOM 5236 O O . ASP C 1 46 ? -71.738 -17.806 -13.293 1.000 85.445 103 ASP C O 1
ATOM 5241 N N . GLU C 1 47 ? -73.067 -16.786 -11.780 1.000 79.708 104 GLU C N 1
ATOM 5242 C CA . GLU C 1 47 ? -73.319 -15.612 -12.603 1.000 79.298 104 GLU C CA 1
ATOM 5243 C C . GLU C 1 47 ? -72.016 -14.834 -12.787 1.000 78.016 104 GLU C C 1
ATOM 5244 O O . GLU C 1 47 ? -71.721 -14.376 -13.890 1.000 76.205 104 GLU C O 1
ATOM 5250 N N . GLU C 1 48 ? -71.243 -14.701 -11.701 1.000 74.210 105 GLU C N 1
ATOM 5251 C CA . GLU C 1 48 ? -70.011 -13.935 -11.708 1.000 74.136 105 GLU C CA 1
ATOM 5252 C C . GLU C 1 48 ? -68.908 -14.737 -12.393 1.000 72.841 105 GLU C C 1
ATOM 5253 O O . GLU C 1 48 ? -67.942 -14.151 -12.871 1.000 78.201 105 GLU C O 1
ATOM 5255 N N . ASN C 1 49 ? -69.027 -16.072 -12.352 1.000 72.236 106 ASN C N 1
ATOM 5256 C CA . ASN C 1 49 ? -68.071 -16.963 -12.987 1.000 71.798 106 ASN C CA 1
ATOM 5257 C C . ASN C 1 49 ? -68.166 -16.839 -14.505 1.000 67.139 106 ASN C C 1
ATOM 5258 O O . ASN C 1 49 ? -67.157 -16.973 -15.191 1.000 68.780 106 ASN C O 1
ATOM 5263 N N . LEU C 1 50 ? -69.379 -16.581 -15.011 1.000 62.631 107 LEU C N 1
ATOM 5264 C CA . LEU C 1 50 ? -69.609 -16.346 -16.429 1.000 60.140 107 LEU C CA 1
ATOM 5265 C C . LEU C 1 50 ? -68.976 -15.022 -16.850 1.000 59.193 107 LEU C C 1
ATOM 5266 O O . LEU C 1 50 ? -68.437 -14.914 -17.954 1.000 60.257 107 LEU C O 1
ATOM 5271 N N . LYS C 1 51 ? -69.081 -14.017 -15.969 1.000 54.915 108 LYS C N 1
ATOM 5272 C CA . LYS C 1 51 ? -68.512 -12.705 -16.227 1.000 54.670 108 LYS C CA 1
ATOM 5273 C C . LYS C 1 51 ? -66.982 -12.783 -16.147 1.000 50.165 108 LYS C C 1
ATOM 5274 O O . LYS C 1 51 ? -66.285 -11.994 -16.784 1.000 49.996 108 LYS C O 1
ATOM 5276 N N . LYS C 1 52 ? -66.469 -13.747 -15.371 1.000 47.487 109 LYS C N 1
ATOM 5277 C CA . LYS C 1 52 ? -65.037 -13.973 -15.245 1.000 48.513 109 LYS C CA 1
ATOM 5278 C C . LYS C 1 52 ? -64.491 -14.608 -16.525 1.000 50.263 109 LYS C C 1
ATOM 5279 O O . LYS C 1 52 ? -63.546 -14.089 -17.124 1.000 51.501 109 LYS C O 1
ATOM 5285 N N . ILE C 1 53 ? -65.098 -15.733 -16.935 1.000 47.021 110 ILE C N 1
ATOM 5286 C CA . ILE C 1 53 ? -64.692 -16.448 -18.138 1.000 47.828 110 ILE C CA 1
ATOM 5287 C C . ILE C 1 53 ? -64.745 -15.495 -19.330 1.000 45.439 110 ILE C C 1
ATOM 5288 O O . ILE C 1 53 ? -63.891 -15.561 -20.205 1.000 44.045 110 ILE C O 1
ATOM 5293 N N . PHE C 1 54 ? -65.732 -14.595 -19.349 1.000 45.381 111 PHE C N 1
ATOM 5294 C CA . PHE C 1 54 ? -65.879 -13.639 -20.435 1.000 44.030 111 PHE C CA 1
ATOM 5295 C C . PHE C 1 54 ? -64.697 -12.669 -20.467 1.000 44.871 111 PHE C C 1
ATOM 5296 O O . PHE C 1 54 ? -64.246 -12.307 -21.550 1.000 47.368 111 PHE C O 1
ATOM 5304 N N . ARG C 1 55 ? -64.195 -12.242 -19.298 1.000 44.430 112 ARG C N 1
ATOM 5305 C CA . ARG C 1 55 ? -63.050 -11.341 -19.242 1.000 43.891 112 ARG C CA 1
ATOM 5306 C C . ARG C 1 55 ? -61.762 -12.080 -19.621 1.000 42.272 112 ARG C C 1
ATOM 5307 O O . ARG C 1 55 ? -60.912 -11.521 -20.307 1.000 42.518 112 ARG C O 1
ATOM 5315 N N . GLU C 1 56 ? -61.605 -13.318 -19.131 1.000 39.599 113 GLU C N 1
ATOM 5316 C CA . GLU C 1 56 ? -60.476 -14.169 -19.473 1.000 37.351 113 GLU C CA 1
ATOM 5317 C C . GLU C 1 56 ? -60.318 -14.251 -20.994 1.000 36.863 113 GLU C C 1
ATOM 5318 O O . GLU C 1 56 ? -59.232 -14.042 -21.529 1.000 35.936 113 GLU C O 1
ATOM 5324 N N . VAL C 1 57 ? -61.426 -14.552 -21.677 1.000 35.524 114 VAL C N 1
ATOM 5325 C CA . VAL C 1 57 ? -61.433 -14.816 -23.107 1.000 37.140 114 VAL C CA 1
ATOM 5326 C C . VAL C 1 57 ? -61.092 -13.539 -23.869 1.000 38.060 114 VAL C C 1
ATOM 5327 O O . VAL C 1 57 ? -60.331 -13.589 -24.828 1.000 35.981 114 VAL C O 1
ATOM 5331 N N . GLN C 1 58 ? -61.641 -12.409 -23.409 1.000 41.692 115 GLN C N 1
ATOM 5332 C CA . GLN C 1 58 ? -61.401 -11.086 -23.975 1.000 44.172 115 GLN C CA 1
ATOM 5333 C C . GLN C 1 58 ? -59.914 -10.737 -23.891 1.000 41.141 115 GLN C C 1
ATOM 5334 O O . GLN C 1 58 ? -59.366 -10.160 -24.826 1.000 44.431 115 GLN C O 1
ATOM 5340 N N . ILE C 1 59 ? -59.266 -11.080 -22.770 1.000 42.283 116 ILE C N 1
ATOM 5341 C CA . ILE C 1 59 ? -57.855 -10.775 -22.565 1.000 40.382 116 ILE C CA 1
ATOM 5342 C C . ILE C 1 59 ? -56.984 -11.643 -23.477 1.000 35.905 116 ILE C C 1
ATOM 5343 O O . ILE C 1 59 ? -56.041 -11.132 -24.089 1.000 33.952 116 ILE C O 1
ATOM 5348 N N . MET C 1 60 ? -57.312 -12.937 -23.581 1.000 33.365 117 MET C N 1
ATOM 5349 C CA . MET C 1 60 ? -56.577 -13.866 -24.433 1.000 34.877 117 MET C CA 1
ATOM 5350 C C . MET C 1 60 ? -56.580 -13.410 -25.894 1.000 35.386 117 MET C C 1
ATOM 5351 O O . MET C 1 60 ? -55.607 -13.659 -26.609 1.000 37.749 117 MET C O 1
ATOM 5356 N N . LYS C 1 61 ? -57.676 -12.760 -26.331 1.000 34.456 118 LYS C N 1
ATOM 5357 C CA . LYS C 1 61 ? -57.808 -12.284 -27.700 1.000 32.903 118 LYS C CA 1
ATOM 5358 C C . LYS C 1 61 ? -56.880 -11.109 -27.958 1.000 33.619 118 LYS C C 1
ATOM 5359 O O . LYS C 1 61 ? -56.515 -10.872 -29.099 1.000 36.442 118 LYS C O 1
ATOM 5365 N N . MET C 1 62 ? -56.518 -10.370 -26.903 1.000 35.652 119 MET C N 1
ATOM 5366 C CA . MET C 1 62 ? -55.617 -9.235 -27.037 1.000 37.219 119 MET C CA 1
ATOM 5367 C C . MET C 1 62 ? -54.156 -9.686 -27.183 1.000 34.803 119 MET C C 1
ATOM 5368 O O . MET C 1 62 ? -53.288 -8.874 -27.492 1.000 37.244 119 MET C O 1
ATOM 5373 N N . LEU C 1 63 ? -53.866 -10.977 -26.975 1.000 32.451 120 LEU C N 1
ATOM 5374 C CA . LEU C 1 63 ? -52.487 -11.418 -26.815 1.000 30.728 120 LEU C CA 1
ATOM 5375 C C . LEU C 1 63 ? -52.118 -12.425 -27.897 1.000 29.318 120 LEU C C 1
ATOM 5376 O O . LEU C 1 63 ? -52.477 -13.602 -27.784 1.000 27.244 120 LEU C O 1
ATOM 5381 N N . SER C 1 64 ? -51.395 -11.935 -28.916 1.000 29.868 121 SER C N 1
ATOM 5382 C CA . SER C 1 64 ? -50.656 -12.763 -29.859 1.000 30.487 121 SER C CA 1
ATOM 5383 C C . SER C 1 64 ? -49.162 -12.612 -29.600 1.000 28.734 121 SER C C 1
ATOM 5384 O O . SER C 1 64 ? -48.599 -11.557 -29.846 1.000 26.286 121 SER C O 1
ATOM 5387 N N . HIS C 1 65 ? -48.528 -13.684 -29.121 1.000 27.050 122 HIS C N 1
ATOM 5388 C CA . HIS C 1 65 ? -47.131 -13.624 -28.743 1.000 24.658 122 HIS C CA 1
ATOM 5389 C C . HIS C 1 65 ? -46.557 -15.033 -28.765 1.000 26.075 122 HIS C C 1
ATOM 5390 O O . HIS C 1 65 ? -47.291 -16.008 -28.547 1.000 24.893 122 HIS C O 1
ATOM 5397 N N . PRO C 1 66 ? -45.253 -15.191 -29.104 1.000 24.998 123 PRO C N 1
ATOM 5398 C CA . PRO C 1 66 ? -44.608 -16.502 -29.109 1.000 24.233 123 PRO C CA 1
ATOM 5399 C C . PRO C 1 66 ? -44.622 -17.303 -27.814 1.000 23.509 123 PRO C C 1
ATOM 5400 O O . PRO C 1 66 ? -44.581 -18.534 -27.887 1.000 23.426 123 PRO C O 1
ATOM 5404 N N . HIS C 1 67 ? -44.669 -16.622 -26.657 1.000 22.576 124 HIS C N 1
ATOM 5405 C CA . HIS C 1 67 ? -44.604 -17.276 -25.354 1.000 21.873 124 HIS C CA 1
ATOM 5406 C C . HIS C 1 67 ? -45.899 -17.080 -24.572 1.000 20.843 124 HIS C C 1
ATOM 5407 O O . HIS C 1 67 ? -45.896 -17.120 -23.342 1.000 23.191 124 HIS C O 1
ATOM 5414 N N . ILE C 1 68 ? -47.007 -16.932 -25.313 1.000 22.155 125 ILE C N 1
ATOM 5415 C CA . ILE C 1 68 ? -48.355 -16.889 -24.764 1.000 21.080 125 ILE C CA 1
ATOM 5416 C C . ILE C 1 68 ? -49.214 -17.835 -25.594 1.000 21.573 125 ILE C C 1
ATOM 5417 O O . ILE C 1 68 ? -49.193 -17.775 -26.817 1.000 23.695 125 ILE C O 1
ATOM 5422 N N . ILE C 1 69 ? -49.951 -18.726 -24.930 1.000 23.163 126 ILE C N 1
ATOM 5423 C CA . ILE C 1 69 ? -50.829 -19.659 -25.611 1.000 22.260 126 ILE C CA 1
ATOM 5424 C C . ILE C 1 69 ? -51.824 -18.841 -26.413 1.000 23.925 126 ILE C C 1
ATOM 5425 O O . ILE C 1 69 ? -52.427 -17.911 -25.872 1.000 22.317 126 ILE C O 1
ATOM 5430 N N . ARG C 1 70 ? -51.994 -19.235 -27.690 1.000 23.823 127 ARG C N 1
ATOM 5431 C CA . ARG C 1 70 ? -52.775 -18.499 -28.661 1.000 23.808 127 ARG C CA 1
ATOM 5432 C C . ARG C 1 70 ? -54.188 -19.070 -28.740 1.000 22.499 127 ARG C C 1
ATOM 5433 O O . ARG C 1 70 ? -54.355 -20.268 -28.984 1.000 23.903 127 ARG C O 1
ATOM 5441 N N . LEU C 1 71 ? -55.191 -18.192 -28.588 1.000 20.387 128 LEU C N 1
ATOM 5442 C CA . LEU C 1 71 ? -56.585 -18.569 -28.795 1.000 21.780 128 LEU C CA 1
ATOM 5443 C C . LEU C 1 71 ? -56.920 -18.480 -30.286 1.000 23.721 128 LEU C C 1
ATOM 5444 O O . LEU C 1 71 ? -56.608 -17.483 -30.927 1.000 21.352 128 LEU C O 1
ATOM 5449 N N . TYR C 1 72 ? -57.586 -19.522 -30.812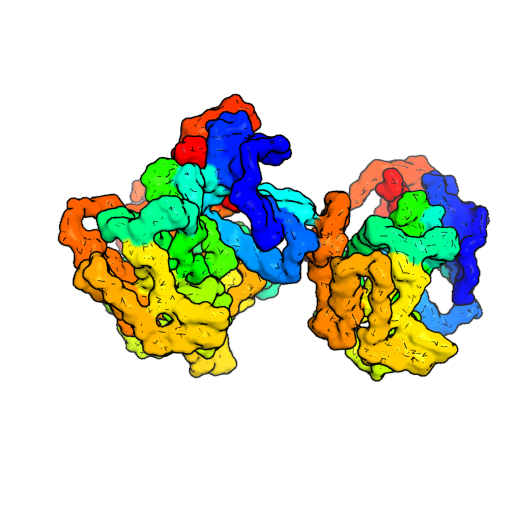 1.000 25.012 129 TYR C N 1
ATOM 5450 C CA . TYR C 1 72 ? -57.896 -19.622 -32.229 1.000 26.999 129 TYR C CA 1
ATOM 5451 C C . TYR C 1 72 ? -59.401 -19.541 -32.502 1.000 28.976 129 TYR C C 1
ATOM 5452 O O . TYR C 1 72 ? -59.803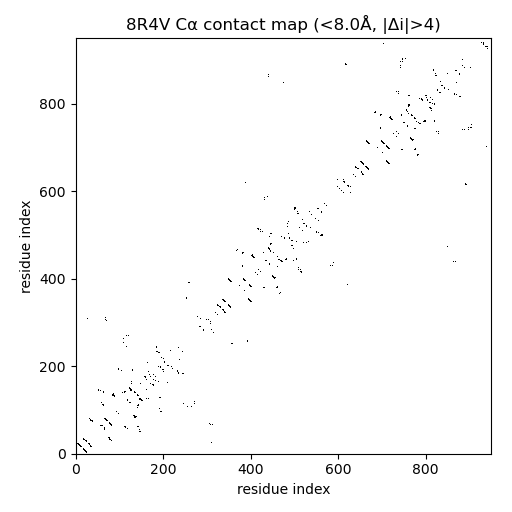 -19.025 -33.545 1.000 31.402 129 TYR C O 1
ATOM 5461 N N . GLN C 1 73 ? -60.232 -20.037 -31.578 1.000 29.603 130 GLN C N 1
ATOM 5462 C CA . GLN C 1 73 ? -61.656 -20.096 -31.837 1.000 31.026 130 GLN C CA 1
ATOM 5463 C C . GLN C 1 73 ? -62.462 -20.209 -30.549 1.000 32.102 130 GLN C C 1
ATOM 5464 O O . GLN C 1 73 ? -62.066 -20.890 -29.602 1.000 34.742 130 GLN C O 1
ATOM 5470 N N . VAL C 1 74 ? -63.618 -19.538 -30.566 1.000 33.454 131 VAL C N 1
ATOM 5471 C CA . VAL C 1 74 ? -64.632 -19.665 -29.536 1.000 37.713 131 VAL C CA 1
ATOM 5472 C C . VAL C 1 74 ? -65.890 -20.228 -30.189 1.000 38.254 131 VAL C C 1
ATOM 5473 O O . VAL C 1 74 ? -66.364 -19.692 -31.183 1.000 37.988 131 VAL C O 1
ATOM 5477 N N . MET C 1 75 ? -66.410 -21.323 -29.637 1.000 42.338 132 MET C N 1
ATOM 5478 C CA . MET C 1 75 ? -67.697 -21.857 -30.050 1.000 45.273 132 MET C CA 1
ATOM 5479 C C . MET C 1 75 ? -68.614 -21.855 -28.832 1.000 47.891 132 MET C C 1
ATOM 5480 O O . MET C 1 75 ? -68.165 -22.109 -27.721 1.000 48.305 132 MET C O 1
ATOM 5485 N N . GLU C 1 76 ? -69.901 -21.559 -29.036 1.000 53.254 133 GLU C N 1
ATOM 5486 C CA . GLU C 1 76 ? -70.846 -21.491 -27.933 1.000 56.045 133 GLU C CA 1
ATOM 5487 C C . GLU C 1 76 ? -72.135 -22.211 -28.330 1.000 57.413 133 GLU C C 1
ATOM 5488 O O . GLU C 1 76 ? -72.650 -22.006 -29.427 1.000 56.625 133 GLU C O 1
ATOM 5494 N N . THR C 1 77 ? -72.642 -23.065 -27.431 1.000 57.866 134 THR C N 1
ATOM 5495 C CA . THR C 1 77 ? -74.014 -23.543 -27.498 1.000 58.405 134 THR C CA 1
ATOM 5496 C C . THR C 1 77 ? -74.768 -22.985 -26.293 1.000 61.634 134 THR C C 1
ATOM 5497 O O . THR C 1 77 ? -74.180 -22.322 -25.439 1.000 56.684 134 THR C O 1
ATOM 5501 N N . GLU C 1 78 ? -76.083 -23.239 -26.246 1.000 64.687 135 GLU C N 1
ATOM 5502 C CA . GLU C 1 78 ? -76.916 -22.790 -25.139 1.000 65.516 135 GLU C CA 1
ATOM 5503 C C . GLU C 1 78 ? -76.354 -23.334 -23.826 1.000 63.278 135 GLU C C 1
ATOM 5504 O O . GLU C 1 78 ? -76.361 -22.635 -22.817 1.000 59.192 135 GLU C O 1
ATOM 5506 N N . ARG C 1 79 ? -75.850 -24.574 -23.870 1.000 65.746 136 ARG C N 1
ATOM 5507 C CA . ARG C 1 79 ? -75.374 -25.280 -22.691 1.000 66.800 136 ARG C CA 1
ATOM 5508 C C . ARG C 1 79 ? -73.864 -25.092 -22.501 1.000 68.503 136 ARG C C 1
ATOM 5509 O O . ARG C 1 79 ? -73.419 -24.884 -21.375 1.000 67.592 136 ARG C O 1
ATOM 5517 N N . MET C 1 80 ? -73.081 -25.142 -23.594 1.000 68.754 137 MET C N 1
ATOM 5518 C CA . MET C 1 80 ? -71.638 -25.365 -23.507 1.000 66.201 137 MET C CA 1
ATOM 5519 C C . MET C 1 80 ? -70.843 -24.237 -24.169 1.000 60.733 137 MET C C 1
ATOM 5520 O O . MET C 1 80 ? -71.302 -23.665 -25.155 1.000 64.044 137 MET C O 1
ATOM 5525 N N . ILE C 1 81 ? -69.648 -23.945 -23.617 1.000 53.172 138 ILE C N 1
ATOM 5526 C CA . ILE C 1 81 ? -68.654 -23.055 -24.214 1.000 49.987 138 ILE C CA 1
ATOM 5527 C C . ILE C 1 81 ? -67.423 -23.872 -24.604 1.000 46.263 138 ILE C C 1
ATOM 5528 O O . ILE C 1 81 ? -66.979 -24.721 -23.827 1.000 44.533 138 ILE C O 1
ATOM 5533 N N . TYR C 1 82 ? -66.861 -23.583 -25.792 1.000 41.162 139 TYR C N 1
ATOM 5534 C CA . TYR C 1 82 ? -65.668 -24.248 -26.295 1.000 38.855 139 TYR C CA 1
ATOM 5535 C C . TYR C 1 82 ? -64.567 -23.238 -26.609 1.000 35.104 139 TYR C C 1
ATOM 5536 O O . TYR C 1 82 ? -64.777 -22.325 -27.404 1.000 37.282 139 TYR C O 1
ATOM 5545 N N . LEU C 1 83 ? -63.381 -23.421 -26.013 1.000 33.729 140 LEU C N 1
ATOM 5546 C CA . LEU C 1 83 ? -62.236 -22.561 -26.302 1.000 30.786 140 LEU C CA 1
ATOM 5547 C C . LEU C 1 83 ? -61.137 -23.369 -26.990 1.000 27.031 140 LEU C C 1
ATOM 5548 O O . LEU C 1 83 ? -60.605 -24.294 -26.399 1.000 31.986 140 LEU C O 1
ATOM 5553 N N . VAL C 1 84 ? -60.809 -23.015 -28.240 1.000 26.355 141 VAL C N 1
ATOM 5554 C CA . VAL C 1 84 ? -59.784 -23.710 -29.010 1.000 23.876 141 VAL C CA 1
ATOM 5555 C C . VAL C 1 84 ? -58.468 -22.930 -28.965 1.000 21.579 141 VAL C C 1
ATOM 5556 O O . VAL C 1 84 ? -58.424 -21.786 -29.397 1.000 19.971 141 VAL C O 1
ATOM 5560 N N . THR C 1 85 ? -57.384 -23.555 -28.484 1.000 20.265 142 THR C N 1
ATOM 5561 C CA . THR C 1 85 ? -56.103 -22.862 -28.377 1.000 19.205 142 THR C CA 1
ATOM 5562 C C . THR C 1 85 ? -54.993 -23.681 -29.037 1.000 19.640 142 THR C C 1
ATOM 5563 O O . THR C 1 85 ? -55.148 -24.859 -29.320 1.000 17.396 142 THR C O 1
ATOM 5567 N N . GLU C 1 86 ? -53.858 -23.020 -29.262 1.000 20.071 143 GLU C N 1
ATOM 5568 C CA . GLU C 1 86 ? -52.578 -23.650 -29.563 1.000 20.037 143 GLU C CA 1
ATOM 5569 C C . GLU C 1 86 ? -52.278 -24.765 -28.560 1.000 19.853 143 GLU C C 1
ATOM 5570 O O . GLU C 1 86 ? -52.536 -24.623 -27.367 1.000 17.462 143 GLU C O 1
ATOM 5576 N N . TYR C 1 87 ? -51.720 -25.880 -29.052 1.000 19.362 144 TYR C N 1
ATOM 5577 C CA . TYR C 1 87 ? -51.390 -27.022 -28.211 1.000 19.291 144 TYR C CA 1
ATOM 5578 C C . TYR C 1 87 ? -49.928 -26.938 -27.786 1.000 20.063 144 TYR C C 1
ATOM 5579 O O . TYR C 1 87 ? -49.058 -26.726 -28.632 1.000 22.241 144 TYR C O 1
ATOM 5588 N N . ALA C 1 88 ? -49.664 -27.104 -26.487 1.000 18.751 145 ALA C N 1
ATOM 5589 C CA . ALA C 1 88 ? -48.303 -27.086 -25.981 1.000 18.207 145 ALA C CA 1
ATOM 5590 C C . ALA C 1 88 ? -47.893 -28.521 -25.686 1.000 18.043 145 ALA C C 1
ATOM 5591 O O . ALA C 1 88 ? -48.279 -29.076 -24.654 1.000 17.888 145 ALA C O 1
ATOM 5593 N N . SER C 1 89 ? -47.081 -29.099 -26.574 1.000 17.273 146 SER C N 1
ATOM 5594 C CA . SER C 1 89 ? -46.907 -30.538 -26.568 1.000 19.251 146 SER C CA 1
ATOM 5595 C C . SER C 1 89 ? -45.856 -30.967 -25.554 1.000 19.750 146 SER C C 1
ATOM 5596 O O . SER C 1 89 ? -45.573 -32.155 -25.424 1.000 22.255 146 SER C O 1
ATOM 5599 N N . GLY C 1 90 ? -45.344 -30.009 -24.772 1.000 20.126 147 GLY C N 1
ATOM 5600 C CA . GLY C 1 90 ? -44.344 -30.318 -23.768 1.000 22.311 147 GLY C CA 1
ATOM 5601 C C . GLY C 1 90 ? -44.976 -30.517 -22.396 1.000 22.346 147 GLY C C 1
ATOM 5602 O O . GLY C 1 90 ? -44.339 -31.033 -21.484 1.000 27.965 147 GLY C O 1
ATOM 5603 N N . GLY C 1 91 ? -46.242 -30.102 -22.263 1.000 22.178 148 GLY C N 1
ATOM 5604 C CA . GLY C 1 91 ? -46.945 -30.224 -21.004 1.000 21.305 148 GLY C CA 1
ATOM 5605 C C . GLY C 1 91 ? -46.684 -29.026 -20.100 1.000 20.466 148 GLY C C 1
ATOM 5606 O O . GLY C 1 91 ? -46.413 -27.925 -20.567 1.000 18.707 148 GLY C O 1
ATOM 5607 N N . GLU C 1 92 ? -46.791 -29.285 -18.796 1.000 22.855 149 GLU C N 1
ATOM 5608 C CA . GLU C 1 92 ? -46.632 -28.285 -17.759 1.000 23.639 149 GLU C CA 1
ATOM 5609 C C . GLU C 1 92 ? -45.238 -28.384 -17.166 1.000 23.275 149 GLU C C 1
ATOM 5610 O O . GLU C 1 92 ? -44.649 -29.464 -17.120 1.000 22.283 149 GLU C O 1
ATOM 5616 N N . ILE C 1 93 ? -44.761 -27.251 -16.656 1.000 23.130 150 ILE C N 1
ATOM 5617 C CA . ILE C 1 93 ? -43.495 -27.191 -15.948 1.000 22.882 150 ILE C CA 1
ATOM 5618 C C . ILE C 1 93 ? -43.501 -28.087 -14.707 1.000 23.693 150 ILE C C 1
ATOM 5619 O O . ILE C 1 93 ? -42.458 -28.631 -14.360 1.000 23.967 150 ILE C O 1
ATOM 5624 N N . PHE C 1 94 ? -44.647 -28.215 -14.023 1.000 24.872 151 PHE C N 1
ATOM 5625 C CA . PHE C 1 94 ? -44.765 -29.070 -12.854 1.000 23.277 151 PHE C CA 1
ATOM 5626 C C . PHE C 1 94 ? -44.193 -30.455 -13.134 1.000 23.629 151 PHE C C 1
ATOM 5627 O O . PHE C 1 94 ? -43.479 -31.033 -12.314 1.000 21.524 151 PHE C O 1
ATOM 5635 N N . ASP C 1 95 ? -44.591 -31.041 -14.264 1.000 24.806 152 ASP C N 1
ATOM 5636 C CA . ASP C 1 95 ? -44.321 -32.442 -14.552 1.000 25.759 152 ASP C CA 1
ATOM 5637 C C . ASP C 1 95 ? -42.834 -32.621 -14.861 1.000 26.959 152 ASP C C 1
ATOM 5638 O O . ASP C 1 95 ? -42.237 -33.675 -14.569 1.000 27.245 152 ASP C O 1
ATOM 5643 N N . HIS C 1 96 ? -42.260 -31.557 -15.430 1.000 26.188 153 HIS C N 1
ATOM 5644 C CA . HIS C 1 96 ? -40.854 -31.484 -15.783 1.000 25.421 153 HIS C CA 1
ATOM 5645 C C . HIS C 1 96 ? -40.008 -31.378 -14.521 1.000 25.587 153 HIS C C 1
ATOM 5646 O O . HIS C 1 96 ? -38.907 -31.909 -14.471 1.000 27.559 153 HIS C O 1
ATOM 5653 N N . LEU C 1 97 ? -40.497 -30.647 -13.511 1.000 27.861 154 LEU C N 1
ATOM 5654 C CA . LEU C 1 97 ? -39.799 -30.510 -12.239 1.000 27.684 154 LEU C CA 1
ATOM 5655 C C . LEU C 1 97 ? -39.906 -31.799 -11.431 1.000 28.151 154 LEU C C 1
ATOM 5656 O O . LEU C 1 97 ? -38.953 -32.147 -10.746 1.000 29.996 154 LEU C O 1
ATOM 5661 N N . VAL C 1 98 ? -41.058 -32.478 -11.452 1.000 27.157 155 VAL C N 1
ATOM 5662 C CA . VAL C 1 98 ? -41.119 -33.759 -10.756 1.000 28.917 155 VAL C CA 1
ATOM 5663 C C . VAL C 1 98 ? -40.194 -34.765 -11.445 1.000 29.892 155 VAL C C 1
ATOM 5664 O O . VAL C 1 98 ? -39.527 -35.537 -10.757 1.000 32.459 155 VAL C O 1
ATOM 5668 N N . ALA C 1 99 ? -40.095 -34.708 -12.776 1.000 31.379 156 ALA C N 1
ATOM 5669 C CA . ALA C 1 99 ? -39.255 -35.621 -13.543 1.000 30.991 156 ALA C CA 1
ATOM 5670 C C . ALA C 1 99 ? -37.763 -35.354 -13.321 1.000 31.980 156 ALA C C 1
ATOM 5671 O O . ALA C 1 99 ? -37.013 -36.301 -13.142 1.000 34.413 156 ALA C O 1
ATOM 5673 N N . HIS C 1 100 ? -37.329 -34.087 -13.341 1.000 32.254 157 HIS C N 1
ATOM 5674 C CA . HIS C 1 100 ? -35.909 -33.790 -13.416 1.000 32.480 157 HIS C CA 1
ATOM 5675 C C . HIS C 1 100 ? -35.381 -32.978 -12.239 1.000 35.531 157 HIS C C 1
ATOM 5676 O O . HIS C 1 100 ? -34.172 -32.867 -12.086 1.000 37.655 157 HIS C O 1
ATOM 5683 N N . GLY C 1 101 ? -36.274 -32.390 -11.436 1.000 38.003 158 GLY C N 1
ATOM 5684 C CA . GLY C 1 101 ? -35.863 -31.524 -10.344 1.000 37.840 158 GLY C CA 1
ATOM 5685 C C . GLY C 1 101 ? -35.422 -30.144 -10.837 1.000 36.070 158 GLY C C 1
ATOM 5686 O O . GLY C 1 101 ? -35.703 -29.752 -11.967 1.000 33.917 158 GLY C O 1
ATOM 5687 N N . ARG C 1 102 ? -34.709 -29.436 -9.951 1.000 34.233 159 ARG C N 1
ATOM 5688 C CA . ARG C 1 102 ? -34.327 -28.052 -10.157 1.000 33.105 159 ARG C CA 1
ATOM 5689 C C . ARG C 1 102 ? -33.496 -27.926 -11.429 1.000 32.095 159 ARG C C 1
ATOM 5690 O O . ARG C 1 102 ? -32.752 -28.840 -11.783 1.000 31.719 159 ARG C O 1
ATOM 5698 N N . MET C 1 103 ? -33.662 -26.787 -12.112 1.000 29.589 160 MET C N 1
ATOM 5699 C CA . MET C 1 103 ? -33.057 -26.564 -13.413 1.000 32.187 160 MET C CA 1
ATOM 5700 C C . MET C 1 103 ? -31.659 -25.976 -13.221 1.000 34.673 160 MET C C 1
ATOM 5701 O O . MET C 1 103 ? -31.430 -25.192 -12.299 1.000 29.078 160 MET C O 1
ATOM 5706 N N . ALA C 1 104 ? -30.742 -26.350 -14.120 1.000 35.431 161 ALA C N 1
ATOM 5707 C CA . ALA C 1 104 ? -29.483 -25.643 -14.278 1.000 37.070 161 ALA C CA 1
ATOM 5708 C C . ALA C 1 104 ? -29.778 -24.225 -14.751 1.000 35.761 161 ALA C C 1
ATOM 5709 O O . ALA C 1 104 ? -30.731 -24.005 -15.488 1.000 31.287 161 ALA C O 1
ATOM 5711 N N . GLU C 1 105 ? -28.950 -23.271 -14.317 1.000 36.065 162 GLU C N 1
ATOM 5712 C CA . GLU C 1 105 ? -29.214 -21.860 -14.554 1.000 36.465 162 GLU C CA 1
ATOM 5713 C C . GLU C 1 105 ? -29.222 -21.568 -16.050 1.000 34.745 162 GLU C C 1
ATOM 5714 O O . GLU C 1 105 ? -29.886 -20.633 -16.487 1.000 35.141 162 GLU C O 1
ATOM 5720 N N . LYS C 1 106 ? -28.474 -22.365 -16.824 1.000 36.945 163 LYS C N 1
ATOM 5721 C CA . LYS C 1 106 ? -28.497 -22.270 -18.277 1.000 40.000 163 LYS C CA 1
ATOM 5722 C C . LYS C 1 106 ? -29.919 -22.534 -18.766 1.000 36.105 163 LYS C C 1
ATOM 5723 O O . LYS C 1 106 ? -30.431 -21.773 -19.574 1.000 38.090 163 LYS C O 1
ATOM 5729 N N . GLU C 1 107 ? -30.554 -23.591 -18.249 1.000 34.162 164 GLU C N 1
ATOM 5730 C CA . GLU C 1 107 ? -31.927 -23.915 -18.599 1.000 32.345 164 GLU C CA 1
ATOM 5731 C C . GLU C 1 107 ? -32.857 -22.861 -18.012 1.000 28.342 164 GLU C C 1
ATOM 5732 O O . GLU C 1 107 ? -33.773 -22.414 -18.694 1.000 26.143 164 GLU C O 1
ATOM 5738 N N . ALA C 1 108 ? -32.607 -22.445 -16.760 1.000 27.416 165 ALA C N 1
ATOM 5739 C CA . ALA C 1 108 ? -33.509 -21.525 -16.079 1.000 25.829 165 ALA C CA 1
ATOM 5740 C C . ALA C 1 108 ? -33.545 -20.170 -16.775 1.000 26.269 165 ALA C C 1
ATOM 5741 O O . ALA C 1 108 ? -34.604 -19.543 -16.821 1.000 25.997 165 ALA C O 1
ATOM 5743 N N . ARG C 1 109 ? -32.402 -19.761 -17.338 1.000 27.978 166 ARG C N 1
ATOM 5744 C CA . ARG C 1 109 ? -32.257 -18.450 -17.951 1.000 28.173 166 ARG C CA 1
ATOM 5745 C C . ARG C 1 109 ? -33.035 -18.389 -19.258 1.000 29.406 166 ARG C C 1
ATOM 5746 O O . ARG C 1 109 ? -33.712 -17.400 -19.530 1.000 28.729 166 ARG C O 1
ATOM 5754 N N . ARG C 1 110 ? -32.889 -19.439 -20.081 1.000 31.067 167 ARG C N 1
ATOM 5755 C CA . ARG C 1 110 ? -33.625 -19.560 -21.325 1.000 30.971 167 ARG C CA 1
ATOM 5756 C C . ARG C 1 110 ? -35.121 -19.391 -21.063 1.000 31.002 167 ARG C C 1
ATOM 5757 O O . ARG C 1 110 ? -35.763 -18.564 -21.708 1.000 30.132 167 ARG C O 1
ATOM 5765 N N . LYS C 1 111 ? -35.652 -20.150 -20.094 1.000 28.415 168 LYS C N 1
ATOM 5766 C CA . LYS C 1 111 ? -37.089 -20.217 -19.874 1.000 29.673 168 LYS C CA 1
ATOM 5767 C C . LYS C 1 111 ? -37.588 -18.928 -19.238 1.000 27.527 168 LYS C C 1
ATOM 5768 O O . LYS C 1 111 ? -38.629 -18.404 -19.639 1.000 27.689 168 LYS C O 1
ATOM 5774 N N . PHE C 1 112 ? -36.823 -18.408 -18.272 1.000 27.812 169 PHE C N 1
ATOM 5775 C CA . PHE C 1 112 ? -37.217 -17.201 -17.571 1.000 27.807 169 PHE C CA 1
ATOM 5776 C C . PHE C 1 112 ? -37.198 -15.991 -18.508 1.000 27.187 169 PHE C C 1
ATOM 5777 O O . PHE C 1 112 ? -38.040 -15.100 -18.407 1.000 29.055 169 PHE C O 1
ATOM 5785 N N . LYS C 1 113 ? -36.223 -15.938 -19.407 1.000 28.760 170 LYS C N 1
ATOM 5786 C CA . LYS C 1 113 ? -36.178 -14.875 -20.401 1.000 28.957 170 LYS C CA 1
ATOM 5787 C C . LYS C 1 113 ? -37.429 -14.907 -21.284 1.000 29.704 170 LYS C C 1
ATOM 5788 O O . LYS C 1 113 ? -37.940 -13.851 -21.658 1.000 32.343 170 LYS C O 1
ATOM 5794 N N . GLN C 1 114 ? -37.911 -16.118 -21.598 1.000 26.858 171 GLN C N 1
ATOM 5795 C CA . GLN C 1 114 ? -39.124 -16.314 -22.380 1.000 25.859 171 GLN C CA 1
ATOM 5796 C C . GLN C 1 114 ? -40.360 -15.886 -21.582 1.000 26.559 171 GLN C C 1
ATOM 5797 O O . GLN C 1 114 ? -41.240 -15.217 -22.129 1.000 28.314 171 GLN C O 1
ATOM 5803 N N . ILE C 1 115 ? -40.421 -16.265 -20.291 1.000 24.924 172 ILE C N 1
ATOM 5804 C CA . ILE C 1 115 ? -41.496 -15.841 -19.401 1.000 22.881 172 ILE C CA 1
ATOM 5805 C C . ILE C 1 115 ? -41.553 -14.314 -19.364 1.000 23.730 172 ILE C C 1
ATOM 5806 O O . ILE C 1 115 ? -42.623 -13.719 -19.475 1.000 25.939 172 ILE C O 1
ATOM 5811 N N . VAL C 1 116 ? -40.390 -13.679 -19.203 1.000 24.537 173 VAL C N 1
ATOM 5812 C CA . VAL C 1 116 ? -40.290 -12.232 -19.055 1.000 24.956 173 VAL C CA 1
ATOM 5813 C C . VAL C 1 116 ? -40.802 -11.526 -20.304 1.000 26.281 173 VAL C C 1
ATOM 5814 O O . VAL C 1 116 ? -41.528 -10.532 -20.167 1.000 27.422 173 VAL C O 1
ATOM 5818 N N . THR C 1 117 ? -40.418 -12.039 -21.500 1.000 25.404 174 THR C N 1
ATOM 5819 C CA . THR C 1 117 ? -40.884 -11.485 -22.766 1.000 25.509 174 THR C CA 1
ATOM 5820 C C . THR C 1 117 ? -42.407 -11.488 -22.804 1.000 25.606 174 THR C C 1
ATOM 5821 O O . THR C 1 117 ? -43.007 -10.507 -23.220 1.000 25.252 174 THR C O 1
ATOM 5825 N N . ALA C 1 118 ? -43.026 -12.596 -22.392 1.000 25.361 175 ALA C N 1
ATOM 5826 C CA . ALA C 1 118 ? -44.473 -12.733 -22.428 1.000 25.852 175 ALA C CA 1
ATOM 5827 C C . ALA C 1 118 ? -45.149 -11.745 -21.479 1.000 27.751 175 ALA C C 1
ATOM 5828 O O . ALA C 1 118 ? -46.114 -11.085 -21.857 1.000 32.256 175 ALA C O 1
ATOM 5830 N N . VAL C 1 119 ? -44.634 -11.637 -20.248 1.000 30.590 176 VAL C N 1
ATOM 5831 C CA . VAL C 1 119 ? -45.238 -10.788 -19.230 1.000 29.415 176 VAL C CA 1
ATOM 5832 C C . VAL C 1 119 ? -45.049 -9.318 -19.608 1.000 30.375 176 VAL C C 1
ATOM 5833 O O . VAL C 1 119 ? -45.949 -8.505 -19.398 1.000 30.623 176 VAL C O 1
ATOM 5837 N N . TYR C 1 120 ? -43.869 -8.984 -20.138 1.000 30.655 177 TYR C N 1
ATOM 5838 C CA . TYR C 1 120 ? -43.544 -7.632 -20.579 1.000 31.932 177 TYR C CA 1
ATOM 5839 C C . TYR C 1 120 ? -44.515 -7.177 -21.660 1.000 30.839 177 TYR C C 1
ATOM 5840 O O . TYR C 1 120 ? -44.909 -6.017 -21.689 1.000 36.736 177 TYR C O 1
ATOM 5849 N N . PHE C 1 121 ? -44.870 -8.107 -22.556 1.000 29.969 178 PHE C N 1
ATOM 5850 C CA . PHE C 1 121 ? -45.810 -7.869 -23.638 1.000 29.306 178 PHE C CA 1
ATOM 5851 C C . PHE C 1 121 ? -47.215 -7.637 -23.093 1.000 30.102 178 PHE C C 1
ATOM 5852 O O . PHE C 1 121 ? -47.927 -6.771 -23.580 1.000 28.929 178 PHE C O 1
ATOM 5860 N N . CYS C 1 122 ? -47.634 -8.430 -22.099 1.000 30.217 179 CYS C N 1
ATOM 5861 C CA . CYS C 1 122 ? -48.903 -8.184 -21.428 1.000 29.824 179 CYS C CA 1
ATOM 5862 C C . CYS C 1 122 ? -48.945 -6.756 -20.902 1.000 31.040 179 CYS C C 1
ATOM 5863 O O . CYS C 1 122 ? -49.908 -6.039 -21.151 1.000 31.077 179 CYS C O 1
ATOM 5866 N N . HIS C 1 123 ? -47.897 -6.354 -20.172 1.000 31.270 180 HIS C N 1
ATOM 5867 C CA . HIS C 1 123 ? -47.880 -5.028 -19.578 1.000 31.802 180 HIS C CA 1
ATOM 5868 C C . HIS C 1 123 ? -47.964 -3.955 -20.668 1.000 33.714 180 HIS C C 1
ATOM 5869 O O . HIS C 1 123 ? -48.709 -2.991 -20.512 1.000 34.635 180 HIS C O 1
ATOM 5876 N N . SER C 1 124 ? -47.261 -4.165 -21.796 1.000 35.885 181 SER C N 1
ATOM 5877 C CA . SER C 1 124 ? -47.268 -3.240 -22.925 1.000 36.119 181 SER C CA 1
ATOM 5878 C C . SER C 1 124 ? -48.658 -3.113 -23.560 1.000 38.652 181 SER C C 1
ATOM 5879 O O . SER C 1 124 ? -48.942 -2.129 -24.238 1.000 40.705 181 SER C O 1
ATOM 5882 N N . ARG C 1 125 ? -49.499 -4.141 -23.390 1.000 42.011 182 ARG C N 1
ATOM 5883 C CA . ARG C 1 125 ? -50.888 -4.113 -23.820 1.000 41.607 182 ARG C CA 1
ATOM 5884 C C . ARG C 1 125 ? -51.813 -3.873 -22.632 1.000 41.104 182 ARG C C 1
ATOM 5885 O O . ARG C 1 125 ? -52.992 -4.203 -22.706 1.000 44.415 182 ARG C O 1
ATOM 5893 N N . ASN C 1 126 ? -51.283 -3.301 -21.540 1.000 39.202 183 ASN C N 1
ATOM 5894 C CA . ASN C 1 126 ? -52.086 -2.882 -20.398 1.000 38.682 183 ASN C CA 1
ATOM 5895 C C . ASN C 1 126 ? -52.830 -4.077 -19.802 1.000 37.965 183 ASN C C 1
ATOM 5896 O O . ASN C 1 126 ? -53.966 -3.926 -19.358 1.000 36.397 183 ASN C O 1
ATOM 5901 N N . ILE C 1 127 ? -52.178 -5.253 -19.783 1.000 36.598 184 ILE C N 1
ATOM 5902 C CA . ILE C 1 127 ? -52.713 -6.433 -19.124 1.000 36.039 184 ILE C CA 1
ATOM 5903 C C . ILE C 1 127 ? -51.753 -6.839 -18.007 1.000 34.756 184 ILE C C 1
ATOM 5904 O O . ILE C 1 127 ? -50.543 -6.884 -18.214 1.000 36.293 184 ILE C O 1
ATOM 5909 N N . VAL C 1 128 ? -52.313 -7.092 -16.819 1.000 34.115 185 VAL C N 1
ATOM 5910 C CA . VAL C 1 128 ? -51.604 -7.736 -15.727 1.000 33.525 185 VAL C CA 1
ATOM 5911 C C . VAL C 1 128 ? -52.160 -9.153 -15.571 1.000 33.286 185 VAL C C 1
ATOM 5912 O O . VAL C 1 128 ? -53.369 -9.357 -15.641 1.000 33.248 185 VAL C O 1
ATOM 5916 N N . HIS C 1 129 ? -51.257 -10.119 -15.339 1.000 31.397 186 HIS C N 1
ATOM 5917 C CA . HIS C 1 129 ? -51.638 -11.521 -15.238 1.000 28.426 186 HIS C CA 1
ATOM 5918 C C . HIS C 1 129 ? -52.250 -11.810 -13.867 1.000 29.329 186 HIS C C 1
ATOM 5919 O O . HIS C 1 129 ? -53.333 -12.400 -13.781 1.000 28.678 186 HIS C O 1
ATOM 5926 N N . ARG C 1 130 ? -51.503 -11.435 -12.810 1.000 31.018 187 ARG C N 1
ATOM 5927 C CA . ARG C 1 130 ? -51.924 -11.469 -11.415 1.000 33.287 187 ARG C CA 1
ATOM 5928 C C . ARG C 1 130 ? -52.077 -12.898 -10.878 1.000 33.563 187 ARG C C 1
ATOM 5929 O O . ARG C 1 130 ? -52.644 -13.077 -9.803 1.000 35.874 187 ARG C O 1
ATOM 5937 N N . ASP C 1 131 ? -51.543 -13.906 -11.578 1.000 33.208 188 ASP C N 1
ATOM 5938 C CA . ASP C 1 131 ? -51.551 -15.267 -11.062 1.000 31.947 188 ASP C CA 1
ATOM 5939 C C . ASP C 1 131 ? -50.400 -16.070 -11.661 1.000 29.602 188 ASP C C 1
ATOM 5940 O O . ASP C 1 131 ? -50.552 -17.255 -11.933 1.000 30.640 188 ASP C O 1
ATOM 5945 N N . LEU C 1 132 ? -49.248 -15.428 -11.855 1.000 26.911 189 LEU C N 1
ATOM 5946 C CA . LEU C 1 132 ? -48.100 -16.100 -12.438 1.000 27.223 189 LEU C CA 1
ATOM 5947 C C . LEU C 1 132 ? -47.621 -17.168 -11.462 1.000 29.123 189 LEU C C 1
ATOM 5948 O O . LEU C 1 132 ? -47.322 -16.844 -10.309 1.000 30.638 189 LEU C O 1
ATOM 5953 N N . LYS C 1 133 ? -47.611 -18.436 -11.900 1.000 29.322 190 LYS C N 1
ATOM 5954 C CA . LYS C 1 133 ? -47.093 -19.536 -11.085 1.000 28.618 190 LYS C CA 1
ATOM 5955 C C . LYS C 1 133 ? -46.263 -20.455 -11.984 1.000 30.072 190 LYS C C 1
ATOM 5956 O O . LYS C 1 133 ? -46.598 -20.638 -13.147 1.000 28.141 190 LYS C O 1
ATOM 5962 N N . ALA C 1 134 ? -45.182 -21.027 -11.451 1.000 30.508 191 ALA C N 1
ATOM 5963 C CA . ALA C 1 134 ? -44.282 -21.849 -12.245 1.000 32.679 191 ALA C CA 1
ATOM 5964 C C . ALA C 1 134 ? -45.009 -23.092 -12.737 1.000 34.906 191 ALA C C 1
ATOM 5965 O O . ALA C 1 134 ? -44.900 -23.437 -13.902 1.000 34.234 191 ALA C O 1
ATOM 5967 N N . GLU C 1 135 ? -45.773 -23.738 -11.858 1.000 36.772 192 GLU C N 1
ATOM 5968 C CA . GLU C 1 135 ? -46.183 -25.116 -12.084 1.000 39.792 192 GLU C CA 1
ATOM 5969 C C . GLU C 1 135 ? -47.069 -25.205 -13.325 1.000 38.482 192 GLU C C 1
ATOM 5970 O O . GLU C 1 135 ? -47.041 -26.226 -14.012 1.000 39.969 192 GLU C O 1
ATOM 5976 N N . ASN C 1 136 ? -47.851 -24.144 -13.607 1.000 38.421 193 ASN C N 1
ATOM 5977 C CA . ASN C 1 136 ? -48.879 -24.191 -14.637 1.000 37.040 193 ASN C CA 1
ATOM 5978 C C . ASN C 1 136 ? -48.392 -23.562 -15.943 1.000 34.188 193 ASN C C 1
ATOM 5979 O O . ASN C 1 136 ? -49.156 -23.488 -16.894 1.000 38.557 193 ASN C O 1
ATOM 5984 N N . LEU C 1 137 ? -47.129 -23.117 -15.996 1.000 28.804 194 LEU C N 1
ATOM 5985 C CA . LEU C 1 137 ? -46.514 -22.657 -17.233 1.000 24.886 194 LEU C CA 1
ATOM 5986 C C . LEU C 1 137 ? -46.455 -23.824 -18.208 1.000 22.401 194 LEU C C 1
ATOM 5987 O O . LEU C 1 137 ? -46.155 -24.950 -17.806 1.000 20.526 194 LEU C O 1
ATOM 5992 N N . LEU C 1 138 ? -46.732 -23.548 -19.496 1.000 22.735 195 LEU C N 1
ATOM 5993 C CA . LEU C 1 138 ? -46.817 -24.595 -20.502 1.000 21.598 195 LEU C CA 1
ATOM 5994 C C . LEU C 1 138 ? -45.522 -24.597 -21.292 1.000 21.754 195 LEU C C 1
ATOM 5995 O O . LEU C 1 138 ? -44.813 -23.596 -21.303 1.000 22.658 195 LEU C O 1
ATOM 6000 N N . LEU C 1 139 ? -45.234 -25.745 -21.907 1.000 21.079 196 LEU C N 1
ATOM 6001 C CA . LEU C 1 139 ? -44.028 -25.944 -22.692 1.000 20.376 196 LEU C CA 1
ATOM 6002 C C . LEU C 1 139 ? -44.406 -26.497 -24.056 1.000 20.603 196 LEU C C 1
ATOM 6003 O O . LEU C 1 139 ? -45.223 -27.419 -24.151 1.000 22.504 196 LEU C O 1
ATOM 6008 N N . ASP C 1 140 ? -43.780 -25.966 -25.110 1.000 20.920 197 ASP C N 1
ATOM 6009 C CA . ASP C 1 140 ? -44.033 -26.482 -26.447 1.000 22.525 197 ASP C CA 1
ATOM 6010 C C . ASP C 1 140 ? -43.099 -27.669 -26.688 1.000 23.916 197 ASP C C 1
ATOM 6011 O O . ASP C 1 140 ? -42.388 -28.069 -25.781 1.000 25.253 197 ASP C O 1
ATOM 6016 N N . ALA C 1 141 ? -43.092 -28.217 -27.907 1.000 26.813 198 ALA C N 1
ATOM 6017 C CA . ALA C 1 141 ? -42.374 -29.451 -28.204 1.000 30.216 198 ALA C CA 1
ATOM 6018 C C . ALA C 1 141 ? -40.869 -29.335 -27.941 1.000 33.423 198 ALA C C 1
ATOM 6019 O O . ALA C 1 141 ? -40.206 -30.347 -27.736 1.000 40.121 198 ALA C O 1
ATOM 6021 N N . ASN C 1 142 ? -40.326 -28.112 -27.939 1.000 34.805 199 ASN C N 1
ATOM 6022 C CA . ASN C 1 142 ? -38.909 -27.885 -27.684 1.000 35.761 199 ASN C CA 1
ATOM 6023 C C . ASN C 1 142 ? -38.688 -27.365 -26.259 1.000 33.624 199 ASN C C 1
ATOM 6024 O O . ASN C 1 142 ? -37.602 -26.885 -25.944 1.000 35.636 199 ASN C O 1
ATOM 6029 N N . LEU C 1 143 ? -39.712 -27.488 -25.402 1.000 32.574 200 LEU C N 1
ATOM 6030 C CA . LEU C 1 143 ? -39.716 -26.972 -24.041 1.000 31.889 200 LEU C CA 1
ATOM 6031 C C . LEU C 1 143 ? -39.485 -25.461 -24.025 1.000 29.698 200 LEU C C 1
ATOM 6032 O O . LEU C 1 143 ? -38.867 -24.945 -23.094 1.000 31.841 200 LEU C O 1
ATOM 6037 N N . ASN C 1 144 ? -40.072 -24.777 -25.017 1.000 28.698 201 ASN C N 1
ATOM 6038 C CA . ASN C 1 144 ? -40.222 -23.330 -25.018 1.000 27.317 201 ASN C CA 1
ATOM 6039 C C . ASN C 1 144 ? -41.498 -22.953 -24.270 1.000 27.247 201 ASN C C 1
ATOM 6040 O O . ASN C 1 144 ? -42.525 -23.621 -24.404 1.000 23.927 201 ASN C O 1
ATOM 6045 N N . ILE C 1 145 ? -41.414 -21.846 -23.522 1.000 25.167 202 ILE C N 1
ATOM 6046 C CA . ILE C 1 145 ? -42.462 -21.406 -22.620 1.000 25.061 202 ILE C CA 1
ATOM 6047 C C . ILE C 1 145 ? -43.662 -20.893 -23.406 1.000 23.008 202 ILE C C 1
ATOM 6048 O O . ILE C 1 145 ? -43.510 -20.182 -24.388 1.000 22.346 202 ILE C O 1
ATOM 6053 N N . LYS C 1 146 ? -44.851 -21.227 -22.882 1.000 24.230 203 LYS C N 1
ATOM 6054 C CA . LYS C 1 146 ? -46.110 -20.593 -23.236 1.000 22.401 203 LYS C CA 1
ATOM 6055 C C . LYS C 1 146 ? -46.888 -20.322 -21.951 1.000 23.892 203 LYS C C 1
ATOM 6056 O O . LYS C 1 146 ? -47.163 -21.249 -21.203 1.000 24.498 203 LYS C O 1
ATOM 6062 N N . ILE C 1 147 ? -47.230 -19.062 -21.661 1.000 23.856 204 ILE C N 1
ATOM 6063 C CA . ILE C 1 147 ? -48.072 -18.762 -20.511 1.000 25.101 204 ILE C CA 1
ATOM 6064 C C . ILE C 1 147 ? -49.537 -18.924 -20.927 1.000 24.632 204 ILE C C 1
ATOM 6065 O O . ILE C 1 147 ? -49.896 -18.426 -21.984 1.000 18.421 204 ILE C O 1
ATOM 6070 N N . ALA C 1 148 ? -50.372 -19.561 -20.087 1.000 26.647 205 ALA C N 1
ATOM 6071 C CA . ALA C 1 148 ? -51.677 -20.052 -20.523 1.000 31.186 205 ALA C CA 1
ATOM 6072 C C . ALA C 1 148 ? -52.879 -19.527 -19.720 1.000 35.132 205 ALA C C 1
ATOM 6073 O O . ALA C 1 148 ? -53.907 -19.237 -20.338 1.000 45.578 205 ALA C O 1
ATOM 6075 N N . ASP C 1 149 ? -52.775 -19.393 -18.393 1.000 37.751 206 ASP C N 1
ATOM 6076 C CA . ASP C 1 149 ? -53.954 -19.216 -17.554 1.000 38.960 206 ASP C CA 1
ATOM 6077 C C . ASP C 1 149 ? -54.142 -17.750 -17.152 1.000 40.893 206 ASP C C 1
ATOM 6078 O O . ASP C 1 149 ? -53.495 -17.288 -16.217 1.000 41.729 206 ASP C O 1
ATOM 6083 N N . PHE C 1 150 ? -55.104 -17.076 -17.807 1.000 37.486 207 PHE C N 1
ATOM 6084 C CA . PHE C 1 150 ? -55.348 -15.649 -17.657 1.000 34.688 207 PHE C CA 1
ATOM 6085 C C . PHE C 1 150 ? -56.668 -15.401 -16.935 1.000 34.308 207 PHE C C 1
ATOM 6086 O O . PHE C 1 150 ? -57.253 -14.336 -17.086 1.000 32.563 207 PHE C O 1
ATOM 6094 N N . GLY C 1 151 ? -57.092 -16.364 -16.103 1.000 38.016 208 GLY C N 1
ATOM 6095 C CA . GLY C 1 151 ? -58.379 -16.310 -15.426 1.000 40.007 208 GLY C CA 1
ATOM 6096 C C . GLY C 1 151 ? -58.474 -15.218 -14.355 1.000 43.058 208 GLY C C 1
ATOM 6097 O O . GLY C 1 151 ? -59.582 -14.848 -13.966 1.000 43.468 208 GLY C O 1
ATOM 6098 N N . PHE C 1 152 ? -57.317 -14.726 -13.881 1.000 43.105 209 PHE C N 1
ATOM 6099 C CA . PHE C 1 152 ? -57.244 -13.694 -12.855 1.000 41.564 209 PHE C CA 1
ATOM 6100 C C . PHE C 1 152 ? -56.672 -12.394 -13.409 1.000 38.883 209 PHE C C 1
ATOM 6101 O O . PHE C 1 152 ? -56.441 -11.454 -12.656 1.000 42.429 209 PHE C O 1
ATOM 6109 N N . SER C 1 153 ? -56.486 -12.329 -14.727 1.000 37.500 210 SER C N 1
ATOM 6110 C CA . SER C 1 153 ? -55.860 -11.187 -15.376 1.000 36.769 210 SER C CA 1
ATOM 6111 C C . SER C 1 153 ? -56.857 -10.038 -15.473 1.000 35.363 210 SER C C 1
ATOM 6112 O O . SER C 1 153 ? -58.055 -10.239 -15.292 1.000 32.828 210 SER C O 1
ATOM 6115 N N . ASN C 1 154 ? -56.354 -8.845 -15.790 1.000 35.798 211 ASN C N 1
ATOM 6116 C CA . ASN C 1 154 ? -57.207 -7.677 -15.903 1.000 38.795 211 ASN C CA 1
ATOM 6117 C C . ASN C 1 154 ? -56.495 -6.606 -16.718 1.000 36.461 211 ASN C C 1
ATOM 6118 O O . ASN C 1 154 ? -55.281 -6.655 -16.881 1.000 33.554 211 ASN C O 1
ATOM 6123 N N . LEU C 1 155 ? -57.276 -5.661 -17.248 1.000 38.493 212 LEU C N 1
ATOM 6124 C CA . LEU C 1 155 ? -56.730 -4.446 -17.829 1.000 38.477 212 LEU C CA 1
ATOM 6125 C C . LEU C 1 155 ? -56.276 -3.533 -16.698 1.000 39.614 212 LEU C C 1
ATOM 6126 O O . LEU C 1 155 ? -56.885 -3.546 -15.630 1.000 42.734 212 LEU C O 1
ATOM 6131 N N . PHE C 1 156 ? -55.184 -2.788 -16.914 1.000 41.847 213 PHE C N 1
ATOM 6132 C CA . PHE C 1 156 ? -54.767 -1.763 -15.973 1.000 40.954 213 PHE C CA 1
ATOM 6133 C C . PHE C 1 156 ? -54.362 -0.506 -16.743 1.000 45.345 213 PHE C C 1
ATOM 6134 O O . PHE C 1 156 ? -53.918 -0.590 -17.883 1.000 44.954 213 PHE C O 1
ATOM 6142 N N . THR C 1 157 ? -54.555 0.665 -16.120 1.000 49.826 214 THR C N 1
ATOM 6143 C CA . THR C 1 157 ? -53.963 1.914 -16.575 1.000 50.954 214 THR C CA 1
ATOM 6144 C C . THR C 1 157 ? -52.713 2.158 -15.737 1.000 49.362 214 THR C C 1
ATOM 6145 O O . THR C 1 157 ? -52.798 2.203 -14.515 1.000 48.551 214 THR C O 1
ATOM 6149 N N . PRO C 1 158 ? -51.521 2.312 -16.358 1.000 49.127 215 PRO C N 1
ATOM 6150 C CA . PRO C 1 158 ? -50.295 2.610 -15.611 1.000 50.020 215 PRO C CA 1
ATOM 6151 C C . PRO C 1 158 ? -50.472 3.772 -14.636 1.000 51.471 215 PRO C C 1
ATOM 6152 O O . PRO C 1 158 ? -50.824 4.873 -15.044 1.000 53.693 215 PRO C O 1
ATOM 6156 N N . GLY C 1 159 ? -50.230 3.510 -13.347 1.000 54.929 216 GLY C N 1
ATOM 6157 C CA . GLY C 1 159 ? -50.450 4.490 -12.293 1.000 53.028 216 GLY C CA 1
ATOM 6158 C C . GLY C 1 159 ? -51.728 4.209 -11.504 1.000 55.633 216 GLY C C 1
ATOM 6159 O O . GLY C 1 159 ? -51.790 4.494 -10.308 1.000 57.409 216 GLY C O 1
ATOM 6160 N N . GLN C 1 160 ? -52.748 3.644 -12.164 1.000 55.151 217 GLN C N 1
ATOM 6161 C CA . GLN C 1 160 ? -53.958 3.247 -11.460 1.000 54.100 217 GLN C CA 1
ATOM 6162 C C . GLN C 1 160 ? -53.628 2.092 -10.516 1.000 53.238 217 GLN C C 1
ATOM 6163 O O . GLN C 1 160 ? -52.742 1.285 -10.795 1.000 50.033 217 GLN C O 1
ATOM 6169 N N . LEU C 1 161 ? -54.355 2.040 -9.393 1.000 55.279 218 LEU C N 1
ATOM 6170 C CA . LEU C 1 161 ? -54.274 0.947 -8.441 1.000 56.581 218 LEU C CA 1
ATOM 6171 C C . LEU C 1 161 ? -55.386 -0.051 -8.742 1.000 57.685 218 LEU C C 1
ATOM 6172 O O . LEU C 1 161 ? -56.487 0.355 -9.124 1.000 63.447 218 LEU C O 1
ATOM 6177 N N . LEU C 1 162 ? -55.085 -1.341 -8.532 1.000 53.578 219 LEU C N 1
ATOM 6178 C CA . LEU C 1 162 ? -56.086 -2.389 -8.567 1.000 51.995 219 LEU C CA 1
ATOM 6179 C C . LEU C 1 162 ? -56.477 -2.717 -7.129 1.000 52.169 219 LEU C C 1
ATOM 6180 O O . LEU C 1 162 ? -55.763 -2.355 -6.195 1.000 52.477 219 LEU C O 1
ATOM 6185 N N . LYS C 1 163 ? -57.623 -3.389 -6.969 1.000 55.333 220 LYS C N 1
ATOM 6186 C CA . LYS C 1 163 ? -58.143 -3.696 -5.648 1.000 57.695 220 LYS C CA 1
ATOM 6187 C C . LYS C 1 163 ? -58.866 -5.041 -5.656 1.000 60.568 220 LYS C C 1
ATOM 6188 O O . LYS C 1 163 ? -59.840 -5.200 -4.919 1.000 66.349 220 LYS C O 1
ATOM 6201 N N . TRP C 1 165 ? -57.790 -8.972 -4.780 1.000 65.964 222 TRP C N 1
ATOM 6202 C CA . TRP C 1 165 ? -56.851 -10.031 -4.449 1.000 65.396 222 TRP C CA 1
ATOM 6203 C C . TRP C 1 165 ? -56.950 -11.127 -5.498 1.000 64.774 222 TRP C C 1
ATOM 6204 O O . TRP C 1 165 ? -58.044 -11.567 -5.841 1.000 68.446 222 TRP C O 1
ATOM 6215 N N . CYS C 1 166 ? -55.793 -11.584 -5.970 1.000 59.005 223 CYS C N 1
ATOM 6216 C CA . CYS C 1 166 ? -55.779 -12.652 -6.948 1.000 57.165 223 CYS C CA 1
ATOM 6217 C C . CYS C 1 166 ? -54.618 -13.597 -6.703 1.000 55.779 223 CYS C C 1
ATOM 6218 O O . CYS C 1 166 ? -53.557 -13.179 -6.234 1.000 51.870 223 CYS C O 1
ATOM 6221 N N . GLY C 1 167 ? -54.874 -14.860 -7.048 1.000 50.906 224 GLY C N 1
ATOM 6222 C CA . GLY C 1 167 ? -53.811 -15.797 -7.347 1.000 51.151 224 GLY C CA 1
ATOM 6223 C C . GLY C 1 167 ? -53.483 -16.684 -6.157 1.000 46.916 224 GLY C C 1
ATOM 6224 O O . GLY C 1 167 ? -54.272 -16.783 -5.226 1.000 52.715 224 GLY C O 1
ATOM 6225 N N . SER C 1 168 ? -52.315 -17.319 -6.243 1.000 41.350 225 SER C N 1
ATOM 6226 C CA . SER C 1 168 ? -51.954 -18.347 -5.301 1.000 37.310 225 SER C CA 1
ATOM 6227 C C . SER C 1 168 ? -51.087 -17.714 -4.222 1.000 33.461 225 SER C C 1
ATOM 6228 O O . SER C 1 168 ? -50.122 -17.015 -4.519 1.000 32.194 225 SER C O 1
ATOM 6231 N N . PRO C 1 169 ? -51.389 -17.960 -2.928 1.000 32.052 226 PRO C N 1
ATOM 6232 C CA . PRO C 1 169 ? -50.596 -17.395 -1.832 1.000 29.263 226 PRO C CA 1
ATOM 6233 C C . PRO C 1 169 ? -49.076 -17.554 -1.949 1.000 27.840 226 PRO C C 1
ATOM 6234 O O . PRO C 1 169 ? -48.354 -16.608 -1.633 1.000 26.724 226 PRO C O 1
ATOM 6238 N N . PRO C 1 170 ? -48.519 -18.688 -2.437 1.000 26.724 227 PRO C N 1
ATOM 6239 C CA . PRO C 1 170 ? -47.061 -18.825 -2.538 1.000 26.048 227 PRO C CA 1
ATOM 6240 C C . PRO C 1 170 ? -46.377 -17.803 -3.452 1.000 28.213 227 PRO C C 1
ATOM 6241 O O . PRO C 1 170 ? -45.185 -17.522 -3.271 1.000 33.320 227 PRO C O 1
ATOM 6245 N N . TYR C 1 171 ? -47.145 -17.243 -4.408 1.000 26.679 228 TYR C N 1
ATOM 6246 C CA . TYR C 1 171 ? -46.652 -16.303 -5.398 1.000 25.167 228 TYR C CA 1
ATOM 6247 C C . TYR C 1 171 ? -47.137 -14.883 -5.142 1.000 25.432 228 TYR C C 1
ATOM 6248 O O . TYR C 1 171 ? -46.711 -13.966 -5.836 1.000 23.736 228 TYR C O 1
ATOM 6257 N N . ALA C 1 172 ? -48.007 -14.691 -4.152 1.000 27.384 229 ALA C N 1
ATOM 6258 C CA . ALA C 1 172 ? -48.638 -13.404 -3.927 1.000 29.189 229 ALA C CA 1
ATOM 6259 C C . ALA C 1 172 ? -47.703 -12.466 -3.149 1.000 30.478 229 ALA C C 1
ATOM 6260 O O . ALA C 1 172 ? -47.083 -12.853 -2.150 1.000 30.732 229 ALA C O 1
ATOM 6262 N N . ALA C 1 173 ? -47.635 -11.212 -3.632 1.000 29.327 230 ALA C N 1
ATOM 6263 C CA . ALA C 1 173 ? -46.815 -10.170 -3.047 1.000 28.558 230 ALA C CA 1
ATOM 6264 C C . ALA C 1 173 ? -47.355 -9.820 -1.664 1.000 30.024 230 ALA C C 1
ATOM 6265 O O . ALA C 1 173 ? -48.551 -9.980 -1.402 1.000 31.818 230 ALA C O 1
ATOM 6267 N N . PRO C 1 174 ? -46.505 -9.313 -0.740 1.000 27.911 231 PRO C N 1
ATOM 6268 C CA . PRO C 1 174 ? -46.949 -9.037 0.627 1.000 30.057 231 PRO C CA 1
ATOM 6269 C C . PRO C 1 174 ? -48.162 -8.102 0.689 1.000 29.980 231 PRO C C 1
ATOM 6270 O O . PRO C 1 174 ? -49.051 -8.300 1.512 1.000 29.015 231 PRO C O 1
ATOM 6274 N N . GLU C 1 175 ? -48.216 -7.111 -0.210 1.000 30.679 232 GLU C N 1
ATOM 6275 C CA . GLU C 1 175 ? -49.267 -6.103 -0.187 1.000 33.029 232 GLU C CA 1
ATOM 6276 C C . GLU C 1 175 ? -50.627 -6.709 -0.524 1.000 34.915 232 GLU C C 1
ATOM 6277 O O . GLU C 1 175 ? -51.658 -6.081 -0.270 1.000 36.102 232 GLU C O 1
ATOM 6283 N N . LEU C 1 176 ? -50.633 -7.903 -1.140 1.000 35.430 233 LEU C N 1
ATOM 6284 C CA . LEU C 1 176 ? -51.876 -8.586 -1.467 1.000 35.358 233 LEU C CA 1
ATOM 6285 C C . LEU C 1 176 ? -52.423 -9.282 -0.221 1.000 34.738 233 LEU C C 1
ATOM 6286 O O . LEU C 1 176 ? -53.631 -9.293 0.008 1.000 36.326 233 LEU C O 1
ATOM 6291 N N . PHE C 1 177 ? -51.518 -9.870 0.571 1.000 34.698 234 PHE C N 1
ATOM 6292 C CA . PHE C 1 177 ? -51.844 -10.441 1.866 1.000 37.191 234 PHE C CA 1
ATOM 6293 C C . PHE C 1 177 ? -52.380 -9.367 2.809 1.000 37.124 234 PHE C C 1
ATOM 6294 O O . PHE C 1 177 ? -53.271 -9.641 3.601 1.000 36.620 234 PHE C O 1
ATOM 6302 N N . GLU C 1 178 ? -51.814 -8.156 2.723 1.000 40.371 235 GLU C N 1
ATOM 6303 C CA . GLU C 1 178 ? -52.143 -7.049 3.613 1.000 41.683 235 GLU C CA 1
ATOM 6304 C C . GLU C 1 178 ? -53.453 -6.384 3.202 1.000 43.704 235 GLU C C 1
ATOM 6305 O O . GLU C 1 178 ? -53.966 -5.561 3.951 1.000 48.847 235 GLU C O 1
ATOM 6311 N N . GLY C 1 179 ? -53.969 -6.717 2.012 1.000 43.456 236 GLY C N 1
ATOM 6312 C CA . GLY C 1 179 ? -55.253 -6.210 1.558 1.000 45.022 236 GLY C CA 1
ATOM 6313 C C . GLY C 1 179 ? -55.158 -4.777 1.043 1.000 46.623 236 GLY C C 1
ATOM 6314 O O . GLY C 1 179 ? -56.149 -4.048 1.055 1.000 46.089 236 GLY C O 1
ATOM 6315 N N . LYS C 1 180 ? -53.970 -4.400 0.559 1.000 49.012 237 LYS C N 1
ATOM 6316 C CA . LYS C 1 180 ? -53.729 -3.062 0.046 1.000 51.458 237 LYS C CA 1
ATOM 6317 C C . LYS C 1 180 ? -54.160 -2.983 -1.414 1.000 53.745 237 LYS C C 1
ATOM 6318 O O . LYS C 1 180 ? -54.191 -3.996 -2.116 1.000 55.450 237 LYS C O 1
ATOM 6324 N N . GLU C 1 181 ? -54.525 -1.765 -1.840 1.000 52.733 238 GLU C N 1
ATOM 6325 C CA . GLU C 1 181 ? -54.605 -1.425 -3.252 1.000 51.766 238 GLU C CA 1
ATOM 6326 C C . GLU C 1 181 ? -53.184 -1.446 -3.810 1.000 48.902 238 GLU C C 1
ATOM 6327 O O . GLU C 1 181 ? -52.238 -1.074 -3.114 1.000 46.646 238 GLU C O 1
ATOM 6333 N N . TYR C 1 182 ? -53.029 -1.894 -5.059 1.000 47.790 239 TYR C N 1
ATOM 6334 C CA . TYR C 1 182 ? -51.715 -2.311 -5.518 1.000 42.286 239 TYR C CA 1
ATOM 6335 C C . TYR C 1 182 ? -51.494 -1.897 -6.970 1.000 39.974 239 TYR C C 1
ATOM 6336 O O . TYR C 1 182 ? -52.432 -1.800 -7.763 1.000 40.359 239 TYR C O 1
ATOM 6345 N N . ASP C 1 183 ? -50.220 -1.645 -7.276 1.000 39.122 240 ASP C N 1
ATOM 6346 C CA . ASP C 1 183 ? -49.725 -1.524 -8.636 1.000 38.227 240 ASP C CA 1
ATOM 6347 C C . ASP C 1 183 ? -49.718 -2.909 -9.277 1.000 38.001 240 ASP C C 1
ATOM 6348 O O . ASP C 1 183 ? -49.144 -3.842 -8.720 1.000 35.387 240 ASP C O 1
ATOM 6353 N N . GLY C 1 184 ? -50.352 -3.026 -10.451 1.000 37.803 241 GLY C N 1
ATOM 6354 C CA . GLY C 1 184 ? -50.487 -4.302 -11.138 1.000 35.972 241 GLY C CA 1
ATOM 6355 C C . GLY C 1 184 ? -49.135 -4.936 -11.470 1.000 33.402 241 GLY C C 1
ATOM 6356 O O . GLY C 1 184 ? -48.841 -6.033 -11.015 1.000 33.937 241 GLY C O 1
ATOM 6357 N N . PRO C 1 185 ? -48.289 -4.281 -12.293 1.000 32.182 242 PRO C N 1
ATOM 6358 C CA . PRO C 1 185 ? -46.969 -4.806 -12.646 1.000 30.974 242 PRO C CA 1
ATOM 6359 C C . PRO C 1 185 ? -46.042 -5.215 -11.510 1.000 33.484 242 PRO C C 1
ATOM 6360 O O . PRO C 1 185 ? -45.306 -6.194 -11.635 1.000 37.364 242 PRO C O 1
ATOM 6364 N N . LYS C 1 186 ? -46.074 -4.463 -10.407 1.000 33.103 243 LYS C N 1
ATOM 6365 C CA . LYS C 1 186 ? -45.178 -4.722 -9.292 1.000 32.721 243 LYS C CA 1
ATOM 6366 C C . LYS C 1 186 ? -45.570 -6.0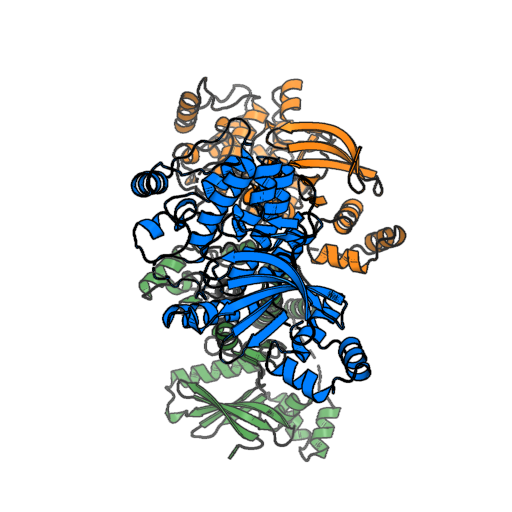28 -8.607 1.000 31.813 243 LYS C C 1
ATOM 6367 O O . LYS C 1 186 ? -44.716 -6.726 -8.068 1.000 34.009 243 LYS C O 1
ATOM 6373 N N . VAL C 1 187 ? -46.862 -6.360 -8.669 1.000 33.192 244 VAL C N 1
ATOM 6374 C CA . VAL C 1 187 ? -47.374 -7.634 -8.193 1.000 32.459 244 VAL C CA 1
ATOM 6375 C C . VAL C 1 187 ? -46.828 -8.766 -9.064 1.000 28.897 244 VAL C C 1
ATOM 6376 O O . VAL C 1 187 ? -46.413 -9.806 -8.554 1.000 29.597 244 VAL C O 1
ATOM 6380 N N . ASP C 1 188 ? -46.866 -8.574 -10.385 1.000 28.114 245 ASP C N 1
ATOM 6381 C CA . ASP C 1 188 ? -46.372 -9.560 -11.330 1.000 27.589 245 ASP C CA 1
ATOM 6382 C C . ASP C 1 188 ? -44.856 -9.716 -11.182 1.000 28.082 245 ASP C C 1
ATOM 6383 O O . ASP C 1 188 ? -44.336 -10.815 -11.338 1.000 27.210 245 ASP C O 1
ATOM 6388 N N . ILE C 1 189 ? -44.140 -8.621 -10.910 1.000 29.188 246 ILE C N 1
ATOM 6389 C CA . ILE C 1 189 ? -42.693 -8.681 -10.725 1.000 29.384 246 ILE C CA 1
ATOM 6390 C C . ILE C 1 189 ? -42.327 -9.480 -9.473 1.000 26.422 246 ILE C C 1
ATOM 6391 O O . ILE C 1 189 ? -41.344 -10.227 -9.505 1.000 27.980 246 ILE C O 1
ATOM 6396 N N . TRP C 1 190 ? -43.103 -9.345 -8.383 1.000 23.790 247 TRP C N 1
ATOM 6397 C CA . TRP C 1 190 ? -42.931 -10.190 -7.214 1.000 20.775 247 TRP C CA 1
ATOM 6398 C C . TRP C 1 190 ? -43.118 -11.655 -7.587 1.000 21.682 247 TRP C C 1
ATOM 6399 O O . TRP C 1 190 ? -42.252 -12.472 -7.266 1.000 22.768 247 TRP C O 1
ATOM 6410 N N . SER C 1 191 ? -44.224 -11.980 -8.282 1.000 21.404 248 SER C N 1
ATOM 6411 C CA . SER C 1 191 ? -44.532 -13.358 -8.651 1.000 20.847 248 SER C CA 1
ATOM 6412 C C . SER C 1 191 ? -43.401 -13.960 -9.477 1.000 20.115 248 SER C C 1
ATOM 6413 O O . SER C 1 191 ? -43.034 -15.101 -9.250 1.000 18.942 248 SER C O 1
ATOM 6416 N N . LEU C 1 192 ? -42.820 -13.152 -10.379 1.000 21.513 249 LEU C N 1
ATOM 6417 C CA . LEU C 1 192 ? -41.725 -13.550 -11.258 1.000 20.861 249 LEU C CA 1
ATOM 6418 C C . LEU C 1 192 ? -40.483 -13.924 -10.457 1.000 21.435 249 LEU C C 1
ATOM 6419 O O . LEU C 1 192 ? -39.677 -14.749 -10.898 1.000 22.597 249 LEU C O 1
ATOM 6424 N N . GLY C 1 193 ? -40.306 -13.270 -9.312 1.000 22.422 250 GLY C N 1
ATOM 6425 C CA . GLY C 1 193 ? -39.174 -13.533 -8.439 1.000 21.530 250 GLY C CA 1
ATOM 6426 C C . GLY C 1 193 ? -39.282 -14.917 -7.814 1.000 22.037 250 GLY C C 1
ATOM 6427 O O . GLY C 1 193 ? -38.275 -15.597 -7.660 1.000 20.208 250 GLY C O 1
ATOM 6428 N N . VAL C 1 194 ? -40.517 -15.306 -7.460 1.000 21.677 251 VAL C N 1
ATOM 6429 C CA . VAL C 1 194 ? -40.828 -16.588 -6.864 1.000 20.581 251 VAL C CA 1
ATOM 6430 C C . VAL C 1 194 ? -40.694 -17.680 -7.919 1.000 21.466 251 VAL C C 1
ATOM 6431 O O . VAL C 1 194 ? -40.176 -18.761 -7.627 1.000 23.030 251 VAL C O 1
ATOM 6435 N N . VAL C 1 195 ? -41.206 -17.406 -9.123 1.000 22.445 252 VAL C N 1
ATOM 6436 C CA . VAL C 1 195 ? -41.073 -18.275 -10.276 1.000 22.482 252 VAL C CA 1
ATOM 6437 C C . VAL C 1 195 ? -39.598 -18.534 -10.568 1.000 23.334 252 VAL C C 1
ATOM 6438 O O . VAL C 1 195 ? -39.240 -19.673 -10.824 1.000 23.050 252 VAL C O 1
ATOM 6442 N N . LEU C 1 196 ? -38.748 -17.494 -10.590 1.000 22.970 253 LEU C N 1
ATOM 6443 C CA . LEU C 1 196 ? -37.342 -17.699 -10.917 1.000 22.604 253 LEU C CA 1
ATOM 6444 C C . LEU C 1 196 ? -36.694 -18.561 -9.840 1.000 23.449 253 LEU C C 1
ATOM 6445 O O . LEU C 1 196 ? -35.896 -19.446 -10.137 1.000 22.965 253 LEU C O 1
ATOM 6450 N N . TYR C 1 197 ? -37.053 -18.305 -8.578 1.000 24.238 254 TYR C N 1
ATOM 6451 C CA . TYR C 1 197 ? -36.506 -19.044 -7.456 1.000 25.089 254 TYR C CA 1
ATOM 6452 C C . TYR C 1 197 ? -36.863 -20.526 -7.605 1.000 27.015 254 TYR C C 1
ATOM 6453 O O . TYR C 1 197 ? -36.019 -21.401 -7.426 1.000 27.207 254 TYR C O 1
ATOM 6462 N N . VAL C 1 198 ? -38.127 -20.800 -7.928 1.000 26.864 255 VAL C N 1
ATOM 6463 C CA . VAL C 1 198 ? -38.633 -22.161 -8.046 1.000 27.351 255 VAL C CA 1
ATOM 6464 C C . VAL C 1 198 ? -37.914 -22.898 -9.180 1.000 29.607 255 VAL C C 1
ATOM 6465 O O . VAL C 1 198 ? -37.568 -24.066 -9.039 1.000 30.783 255 VAL C O 1
ATOM 6469 N N . LEU C 1 199 ? -37.698 -22.214 -10.310 1.000 29.938 256 LEU C N 1
ATOM 6470 C CA . LEU C 1 199 ? -37.061 -22.812 -11.471 1.000 30.160 256 LEU C CA 1
ATOM 6471 C C . LEU C 1 199 ? -35.639 -23.251 -11.125 1.000 28.469 256 LEU C C 1
ATOM 6472 O O . LEU C 1 199 ? -35.252 -24.364 -11.455 1.000 31.469 256 LEU C O 1
ATOM 6477 N N . VAL C 1 200 ? -34.885 -22.380 -10.451 1.000 27.621 257 VAL C N 1
ATOM 6478 C CA . VAL C 1 200 ? -33.490 -22.614 -10.074 1.000 29.037 257 VAL C CA 1
ATOM 6479 C C . VAL C 1 200 ? -33.372 -23.573 -8.884 1.000 27.928 257 VAL C C 1
ATOM 6480 O O . VAL C 1 200 ? -32.397 -24.319 -8.784 1.000 26.672 257 VAL C O 1
ATOM 6484 N N . CYS C 1 201 ? -34.308 -23.489 -7.928 1.000 29.453 258 CYS C N 1
ATOM 6485 C CA . CYS C 1 201 ? -34.165 -24.165 -6.642 1.000 28.695 258 CYS C CA 1
ATOM 6486 C C . CYS C 1 201 ? -35.057 -25.398 -6.557 1.000 30.344 258 CYS C C 1
ATOM 6487 O O . CYS C 1 201 ? -34.828 -26.259 -5.710 1.000 34.322 258 CYS C O 1
ATOM 6490 N N . GLY C 1 202 ? -36.094 -25.474 -7.395 1.000 31.045 259 GLY C N 1
ATOM 6491 C CA . GLY C 1 202 ? -37.039 -26.578 -7.339 1.000 30.088 259 GLY C CA 1
ATOM 6492 C C . GLY C 1 202 ? -37.851 -26.570 -6.050 1.000 28.684 259 GLY C C 1
ATOM 6493 O O . GLY C 1 202 ? -38.382 -27.597 -5.645 1.000 33.836 259 GLY C O 1
ATOM 6494 N N . ALA C 1 203 ? -37.969 -25.408 -5.412 1.000 28.368 260 ALA C N 1
ATOM 6495 C CA . ALA C 1 203 ? -38.711 -25.292 -4.163 1.000 25.668 260 ALA C CA 1
ATOM 6496 C C . ALA C 1 203 ? -39.072 -23.827 -3.943 1.000 24.476 260 ALA C C 1
ATOM 6497 O O . ALA C 1 203 ? -38.505 -22.955 -4.588 1.000 21.244 260 ALA C O 1
ATOM 6499 N N . LEU C 1 204 ? -40.046 -23.580 -3.064 1.000 24.801 261 LEU C N 1
ATOM 6500 C CA . LEU C 1 204 ? -40.589 -22.248 -2.834 1.000 25.561 261 LEU C CA 1
ATOM 6501 C C . LEU C 1 204 ? -39.680 -21.465 -1.884 1.000 25.050 261 LEU C C 1
ATOM 6502 O O . LEU C 1 204 ? -39.115 -22.043 -0.944 1.000 24.363 261 LEU C O 1
ATOM 6507 N N . PRO C 1 205 ? -39.540 -20.126 -2.081 1.000 23.743 262 PRO C N 1
ATOM 6508 C CA . PRO C 1 205 ? -38.816 -19.271 -1.132 1.000 25.019 262 PRO C CA 1
ATOM 6509 C C . PRO C 1 205 ? -39.556 -19.015 0.173 1.000 24.572 262 PRO C C 1
ATOM 6510 O O . PRO C 1 205 ? -38.939 -18.823 1.213 1.000 23.192 262 PRO C O 1
ATOM 6514 N N . PHE C 1 206 ? -40.893 -18.991 0.086 1.000 28.035 263 PHE C N 1
ATOM 6515 C CA . PHE C 1 206 ? -41.765 -18.768 1.223 1.000 26.619 263 PHE C CA 1
ATOM 6516 C C . PHE C 1 206 ? -42.767 -19.908 1.314 1.000 26.782 263 PHE C C 1
ATOM 6517 O O . PHE C 1 206 ? -43.513 -20.133 0.369 1.000 26.366 263 PHE C O 1
ATOM 6525 N N . ASP C 1 207 ? -42.825 -20.580 2.467 1.000 29.848 264 ASP C N 1
ATOM 6526 C CA . ASP C 1 207 ? -43.694 -21.741 2.603 1.000 30.183 264 ASP C CA 1
ATOM 6527 C C . ASP C 1 207 ? -44.084 -21.892 4.067 1.000 28.208 264 ASP C C 1
ATOM 6528 O O . ASP C 1 207 ? -43.509 -21.242 4.935 1.000 25.734 264 ASP C O 1
ATOM 6533 N N . GLY C 1 208 ? -45.092 -22.726 4.309 1.000 27.641 265 GLY C N 1
ATOM 6534 C CA . GLY C 1 208 ? -45.499 -23.040 5.662 1.000 28.508 265 GLY C CA 1
ATOM 6535 C C . GLY C 1 208 ? -46.591 -24.099 5.681 1.000 28.436 265 GLY C C 1
ATOM 6536 O O . GLY C 1 208 ? -47.238 -24.344 4.674 1.000 31.331 265 GLY C O 1
ATOM 6537 N N . SER C 1 209 ? -46.806 -24.669 6.864 1.000 30.690 266 SER C N 1
ATOM 6538 C CA . SER C 1 209 ? -47.735 -25.765 7.094 1.000 29.563 266 SER C CA 1
ATOM 6539 C C . SER C 1 209 ? -49.175 -25.265 7.091 1.000 27.117 266 SER C C 1
ATOM 6540 O O . SER C 1 209 ? -50.106 -26.037 6.884 1.000 27.137 266 SER C O 1
ATOM 6543 N N . THR C 1 210 ? -49.337 -23.972 7.368 1.000 26.416 267 THR C N 1
ATOM 6544 C CA . THR C 1 210 ? -50.623 -23.305 7.293 1.000 27.030 267 THR C CA 1
ATOM 6545 C C . THR C 1 210 ? -50.455 -22.031 6.466 1.000 27.244 267 THR C C 1
ATOM 6546 O O . THR C 1 210 ? -49.334 -21.564 6.248 1.000 26.433 267 THR C O 1
ATOM 6550 N N . LEU C 1 211 ? -51.585 -21.459 6.044 1.000 28.245 268 LEU C N 1
ATOM 6551 C CA . LEU C 1 211 ? -51.570 -20.217 5.281 1.000 30.659 268 LEU C CA 1
ATOM 6552 C C . LEU C 1 211 ? -51.111 -19.062 6.178 1.000 29.598 268 LEU C C 1
ATOM 6553 O O . LEU C 1 211 ? -50.505 -18.112 5.698 1.000 30.185 268 LEU C O 1
ATOM 6558 N N . GLN C 1 212 ? -51.401 -19.154 7.477 1.000 30.873 269 GLN C N 1
ATOM 6559 C CA . GLN C 1 212 ? -50.998 -18.144 8.442 1.000 30.179 269 GLN C CA 1
ATOM 6560 C C . GLN C 1 212 ? -49.471 -18.099 8.515 1.000 29.991 269 GLN C C 1
ATOM 6561 O O . GLN C 1 212 ? -48.881 -17.022 8.481 1.000 30.821 269 GLN C O 1
ATOM 6567 N N . ASN C 1 213 ? -48.840 -19.275 8.599 1.000 29.883 270 ASN C N 1
ATOM 6568 C CA . ASN C 1 213 ? -47.388 -19.383 8.616 1.000 30.021 270 ASN C CA 1
ATOM 6569 C C . ASN C 1 213 ? -46.783 -18.811 7.333 1.000 29.346 270 ASN C C 1
ATOM 6570 O O . ASN C 1 213 ? -45.816 -18.055 7.388 1.000 29.200 270 ASN C O 1
ATOM 6575 N N . LEU C 1 214 ? -47.343 -19.212 6.183 1.000 27.950 271 LEU C N 1
ATOM 6576 C CA . LEU C 1 214 ? -46.879 -18.778 4.877 1.000 26.969 271 LEU C CA 1
ATOM 6577 C C . LEU C 1 214 ? -46.938 -17.256 4.789 1.000 27.530 271 LEU C C 1
ATOM 6578 O O . LEU C 1 214 ? -45.973 -16.611 4.365 1.000 28.334 271 LEU C O 1
ATOM 6583 N N . ARG C 1 215 ? -48.082 -16.695 5.187 1.000 26.568 272 ARG C N 1
ATOM 6584 C CA . ARG C 1 215 ? -48.294 -15.261 5.170 1.000 28.959 272 ARG C CA 1
ATOM 6585 C C . ARG C 1 215 ? -47.166 -14.553 5.925 1.000 30.230 272 ARG C C 1
ATOM 6586 O O . ARG C 1 215 ? -46.614 -13.569 5.443 1.000 30.764 272 ARG C O 1
ATOM 6594 N N . ALA C 1 216 ? -46.823 -15.058 7.110 1.000 29.163 273 ALA C N 1
ATOM 6595 C CA . ALA C 1 216 ? -45.809 -14.429 7.942 1.000 30.238 273 ALA C CA 1
ATOM 6596 C C . ALA C 1 216 ? -44.439 -14.515 7.277 1.000 32.045 273 ALA C C 1
ATOM 6597 O O . ALA C 1 216 ? -43.646 -13.584 7.382 1.000 33.362 273 ALA C O 1
ATOM 6599 N N . ARG C 1 217 ? -44.169 -15.635 6.596 1.000 33.851 274 ARG C N 1
ATOM 6600 C CA . ARG C 1 217 ? -42.945 -15.817 5.826 1.000 32.284 274 ARG C CA 1
ATOM 6601 C C . ARG C 1 217 ? -42.793 -14.745 4.749 1.000 30.902 274 ARG C C 1
ATOM 6602 O O . ARG C 1 217 ? -41.698 -14.210 4.580 1.000 31.759 274 ARG C O 1
ATOM 6610 N N . VAL C 1 218 ? -43.869 -14.444 4.013 1.000 32.854 275 VAL C N 1
ATOM 6611 C CA . VAL C 1 218 ? -43.787 -13.487 2.913 1.000 33.558 275 VAL C CA 1
ATOM 6612 C C . VAL C 1 218 ? -43.523 -12.081 3.463 1.000 34.210 275 VAL C C 1
ATOM 6613 O O . VAL C 1 218 ? -42.653 -11.371 2.960 1.000 34.088 275 VAL C O 1
ATOM 6617 N N . LEU C 1 219 ? -44.259 -11.700 4.516 1.000 32.180 276 LEU C N 1
ATOM 6618 C CA . LEU C 1 219 ? -44.172 -10.361 5.080 1.000 30.876 276 LEU C CA 1
ATOM 6619 C C . LEU C 1 219 ? -42.797 -10.140 5.712 1.000 30.677 276 LEU C C 1
ATOM 6620 O O . LEU C 1 219 ? -42.326 -9.006 5.749 1.000 32.063 276 LEU C O 1
ATOM 6625 N N . SER C 1 220 ? -42.154 -11.225 6.176 1.000 28.688 277 SER C N 1
ATOM 6626 C CA . SER C 1 220 ? -40.803 -11.173 6.713 1.000 28.392 277 SER C CA 1
ATOM 6627 C C . SER C 1 220 ? -39.800 -10.770 5.636 1.000 27.851 277 SER C C 1
ATOM 6628 O O . SER C 1 220 ? -38.864 -10.024 5.902 1.000 30.873 277 SER C O 1
ATOM 6631 N N . GLY C 1 221 ? -39.990 -11.295 4.428 1.000 26.534 278 GLY C N 1
ATOM 6632 C CA . GLY C 1 221 ? -39.145 -10.985 3.284 1.000 25.462 278 GLY C CA 1
ATOM 6633 C C . GLY C 1 221 ? -37.807 -11.722 3.317 1.000 25.555 278 GLY C C 1
ATOM 6634 O O . GLY C 1 221 ? -36.931 -11.406 2.521 1.000 25.261 278 GLY C O 1
ATOM 6635 N N . LYS C 1 222 ? -37.663 -12.714 4.214 1.000 24.759 279 LYS C N 1
ATOM 6636 C CA . LYS C 1 222 ? -36.442 -13.496 4.313 1.000 25.544 279 LYS C CA 1
ATOM 6637 C C . LYS C 1 222 ? -36.635 -14.835 3.606 1.000 27.288 279 LYS C C 1
ATOM 6638 O O . LYS C 1 222 ? -37.686 -15.460 3.738 1.000 24.209 279 LYS C O 1
ATOM 6640 N N . PHE C 1 223 ? -35.606 -15.259 2.855 1.000 29.248 280 PHE C N 1
ATOM 6641 C CA . PHE C 1 223 ? -35.578 -16.566 2.223 1.000 28.458 280 PHE C CA 1
ATOM 6642 C C . PHE C 1 223 ? -34.139 -17.057 2.094 1.000 30.750 280 PHE C C 1
ATOM 6643 O O . PHE C 1 223 ? -33.201 -16.284 2.235 1.000 31.265 280 PHE C O 1
ATOM 6651 N N . ARG C 1 224 ? -33.993 -18.361 1.835 1.000 32.455 281 ARG C N 1
ATOM 6652 C CA . ARG C 1 224 ? -32.706 -19.030 1.800 1.000 32.285 281 ARG C CA 1
ATOM 6653 C C . ARG C 1 224 ? -32.124 -18.963 0.396 1.000 30.331 281 ARG C C 1
ATOM 6654 O O . ARG C 1 224 ? -32.786 -19.324 -0.574 1.000 26.041 281 ARG C O 1
ATOM 6662 N N . ILE C 1 225 ? -30.868 -18.518 0.306 1.000 30.674 282 ILE C N 1
ATOM 6663 C CA . ILE C 1 225 ? -30.120 -18.637 -0.932 1.000 32.529 282 ILE C CA 1
ATOM 6664 C C . ILE C 1 225 ? -29.315 -19.931 -0.866 1.000 32.026 282 ILE C C 1
ATOM 6665 O O . ILE C 1 225 ? -28.425 -20.049 -0.038 1.000 32.291 282 ILE C O 1
ATOM 6670 N N . PRO C 1 226 ? -29.625 -20.960 -1.691 1.000 30.226 283 PRO C N 1
ATOM 6671 C CA . PRO C 1 226 ? -28.896 -22.225 -1.615 1.000 31.499 283 PRO C CA 1
ATOM 6672 C C . PRO C 1 226 ? -27.474 -22.078 -2.152 1.000 33.395 283 PRO C C 1
ATOM 6673 O O . PRO C 1 226 ? -27.201 -21.198 -2.959 1.000 34.989 283 PRO C O 1
ATOM 6677 N N . PHE C 1 227 ? -26.587 -22.971 -1.707 1.000 36.070 284 PHE C N 1
ATOM 6678 C CA . PHE C 1 227 ? -25.167 -22.926 -2.017 1.000 37.450 284 PHE C CA 1
ATOM 6679 C C . PHE C 1 227 ? -24.940 -22.964 -3.528 1.000 38.840 284 PHE C C 1
ATOM 6680 O O . PHE C 1 227 ? -23.972 -22.386 -4.017 1.000 35.255 284 PHE C O 1
ATOM 6688 N N . PHE C 1 228 ? -25.852 -23.635 -4.246 1.000 35.825 285 PHE C N 1
ATOM 6689 C CA . PHE C 1 228 ? -25.707 -23.889 -5.668 1.000 36.674 285 PHE C CA 1
ATOM 6690 C C . PHE C 1 228 ? -26.115 -22.674 -6.500 1.000 36.147 285 PHE C C 1
ATOM 6691 O O . PHE C 1 228 ? -25.816 -22.646 -7.692 1.000 35.361 285 PHE C O 1
ATOM 6699 N N . MET C 1 229 ? -26.780 -21.680 -5.889 1.000 33.764 286 MET C N 1
ATOM 6700 C CA . MET C 1 229 ? -27.270 -20.526 -6.634 1.000 32.389 286 MET C CA 1
ATOM 6701 C C . MET C 1 229 ? -26.136 -19.516 -6.833 1.000 30.721 286 MET C C 1
ATOM 6702 O O . MET C 1 229 ? -25.470 -19.135 -5.878 1.000 31.080 286 MET C O 1
ATOM 6707 N N . SER C 1 230 ? -25.948 -19.063 -8.082 1.000 33.523 287 SER C N 1
ATOM 6708 C CA . SER C 1 230 ? -24.902 -18.116 -8.449 1.000 31.408 287 SER C CA 1
ATOM 6709 C C . SER C 1 230 ? -25.160 -16.757 -7.802 1.000 31.275 287 SER C C 1
ATOM 6710 O O . SER C 1 230 ? -26.276 -16.463 -7.392 1.000 31.306 287 SER C O 1
ATOM 6713 N N . THR C 1 231 ? -24.112 -15.932 -7.738 1.000 31.533 288 THR C N 1
ATOM 6714 C CA . THR C 1 231 ? -24.197 -14.602 -7.155 1.000 32.489 288 THR C CA 1
ATOM 6715 C C . THR C 1 231 ? -25.151 -13.724 -7.958 1.000 32.379 288 THR C C 1
ATOM 6716 O O . THR C 1 231 ? -25.891 -12.933 -7.377 1.000 31.442 288 THR C O 1
ATOM 6720 N N . GLU C 1 232 ? -25.112 -13.869 -9.295 1.000 35.399 289 GLU C N 1
ATOM 6721 C CA . GLU C 1 232 ? -25.853 -13.001 -10.199 1.000 34.514 289 GLU C CA 1
ATOM 6722 C C . GLU C 1 232 ? -27.340 -13.343 -10.155 1.000 32.313 289 GLU C C 1
ATOM 6723 O O . GLU C 1 232 ? -28.187 -12.456 -10.155 1.000 30.840 289 GLU C O 1
ATOM 6729 N N . CYS C 1 233 ? -27.639 -14.642 -10.125 1.000 32.177 290 CYS C N 1
ATOM 6730 C CA . CYS C 1 233 ? -29.006 -15.122 -10.002 1.000 33.068 290 CYS C CA 1
ATOM 6731 C C . CYS C 1 233 ? -29.608 -14.664 -8.673 1.000 31.661 290 CYS C C 1
ATOM 6732 O O . CYS C 1 233 ? -30.733 -14.167 -8.644 1.000 37.042 290 CYS C O 1
ATOM 6735 N N . GLU C 1 234 ? -28.841 -14.838 -7.581 1.000 30.655 291 GLU C N 1
ATOM 6736 C CA . GLU C 1 234 ? -29.227 -14.422 -6.240 1.000 27.353 291 GLU C CA 1
ATOM 6737 C C . GLU C 1 234 ? -29.605 -12.947 -6.219 1.000 26.000 291 GLU C C 1
ATOM 6738 O O . GLU C 1 234 ? -30.576 -12.541 -5.604 1.000 24.088 291 GLU C O 1
ATOM 6744 N N . HIS C 1 235 ? -28.790 -12.148 -6.892 1.000 30.535 292 HIS C N 1
ATOM 6745 C CA . HIS C 1 235 ? -28.928 -10.701 -6.913 1.000 30.752 292 HIS C CA 1
ATOM 6746 C C . HIS C 1 235 ? -30.218 -10.308 -7.634 1.000 30.688 292 HIS C C 1
ATOM 6747 O O . HIS C 1 235 ? -30.912 -9.395 -7.207 1.000 29.971 292 HIS C O 1
ATOM 6754 N N . LEU C 1 236 ? -30.526 -11.000 -8.737 1.000 31.763 293 LEU C N 1
ATOM 6755 C CA . LEU C 1 236 ? -31.713 -10.699 -9.529 1.000 31.009 293 LEU C CA 1
ATOM 6756 C C . LEU C 1 236 ? -32.967 -10.920 -8.680 1.000 29.475 293 LEU C C 1
ATOM 6757 O O . LEU C 1 236 ? -33.813 -10.031 -8.568 1.000 28.641 293 LEU C O 1
ATOM 6762 N N . ILE C 1 237 ? -33.055 -12.101 -8.066 1.000 28.409 294 ILE C N 1
ATOM 6763 C CA . ILE C 1 237 ? -34.199 -12.519 -7.262 1.000 28.263 294 ILE C CA 1
ATOM 6764 C C . ILE C 1 237 ? -34.383 -11.574 -6.083 1.000 30.099 294 ILE C C 1
ATOM 6765 O O . ILE C 1 237 ? -35.514 -11.208 -5.754 1.000 32.619 294 ILE C O 1
ATOM 6770 N N . ARG C 1 238 ? -33.269 -11.202 -5.434 1.000 31.740 295 ARG C N 1
ATOM 6771 C CA . ARG C 1 238 ? -33.317 -10.316 -4.281 1.000 34.273 295 ARG C CA 1
ATOM 6772 C C . ARG C 1 238 ? -33.757 -8.913 -4.697 1.000 34.324 295 ARG C C 1
ATOM 6773 O O . ARG C 1 238 ? -34.240 -8.160 -3.864 1.000 38.862 295 ARG C O 1
ATOM 6781 N N . HIS C 1 239 ? -33.637 -8.574 -5.985 1.000 34.860 296 HIS C N 1
ATOM 6782 C CA . HIS C 1 239 ? -34.054 -7.263 -6.460 1.000 34.670 296 HIS C CA 1
ATOM 6783 C C . HIS C 1 239 ? -35.496 -7.288 -6.980 1.000 33.090 296 HIS C C 1
ATOM 6784 O O . HIS C 1 239 ? -36.048 -6.236 -7.289 1.000 33.328 296 HIS C O 1
ATOM 6791 N N . MET C 1 240 ? -36.110 -8.484 -7.017 1.000 29.501 297 MET C N 1
ATOM 6792 C CA . MET C 1 240 ? -37.506 -8.651 -7.373 1.000 25.849 297 MET C CA 1
ATOM 6793 C C . MET C 1 240 ? -38.351 -8.893 -6.121 1.000 25.076 297 MET C C 1
ATOM 6794 O O . MET C 1 240 ? -39.455 -8.361 -5.992 1.000 22.050 297 MET C O 1
ATOM 6799 N N . LEU C 1 241 ? -37.852 -9.756 -5.225 1.000 25.153 298 LEU C N 1
ATOM 6800 C CA . LEU C 1 241 ? -38.539 -10.090 -3.983 1.000 26.010 298 LEU C CA 1
ATOM 6801 C C . LEU C 1 241 ? -38.179 -9.084 -2.894 1.000 24.711 298 LEU C C 1
ATOM 6802 O O . LEU C 1 241 ? -37.579 -9.453 -1.883 1.000 23.274 298 LEU C O 1
ATOM 6807 N N . VAL C 1 242 ? -38.578 -7.817 -3.122 1.000 25.397 299 VAL C N 1
ATOM 6808 C CA . VAL C 1 242 ? -38.385 -6.726 -2.175 1.000 24.726 299 VAL C CA 1
ATOM 6809 C C . VAL C 1 242 ? -39.753 -6.350 -1.613 1.000 25.581 299 VAL C C 1
ATOM 6810 O O . VAL C 1 242 ? -40.717 -6.264 -2.377 1.000 26.365 299 VAL C O 1
ATOM 6814 N N . LEU C 1 243 ? -39.827 -6.099 -0.290 1.000 27.213 300 LEU C N 1
ATOM 6815 C CA . LEU C 1 243 ? -41.099 -5.867 0.377 1.000 29.772 300 LEU C CA 1
ATOM 6816 C C . LEU C 1 243 ? -41.760 -4.594 -0.151 1.000 30.103 300 LEU C C 1
ATOM 6817 O O . LEU C 1 243 ? -42.943 -4.607 -0.482 1.000 29.671 300 LEU C O 1
ATOM 6822 N N . ASP C 1 244 ? -41.005 -3.487 -0.201 1.000 32.522 301 ASP C N 1
ATOM 6823 C CA . ASP C 1 244 ? -41.512 -2.246 -0.767 1.000 32.810 301 ASP C CA 1
ATOM 6824 C C . ASP C 1 244 ? -41.684 -2.421 -2.278 1.000 32.632 301 ASP C C 1
ATOM 6825 O O . ASP C 1 244 ? -40.707 -2.644 -2.991 1.000 34.147 301 ASP C O 1
ATOM 6830 N N . PRO C 1 245 ? -42.920 -2.302 -2.815 1.000 32.712 302 PRO C N 1
ATOM 6831 C CA . PRO C 1 245 ? -43.146 -2.418 -4.255 1.000 33.053 302 PRO C CA 1
ATOM 6832 C C . PRO C 1 245 ? -42.293 -1.460 -5.081 1.000 35.747 302 PRO C C 1
ATOM 6833 O O . PRO C 1 245 ? -41.983 -1.742 -6.241 1.000 37.818 302 PRO C O 1
ATOM 6837 N N . ASN C 1 246 ? -41.933 -0.326 -4.468 1.000 36.771 303 ASN C N 1
ATOM 6838 C CA . ASN C 1 246 ? -41.286 0.774 -5.159 1.000 40.318 303 ASN C CA 1
ATOM 6839 C C . ASN C 1 246 ? -39.791 0.513 -5.297 1.000 38.696 303 ASN C C 1
ATOM 6840 O O . ASN C 1 246 ? -39.150 1.142 -6.132 1.000 41.715 303 ASN C O 1
ATOM 6845 N N . LYS C 1 247 ? -39.251 -0.422 -4.503 1.000 36.848 304 LYS C N 1
ATOM 6846 C CA . LYS C 1 247 ? -37.835 -0.768 -4.554 1.000 35.056 304 LYS C CA 1
ATOM 6847 C C . LYS C 1 247 ? -37.596 -2.046 -5.363 1.000 34.074 304 LYS C C 1
ATOM 6848 O O . LYS C 1 247 ? -36.468 -2.531 -5.426 1.000 35.397 304 LYS C O 1
ATOM 6850 N N . ARG C 1 248 ? -38.643 -2.577 -6.004 1.000 33.662 305 ARG C N 1
ATOM 6851 C CA . ARG C 1 248 ? -38.498 -3.706 -6.910 1.000 31.671 305 ARG C CA 1
ATOM 6852 C C . ARG C 1 248 ? -38.012 -3.201 -8.269 1.000 32.537 305 ARG C C 1
ATOM 6853 O O . ARG C 1 248 ? -38.319 -2.078 -8.664 1.000 33.039 305 ARG C O 1
ATOM 6861 N N . LEU C 1 249 ? -37.247 -4.039 -8.979 1.000 32.385 306 LEU C N 1
ATOM 6862 C CA . LEU C 1 249 ? -36.866 -3.763 -10.352 1.000 32.905 306 LEU C CA 1
ATOM 6863 C C . LEU C 1 249 ? -38.114 -3.555 -11.212 1.000 33.387 306 LEU C C 1
ATOM 6864 O O . LEU C 1 249 ? -39.140 -4.210 -11.012 1.000 34.172 306 LEU C O 1
ATOM 6869 N N . SER C 1 250 ? -37.985 -2.657 -12.192 1.000 31.189 307 SER C N 1
ATOM 6870 C CA . SER C 1 250 ? -38.903 -2.561 -13.317 1.000 30.414 307 SER C CA 1
ATOM 6871 C C . SER C 1 250 ? -38.691 -3.742 -14.255 1.000 29.892 307 SER C C 1
ATOM 6872 O O . SER C 1 250 ? -37.696 -4.450 -14.143 1.000 31.763 307 SER C O 1
ATOM 6875 N N . MET C 1 251 ? -39.604 -3.912 -15.210 1.000 31.515 308 MET C N 1
ATOM 6876 C CA . MET C 1 251 ? -39.462 -4.930 -16.243 1.000 31.816 308 MET C CA 1
ATOM 6877 C C . MET C 1 251 ? -38.278 -4.574 -17.144 1.000 34.439 308 MET C C 1
ATOM 6878 O O . MET C 1 251 ? -37.511 -5.443 -17.558 1.000 34.030 308 MET C O 1
ATOM 6883 N N . GLU C 1 252 ? -38.117 -3.275 -17.417 1.000 37.824 309 GLU C N 1
ATOM 6884 C CA . GLU C 1 252 ? -37.024 -2.756 -18.228 1.000 37.854 309 GLU C CA 1
ATOM 6885 C C . GLU C 1 252 ? -35.677 -3.049 -17.571 1.000 37.870 309 GLU C C 1
ATOM 6886 O O . GLU C 1 252 ? -34.725 -3.396 -18.264 1.000 39.270 309 GLU C O 1
ATOM 6892 N N . GLN C 1 253 ? -35.606 -2.924 -16.238 1.000 39.902 310 GLN C N 1
ATOM 6893 C CA . GLN C 1 253 ? -34.384 -3.172 -15.490 1.000 38.906 310 GLN C CA 1
ATOM 6894 C C . GLN C 1 253 ? -34.095 -4.671 -15.425 1.000 38.765 310 GLN C C 1
ATOM 6895 O O . GLN C 1 253 ? -32.933 -5.081 -15.475 1.000 38.323 310 GLN C O 1
ATOM 6901 N N . ILE C 1 254 ? -35.154 -5.486 -15.304 1.000 39.037 311 ILE C N 1
ATOM 6902 C CA . ILE C 1 254 ? -35.028 -6.937 -15.248 1.000 37.883 311 ILE C CA 1
ATOM 6903 C C . ILE C 1 254 ? -34.382 -7.464 -16.530 1.000 37.354 311 ILE C C 1
ATOM 6904 O O . ILE C 1 254 ? -33.554 -8.372 -16.474 1.000 37.649 311 ILE C O 1
ATOM 6909 N N . CYS C 1 255 ? -34.779 -6.913 -17.683 1.000 35.395 312 CYS C N 1
ATOM 6910 C CA . CYS C 1 255 ? -34.251 -7.364 -18.961 1.000 38.332 312 CYS C CA 1
ATOM 6911 C C . CYS C 1 255 ? -32.765 -7.022 -19.086 1.000 36.888 312 CYS C C 1
ATOM 6912 O O . CYS C 1 255 ? -32.046 -7.696 -19.818 1.000 37.625 312 CYS C O 1
ATOM 6915 N N . LYS C 1 256 ? -32.316 -5.996 -18.343 1.000 37.100 313 LYS C N 1
ATOM 6916 C CA . LYS C 1 256 ? -30.962 -5.469 -18.442 1.000 35.515 313 LYS C CA 1
ATOM 6917 C C . LYS C 1 256 ? -30.018 -6.106 -17.421 1.000 36.251 313 LYS C C 1
ATOM 6918 O O . LYS C 1 256 ? -28.809 -5.904 -17.495 1.000 37.559 313 LYS C O 1
ATOM 6920 N N . HIS C 1 257 ? -30.540 -6.878 -16.459 1.000 36.884 314 HIS C N 1
ATOM 6921 C CA . HIS C 1 257 ? -29.697 -7.452 -15.416 1.000 32.187 314 HIS C CA 1
ATOM 6922 C C . HIS C 1 257 ? -28.684 -8.394 -16.065 1.000 33.189 314 HIS C C 1
ATOM 6923 O O . HIS C 1 257 ? -28.965 -8.931 -17.129 1.000 33.645 314 HIS C O 1
ATOM 6930 N N . LYS C 1 258 ? -27.517 -8.577 -15.424 1.000 33.417 315 LYS C N 1
ATOM 6931 C CA . LYS C 1 258 ? -26.384 -9.268 -16.030 1.000 34.698 315 LYS C CA 1
ATOM 6932 C C . LYS C 1 258 ? -26.630 -10.771 -16.153 1.000 35.361 315 LYS C C 1
ATOM 6933 O O . LYS C 1 258 ? -26.052 -11.419 -17.032 1.000 35.627 315 LYS C O 1
ATOM 6935 N N . TRP C 1 259 ? -27.482 -11.318 -15.275 1.000 34.102 316 TRP C N 1
ATOM 6936 C CA . TRP C 1 259 ? -27.861 -12.726 -15.328 1.000 34.364 316 TRP C CA 1
ATOM 6937 C C . TRP C 1 259 ? -28.672 -13.007 -16.599 1.000 36.792 316 TRP C C 1
ATOM 6938 O O . TRP C 1 259 ? -28.566 -14.069 -17.214 1.000 34.168 316 TRP C O 1
ATOM 6949 N N . MET C 1 260 ? -29.525 -12.044 -16.954 1.000 38.683 317 MET C N 1
ATOM 6950 C CA . MET C 1 260 ? -30.361 -12.115 -18.138 1.000 39.715 317 MET C CA 1
ATOM 6951 C C . MET C 1 260 ? -29.496 -12.090 -19.400 1.000 42.145 317 MET C C 1
ATOM 6952 O O . MET C 1 260 ? -29.711 -12.860 -20.335 1.000 42.364 317 MET C O 1
ATOM 6957 N N . LYS C 1 261 ? -28.515 -11.179 -19.397 1.000 43.772 318 LYS C N 1
ATOM 6958 C CA . LYS C 1 261 ? -27.690 -10.860 -20.554 1.000 47.330 318 LYS C CA 1
ATOM 6959 C C . LYS C 1 261 ? -26.603 -11.925 -20.732 1.000 47.604 318 LYS C C 1
ATOM 6960 O O . LYS C 1 261 ? -26.263 -12.259 -21.861 1.000 55.596 318 LYS C O 1
ATOM 6962 N N . LEU C 1 262 ? -26.069 -12.452 -19.616 1.000 47.387 319 LEU C N 1
ATOM 6963 C CA . LEU C 1 262 ? -25.197 -13.620 -19.566 1.000 45.327 319 LEU C CA 1
ATOM 6964 C C . LEU C 1 262 ? -25.711 -14.726 -20.499 1.000 44.136 319 LEU C C 1
ATOM 6965 O O . LEU C 1 262 ? -26.854 -14.694 -20.968 1.000 41.903 319 LEU C O 1
ATOM 6970 N N . GLY C 1 263 ? -24.812 -15.664 -20.822 1.000 43.499 320 GLY C N 1
ATOM 6971 C CA . GLY C 1 263 ? -25.167 -16.917 -21.464 1.000 42.877 320 GLY C CA 1
ATOM 6972 C C . GLY C 1 263 ? -25.203 -16.791 -22.986 1.000 43.169 320 GLY C C 1
ATOM 6973 O O . GLY C 1 263 ? -24.902 -15.735 -23.543 1.000 42.512 320 GLY C O 1
ATOM 6974 N N . ASP C 1 264 ? -25.620 -17.874 -23.651 1.000 45.562 321 ASP C N 1
ATOM 6975 C CA . ASP C 1 264 ? -25.611 -17.951 -25.106 1.000 47.418 321 ASP C CA 1
ATOM 6976 C C . ASP C 1 264 ? -26.498 -16.855 -25.679 1.000 44.509 321 ASP C C 1
ATOM 6977 O O . ASP C 1 264 ? -27.512 -16.512 -25.070 1.000 41.342 321 ASP C O 1
ATOM 6982 N N . ALA C 1 265 ? -26.082 -16.310 -26.832 1.000 46.709 322 ALA C N 1
ATOM 6983 C CA . ALA C 1 265 ? -26.717 -15.135 -27.417 1.000 49.933 322 ALA C CA 1
ATOM 6984 C C . ALA C 1 265 ? -28.165 -15.456 -27.775 1.000 51.753 322 ALA C C 1
ATOM 6985 O O . ALA C 1 265 ? -28.518 -16.624 -27.945 1.000 48.773 322 ALA C O 1
ATOM 6987 N N . ASP C 1 266 ? -28.983 -14.402 -27.882 1.000 52.950 323 ASP C N 1
ATOM 6988 C CA . ASP C 1 266 ? -30.424 -14.571 -27.915 1.000 53.620 323 ASP C CA 1
ATOM 6989 C C . ASP C 1 266 ? -31.063 -13.410 -28.669 1.000 57.215 323 ASP C C 1
ATOM 6990 O O . ASP C 1 266 ? -31.637 -12.503 -28.063 1.000 62.816 323 ASP C O 1
ATOM 6995 N N . PRO C 1 267 ? -31.021 -13.417 -30.019 1.000 56.367 324 PRO C N 1
ATOM 6996 C CA . PRO C 1 267 ? -31.547 -12.293 -30.799 1.000 57.139 324 PRO C CA 1
ATOM 6997 C C . PRO C 1 267 ? -33.056 -12.095 -30.630 1.000 51.992 324 PRO C C 1
ATOM 6998 O O . PRO C 1 267 ? -33.555 -10.972 -30.703 1.000 46.947 324 PRO C O 1
ATOM 7002 N N . ASN C 1 268 ? -33.767 -13.200 -30.371 1.000 50.986 325 ASN C N 1
ATOM 7003 C CA . ASN C 1 268 ? -35.216 -13.199 -30.272 1.000 50.237 325 ASN C CA 1
ATOM 7004 C C . ASN C 1 268 ? -35.661 -12.473 -29.006 1.000 47.475 325 ASN C C 1
ATOM 7005 O O . ASN C 1 268 ? -36.622 -11.720 -29.051 1.000 50.995 325 ASN C O 1
ATOM 7010 N N . PHE C 1 269 ? -34.974 -12.718 -27.888 1.000 46.929 326 PHE C N 1
ATOM 7011 C CA . PHE C 1 269 ? -35.217 -12.004 -26.642 1.000 44.171 326 PHE C CA 1
ATOM 7012 C C . PHE C 1 269 ? -35.209 -10.499 -26.900 1.000 46.007 326 PHE C C 1
ATOM 7013 O O . PHE C 1 269 ? -36.202 -9.817 -26.649 1.000 42.010 326 PHE C O 1
ATOM 7021 N N . ASP C 1 270 ? -34.092 -10.008 -27.454 1.000 48.431 327 ASP C N 1
ATOM 7022 C CA . ASP C 1 270 ? -33.867 -8.578 -27.632 1.000 46.890 327 ASP C CA 1
ATOM 7023 C C . ASP C 1 270 ? -34.891 -7.995 -28.604 1.000 44.715 327 ASP C C 1
ATOM 7024 O O . ASP C 1 270 ? -35.332 -6.860 -28.429 1.000 44.371 327 ASP C O 1
ATOM 7029 N N . ARG C 1 271 ? -35.246 -8.779 -29.631 1.000 44.658 328 ARG C N 1
ATOM 7030 C CA . ARG C 1 271 ? -36.210 -8.370 -30.641 1.000 45.945 328 ARG C CA 1
ATOM 7031 C C . ARG C 1 271 ? -37.598 -8.222 -30.006 1.000 43.543 328 ARG C C 1
ATOM 7032 O O . ARG C 1 271 ? -38.311 -7.234 -30.224 1.000 43.429 328 ARG C O 1
ATOM 7040 N N . LEU C 1 272 ? -37.961 -9.222 -29.191 1.000 41.246 329 LEU C N 1
ATOM 7041 C CA . LEU C 1 272 ? -39.264 -9.275 -28.545 1.000 37.168 329 LEU C CA 1
ATOM 7042 C C . LEU C 1 272 ? -39.389 -8.174 -27.498 1.000 36.234 329 LEU C C 1
ATOM 7043 O O . LEU C 1 272 ? -40.453 -7.585 -27.352 1.000 37.063 329 LEU C O 1
ATOM 7048 N N . ILE C 1 273 ? -38.306 -7.933 -26.751 1.000 38.013 330 ILE C N 1
ATOM 7049 C CA . ILE C 1 273 ? -38.297 -6.910 -25.717 1.000 38.655 330 ILE C CA 1
ATOM 7050 C C . ILE C 1 273 ? -38.303 -5.549 -26.396 1.000 38.395 330 ILE C C 1
ATOM 7051 O O . ILE C 1 273 ? -38.867 -4.610 -25.849 1.000 39.782 330 ILE C O 1
ATOM 7056 N N . ALA C 1 274 ? -37.710 -5.463 -27.589 1.000 37.494 331 ALA C N 1
ATOM 7057 C CA . ALA C 1 274 ? -37.670 -4.217 -28.336 1.000 41.538 331 ALA C CA 1
ATOM 7058 C C . ALA C 1 274 ? -39.066 -3.880 -28.844 1.000 44.670 331 ALA C C 1
ATOM 7059 O O . ALA C 1 274 ? -39.459 -2.708 -28.833 1.000 41.225 331 ALA C O 1
ATOM 7061 N N . GLU C 1 275 ? -39.790 -4.919 -29.297 1.000 48.142 332 GLU C N 1
ATOM 7062 C CA . GLU C 1 275 ? -41.150 -4.764 -29.791 1.000 51.285 332 GLU C CA 1
ATOM 7063 C C . GLU C 1 275 ? -42.063 -4.278 -28.658 1.000 52.969 332 GLU C C 1
ATOM 7064 O O . GLU C 1 275 ? -42.906 -3.400 -28.858 1.000 54.333 332 GLU C O 1
ATOM 7070 N N . SER C 1 276 ? -41.901 -4.885 -27.479 1.000 49.662 333 SER C N 1
ATOM 7071 C CA . SER C 1 276 ? -42.777 -4.630 -26.345 1.000 49.241 333 SER C CA 1
ATOM 7072 C C . SER C 1 276 ? -42.606 -3.199 -25.836 1.000 48.700 333 SER C C 1
ATOM 7073 O O . SER C 1 276 ? -43.545 -2.628 -25.282 1.000 47.301 333 SER C O 1
ATOM 7076 N N . GLN C 1 277 ? -41.403 -2.631 -26.019 1.000 47.179 334 GLN C N 1
ATOM 7077 C CA . GLN C 1 277 ? -41.058 -1.328 -25.454 1.000 46.899 334 GLN C CA 1
ATOM 7078 C C . GLN C 1 277 ? -41.424 -0.197 -26.418 1.000 48.012 334 GLN C C 1
ATOM 7079 O O . GLN C 1 277 ? -41.422 0.967 -26.015 1.000 43.225 334 GLN C O 1
ATOM 7085 N N . GLN C 1 278 ? -41.740 -0.523 -27.685 1.000 51.890 335 GLN C N 1
ATOM 7086 C CA . GLN C 1 278 ? -42.171 0.468 -28.665 1.000 51.952 335 GLN C CA 1
ATOM 7087 C C . GLN C 1 278 ? -43.504 1.099 -28.255 1.000 54.558 335 GLN C C 1
ATOM 7088 O O . GLN C 1 278 ? -44.322 0.460 -27.594 1.000 54.635 335 GLN C O 1
ATOM 7090 N N . LEU C 1 279 ? -43.728 2.344 -28.703 1.000 58.211 336 LEU C N 1
ATOM 7091 C CA . LEU C 1 279 ? -44.945 3.090 -28.406 1.000 59.076 336 LEU C CA 1
ATOM 7092 C C . LEU C 1 279 ? -46.043 2.716 -29.405 1.000 57.603 336 LEU C C 1
ATOM 7093 O O . LEU C 1 279 ? -45.872 1.768 -30.163 1.000 60.531 336 LEU C O 1
ATOM 7095 N N . LYS C 1 280 ? -47.168 3.447 -29.389 1.000 61.012 337 LYS C N 1
ATOM 7096 C CA . LYS C 1 280 ? -48.224 3.305 -30.384 1.000 57.040 337 LYS C CA 1
ATOM 7097 C C . LYS C 1 280 ? -48.326 4.592 -31.218 1.000 55.908 337 LYS C C 1
ATOM 7098 O O . LYS C 1 280 ? -48.038 4.522 -32.437 1.000 51.687 337 LYS C O 1
ATOM 7100 N N . PRO C 1 287 ? -52.093 -6.628 -41.469 1.000 59.896 344 PRO C N 1
ATOM 7101 C CA . PRO C 1 287 ? -51.205 -6.953 -42.600 1.000 60.804 344 PRO C CA 1
ATOM 7102 C C . PRO C 1 287 ? -51.969 -7.595 -43.757 1.000 59.809 344 PRO C C 1
ATOM 7103 O O . PRO C 1 287 ? -51.842 -7.158 -44.902 1.000 63.889 344 PRO C O 1
ATOM 7107 N N . LEU C 1 288 ? -52.790 -8.592 -43.401 1.000 58.377 345 LEU C N 1
ATOM 7108 C CA . LEU C 1 288 ? -53.708 -9.287 -44.294 1.000 59.010 345 LEU C CA 1
ATOM 7109 C C . LEU C 1 288 ? -52.914 -10.163 -45.258 1.000 57.071 345 LEU C C 1
ATOM 7110 O O . LEU C 1 288 ? -52.179 -9.654 -46.099 1.000 62.650 345 LEU C O 1
ATOM 7115 N N . ASN C 1 289 ? -53.063 -11.485 -45.103 1.000 55.901 346 ASN C N 1
ATOM 7116 C CA . ASN C 1 289 ? -52.310 -12.448 -45.888 1.000 51.464 346 ASN C CA 1
ATOM 7117 C C . ASN C 1 289 ? -53.172 -12.907 -47.061 1.000 48.829 346 ASN C C 1
ATOM 7118 O O . ASN C 1 289 ? -54.086 -13.705 -46.871 1.000 41.903 346 ASN C O 1
ATOM 7123 N N . GLU C 1 290 ? -52.864 -12.413 -48.271 1.000 48.922 347 GLU C N 1
ATOM 7124 C CA . GLU C 1 290 ? -53.742 -12.615 -49.417 1.000 50.056 347 GLU C CA 1
ATOM 7125 C C . GLU C 1 290 ? -53.685 -14.076 -49.870 1.000 47.153 347 GLU C C 1
ATOM 7126 O O . GLU C 1 290 ? -54.698 -14.625 -50.289 1.000 50.412 347 GLU C O 1
ATOM 7132 N N . ASP C 1 291 ? -52.521 -14.715 -49.748 1.000 43.970 348 ASP C N 1
ATOM 7133 C CA . ASP C 1 291 ? -52.339 -16.090 -50.190 1.000 43.203 348 ASP C CA 1
ATOM 7134 C C . ASP C 1 291 ? -53.134 -17.035 -49.286 1.000 39.447 348 ASP C C 1
ATOM 7135 O O . ASP C 1 291 ? -53.602 -18.086 -49.734 1.000 39.630 348 ASP C O 1
ATOM 7140 N N . VAL C 1 292 ? -53.293 -16.657 -48.010 1.000 38.995 349 VAL C N 1
ATOM 7141 C CA . VAL C 1 292 ? -54.122 -17.428 -47.104 1.000 36.725 349 VAL C CA 1
ATOM 7142 C C . VAL C 1 292 ? -55.577 -17.280 -47.529 1.000 33.577 349 VAL C C 1
ATOM 7143 O O . VAL C 1 292 ? -56.292 -18.272 -47.576 1.000 32.454 349 VAL C O 1
ATOM 7147 N N . LEU C 1 293 ? -56.005 -16.045 -47.811 1.000 34.060 350 LEU C N 1
ATOM 7148 C CA . LEU C 1 293 ? -57.381 -15.751 -48.198 1.000 34.194 350 LEU C CA 1
ATOM 7149 C C . LEU C 1 293 ? -57.759 -16.522 -49.457 1.000 34.026 350 LEU C C 1
ATOM 7150 O O . LEU C 1 293 ? -58.897 -16.978 -49.581 1.000 31.673 350 LEU C O 1
ATOM 7155 N N . LEU C 1 294 ? -56.800 -16.624 -50.392 1.000 36.205 351 LEU C N 1
ATOM 7156 C CA . LEU C 1 294 ? -56.998 -17.311 -51.665 1.000 37.783 351 LEU C CA 1
ATOM 7157 C C . LEU C 1 294 ? -57.045 -18.824 -51.451 1.000 37.875 351 LEU C C 1
ATOM 7158 O O . LEU C 1 294 ? -57.874 -19.507 -52.042 1.000 34.951 351 LEU C O 1
ATOM 7163 N N . ALA C 1 295 ? -56.140 -19.337 -50.604 1.000 40.785 352 ALA C N 1
ATOM 7164 C CA . ALA C 1 295 ? -56.122 -20.751 -50.259 1.000 40.477 352 ALA C CA 1
ATOM 7165 C C . ALA C 1 295 ? -57.449 -21.150 -49.618 1.000 38.751 352 ALA C C 1
ATOM 7166 O O . ALA C 1 295 ? -57.967 -22.227 -49.889 1.000 42.728 352 ALA C O 1
ATOM 7168 N N . MET C 1 296 ? -57.991 -20.259 -48.784 1.000 37.594 353 MET C N 1
ATOM 7169 C CA . MET C 1 296 ? -59.251 -20.478 -48.094 1.000 39.148 353 MET C CA 1
ATOM 7170 C C . MET C 1 296 ? -60.418 -20.461 -49.078 1.000 41.343 353 MET C C 1
ATOM 7171 O O . MET C 1 296 ? -61.345 -21.255 -48.955 1.000 42.238 353 MET C O 1
ATOM 7176 N N . GLU C 1 297 ? -60.361 -19.541 -50.042 1.000 44.027 354 GLU C N 1
ATOM 7177 C CA . GLU C 1 297 ? -61.393 -19.391 -51.054 1.000 48.189 354 GLU C CA 1
ATOM 7178 C C . GLU C 1 297 ? -61.472 -20.671 -51.893 1.000 47.170 354 GLU C C 1
ATOM 7179 O O . GLU C 1 297 ? -62.561 -21.148 -52.203 1.000 43.169 354 GLU C O 1
ATOM 7185 N N . ASP C 1 298 ? -60.307 -21.252 -52.214 1.000 48.575 355 ASP C N 1
ATOM 7186 C CA . ASP C 1 298 ? -60.235 -22.446 -53.043 1.000 50.024 355 ASP C CA 1
ATOM 7187 C C . ASP C 1 298 ? -60.668 -23.685 -52.260 1.000 52.131 355 ASP C C 1
ATOM 7188 O O . ASP C 1 298 ? -60.935 -24.709 -52.876 1.000 51.104 355 ASP C O 1
ATOM 7193 N N . MET C 1 299 ? -60.718 -23.596 -50.922 1.000 56.390 356 MET C N 1
ATOM 7194 C CA . MET C 1 299 ? -61.312 -24.626 -50.079 1.000 58.958 356 MET C CA 1
ATOM 7195 C C . MET C 1 299 ? -62.830 -24.617 -50.240 1.000 62.599 356 MET C C 1
ATOM 7196 O O . MET C 1 299 ? -63.456 -25.673 -50.254 1.000 72.145 356 MET C O 1
ATOM 7201 N N . GLY C 1 300 ? -63.411 -23.416 -50.336 1.000 61.201 357 GLY C N 1
ATOM 7202 C CA . GLY C 1 300 ? -64.854 -23.246 -50.374 1.000 56.996 357 GLY C CA 1
ATOM 7203 C C . GLY C 1 300 ? -65.357 -22.238 -49.341 1.000 54.989 357 GLY C C 1
ATOM 7204 O O . GLY C 1 300 ? -66.564 -22.117 -49.147 1.000 50.419 357 GLY C O 1
ATOM 7205 N N . LEU C 1 301 ? -64.431 -21.521 -48.692 1.000 55.231 358 LEU C N 1
ATOM 7206 C CA . LEU C 1 301 ? -64.765 -20.446 -47.770 1.000 55.895 358 LEU C CA 1
ATOM 7207 C C . LEU C 1 301 ? -64.734 -19.114 -48.514 1.000 56.743 358 LEU C C 1
ATOM 7208 O O . LEU C 1 301 ? -63.660 -18.648 -48.898 1.000 53.249 358 LEU C O 1
ATOM 7213 N N . ASP C 1 302 ? -65.917 -18.509 -48.684 1.000 58.352 359 ASP C N 1
ATOM 7214 C CA . ASP C 1 302 ? -66.055 -17.286 -49.454 1.000 62.196 359 ASP C CA 1
ATOM 7215 C C . ASP C 1 302 ? -65.277 -16.170 -48.765 1.000 58.116 359 ASP C C 1
ATOM 7216 O O . ASP C 1 302 ? -65.375 -15.986 -47.555 1.000 59.269 359 ASP C O 1
ATOM 7221 N N . LYS C 1 303 ? -64.481 -15.444 -49.564 1.000 60.570 360 LYS C N 1
ATOM 7222 C CA . LYS C 1 303 ? -63.486 -14.511 -49.060 1.000 62.932 360 LYS C CA 1
ATOM 7223 C C . LYS C 1 303 ? -64.159 -13.296 -48.426 1.000 64.170 360 LYS C C 1
ATOM 7224 O O . LYS C 1 303 ? -63.524 -12.594 -47.643 1.000 68.526 360 LYS C O 1
ATOM 7226 N N . GLU C 1 304 ? -65.434 -13.049 -48.761 1.000 62.228 361 GLU C N 1
ATOM 7227 C CA . GLU C 1 304 ? -66.165 -11.923 -48.199 1.000 63.380 361 GLU C CA 1
ATOM 7228 C C . GLU C 1 304 ? -66.488 -12.175 -46.728 1.000 61.048 361 GLU C C 1
ATOM 7229 O O . GLU C 1 304 ? -66.296 -11.284 -45.902 1.000 60.153 361 GLU C O 1
ATOM 7235 N N . GLN C 1 305 ? -66.973 -13.386 -46.417 1.000 61.836 362 GLN C N 1
ATOM 7236 C CA . GLN C 1 305 ? -67.332 -13.767 -45.057 1.000 62.725 362 GLN C CA 1
ATOM 7237 C C . GLN C 1 305 ? -66.079 -13.942 -44.199 1.000 59.594 362 GLN C C 1
ATOM 7238 O O . GLN C 1 305 ? -66.113 -13.690 -42.992 1.000 60.685 362 GLN C O 1
ATOM 7244 N N . THR C 1 306 ? -64.983 -14.392 -44.828 1.000 55.812 363 THR C N 1
ATOM 7245 C CA . THR C 1 306 ? -63.685 -14.498 -44.174 1.000 54.830 363 THR C CA 1
ATOM 7246 C C . THR C 1 306 ? -63.198 -13.118 -43.721 1.000 52.531 363 THR C C 1
ATOM 7247 O O . THR C 1 306 ? -62.715 -12.961 -42.600 1.000 49.722 363 THR C O 1
ATOM 7251 N N . LEU C 1 307 ? -63.311 -12.125 -44.609 1.000 52.022 364 LEU C N 1
ATOM 7252 C CA . LEU C 1 307 ? -62.892 -10.765 -44.308 1.000 56.479 364 LEU C CA 1
ATOM 7253 C C . LEU C 1 307 ? -63.805 -10.150 -43.250 1.000 58.791 364 LEU C C 1
ATOM 7254 O O . LEU C 1 307 ? -63.352 -9.349 -42.440 1.000 61.113 364 LEU C O 1
ATOM 7259 N N . GLN C 1 308 ? -65.094 -10.512 -43.267 1.000 60.910 365 GLN C N 1
ATOM 7260 C CA . GLN C 1 308 ? -66.043 -10.027 -42.274 1.000 59.862 365 GLN C CA 1
ATOM 7261 C C . GLN C 1 308 ? -65.717 -10.639 -40.914 1.000 56.402 365 GLN C C 1
ATOM 7262 O O . GLN C 1 308 ? -65.755 -9.952 -39.899 1.000 54.109 365 GLN C O 1
ATOM 7268 N N . SER C 1 309 ? -65.395 -11.937 -40.915 1.000 57.754 366 SER C N 1
ATOM 7269 C CA . SER C 1 309 ? -64.980 -12.651 -39.716 1.000 54.378 366 SER C CA 1
ATOM 7270 C C . SER C 1 309 ? -63.699 -12.060 -39.137 1.000 51.995 366 SER C C 1
ATOM 7271 O O . SER C 1 309 ? -63.563 -11.970 -37.923 1.000 52.586 366 SER C O 1
ATOM 7274 N N . LEU C 1 310 ? -62.764 -11.675 -40.013 1.000 54.049 367 LEU C N 1
ATOM 7275 C CA . LEU C 1 310 ? -61.518 -11.051 -39.591 1.000 53.144 367 LEU C CA 1
ATOM 7276 C C . LEU C 1 310 ? -61.765 -9.646 -39.043 1.000 53.312 367 LEU C C 1
ATOM 7277 O O . LEU C 1 310 ? -61.256 -9.307 -37.977 1.000 54.388 367 LEU C O 1
ATOM 7282 N N . ARG C 1 311 ? -62.549 -8.836 -39.770 1.000 55.851 368 ARG C N 1
ATOM 7283 C CA . ARG C 1 311 ? -62.784 -7.448 -39.403 1.000 59.875 368 ARG C CA 1
ATOM 7284 C C . ARG C 1 311 ? -63.530 -7.341 -38.070 1.000 58.840 368 ARG C C 1
ATOM 7285 O O . ARG C 1 311 ? -63.301 -6.397 -37.312 1.000 61.151 368 ARG C O 1
ATOM 7293 N N . SER C 1 312 ? -64.416 -8.307 -37.784 1.000 54.148 369 SER C N 1
ATOM 7294 C CA . SER C 1 312 ? -65.245 -8.244 -36.593 1.000 52.854 369 SER C CA 1
ATOM 7295 C C . SER C 1 312 ? -64.553 -8.900 -35.396 1.000 53.534 369 SER C C 1
ATOM 7296 O O . SER C 1 312 ? -65.083 -8.821 -34.293 1.000 56.204 369 SER C O 1
ATOM 7299 N N . ASP C 1 313 ? -63.391 -9.543 -35.608 1.000 55.478 370 ASP C N 1
ATOM 7300 C CA . ASP C 1 313 ? -62.633 -10.200 -34.546 1.000 56.329 370 ASP C CA 1
ATOM 7301 C C . ASP C 1 313 ? -63.482 -11.319 -33.932 1.000 52.980 370 ASP C C 1
ATOM 7302 O O . ASP C 1 313 ? -63.615 -11.427 -32.716 1.000 54.594 370 ASP C O 1
ATOM 7307 N N . ALA C 1 314 ? -64.023 -12.173 -34.806 1.000 51.776 371 ALA C N 1
ATOM 7308 C CA . ALA C 1 314 ? -65.099 -13.087 -34.457 1.000 48.952 371 ALA C CA 1
ATOM 7309 C C . ALA C 1 314 ? -64.605 -14.308 -33.677 1.000 45.323 371 ALA C C 1
ATOM 7310 O O . ALA C 1 314 ? -65.360 -14.857 -32.876 1.000 49.091 371 ALA C O 1
ATOM 7312 N N . TYR C 1 315 ? -63.363 -14.743 -33.929 1.000 37.645 372 TYR C N 1
ATOM 7313 C CA . TYR C 1 315 ? -62.837 -15.998 -33.405 1.000 32.761 372 TYR C CA 1
ATOM 7314 C C . TYR C 1 315 ? -63.799 -17.145 -33.725 1.000 33.510 372 TYR C C 1
ATOM 7315 O O . TYR C 1 315 ? -64.111 -17.986 -32.873 1.000 34.105 372 TYR C O 1
ATOM 7324 N N . ASP C 1 316 ? -64.239 -17.169 -34.991 1.000 36.202 373 ASP C N 1
ATOM 7325 C CA . ASP C 1 316 ? -65.182 -18.155 -35.489 1.000 37.770 373 ASP C CA 1
ATOM 7326 C C . ASP C 1 316 ? -64.448 -19.122 -36.419 1.000 38.901 373 ASP C C 1
ATOM 7327 O O . ASP C 1 316 ? -63.221 -19.155 -36.451 1.000 34.936 373 ASP C O 1
ATOM 7332 N N . HIS C 1 317 ? -65.229 -19.907 -37.167 1.000 41.906 374 HIS C N 1
ATOM 7333 C CA . HIS C 1 317 ? -64.742 -20.896 -38.115 1.000 44.039 374 HIS C CA 1
ATOM 7334 C C . HIS C 1 317 ? -63.728 -20.300 -39.092 1.000 43.209 374 HIS C C 1
ATOM 7335 O O . HIS C 1 317 ? -62.708 -20.922 -39.383 1.000 40.016 374 HIS C O 1
ATOM 7342 N N . TYR C 1 318 ? -64.007 -19.093 -39.600 1.000 44.153 375 TYR C N 1
ATOM 7343 C CA . TYR C 1 318 ? -63.176 -18.502 -40.640 1.000 46.217 375 TYR C CA 1
ATOM 7344 C C . TYR C 1 318 ? -61.935 -17.851 -40.038 1.000 44.855 375 TYR C C 1
ATOM 7345 O O . TYR C 1 318 ? -60.876 -17.906 -40.654 1.000 42.920 375 TYR C O 1
ATOM 7354 N N . SER C 1 319 ? -62.076 -17.205 -38.869 1.000 43.950 376 SER C N 1
ATOM 7355 C CA . SER C 1 319 ? -60.950 -16.614 -38.157 1.000 43.172 376 SER C CA 1
ATOM 7356 C C . SER C 1 319 ? -59.922 -17.685 -37.806 1.000 40.359 376 SER C C 1
ATOM 7357 O O . SER C 1 319 ? -58.738 -17.497 -38.040 1.000 40.859 376 SER C O 1
ATOM 7360 N N . ALA C 1 320 ? -60.400 -18.797 -37.241 1.000 39.264 377 ALA C N 1
ATOM 7361 C CA . ALA C 1 320 ? -59.569 -19.914 -36.818 1.000 37.194 377 ALA C CA 1
ATOM 7362 C C . ALA C 1 320 ? -58.697 -20.406 -37.965 1.000 36.229 377 ALA C C 1
ATOM 7363 O O . ALA C 1 320 ? -57.490 -20.553 -37.807 1.000 35.485 377 ALA C O 1
ATOM 7365 N N . ILE C 1 321 ? -59.331 -20.666 -39.113 1.000 34.174 378 ILE C N 1
ATOM 7366 C CA . ILE C 1 321 ? -58.640 -21.211 -40.267 1.000 34.084 378 ILE C CA 1
ATOM 7367 C C . ILE C 1 321 ? -57.699 -20.155 -40.855 1.000 35.439 378 ILE C C 1
ATOM 7368 O O . ILE C 1 321 ? -56.590 -20.479 -41.279 1.000 35.518 378 ILE C O 1
ATOM 7373 N N . TYR C 1 322 ? -58.093 -18.878 -40.833 1.000 34.691 379 TYR C N 1
ATOM 7374 C CA . TYR C 1 322 ? -57.185 -17.840 -41.293 1.000 35.070 379 TYR C CA 1
ATOM 7375 C C . TYR C 1 322 ? -55.937 -17.846 -40.419 1.000 35.341 379 TYR C C 1
ATOM 7376 O O . TYR C 1 322 ? -54.826 -17.898 -40.936 1.000 37.267 379 TYR C O 1
ATOM 7385 N N . SER C 1 323 ? -56.143 -17.795 -39.100 1.000 35.426 380 SER C N 1
ATOM 7386 C CA . SER C 1 323 ? -55.066 -17.672 -38.135 1.000 32.915 380 SER C CA 1
ATOM 7387 C C . SER C 1 323 ? -54.177 -18.909 -38.164 1.000 33.220 380 SER C C 1
ATOM 7388 O O . SER C 1 323 ? -52.957 -18.777 -38.196 1.000 35.637 380 SER C O 1
ATOM 7391 N N . LEU C 1 324 ? -54.791 -20.102 -38.152 1.000 31.714 381 LEU C N 1
ATOM 7392 C CA . LEU C 1 324 ? -54.050 -21.347 -38.106 1.000 33.293 381 LEU C CA 1
ATOM 7393 C C . LEU C 1 324 ? -53.120 -21.466 -39.314 1.000 37.909 381 LEU C C 1
ATOM 7394 O O . LEU C 1 324 ? -52.017 -21.992 -39.199 1.000 45.154 381 LEU C O 1
ATOM 7399 N N . LEU C 1 325 ? -53.570 -20.991 -40.481 1.000 43.896 382 LEU C N 1
ATOM 7400 C CA . LEU C 1 325 ? -52.777 -21.059 -41.699 1.000 44.382 382 LEU C CA 1
ATOM 7401 C C . LEU C 1 325 ? -51.643 -20.030 -41.670 1.000 44.387 382 LEU C C 1
ATOM 7402 O O . LEU C 1 325 ? -50.546 -20.338 -42.122 1.000 45.745 382 LEU C O 1
ATOM 7407 N N . CYS C 1 326 ? -51.903 -18.819 -41.153 1.000 43.837 383 CYS C N 1
ATOM 7408 C CA . CYS C 1 326 ? -50.886 -17.773 -41.088 1.000 46.867 383 CYS C CA 1
ATOM 7409 C C . CYS C 1 326 ? -49.727 -18.145 -40.164 1.000 50.625 383 CYS C C 1
ATOM 7410 O O . CYS C 1 326 ? -48.587 -17.760 -40.414 1.000 55.678 383 CYS C O 1
ATOM 7413 N N . ASP C 1 327 ? -50.039 -18.849 -39.066 1.000 53.278 384 ASP C N 1
ATOM 7414 C CA . ASP C 1 327 ? -49.060 -19.277 -38.076 1.000 53.532 384 ASP C CA 1
ATOM 7415 C C . ASP C 1 327 ? -48.622 -20.710 -38.407 1.000 53.835 384 ASP C C 1
ATOM 7416 O O . ASP C 1 327 ? -48.531 -21.555 -37.518 1.000 56.992 384 ASP C O 1
ATOM 7421 N N . ARG C 1 328 ? -48.374 -20.978 -39.700 1.000 56.108 385 ARG C N 1
ATOM 7422 C CA . ARG C 1 328 ? -48.054 -22.312 -40.193 1.000 57.299 385 ARG C CA 1
ATOM 7423 C C . ARG C 1 328 ? -46.751 -22.245 -40.996 1.000 58.142 385 ARG C C 1
ATOM 7424 O O . ARG C 1 328 ? -46.168 -21.135 -41.036 1.000 61.245 385 ARG C O 1
#

Sequence (950 aa):
RIGYYEIDRTIGKGNFAVVKRATHLVTKAKVAIKIIDKTQLDEENLKKIFREVQIMKMLSHPHIIRLYQVMETERMIYLVTEYASGGEIFDHLVAHGRMAEKEARRKFKQIVTAVYFCHSRNIVHRDLKAENLLLDANLNIKIADFGFSNLFTPGQLLKWCGSPPYAAPELFEGKEYDGPKVDIWSLGVVLYVLVCGALPFDGSTLQNLRARVLSGKFRIPFFMSTECEHLIRHMLVLDPNKRLSMEQICKHKWMKLGDADPNFDRLIAESQQLKPLNEDVLLAMEDMGLDKEQTLQSLRSDAYDHYSAIYSLLCDRARIGYYEIDRTIGKGNFAVVKRATHLVTKAKVAIKIIDKTQLDEENLKKIFREVQIMKMLSHPHIIRLYQVMETERMIYLVTEYASGGEIFDHLVAHGRMAEKEARRKFKQIVTAVYFCHSRNIVHRDLKAENLLLDANLNIKIADFGFSNLFTPGQLLKWCGSPPYAAPELFEGKEYDGPKVDIWSLGVVLYVLVCGALPFDGSTLQNLRARVLSGKFRIPFFMSTECEHLIRHMLVLDPNKRLSMEQICKHKWMKLGDADPNFDRLIAESQQPLNEDVLLAMEDMGLDKEQTLQSLRSDAYDHYSAIYSLLCDARIGYYEIDRTIGKGNFAVVKRATHLVTKAKVAIKIIDKTQLDEENLKKIFREVQIMKMLSHPHIIRLYQVMETERMIYLVTEYASGGEIFDHLVAHGRMAEKEARRKFKQIVTAVYFCHSRNIVHRDLKAENLLLDANLNIKIADFGFSNLFTPGQLLKWCGSPPYAAPELFEGKEYDGPKVDIWSLGVVLYVLVCGALPFDGSTLQNLRARVLSGKFRIPFFMSTECEHLIRHMLVLDPNKRLSMEQICKHKWMKLGDADPNFDRLIAESQQLKPLNEDVLLAMEDMGLDKEQTLQSLRSDAYDHYSAIYSLLCDR

Nearest PDB structures (foldseek):
  8r4v-assembly1_A  TM=9.983E-01  e=2.647E-57  Homo sapiens
  8r4q-assembly3_E  TM=9.753E-01  e=1.186E-54  Homo sapiens
  5kz7-assembly2_B  TM=9.377E-01  e=2.965E-33  Homo sapiens
  3iw4-assembly2_B  TM=9.012E-01  e=5.125E-21  Homo sapiens
  7p6n-assembly1_A  TM=8.797E-01  e=1.193E-18  Homo sapiens

Organism: Homo sapiens (NCBI:txid9606)

Secondary structure (DSSP, 8-state):
-BTTEEEEEEEEEETTEEEEEEEETTT--EEEEEEEETTS--HHHHHHHHHHHHHHHT---TTBPPEEEEEE-SSEEEEEEE--TTEEHHHHHHHH-SPPHHHHHHHHHHHHHHHHHHHHTTEE-----STT-EE-TT--EEB---TT-EE--TTPPB---S-GGG--HHHHTT--B-HHHHHHHHHHHHHHHHHHSS-SS--SSHHHHHHHHHHT-----TTS-HHHHHHHHHHS-SSGGGSPPHHHHHH-HHHHSSS--HHHHHHHHHHH------HHHHHHHHHHT--HHHHHHHHHTT--SHHHHHHHHHHT-/-EETTEEEEEEEEEETTEEEEEEEETTT--EEEEEEEETTSS-SSHHHHHHHHHHHHHT---TTBPPEEEEEE-SSEEEEEEE--TTEEHHHHHHHH-SPPHHHHHHHHHHHHHHHHHHHHTTEE-S---STT-EE-TT--EEB---TT-EE--TTPPB---S-GGG--HHHHTT--B-HHHHHHHHHHHHHHHHHHSS-SS--SSHHHHHHHHHHT-----TTS-HHHHHHHHHHS-SSGGGSPPHHHHHHSHHHHTT---HHHHHHHHHHH----HHHHHHHHHHT--HHHHHHHHHTT--SHHHHHHHHHH-/-EETTEEEEEEEEEETTEEEEEEEETTT--EEEEEEEETTS--HHHHHHHHHHHHHHHT---TTBPPEEEEEE-SSEEEEEEE--TTEEHHHHHHHH-SPPHHHHHHHHHHHHHHHHHHHHTTEE-S---STT-EE-TT--EEB---TT-EE--TTPPB---S-GGG--HHHHTT--B-HHHHHHHHHHHHHHHHHHSS-SS--SSHHHHHHHHHHT-----TTS-HHHHHHHHHHS-SSGGGSPPHHHHHHSHHHHSSS--HHHHHHHHHHH------HHHHHHHHHHT--HHHHHHHHHTT--SHHHHHHHHHHT-

Foldseek 3Di:
DPVQWDFDAWDDDDDQWTKTWIARNPLRAIKIKIKGFCVVDDPVRVVLVVQLVVLLLLDDDPQAKHWQFWDDDPTMIITIIHDAPQAWQQVVCVVPNADDLQVLLQALLQVLLRQLLCVLVQKFQLADARGGWGAHPVGHTHDDDSSVMDGHDVVDWDFEDYDLLQAALCNVVRHTHDRQLRVLSSSLQNSCCNRHVDGQFDDPDSVRSSVRLLVLDGDDDPSDDPQSVVQSSLSSDNPSVSHDDSVVSCVGPSNVPDDDDVPSVVSSVVSVDDDDDDVVLLVVCVVVPDDSVVLVVCVVVSPSHPSSSSSVSVVVD/DDDDQWDFDAWDDDDDQWTKTWIARNPLRAIKIKIKGFVVPQPPVLVVLVVQLVVLLLVADDPQAWHWQFWDDDPTIIITIIHDAVQAWQQVVCVVPNADALVVLLQALLQVLLRQLLCVLVQKFQQADARGGWGAHPVGHTHDYDSSVMDGDDVVAWDFADYDLLQFALCNVVRHTHDRQLRVLSSSLQNSCCNRHVDGQFDDPDSVRSSVRLLVLDGDDDPPDDPQSVVLSSLSSDNPSVSHDDSVVSCVGCSSVVDDDDVPSVVSSVVSVDDDDVVLLVVCVVVPDHSVVLVVCVVVVPSHPSSSSSVSVVD/DDDVQWDFDAWDDDDDQWTKTWIARNVLRAIKIKIKGFCVSDDPVRVVLVVQLVVLLLLDDDPQAKHWQFWDDDPTMIMTIIHDAVQAWQQVVCVVPNADDLLVLLQALLQVLLRQLLCVLVQKFQQADDRGGWGAHPVGHTHRYGSSPMDGHDQVDWDFEDYDLLQAALCNVVRHTHGRQLRVLSSSLQNSCCNRHVDGQFDDPDSVRSSVRLLVLDGDDDPSDDPQSVVLSSLSSDNPSVSHDDSVVSCVRVSNCDDDDDVPSVVSSVVSPDDDDDDVVLLVVCVVVPDPSVVLVVCVVVSPSHPSSSSSVSVVVD

Solvent-accessible surface area: 44139 Å² total

Radius of gyration: 35.57 Å; Cα contacts (8 Å, |Δi|>4): 1594; chains: 3; bounding box: 88×105×79 Å